Protein AF-A0A290QA26-F1 (afdb_monomer_lite)

pLDDT: mean 71.52, std 18.73, range [23.69, 97.62]

Structure (mmCIF, N/CA/C/O backbone):
data_AF-A0A290QA26-F1
#
_entry.id   AF-A0A290QA26-F1
#
loop_
_atom_site.group_PDB
_atom_site.id
_atom_site.type_symbol
_atom_site.label_atom_id
_atom_site.label_alt_id
_atom_site.label_comp_id
_atom_site.label_asym_id
_atom_site.label_entity_id
_atom_site.label_seq_id
_atom_site.pdbx_PDB_ins_code
_atom_site.Cartn_x
_atom_site.Cartn_y
_atom_site.Cartn_z
_atom_site.occupancy
_atom_site.B_iso_or_equiv
_atom_site.auth_seq_id
_atom_site.auth_comp_id
_atom_site.auth_asym_id
_atom_site.auth_atom_id
_atom_site.pdbx_PDB_model_num
ATOM 1 N N . MET A 1 1 ? -74.356 30.361 29.197 1.00 30.88 1 MET A N 1
ATOM 2 C CA . MET A 1 1 ? -74.111 30.062 30.621 1.00 30.88 1 MET A CA 1
ATOM 3 C C . MET A 1 1 ? -72.714 29.489 30.753 1.00 30.88 1 MET A C 1
ATOM 5 O O . MET A 1 1 ? -72.387 28.589 29.999 1.00 30.88 1 MET A O 1
ATOM 9 N N . ALA A 1 2 ? -71.962 30.058 31.696 1.00 27.67 2 ALA A N 1
ATOM 10 C CA . ALA A 1 2 ? -70.739 29.556 32.323 1.00 27.67 2 ALA A CA 1
ATOM 11 C C . ALA A 1 2 ? -69.514 29.268 31.433 1.00 27.67 2 ALA A C 1
ATOM 13 O O . ALA A 1 2 ? -69.355 28.203 30.847 1.00 27.67 2 ALA A O 1
ATOM 14 N N . ALA A 1 3 ? -68.616 30.255 31.448 1.00 45.53 3 ALA A N 1
ATOM 15 C CA . ALA A 1 3 ? -67.180 30.126 31.243 1.00 45.53 3 ALA A CA 1
ATOM 16 C C . ALA A 1 3 ? -66.534 29.172 32.261 1.00 45.53 3 ALA A C 1
ATOM 18 O O . ALA A 1 3 ? -67.058 29.044 33.367 1.00 45.53 3 ALA A O 1
ATOM 19 N N . ASN A 1 4 ? -65.379 28.587 31.912 1.00 29.17 4 ASN A N 1
ATOM 20 C CA . ASN A 1 4 ? -64.331 28.179 32.860 1.00 29.17 4 ASN A CA 1
ATOM 21 C C . ASN A 1 4 ? -63.033 27.741 32.132 1.00 29.17 4 ASN A C 1
ATOM 23 O O . ASN A 1 4 ? -63.069 27.545 30.919 1.00 29.17 4 ASN A O 1
ATOM 27 N N . PRO A 1 5 ? -61.864 27.706 32.805 1.00 36.59 5 PRO A N 1
ATOM 28 C CA . PRO A 1 5 ? -60.845 28.747 32.674 1.00 36.59 5 PRO A CA 1
ATOM 29 C C . PRO A 1 5 ? -59.483 28.220 32.184 1.00 36.59 5 PRO A C 1
ATOM 31 O O . PRO A 1 5 ? -59.147 27.048 32.321 1.00 36.59 5 PRO A O 1
ATOM 34 N N . THR A 1 6 ? -58.653 29.124 31.669 1.00 32.91 6 THR A N 1
ATOM 35 C CA . THR A 1 6 ? -57.203 28.930 31.499 1.00 32.91 6 THR A CA 1
ATOM 36 C C . THR A 1 6 ? -56.496 28.725 32.846 1.00 32.91 6 THR A C 1
ATOM 38 O O . THR A 1 6 ? -56.621 29.605 33.703 1.00 32.91 6 THR A O 1
ATOM 41 N N . PRO A 1 7 ? -55.683 27.663 33.028 1.00 30.94 7 PRO A N 1
ATOM 42 C CA . PRO A 1 7 ? -54.663 27.601 34.067 1.00 30.94 7 PRO A CA 1
ATOM 43 C C . PRO A 1 7 ? -53.310 28.141 33.571 1.00 30.94 7 PRO A C 1
ATOM 45 O O . PRO A 1 7 ? -53.045 28.250 32.375 1.00 30.94 7 PRO A O 1
ATOM 48 N N . ALA A 1 8 ? -52.490 28.537 34.540 1.00 28.03 8 ALA A N 1
ATOM 49 C CA . ALA A 1 8 ? -51.436 29.540 34.460 1.00 28.03 8 ALA A CA 1
ATOM 50 C C . ALA A 1 8 ? -50.143 29.137 33.720 1.00 28.03 8 ALA A C 1
ATOM 52 O O . ALA A 1 8 ? -49.700 27.993 33.755 1.00 28.03 8 ALA A O 1
ATOM 53 N N . LYS A 1 9 ? -49.480 30.153 33.144 1.00 34.19 9 LYS A N 1
ATOM 54 C CA . LYS A 1 9 ? -48.063 30.124 32.755 1.00 34.19 9 LYS A CA 1
ATOM 55 C C . LYS A 1 9 ? -47.193 29.913 33.999 1.00 34.19 9 LYS A C 1
ATOM 57 O O . LYS A 1 9 ? -47.035 30.842 34.786 1.00 34.19 9 LYS A O 1
ATOM 62 N N . THR A 1 10 ? -46.564 28.751 34.123 1.00 34.97 10 THR A N 1
ATOM 63 C CA . THR A 1 10 ? -45.305 28.614 34.865 1.00 34.97 10 THR A CA 1
ATOM 64 C C . THR A 1 10 ? -44.150 28.764 33.883 1.00 34.97 10 THR A C 1
ATOM 66 O O . THR A 1 10 ? -43.984 27.983 32.949 1.00 34.97 10 THR A O 1
ATOM 69 N N . SER A 1 11 ? -43.422 29.860 34.065 1.00 38.88 11 SER A N 1
ATOM 70 C CA . SER A 1 11 ? -42.223 30.280 33.348 1.00 38.88 11 SER A CA 1
ATOM 71 C C . SER A 1 11 ? -41.039 29.347 33.595 1.00 38.88 11 SER A C 1
ATOM 73 O O . SER A 1 11 ? -40.784 28.968 34.735 1.00 38.88 11 SER A O 1
ATOM 75 N N . GLY A 1 12 ? -40.300 29.072 32.521 1.00 39.00 12 GLY A N 1
ATOM 76 C CA . GLY A 1 12 ? -39.095 28.248 32.477 1.00 39.00 12 GLY A CA 1
ATOM 77 C C . GLY A 1 12 ? -39.256 27.178 31.406 1.00 39.00 12 GLY A C 1
ATOM 78 O O . GLY A 1 12 ? -39.497 26.018 31.727 1.00 39.00 12 GLY A O 1
ATOM 79 N N . SER A 1 13 ? -39.235 27.562 30.124 1.00 37.84 13 SER A N 1
ATOM 80 C CA . SER A 1 13 ? -39.340 26.557 29.067 1.00 37.84 13 SER A CA 1
ATOM 81 C C . SER A 1 13 ? -38.072 25.704 29.075 1.00 37.84 13 SER A C 1
ATOM 83 O O . SER A 1 13 ? -36.985 26.195 29.362 1.00 37.84 13 SER A O 1
ATOM 85 N N . PHE A 1 14 ? -38.181 24.429 28.718 1.00 36.00 14 PHE A N 1
ATOM 86 C CA . PHE A 1 14 ? -37.034 23.540 28.502 1.00 36.00 14 PHE A CA 1
ATOM 87 C C . PHE A 1 14 ? -35.984 24.152 27.547 1.00 36.00 14 PHE A C 1
ATOM 89 O O . PHE A 1 14 ? -34.796 23.869 27.655 1.00 36.00 14 PHE A O 1
ATOM 96 N N . SER A 1 15 ? -36.400 25.069 26.662 1.00 38.34 15 SER A N 1
ATOM 97 C CA . SER A 1 15 ? -35.484 25.856 25.831 1.00 38.34 15 SER A CA 1
ATOM 98 C C . SER A 1 15 ? -34.614 26.826 26.631 1.00 38.34 15 SER A C 1
ATOM 100 O O . SER A 1 15 ? -33.527 27.145 26.159 1.00 38.34 15 SER A O 1
ATOM 102 N N . ASP A 1 16 ? -35.075 27.335 27.768 1.00 39.94 16 ASP A N 1
ATOM 103 C CA . ASP A 1 16 ? -34.314 28.253 28.617 1.00 39.94 16 ASP A CA 1
ATOM 104 C C . ASP A 1 16 ? -33.257 27.478 29.410 1.00 39.94 16 ASP A C 1
ATOM 106 O O . ASP A 1 16 ? -32.108 27.902 29.439 1.00 39.94 16 ASP A O 1
ATOM 110 N N . LEU A 1 17 ? -33.596 26.271 29.885 1.00 44.25 17 LEU A N 1
ATOM 111 C CA . LEU A 1 17 ? -32.650 25.306 30.464 1.00 44.25 17 LEU A CA 1
ATOM 112 C C . LEU A 1 17 ? -31.586 24.853 29.453 1.00 44.25 17 LEU A C 1
ATOM 114 O O . LEU A 1 17 ? -30.404 24.869 29.774 1.00 44.25 17 LEU A O 1
ATOM 118 N N . ILE A 1 18 ? -31.972 24.544 28.207 1.00 42.31 18 ILE A N 1
ATOM 119 C CA . ILE A 1 18 ? -31.014 24.214 27.135 1.00 42.31 18 ILE A CA 1
ATOM 120 C C . ILE A 1 18 ? -30.119 25.411 26.809 1.00 42.31 18 ILE A C 1
ATOM 122 O O . ILE A 1 18 ? -28.932 25.240 26.547 1.00 42.31 18 ILE A O 1
ATOM 126 N N . LYS A 1 19 ? -30.656 26.635 26.810 1.00 45.69 19 LYS A N 1
ATOM 127 C CA . LYS A 1 19 ? -29.851 27.838 26.562 1.00 45.69 19 LYS A CA 1
ATOM 128 C C . LYS A 1 19 ? -28.880 28.111 27.707 1.00 45.69 19 LYS A C 1
ATOM 130 O O . LYS A 1 19 ? -27.753 28.504 27.425 1.00 45.69 19 LYS A O 1
ATOM 135 N N . GLU A 1 20 ? -29.282 27.880 28.954 1.00 47.25 20 GLU A N 1
ATOM 136 C CA . GLU A 1 20 ? -28.407 27.992 30.124 1.00 47.25 20 GLU A CA 1
ATOM 137 C C . GLU A 1 20 ? -27.319 26.914 30.119 1.00 47.25 20 GLU A C 1
ATOM 139 O O . GLU A 1 20 ? -26.149 27.230 30.317 1.00 47.25 20 GLU A O 1
ATOM 144 N N . GLU A 1 21 ? -27.664 25.669 29.792 1.00 45.03 21 GLU A N 1
ATOM 145 C CA . GLU A 1 21 ? -26.719 24.553 29.706 1.00 45.03 21 GLU A CA 1
ATOM 146 C C . GLU A 1 21 ? -25.736 24.734 28.536 1.00 45.03 21 GLU A C 1
ATOM 148 O O . GLU A 1 21 ? -24.530 24.545 28.692 1.00 45.03 21 GLU A O 1
ATOM 153 N N . TYR A 1 22 ? -26.212 25.230 27.389 1.00 41.50 22 TYR A N 1
ATOM 154 C CA . TYR A 1 22 ? -25.374 25.570 26.236 1.00 41.50 22 TYR A CA 1
ATOM 155 C C . TYR A 1 22 ? -24.485 26.799 26.496 1.00 41.50 22 TYR A C 1
ATOM 157 O O . TYR A 1 22 ? -23.340 26.852 26.041 1.00 41.50 22 TYR A O 1
ATOM 165 N N . ALA A 1 23 ? -24.974 27.783 27.257 1.00 41.91 23 ALA A N 1
ATOM 166 C CA . ALA A 1 23 ? -24.179 28.933 27.686 1.00 41.91 23 ALA A CA 1
ATOM 167 C C . ALA A 1 23 ? -23.104 28.527 28.708 1.00 41.91 23 ALA A C 1
ATOM 169 O O . ALA A 1 23 ? -21.967 28.992 28.609 1.00 41.91 23 ALA A O 1
ATOM 170 N N . GLN A 1 24 ? -23.419 27.616 29.633 1.00 43.97 24 GLN A N 1
ATOM 171 C CA . GLN A 1 24 ? -22.449 27.059 30.578 1.00 43.97 24 GLN A CA 1
ATOM 172 C C . GLN A 1 24 ? -21.414 26.152 29.895 1.00 43.97 24 GLN A C 1
ATOM 174 O O . GLN A 1 24 ? -20.238 26.193 30.261 1.00 43.97 24 GLN A O 1
ATOM 179 N N . LEU A 1 25 ? -21.804 25.398 28.861 1.00 42.12 25 LEU A N 1
ATOM 180 C CA . LEU A 1 25 ? -20.882 24.631 28.013 1.00 42.12 25 LEU A CA 1
ATOM 181 C C . LEU A 1 25 ? -19.917 25.550 27.254 1.00 42.12 25 LEU A C 1
ATOM 183 O O . LEU A 1 25 ? -18.709 25.323 27.288 1.00 42.12 25 LEU A O 1
ATOM 187 N N . LYS A 1 26 ? -20.408 26.655 26.677 1.00 37.56 26 LYS A N 1
ATOM 188 C CA . LYS A 1 26 ? -19.542 27.660 26.035 1.00 37.56 26 LYS A CA 1
ATOM 189 C C . LYS A 1 26 ? -18.596 28.369 27.010 1.00 37.56 26 LYS A C 1
ATOM 191 O O . LYS A 1 26 ? -17.472 28.687 26.632 1.00 37.56 26 LYS A O 1
ATOM 196 N N . LEU A 1 27 ? -19.021 28.601 28.254 1.00 39.12 27 LEU A N 1
ATOM 197 C CA . LEU A 1 27 ? -18.167 29.168 29.308 1.00 39.12 27 LEU A CA 1
ATOM 198 C C . LEU A 1 27 ? -17.073 28.188 29.771 1.00 39.12 27 LEU A C 1
ATOM 200 O O . LEU A 1 27 ? -15.994 28.632 30.159 1.00 39.12 27 LEU A O 1
ATOM 204 N N . ARG A 1 28 ? -17.312 26.870 29.689 1.00 43.84 28 ARG A N 1
ATOM 205 C CA . ARG A 1 28 ? -16.298 25.830 29.949 1.00 43.84 28 ARG A CA 1
ATOM 206 C C . ARG A 1 28 ? -15.290 25.666 28.807 1.00 43.84 28 ARG A C 1
ATOM 208 O O . ARG A 1 28 ? -14.153 25.295 29.076 1.00 43.84 28 ARG A O 1
ATOM 215 N N . GLU A 1 29 ? -15.680 25.954 27.565 1.00 39.00 29 GLU A N 1
ATOM 216 C CA . GLU A 1 29 ? -14.815 25.796 26.384 1.00 39.00 29 GLU A CA 1
ATOM 217 C C . GLU A 1 29 ? -13.814 26.947 26.166 1.00 39.00 29 GLU A C 1
ATOM 219 O O . GLU A 1 29 ? -12.812 26.741 25.487 1.00 39.00 29 GLU A O 1
ATOM 224 N N . ASN A 1 30 ? -14.028 28.143 26.734 1.00 42.81 30 ASN A N 1
ATOM 225 C CA . ASN A 1 30 ? -13.090 29.270 26.593 1.00 42.81 30 ASN A CA 1
ATOM 226 C C . ASN A 1 30 ? -13.170 30.256 27.781 1.00 42.81 30 ASN A C 1
ATOM 228 O O . ASN A 1 30 ? -13.912 31.240 27.721 1.00 42.81 30 ASN A O 1
ATOM 232 N N . PRO A 1 31 ? -12.389 30.062 28.860 1.00 35.78 31 PRO A N 1
ATOM 233 C CA . PRO A 1 31 ? -12.556 30.811 30.109 1.00 35.78 31 PRO A CA 1
ATOM 234 C C . PRO A 1 31 ? -11.985 32.250 30.099 1.00 35.78 31 PRO A C 1
ATOM 236 O O . PRO A 1 31 ? -11.666 32.777 31.161 1.00 35.78 31 PRO A O 1
ATOM 239 N N . GLY A 1 32 ? -11.829 32.916 28.942 1.00 41.25 32 GLY A N 1
ATOM 240 C CA . GLY A 1 32 ? -11.021 34.148 28.879 1.00 41.25 32 GLY A CA 1
ATOM 241 C C . GLY A 1 32 ? -11.324 35.221 27.828 1.00 41.25 32 GLY A C 1
ATOM 242 O O . GLY A 1 32 ? -10.530 36.154 27.738 1.00 41.25 32 GLY A O 1
ATOM 243 N N . GLN A 1 33 ? -12.409 35.164 27.044 1.00 36.09 33 GLN A N 1
ATOM 244 C CA . GLN A 1 33 ? -12.732 36.254 26.101 1.00 36.09 33 GLN A CA 1
ATOM 245 C C . GLN A 1 33 ? -14.080 36.934 26.403 1.00 36.09 33 GLN A C 1
ATOM 247 O O . GLN A 1 33 ? -15.097 36.245 26.495 1.00 36.09 33 GLN A O 1
ATOM 252 N N . PRO A 1 34 ? -14.123 38.276 26.540 1.00 38.25 34 PRO A N 1
ATOM 253 C CA . PRO A 1 34 ? -15.369 39.009 26.743 1.00 38.25 34 PRO A CA 1
ATOM 254 C C . PRO A 1 34 ? -16.174 39.103 25.437 1.00 38.25 34 PRO A C 1
ATOM 256 O O . PRO A 1 34 ? -15.619 39.378 24.374 1.00 38.25 34 PRO A O 1
ATOM 259 N N . GLN A 1 35 ? -17.493 38.899 25.513 1.00 36.38 35 GLN A N 1
ATOM 260 C CA . GLN A 1 35 ? -18.383 39.089 24.363 1.00 36.38 35 GLN A CA 1
ATOM 261 C C . GLN A 1 35 ? -18.565 40.585 24.034 1.00 36.38 35 GLN A C 1
ATOM 263 O O . GLN A 1 35 ? -18.681 41.393 24.960 1.00 36.38 35 GLN A O 1
ATOM 268 N N . PRO A 1 36 ? -18.633 40.975 22.745 1.00 33.84 36 PRO A N 1
ATOM 269 C CA . PRO A 1 36 ? -18.971 42.341 22.360 1.00 33.84 36 PRO A CA 1
ATOM 270 C C . PRO A 1 36 ? -20.449 42.658 22.673 1.00 33.84 36 PRO A C 1
ATOM 272 O O . PRO A 1 36 ? -21.287 41.752 22.685 1.00 33.84 36 PRO A O 1
ATOM 275 N N . PRO A 1 37 ? -20.791 43.932 22.942 1.00 34.50 37 PRO A N 1
ATOM 276 C CA . PRO A 1 37 ? -22.125 44.318 23.389 1.00 34.50 37 PRO A CA 1
ATOM 277 C C . PRO A 1 37 ? -23.195 44.135 22.293 1.00 34.50 37 PRO A C 1
ATOM 279 O O . PRO A 1 37 ? -22.921 44.339 21.108 1.00 34.50 37 PRO A O 1
ATOM 282 N N . PRO A 1 38 ? -24.439 43.787 22.669 1.00 28.47 38 PRO A N 1
ATOM 283 C CA . PRO A 1 38 ? -25.517 43.539 21.718 1.00 28.47 38 PRO A CA 1
ATOM 284 C C . PRO A 1 38 ? -26.009 44.857 21.103 1.00 28.47 38 PRO A C 1
ATOM 286 O O . PRO A 1 38 ? -26.554 45.706 21.805 1.00 28.47 38 PRO A O 1
ATOM 289 N N . GLY A 1 39 ? -25.840 45.028 19.787 1.00 32.50 39 GLY A N 1
ATOM 290 C CA . GLY A 1 39 ? -26.450 46.139 19.041 1.00 32.50 39 GLY A CA 1
ATOM 291 C C . GLY A 1 39 ? -25.657 46.689 17.854 1.00 32.50 39 GLY A C 1
ATOM 292 O O . GLY A 1 39 ? -26.215 47.446 17.067 1.00 32.50 39 GLY A O 1
ATOM 293 N N . THR A 1 40 ? -24.390 46.317 17.670 1.00 29.69 40 THR A N 1
ATOM 294 C CA . THR A 1 40 ? -23.621 46.726 16.483 1.00 29.69 40 THR A CA 1
ATOM 295 C C . THR A 1 40 ? -23.790 45.707 15.358 1.00 29.69 40 THR A C 1
ATOM 297 O O . THR A 1 40 ? -23.330 44.573 15.477 1.00 29.69 40 THR A O 1
ATOM 300 N N . SER A 1 41 ? -24.443 46.100 14.261 1.00 27.98 41 SER A N 1
ATOM 301 C CA . SER A 1 41 ? -24.423 45.334 13.009 1.00 27.98 41 SER A CA 1
ATOM 302 C C . SER A 1 41 ? -22.980 45.216 12.492 1.00 27.98 41 SER A C 1
ATOM 304 O O . SER A 1 41 ? -22.241 46.202 12.588 1.00 27.98 41 SER A O 1
ATOM 306 N N . PRO A 1 42 ? -22.558 44.053 11.958 1.00 25.55 42 PRO A N 1
ATOM 307 C CA . PRO A 1 42 ? -21.198 43.889 11.463 1.00 25.55 42 PRO A CA 1
ATOM 308 C C . PRO A 1 42 ? -20.943 44.843 10.282 1.00 25.55 42 PRO A C 1
ATOM 310 O O . PRO A 1 42 ? -21.890 45.183 9.565 1.00 25.55 42 PRO A O 1
ATOM 313 N N . PRO A 1 43 ? -19.693 45.286 10.060 1.00 26.67 43 PRO A N 1
ATOM 314 C CA . PRO A 1 43 ? -19.358 46.050 8.867 1.00 26.67 43 PRO A CA 1
ATOM 315 C C . PRO A 1 43 ? -19.600 45.202 7.611 1.00 26.67 43 PRO A C 1
ATOM 317 O O . PRO A 1 43 ? -19.492 43.979 7.650 1.00 26.67 43 PRO A O 1
ATOM 320 N N . TRP A 1 44 ? -19.948 45.857 6.501 1.00 25.33 44 TRP A N 1
ATOM 321 C CA . TRP A 1 44 ? -20.058 45.218 5.190 1.00 25.33 44 TRP A CA 1
ATOM 322 C C . TRP A 1 44 ? -18.697 44.623 4.809 1.00 25.33 44 TRP A C 1
ATOM 324 O O . TRP A 1 44 ? -17.728 45.366 4.669 1.00 25.33 44 TRP A O 1
ATOM 334 N N . ILE A 1 45 ? -18.632 43.296 4.696 1.00 28.34 45 ILE A N 1
ATOM 335 C CA . ILE A 1 45 ? -17.430 42.553 4.303 1.00 28.34 45 ILE A CA 1
ATOM 336 C C . ILE A 1 45 ? -17.431 42.404 2.777 1.00 28.34 45 ILE A C 1
ATOM 338 O O . ILE A 1 45 ? -18.467 42.129 2.166 1.00 28.34 45 ILE A O 1
ATOM 342 N N . ASP A 1 46 ? -16.264 42.642 2.187 1.00 26.02 46 ASP A N 1
ATOM 343 C CA . ASP A 1 46 ? -15.950 42.528 0.764 1.00 26.02 46 ASP A CA 1
ATOM 344 C C . ASP A 1 46 ? -16.251 41.096 0.253 1.00 26.02 46 ASP A C 1
ATOM 346 O O . ASP A 1 46 ? -15.892 40.137 0.939 1.00 26.02 46 ASP A O 1
ATOM 350 N N . PRO A 1 47 ? -16.876 40.880 -0.924 1.00 28.22 47 PRO A N 1
ATOM 351 C CA . PRO A 1 47 ? -17.197 39.538 -1.431 1.00 28.22 47 PRO A CA 1
ATOM 352 C C . PRO A 1 47 ? -15.988 38.619 -1.679 1.00 28.22 47 PRO A C 1
ATOM 354 O O . PRO A 1 47 ? -16.180 37.446 -1.996 1.00 28.22 47 PRO A O 1
ATOM 357 N N . GLU A 1 48 ? -14.757 39.123 -1.560 1.00 28.27 48 GLU A N 1
ATOM 358 C CA . GLU A 1 48 ? -13.527 38.321 -1.614 1.00 28.27 48 GLU A CA 1
ATOM 359 C C . GLU A 1 48 ? -13.083 37.770 -0.243 1.00 28.27 48 GLU A C 1
ATOM 361 O O . GLU A 1 48 ? -12.210 36.904 -0.186 1.00 28.27 48 GLU A O 1
ATOM 366 N N . GLU A 1 49 ? -13.737 38.164 0.853 1.00 28.64 49 GLU A N 1
ATOM 367 C CA . GLU A 1 49 ? -13.544 37.605 2.196 1.00 28.64 49 GLU A CA 1
ATOM 368 C C . GLU A 1 49 ? -14.772 36.768 2.597 1.00 28.64 49 GLU A C 1
ATOM 370 O O . GLU A 1 49 ? -15.617 37.141 3.411 1.00 28.64 49 GLU A O 1
ATOM 375 N N . PHE A 1 50 ? -14.912 35.602 1.963 1.00 23.69 50 PHE A N 1
ATOM 376 C CA . PHE A 1 50 ? -15.979 34.653 2.280 1.00 23.69 50 PHE A CA 1
ATOM 377 C C . PHE A 1 50 ? -15.641 33.858 3.549 1.00 23.69 50 PHE A C 1
ATOM 379 O O . PHE A 1 50 ? -14.927 32.854 3.490 1.00 23.69 50 PHE A O 1
ATOM 386 N N . ASP A 1 51 ? -16.213 34.258 4.686 1.00 26.62 51 ASP A N 1
ATOM 387 C CA . ASP A 1 51 ? -16.328 33.381 5.852 1.00 26.62 51 ASP A CA 1
ATOM 388 C C . ASP A 1 51 ? -17.600 32.523 5.717 1.00 26.62 51 ASP A C 1
ATOM 390 O O . ASP A 1 51 ? -18.739 32.993 5.810 1.00 26.62 51 ASP A O 1
ATOM 394 N N . VAL A 1 52 ? -17.403 31.239 5.405 1.00 28.19 52 VAL A N 1
ATOM 395 C CA . VAL A 1 52 ? -18.471 30.259 5.162 1.00 28.19 52 VAL A CA 1
ATOM 396 C C . VAL A 1 52 ? -18.994 29.737 6.498 1.00 28.19 52 VAL A C 1
ATOM 398 O O . VAL A 1 52 ? -18.621 28.664 6.977 1.00 28.19 52 VAL A O 1
ATOM 401 N N . ALA A 1 53 ? -19.929 30.473 7.089 1.00 30.19 53 ALA A N 1
ATOM 402 C CA . ALA A 1 53 ? -20.748 29.983 8.188 1.00 30.19 53 ALA A CA 1
ATOM 403 C C . ALA A 1 53 ? -21.866 29.059 7.659 1.00 30.19 53 ALA A C 1
ATOM 405 O O . ALA A 1 53 ? -22.985 29.504 7.416 1.00 30.19 53 ALA A O 1
ATOM 406 N N . SER A 1 54 ? -21.545 27.773 7.449 1.00 37.62 54 SER A N 1
ATOM 407 C CA . SER A 1 54 ? -22.402 26.581 7.686 1.00 37.62 54 SER A CA 1
ATOM 408 C C . SER A 1 54 ? -21.989 25.362 6.842 1.00 37.62 54 SER A C 1
ATOM 410 O O . SER A 1 54 ? -22.647 24.974 5.885 1.00 37.62 54 SER A O 1
ATOM 412 N N . SER A 1 55 ? -20.917 24.676 7.241 1.00 31.62 55 SER A N 1
ATOM 413 C CA . SER A 1 55 ? -20.791 23.229 7.026 1.00 31.62 55 SER A CA 1
ATOM 414 C C . SER A 1 55 ? -19.785 22.678 8.033 1.00 31.62 55 SER A C 1
ATOM 416 O O . SER A 1 55 ? -18.701 23.224 8.196 1.00 31.62 55 SER A O 1
ATOM 418 N N . SER A 1 56 ? -20.091 21.602 8.748 1.00 38.50 56 SER A N 1
ATOM 419 C CA . SER A 1 56 ? -19.106 20.974 9.642 1.00 38.50 56 SER A CA 1
ATOM 420 C C . SER A 1 56 ? -18.043 20.147 8.894 1.00 38.50 56 SER A C 1
ATOM 422 O O . SER A 1 56 ? -17.363 19.345 9.521 1.00 38.50 56 SER A O 1
ATOM 424 N N . LEU A 1 57 ? -17.897 20.341 7.575 1.00 41.69 57 LEU A N 1
ATOM 425 C CA . LEU A 1 57 ? -16.907 19.699 6.699 1.00 41.69 57 LEU A CA 1
ATOM 426 C C . LEU A 1 57 ? -16.062 20.720 5.903 1.00 41.69 57 LEU A C 1
ATOM 428 O O . LEU A 1 57 ? -15.268 20.321 5.055 1.00 41.69 57 LEU A O 1
ATOM 432 N N . THR A 1 58 ? -16.173 22.032 6.160 1.00 39.94 58 THR A N 1
ATOM 433 C CA . THR A 1 58 ? -15.458 23.064 5.375 1.00 39.94 58 THR A CA 1
ATOM 434 C C . THR A 1 58 ? -13.977 23.256 5.707 1.00 39.94 58 THR A C 1
ATOM 436 O O . THR A 1 58 ? -13.393 24.221 5.221 1.00 39.94 58 THR A O 1
ATOM 439 N N . GLN A 1 59 ? -13.312 22.371 6.455 1.00 46.41 59 GLN A N 1
ATOM 440 C CA . GLN A 1 59 ? -11.858 22.486 6.621 1.00 46.41 59 GLN A CA 1
ATOM 441 C C . GLN A 1 59 ? -11.145 21.127 6.572 1.00 46.41 59 GLN A C 1
ATOM 443 O O . GLN A 1 59 ? -10.987 20.473 7.595 1.00 46.41 59 GLN A O 1
ATOM 448 N N . GLU A 1 60 ? -10.575 20.766 5.414 1.00 51.69 60 GLU A N 1
ATOM 449 C CA . GLU A 1 60 ? -9.303 20.021 5.409 1.00 51.69 60 GLU A CA 1
ATOM 450 C C . GLU A 1 60 ? -8.150 20.938 4.979 1.00 51.69 60 GLU A C 1
ATOM 452 O O . GLU A 1 60 ? -7.910 21.146 3.788 1.00 51.69 60 GLU A O 1
ATOM 457 N N . PRO A 1 61 ? -7.371 21.427 5.949 1.00 45.44 61 PRO A N 1
ATOM 458 C CA . PRO A 1 61 ? -6.023 21.904 5.751 1.00 45.44 61 PRO A CA 1
ATOM 459 C C . PRO A 1 61 ? -5.067 20.956 6.518 1.00 45.44 61 PRO A C 1
ATOM 461 O O . PRO A 1 61 ? -4.517 21.316 7.544 1.00 45.44 61 PRO A O 1
ATOM 464 N N . TRP A 1 62 ? -4.876 19.718 6.037 1.00 56.00 62 TRP A N 1
ATOM 465 C CA . TRP A 1 62 ? -3.781 18.770 6.389 1.00 56.00 62 TRP A CA 1
ATOM 466 C C . TRP A 1 62 ? -3.660 18.169 7.827 1.00 56.00 62 TRP A C 1
ATOM 468 O O . TRP A 1 62 ? -2.663 17.508 8.117 1.00 56.00 62 TRP A O 1
ATOM 478 N N . VAL A 1 63 ? -4.733 18.236 8.633 1.00 54.19 63 VAL A N 1
ATOM 479 C CA . VAL A 1 63 ? -5.060 17.482 9.885 1.00 54.19 63 VAL A CA 1
ATOM 480 C C . VAL A 1 63 ? -4.426 17.970 11.210 1.00 54.19 63 VAL A C 1
ATOM 482 O O . VAL A 1 63 ? -3.347 17.550 11.618 1.00 54.19 63 VAL A O 1
ATOM 485 N N . ARG A 1 64 ? -5.197 18.782 11.955 1.00 45.56 64 ARG A N 1
ATOM 486 C CA . ARG A 1 64 ? -5.260 18.804 13.433 1.00 45.56 64 ARG A CA 1
ATOM 487 C C . ARG A 1 64 ? -6.627 18.225 13.828 1.00 45.56 64 ARG A C 1
ATOM 489 O O . ARG A 1 64 ? -7.604 18.556 13.163 1.00 45.56 64 ARG A O 1
ATOM 496 N N . PHE A 1 65 ? -6.658 17.346 14.836 1.00 46.50 65 PHE A N 1
ATOM 497 C CA . PHE A 1 65 ? -7.796 16.509 15.263 1.00 46.50 65 PHE A CA 1
ATOM 498 C C . PHE A 1 65 ? -9.176 17.147 15.018 1.00 46.50 65 PHE A C 1
ATOM 500 O O . PHE A 1 65 ? -9.480 18.215 15.550 1.00 46.50 65 PHE A O 1
ATOM 507 N N . THR A 1 66 ? -10.002 16.488 14.199 1.00 49.19 66 THR A N 1
ATOM 508 C CA . THR A 1 66 ? -11.392 16.895 13.937 1.00 49.19 66 THR A CA 1
ATOM 509 C C . THR A 1 66 ? -12.361 16.129 14.849 1.00 49.19 66 THR A C 1
ATOM 511 O O . THR A 1 66 ? -11.941 15.278 15.630 1.00 49.19 66 THR A O 1
ATOM 514 N N . LYS A 1 67 ? -13.649 16.509 14.837 1.00 48.81 67 LYS A N 1
ATOM 515 C CA . LYS A 1 67 ? -14.692 16.010 15.755 1.00 48.81 67 LYS A CA 1
ATOM 516 C C . LYS A 1 67 ? -14.677 14.477 15.887 1.00 48.81 67 LYS A C 1
ATOM 518 O O . LYS A 1 67 ? -14.626 13.776 14.884 1.00 48.81 67 LYS A O 1
ATOM 523 N N . ARG A 1 68 ? -14.829 13.994 17.124 1.00 56.03 68 ARG A N 1
ATOM 524 C CA . ARG A 1 68 ? -14.686 12.595 17.573 1.00 56.03 68 ARG A CA 1
ATOM 525 C C . ARG A 1 68 ? -15.646 11.559 16.957 1.00 56.03 68 ARG A C 1
ATOM 527 O O . ARG A 1 68 ? -15.570 10.416 17.364 1.00 56.03 68 ARG A O 1
ATOM 534 N N . ASP A 1 69 ? -16.500 11.895 15.984 1.00 68.31 69 ASP A N 1
ATOM 535 C CA . ASP A 1 69 ? -17.597 11.019 15.513 1.00 68.31 69 ASP A CA 1
ATOM 536 C C . ASP A 1 69 ? -17.665 10.873 13.977 1.00 68.31 69 ASP A C 1
ATOM 538 O O . ASP A 1 69 ? -18.744 10.838 13.388 1.00 68.31 69 ASP A O 1
ATOM 542 N N . LEU A 1 70 ? -16.517 10.836 13.291 1.00 82.62 70 LEU A N 1
ATOM 543 C CA . LEU A 1 70 ? -16.473 10.653 11.833 1.00 82.62 70 LEU A CA 1
ATOM 544 C C . LEU A 1 70 ? -16.612 9.179 11.426 1.00 82.62 70 LEU A C 1
ATOM 546 O O . LEU A 1 70 ? -15.981 8.302 12.021 1.00 82.62 70 LEU A O 1
ATOM 550 N N . PHE A 1 71 ? -17.385 8.929 10.365 1.00 87.62 71 PHE A N 1
ATOM 551 C CA . PHE A 1 71 ? -17.579 7.608 9.768 1.00 87.62 71 PHE A CA 1
ATOM 552 C C . PHE A 1 71 ? -16.885 7.501 8.401 1.00 87.62 71 PHE A C 1
ATOM 554 O O . PHE A 1 71 ? -17.186 8.251 7.466 1.00 87.62 71 PHE A O 1
ATOM 561 N N . GLY A 1 72 ? -15.947 6.560 8.284 1.00 92.25 72 GLY A N 1
ATOM 562 C CA . GLY A 1 72 ? -15.199 6.271 7.064 1.00 92.25 72 GLY A CA 1
ATOM 563 C C . GLY A 1 72 ? -15.526 4.905 6.452 1.00 92.25 72 GLY A C 1
ATOM 564 O O . GLY A 1 72 ? -15.743 3.920 7.155 1.00 92.25 72 GLY A O 1
ATOM 565 N N . LEU A 1 73 ? -15.507 4.841 5.123 1.00 96.06 73 LEU A N 1
ATOM 566 C CA . LEU A 1 73 ? -15.606 3.618 4.331 1.00 96.06 73 LEU A CA 1
ATOM 567 C C . LEU A 1 73 ? -14.296 3.411 3.564 1.00 96.06 73 LEU A C 1
ATOM 569 O O . LEU A 1 73 ? -13.842 4.328 2.882 1.00 96.06 73 LEU A O 1
ATOM 573 N N . ALA A 1 74 ? -13.688 2.233 3.676 1.00 97.62 74 ALA A N 1
ATOM 574 C CA . ALA A 1 74 ? -12.438 1.872 3.015 1.00 97.62 74 ALA A CA 1
ATOM 575 C C . ALA A 1 74 ? -12.637 0.700 2.045 1.00 97.62 74 ALA A C 1
ATOM 577 O O . ALA A 1 74 ? -13.075 -0.383 2.443 1.00 97.62 74 ALA A O 1
ATOM 578 N N . PHE A 1 75 ? -12.293 0.920 0.775 1.00 97.25 75 PHE A N 1
ATOM 579 C CA . PHE A 1 75 ? -12.343 -0.084 -0.287 1.00 97.25 75 PHE A CA 1
ATOM 580 C C . PHE A 1 75 ? -10.939 -0.438 -0.767 1.00 97.25 75 PHE A C 1
ATOM 582 O O . PHE A 1 75 ? -10.234 0.409 -1.331 1.00 97.25 75 PHE A O 1
ATOM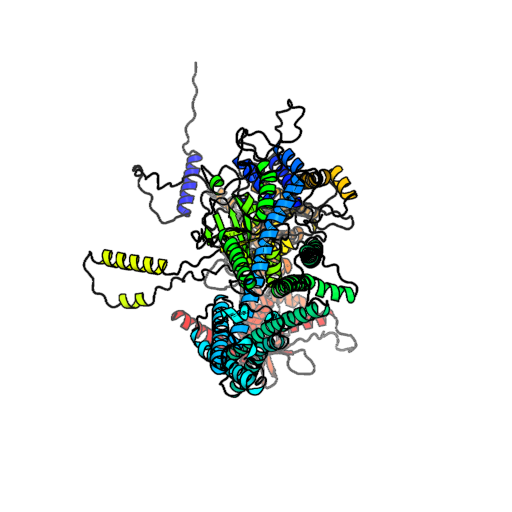 589 N N . SER A 1 76 ? -10.553 -1.699 -0.567 1.00 94.38 76 SER A N 1
ATOM 590 C CA . SER A 1 76 ? -9.219 -2.182 -0.909 1.00 94.38 76 SER A CA 1
ATOM 591 C C . SER A 1 76 ? -8.965 -2.256 -2.416 1.00 94.38 76 SER A C 1
ATOM 593 O O . SER A 1 76 ? -9.885 -2.265 -3.242 1.00 94.38 76 SER A O 1
ATOM 595 N N . GLY A 1 77 ? -7.702 -2.440 -2.794 1.00 89.50 77 GLY A N 1
ATOM 596 C CA . GLY A 1 77 ? -7.339 -2.862 -4.140 1.00 89.50 77 GLY A CA 1
ATOM 597 C C . GLY A 1 77 ? -7.747 -4.303 -4.454 1.00 89.50 77 GLY A C 1
ATOM 598 O O . GLY A 1 77 ? -8.217 -5.056 -3.601 1.00 89.50 77 GLY A O 1
ATOM 599 N N . GLY A 1 78 ? -7.587 -4.683 -5.724 1.00 82.75 78 GLY A N 1
ATOM 600 C CA . GLY A 1 78 ? -8.013 -5.993 -6.234 1.00 82.75 78 GLY A CA 1
ATOM 601 C C . GLY A 1 78 ? -8.554 -5.994 -7.668 1.00 82.75 78 GLY A C 1
ATOM 602 O O . GLY A 1 78 ? -9.115 -6.997 -8.097 1.00 82.75 78 GLY A O 1
ATOM 603 N N . GLY A 1 79 ? -8.417 -4.885 -8.405 1.00 87.12 79 GLY A N 1
ATOM 604 C CA . GLY A 1 79 ? -8.936 -4.751 -9.768 1.00 87.12 79 GLY A CA 1
ATOM 605 C C . GLY A 1 79 ? -10.462 -4.838 -9.834 1.00 87.12 79 GLY A C 1
ATOM 606 O O . GLY A 1 79 ? -11.161 -4.411 -8.911 1.00 87.12 79 GLY A O 1
ATOM 607 N N . ILE A 1 80 ? -10.979 -5.410 -10.923 1.00 88.12 80 ILE A N 1
ATOM 608 C CA . ILE A 1 80 ? -12.422 -5.577 -11.117 1.00 88.12 80 ILE A CA 1
ATOM 609 C C . ILE A 1 80 ? -13.094 -6.441 -10.038 1.00 88.12 80 ILE A C 1
ATOM 611 O O . ILE A 1 80 ? -14.244 -6.167 -9.694 1.00 88.12 80 ILE A O 1
ATOM 615 N N . ARG A 1 81 ? -12.384 -7.407 -9.433 1.00 90.88 81 ARG A N 1
ATOM 616 C CA . ARG A 1 81 ? -12.900 -8.202 -8.305 1.00 90.88 81 ARG A CA 1
ATOM 617 C C . ARG A 1 81 ? -13.369 -7.306 -7.166 1.00 90.88 81 ARG A C 1
ATOM 619 O O . ARG A 1 81 ? -14.525 -7.366 -6.757 1.00 90.88 81 ARG A O 1
ATOM 626 N N . SER A 1 82 ? -12.457 -6.450 -6.695 1.00 92.31 82 SER A N 1
ATOM 627 C CA . SER A 1 82 ? -12.731 -5.508 -5.609 1.00 92.31 82 SER A CA 1
ATOM 628 C C . SER A 1 82 ? -13.847 -4.544 -5.993 1.00 92.31 82 SER A C 1
ATOM 630 O O . SER A 1 82 ? -14.776 -4.347 -5.216 1.00 92.31 82 SER A O 1
ATOM 632 N N . ALA A 1 83 ? -13.818 -4.007 -7.217 1.00 93.88 83 ALA A N 1
ATOM 633 C CA . ALA A 1 83 ? -14.868 -3.113 -7.697 1.00 93.88 83 ALA A CA 1
ATOM 634 C C . ALA A 1 83 ? -16.260 -3.771 -7.656 1.00 93.88 83 ALA A C 1
ATOM 636 O O . ALA A 1 83 ? -17.232 -3.141 -7.245 1.00 93.88 83 ALA A O 1
ATOM 637 N N . THR A 1 84 ? -16.345 -5.042 -8.050 1.00 94.75 84 THR A N 1
ATOM 638 C CA . THR A 1 84 ? -17.604 -5.785 -8.179 1.00 94.75 84 THR A CA 1
ATOM 639 C C . THR A 1 84 ? -18.139 -6.257 -6.827 1.00 94.75 84 THR A C 1
ATOM 641 O O . THR A 1 84 ? -19.325 -6.095 -6.554 1.00 94.75 84 THR A O 1
ATOM 644 N N . PHE A 1 85 ? -17.278 -6.764 -5.941 1.00 95.88 85 PHE A N 1
ATOM 645 C CA . PHE A 1 85 ? -17.669 -7.103 -4.568 1.00 95.88 85 PHE A CA 1
ATOM 646 C C . PHE A 1 85 ? -18.156 -5.861 -3.806 1.00 95.88 85 PHE A C 1
ATOM 648 O O . PHE A 1 85 ? -19.242 -5.860 -3.226 1.00 95.88 85 PHE A O 1
ATOM 655 N N . ASN A 1 86 ? -17.410 -4.756 -3.892 1.00 96.75 86 ASN A N 1
ATOM 656 C CA . ASN A 1 86 ? -17.762 -3.503 -3.222 1.00 96.75 86 ASN A CA 1
ATOM 657 C C . ASN A 1 86 ? -18.997 -2.820 -3.820 1.00 96.75 86 ASN A C 1
ATOM 659 O O . ASN A 1 86 ? -19.701 -2.109 -3.106 1.00 96.75 86 ASN A O 1
ATOM 663 N N . LEU A 1 87 ? -19.320 -3.069 -5.094 1.00 95.56 87 LEU A N 1
ATOM 664 C CA . LEU A 1 87 ? -20.606 -2.676 -5.673 1.00 95.56 87 LEU A CA 1
ATOM 665 C C . LEU A 1 87 ? -21.774 -3.335 -4.922 1.00 95.56 87 LEU A C 1
ATOM 667 O O . LEU A 1 87 ? -22.746 -2.655 -4.596 1.00 95.56 87 LEU A O 1
ATOM 671 N N . GLY A 1 88 ? -21.651 -4.626 -4.597 1.00 94.19 88 GLY A N 1
ATOM 672 C CA . GLY A 1 88 ? -22.612 -5.348 -3.762 1.00 94.19 88 GLY A CA 1
ATOM 673 C C . GLY A 1 88 ? -22.722 -4.775 -2.348 1.00 94.19 88 GLY A C 1
ATOM 674 O O . GLY A 1 88 ? -23.827 -4.527 -1.865 1.00 94.19 88 GLY A O 1
ATOM 675 N N . ILE A 1 89 ? -21.581 -4.474 -1.716 1.00 95.50 89 ILE A N 1
ATOM 676 C CA . ILE A 1 89 ? -21.537 -3.818 -0.398 1.00 95.50 89 ILE A CA 1
ATOM 677 C C . ILE A 1 89 ? -22.267 -2.465 -0.440 1.00 95.50 89 ILE A C 1
ATOM 679 O O . ILE A 1 89 ? -23.116 -2.205 0.408 1.00 95.50 89 ILE A O 1
ATOM 683 N N . LEU A 1 90 ? -22.011 -1.612 -1.442 1.00 93.81 90 LEU A N 1
ATOM 684 C CA . LEU A 1 90 ? -22.712 -0.327 -1.590 1.00 93.81 90 LEU A CA 1
ATOM 685 C C . LEU A 1 90 ? -24.230 -0.507 -1.740 1.00 93.81 90 LEU A C 1
ATOM 687 O O . LEU A 1 90 ? -24.993 0.241 -1.130 1.00 93.81 90 LEU A O 1
ATOM 691 N N . GLN A 1 91 ? -24.677 -1.507 -2.507 1.00 91.56 91 GLN A N 1
ATOM 692 C CA . GLN A 1 91 ? -26.103 -1.816 -2.666 1.00 91.56 91 GLN A CA 1
ATOM 693 C C . GLN A 1 91 ? -26.753 -2.218 -1.335 1.00 91.56 91 GLN A C 1
ATOM 695 O O . GLN A 1 91 ? -27.846 -1.744 -1.018 1.00 91.56 91 GLN A O 1
ATOM 700 N N . ALA A 1 92 ? -26.076 -3.044 -0.537 1.00 90.19 92 ALA A N 1
ATOM 701 C CA . ALA A 1 92 ? -26.537 -3.422 0.795 1.00 90.19 92 ALA A CA 1
ATOM 702 C C . ALA A 1 92 ? -26.580 -2.218 1.753 1.00 90.19 92 ALA A C 1
ATOM 704 O O . ALA A 1 92 ? -27.588 -1.995 2.423 1.00 90.19 92 ALA A O 1
ATOM 705 N N . LEU A 1 93 ? -25.530 -1.392 1.771 1.00 90.75 93 LEU A N 1
ATOM 706 C CA . LEU A 1 93 ? -25.459 -0.200 2.619 1.00 90.75 93 LEU A CA 1
ATOM 707 C C . LEU A 1 93 ? -26.529 0.849 2.265 1.00 90.75 93 LEU A C 1
ATOM 709 O O . LEU A 1 93 ? -27.017 1.529 3.169 1.00 90.75 93 LEU A O 1
ATOM 713 N N . GLU A 1 94 ? -26.918 0.991 0.990 1.00 87.12 94 GLU A N 1
ATOM 714 C CA . GLU A 1 94 ? -28.050 1.849 0.598 1.00 87.12 94 GLU A CA 1
ATOM 715 C C . GLU A 1 94 ? -29.366 1.306 1.156 1.00 87.12 94 GLU A C 1
ATOM 717 O O . GLU A 1 94 ? -30.134 2.064 1.748 1.00 87.12 94 GLU A O 1
ATOM 722 N N . ARG A 1 95 ? -29.618 -0.005 1.017 1.00 84.12 95 ARG A N 1
ATOM 723 C CA . ARG A 1 95 ? -30.844 -0.643 1.532 1.00 84.12 95 ARG A CA 1
ATOM 724 C C . ARG A 1 95 ? -30.976 -0.517 3.045 1.00 84.12 95 ARG A C 1
ATOM 726 O O . ARG A 1 95 ? -32.079 -0.331 3.546 1.00 84.12 95 ARG A O 1
ATOM 733 N N . LEU A 1 96 ? -29.854 -0.573 3.758 1.00 83.38 96 LEU A N 1
ATOM 734 C CA . LEU A 1 96 ? -29.795 -0.378 5.206 1.00 83.38 96 LEU A CA 1
ATOM 735 C C . LEU A 1 96 ? -29.794 1.110 5.612 1.00 83.38 96 LEU A C 1
ATOM 737 O O . LEU A 1 96 ? -29.810 1.431 6.797 1.00 83.38 96 LEU A O 1
ATOM 741 N N . GLY A 1 97 ? -29.771 2.044 4.653 1.00 82.44 97 GLY A N 1
ATOM 742 C CA . GLY A 1 97 ? -29.764 3.485 4.915 1.00 82.44 97 GLY A CA 1
ATOM 743 C C . GLY A 1 97 ? -28.469 4.004 5.553 1.00 82.44 97 GLY A C 1
ATOM 744 O O . GLY A 1 97 ? -28.487 5.068 6.173 1.00 82.44 97 GLY A O 1
ATOM 745 N N . VAL A 1 98 ? -27.359 3.275 5.407 1.00 85.88 98 VAL A N 1
ATOM 746 C CA . VAL A 1 98 ? -26.051 3.577 6.015 1.00 85.88 98 VAL A CA 1
ATOM 747 C C . VAL A 1 98 ? -25.278 4.621 5.204 1.00 85.88 98 VAL A C 1
ATOM 749 O O . VAL A 1 98 ? -24.631 5.493 5.782 1.00 85.88 98 VAL A O 1
ATOM 752 N N . LEU A 1 99 ? -25.385 4.596 3.867 1.00 86.12 99 LEU A N 1
ATOM 753 C CA . LEU A 1 99 ? -24.574 5.439 2.971 1.00 86.12 99 LEU A CA 1
ATOM 754 C C . LEU A 1 99 ? -24.692 6.947 3.232 1.00 86.12 99 LEU A C 1
ATOM 756 O O . LEU A 1 99 ? -23.717 7.677 3.064 1.00 86.12 99 LEU A O 1
ATOM 760 N N . ARG A 1 100 ? -25.857 7.423 3.687 1.00 82.00 100 ARG A N 1
ATOM 761 C CA . ARG A 1 100 ? -26.091 8.844 4.015 1.00 82.00 100 ARG A CA 1
ATOM 762 C C . ARG A 1 100 ? -25.275 9.363 5.200 1.00 82.00 100 ARG A C 1
ATOM 764 O O . ARG A 1 100 ? -25.236 10.570 5.417 1.00 82.00 100 ARG A O 1
ATOM 771 N N . HIS A 1 101 ? -24.684 8.463 5.985 1.00 83.06 101 HIS A N 1
ATOM 772 C CA . HIS A 1 101 ? -23.902 8.794 7.173 1.00 83.06 101 HIS A CA 1
ATOM 773 C C . HIS A 1 101 ? -22.387 8.770 6.920 1.00 83.06 101 HIS A C 1
ATOM 775 O O . HIS A 1 101 ? -21.629 9.166 7.799 1.00 83.06 101 HIS A O 1
ATOM 781 N N . VAL A 1 102 ? -21.935 8.319 5.744 1.00 85.81 102 VAL A N 1
ATOM 782 C CA . VAL A 1 102 ? -20.506 8.199 5.421 1.00 85.81 102 VAL A CA 1
ATOM 783 C C . VAL A 1 102 ? -19.908 9.587 5.173 1.00 85.81 102 VAL A C 1
ATOM 785 O O . VAL A 1 102 ? -20.387 10.336 4.322 1.00 85.81 102 VAL A O 1
ATOM 788 N N . ASN A 1 103 ? -18.834 9.925 5.889 1.00 86.06 103 ASN A N 1
ATOM 789 C CA . ASN A 1 103 ? -18.110 11.191 5.736 1.00 86.06 103 ASN A CA 1
ATOM 790 C C . ASN A 1 103 ? -16.904 11.063 4.803 1.00 86.06 103 ASN A C 1
ATOM 792 O O . ASN A 1 103 ? -16.632 11.973 4.020 1.00 86.06 103 ASN A O 1
ATOM 796 N N . TYR A 1 104 ? -16.197 9.935 4.877 1.00 89.75 104 TYR A N 1
ATOM 797 C CA . TYR A 1 104 ? -14.999 9.668 4.087 1.00 89.75 104 TYR A CA 1
ATOM 798 C C . TYR A 1 104 ? -15.133 8.373 3.304 1.00 89.75 104 TYR A C 1
ATOM 800 O O . TYR A 1 104 ? -15.555 7.355 3.842 1.00 89.75 104 TYR A O 1
ATOM 808 N N . LEU A 1 105 ? -14.714 8.408 2.044 1.00 94.19 105 LEU A N 1
ATOM 809 C CA . LEU A 1 105 ? -14.550 7.230 1.206 1.00 94.19 105 LEU A CA 1
ATOM 810 C C . LEU A 1 105 ? -13.073 7.124 0.842 1.00 94.19 105 LEU A C 1
ATOM 812 O O . LEU A 1 105 ? -12.586 7.916 0.045 1.00 94.19 105 LEU A O 1
ATOM 816 N N . SER A 1 106 ? -12.361 6.167 1.418 1.00 95.69 106 SER A N 1
ATOM 817 C CA . SER A 1 106 ? -10.960 5.891 1.116 1.00 95.69 106 SER A CA 1
ATOM 818 C C . SER A 1 106 ? -10.849 4.692 0.191 1.00 95.69 106 SER A C 1
ATOM 820 O O . SER A 1 106 ? -11.462 3.655 0.430 1.00 95.69 106 SER A O 1
ATOM 822 N N . THR A 1 107 ? -10.104 4.830 -0.901 1.00 96.44 107 THR A N 1
ATOM 823 C CA . THR A 1 107 ? -10.057 3.794 -1.938 1.00 96.44 107 THR A CA 1
ATOM 824 C C . THR A 1 107 ? -8.651 3.559 -2.446 1.00 96.44 107 THR A C 1
ATOM 826 O O . THR A 1 107 ? -7.926 4.518 -2.720 1.00 96.44 107 THR A O 1
ATOM 829 N N . VAL A 1 108 ? -8.314 2.289 -2.658 1.00 93.00 108 VAL A N 1
ATOM 830 C CA . VAL A 1 108 ? -7.075 1.855 -3.309 1.00 93.00 108 VAL A CA 1
ATOM 831 C C . VAL A 1 108 ? -7.418 1.061 -4.565 1.00 93.00 108 VAL A C 1
ATOM 833 O O . VAL A 1 108 ? -8.299 0.205 -4.544 1.00 93.00 108 VAL A O 1
ATOM 836 N N . SER A 1 109 ? -6.715 1.318 -5.668 1.00 89.50 109 SER A N 1
ATOM 837 C CA . SER A 1 109 ? -6.747 0.509 -6.889 1.00 89.50 109 SER A CA 1
ATOM 838 C C . SER A 1 109 ? -8.176 0.161 -7.365 1.00 89.50 109 SER A C 1
ATOM 840 O O . SER A 1 109 ? -8.938 1.062 -7.720 1.00 89.50 109 SER A O 1
ATOM 842 N N . GLY A 1 110 ? -8.570 -1.119 -7.349 1.00 87.31 110 GLY A N 1
ATOM 843 C CA . GLY A 1 110 ? -9.916 -1.592 -7.713 1.00 87.31 110 GLY A CA 1
ATOM 844 C C . GLY A 1 110 ? -11.067 -0.977 -6.904 1.00 87.31 110 GLY A C 1
ATOM 845 O O . GLY A 1 110 ? -12.123 -0.690 -7.467 1.00 87.31 110 GLY A O 1
ATOM 846 N N . GLY A 1 111 ? -10.858 -0.667 -5.621 1.00 92.44 111 GLY A N 1
ATOM 847 C CA . GLY A 1 111 ? -11.815 0.098 -4.818 1.00 92.44 111 GLY A CA 1
ATOM 848 C C . GLY A 1 111 ? -12.035 1.514 -5.362 1.00 92.44 111 GLY A C 1
ATOM 849 O O . GLY A 1 111 ? -13.130 2.068 -5.260 1.00 92.44 111 GLY A O 1
ATOM 850 N N . GLY A 1 112 ? -11.022 2.086 -6.023 1.00 93.25 112 GLY A N 1
ATOM 851 C CA . GLY A 1 112 ? -11.109 3.375 -6.710 1.00 93.25 112 GLY A CA 1
ATOM 852 C C . GLY A 1 112 ? -12.017 3.338 -7.940 1.00 93.25 112 GLY A C 1
ATOM 853 O O . GLY A 1 112 ? -12.614 4.360 -8.283 1.00 93.25 112 GLY A O 1
ATOM 854 N N . TYR A 1 113 ? -12.190 2.174 -8.576 1.00 93.44 113 TYR A N 1
ATOM 855 C CA . TYR A 1 113 ? -13.087 2.016 -9.723 1.00 93.44 113 TYR A CA 1
ATOM 856 C C . TYR A 1 113 ? -14.537 2.260 -9.313 1.00 93.44 113 TYR A C 1
ATOM 858 O O . TYR A 1 113 ? -15.172 3.205 -9.778 1.00 93.44 113 TYR A O 1
ATOM 866 N N . VAL A 1 114 ? -15.034 1.467 -8.364 1.00 94.50 114 VAL A N 1
ATOM 867 C CA . VAL A 1 114 ? -16.404 1.604 -7.862 1.00 94.50 114 VAL A CA 1
ATOM 868 C C . VAL A 1 114 ? -16.590 2.883 -7.042 1.00 94.50 114 VAL A C 1
ATOM 870 O O . VAL A 1 114 ? -17.632 3.528 -7.137 1.00 94.50 114 VAL A O 1
ATOM 873 N N . GLY A 1 115 ? -15.566 3.315 -6.296 1.00 93.94 115 GLY A N 1
ATOM 874 C CA . GLY A 1 115 ? -15.618 4.568 -5.549 1.00 93.94 115 GLY A CA 1
ATOM 875 C C . GLY A 1 115 ? -15.755 5.786 -6.461 1.00 93.94 115 GLY A C 1
ATOM 876 O O . GLY A 1 115 ? -16.544 6.680 -6.175 1.00 93.94 115 GLY A O 1
ATOM 877 N N . SER A 1 116 ? -15.056 5.809 -7.600 1.00 93.31 116 SER A N 1
ATOM 878 C CA . SER A 1 116 ? -15.183 6.901 -8.574 1.00 93.31 116 SER A CA 1
ATOM 879 C C . SER A 1 116 ? -16.505 6.878 -9.338 1.00 93.31 116 SER A C 1
ATOM 881 O O . SER A 1 116 ? -17.054 7.950 -9.589 1.00 93.31 116 SER A O 1
ATOM 883 N N . PHE A 1 117 ? -17.057 5.693 -9.631 1.00 93.12 117 PHE A N 1
ATOM 884 C CA . PHE A 1 117 ? -18.441 5.554 -10.096 1.00 93.12 117 PHE A CA 1
ATOM 885 C C . PHE A 1 117 ? -19.417 6.202 -9.108 1.00 93.12 117 PHE A C 1
ATOM 887 O O . PHE A 1 117 ? -20.209 7.062 -9.497 1.00 93.12 117 PHE A O 1
ATOM 894 N N . TRP A 1 118 ? -19.328 5.840 -7.825 1.00 91.62 118 TRP A N 1
ATOM 895 C CA . TRP A 1 118 ? -20.227 6.366 -6.802 1.00 91.62 118 TRP A CA 1
ATOM 896 C C . TRP A 1 118 ? -20.070 7.884 -6.643 1.00 91.62 118 TRP A C 1
ATOM 898 O O . TRP A 1 118 ? -21.062 8.608 -6.698 1.00 91.62 118 TRP A O 1
ATOM 908 N N . THR A 1 119 ? -18.836 8.392 -6.575 1.00 90.38 119 THR A N 1
ATOM 909 C CA . THR A 1 119 ? -18.533 9.833 -6.556 1.00 90.38 119 THR A CA 1
ATOM 910 C C . THR A 1 119 ? -19.113 10.564 -7.772 1.00 90.38 119 THR A C 1
ATOM 912 O O . THR A 1 119 ? -19.743 11.616 -7.622 1.00 90.38 119 THR A O 1
ATOM 915 N N . ALA A 1 120 ? -18.953 10.015 -8.981 1.00 88.88 120 ALA A N 1
ATOM 916 C CA . ALA A 1 120 ? -19.497 10.604 -10.203 1.00 88.88 120 ALA A CA 1
ATOM 917 C C . ALA A 1 120 ? -21.032 10.617 -10.200 1.00 88.88 120 ALA A C 1
ATOM 919 O O . ALA A 1 120 ? -21.641 11.637 -10.534 1.00 88.88 120 ALA A O 1
ATOM 920 N N . TRP A 1 121 ? -21.658 9.526 -9.758 1.00 87.00 121 TRP A N 1
ATOM 921 C CA . TRP A 1 121 ? -23.109 9.420 -9.630 1.00 87.00 121 TRP A CA 1
ATOM 922 C C . TRP A 1 121 ? -23.674 10.418 -8.616 1.00 87.00 121 TRP A C 1
ATOM 924 O O . TRP A 1 121 ? -24.603 11.163 -8.930 1.00 87.00 121 TRP A O 1
ATOM 934 N N . LEU A 1 122 ? -23.056 10.516 -7.433 1.00 84.12 122 LEU A N 1
ATOM 935 C CA . LEU A 1 122 ? -23.411 11.486 -6.394 1.00 84.12 122 LEU A CA 1
ATOM 936 C C . LEU A 1 122 ? -23.331 12.931 -6.903 1.00 84.12 122 LEU A C 1
ATOM 938 O O . LEU A 1 122 ? -24.195 13.746 -6.573 1.00 84.12 122 LEU A O 1
ATOM 942 N N . ARG A 1 123 ? -22.329 13.245 -7.735 1.00 82.12 123 ARG A N 1
ATOM 943 C CA . ARG A 1 123 ? -22.166 14.577 -8.331 1.00 82.12 123 ARG A CA 1
ATOM 944 C C . ARG A 1 123 ? -23.200 14.874 -9.419 1.00 82.12 123 ARG A C 1
ATOM 946 O O . ARG A 1 123 ? -23.640 16.015 -9.526 1.00 82.12 123 ARG A O 1
ATOM 953 N N . ARG A 1 124 ? -23.574 13.879 -10.228 1.00 80.75 124 ARG A N 1
ATOM 954 C CA . ARG A 1 124 ? -24.419 14.043 -11.430 1.00 80.75 124 ARG A CA 1
ATOM 955 C C . ARG A 1 124 ? -25.917 13.769 -11.201 1.00 80.75 124 ARG A C 1
ATOM 957 O O . ARG A 1 124 ? -26.680 13.821 -12.165 1.00 80.75 124 ARG A O 1
ATOM 964 N N . ARG A 1 125 ? -26.337 13.502 -9.952 1.00 68.88 125 ARG A N 1
ATOM 965 C CA . ARG A 1 125 ? -27.723 13.202 -9.512 1.00 68.88 125 ARG A CA 1
ATOM 966 C C . ARG A 1 125 ? -28.797 14.010 -10.266 1.00 68.88 125 ARG A C 1
ATOM 968 O O . ARG A 1 125 ? -28.770 15.238 -10.248 1.00 68.88 125 ARG A O 1
ATOM 975 N N . ARG A 1 126 ? -29.790 13.321 -10.857 1.00 54.31 126 ARG A N 1
ATOM 976 C CA . ARG A 1 126 ? -30.845 13.940 -11.693 1.00 54.31 126 ARG A CA 1
ATOM 977 C C . ARG A 1 126 ? -32.263 14.014 -11.117 1.00 54.31 126 ARG A C 1
ATOM 979 O O . ARG A 1 126 ? -33.004 14.873 -11.575 1.00 54.31 126 ARG A O 1
ATOM 986 N N . THR A 1 127 ? -32.687 13.163 -10.177 1.00 50.69 127 THR A N 1
ATOM 987 C CA . THR A 1 127 ? -34.144 13.016 -9.914 1.00 50.69 127 THR A CA 1
ATOM 988 C C . THR A 1 127 ? -34.566 12.852 -8.449 1.00 50.69 127 THR A C 1
ATOM 990 O O . THR A 1 127 ? -35.587 13.420 -8.069 1.00 50.69 127 THR A O 1
ATOM 993 N N . ASN A 1 128 ? -33.804 12.165 -7.586 1.00 59.28 128 ASN A N 1
ATOM 994 C CA . ASN A 1 128 ? -34.176 11.968 -6.174 1.00 59.28 128 ASN A CA 1
ATOM 995 C C . ASN A 1 128 ? -33.047 12.379 -5.213 1.00 59.28 128 ASN A C 1
ATOM 997 O O . ASN A 1 128 ? -32.031 11.700 -5.096 1.00 59.28 128 ASN A O 1
ATOM 1001 N N . ARG A 1 129 ? -33.234 13.482 -4.475 1.00 60.88 129 ARG A N 1
ATOM 1002 C CA . ARG A 1 129 ? -32.250 13.977 -3.490 1.00 60.88 129 ARG A CA 1
ATOM 1003 C C . ARG A 1 129 ? -32.095 13.077 -2.254 1.00 60.88 129 ARG A C 1
ATOM 1005 O O . ARG A 1 129 ? -31.128 13.264 -1.521 1.00 60.88 129 ARG A O 1
ATOM 1012 N N . ARG A 1 130 ? -33.025 12.141 -2.013 1.00 64.44 130 ARG A N 1
ATOM 1013 C CA . ARG A 1 130 ? -33.036 11.269 -0.824 1.00 64.44 130 ARG A CA 1
ATOM 1014 C C . ARG A 1 130 ? -32.296 9.943 -1.000 1.00 64.44 130 ARG A C 1
ATOM 1016 O O . ARG A 1 130 ? -31.986 9.330 0.014 1.00 64.44 130 ARG A O 1
ATOM 1023 N N . SER A 1 131 ? -32.017 9.515 -2.231 1.00 73.69 131 SER A N 1
ATOM 1024 C CA . SER A 1 131 ? -31.259 8.285 -2.488 1.00 73.69 131 SER A CA 1
ATOM 1025 C C . SER A 1 131 ? -29.762 8.580 -2.579 1.00 73.69 131 SER A C 1
ATOM 1027 O O . SER A 1 131 ? -29.355 9.604 -3.142 1.00 73.69 131 SER A O 1
ATOM 1029 N N . PHE A 1 132 ? -28.948 7.701 -1.995 1.00 80.44 132 PHE A N 1
ATOM 1030 C CA . PHE A 1 132 ? -27.493 7.814 -1.975 1.00 80.44 132 PHE A CA 1
ATOM 1031 C C . PHE A 1 132 ? -26.802 6.823 -2.910 1.00 80.44 132 PHE A C 1
ATOM 1033 O O . PHE A 1 132 ? -25.595 6.950 -3.103 1.00 80.44 132 PHE A O 1
ATOM 1040 N N . PHE A 1 133 ? -27.551 5.951 -3.586 1.00 85.25 133 PHE A N 1
ATOM 1041 C CA . PHE A 1 133 ? -27.041 5.007 -4.578 1.00 85.25 133 PHE A CA 1
ATOM 1042 C C . PHE A 1 133 ? -28.123 4.661 -5.623 1.00 85.25 133 PHE A C 1
ATOM 1044 O O . PHE A 1 133 ? -29.300 4.627 -5.264 1.00 85.25 133 PHE A O 1
ATOM 1051 N N . PRO A 1 134 ? -27.789 4.375 -6.899 1.00 77.12 134 PRO A N 1
ATOM 1052 C CA . PRO A 1 134 ? -28.797 4.026 -7.900 1.00 77.12 134 PRO A CA 1
ATOM 1053 C C . PRO A 1 134 ? -29.538 2.739 -7.518 1.00 77.12 134 PRO A C 1
ATOM 1055 O O . PRO A 1 134 ? -28.987 1.640 -7.579 1.00 77.12 134 PRO A O 1
ATOM 1058 N N . SER A 1 135 ? -30.807 2.883 -7.145 1.00 66.25 135 SER A N 1
ATOM 1059 C CA . SER A 1 135 ? -31.715 1.793 -6.787 1.00 66.25 135 SER A CA 1
ATOM 1060 C C . SER A 1 135 ? -33.014 1.915 -7.583 1.00 66.25 135 SER A C 1
ATOM 1062 O O . SER A 1 135 ? -33.470 3.020 -7.885 1.00 66.25 135 SER A O 1
ATOM 1064 N N . ALA A 1 136 ? -33.601 0.776 -7.959 1.00 57.47 136 ALA A N 1
ATOM 1065 C CA . ALA A 1 136 ? -34.933 0.754 -8.553 1.00 57.47 136 ALA A CA 1
ATOM 1066 C C . ALA A 1 136 ? -35.941 1.259 -7.506 1.00 57.47 136 ALA A C 1
ATOM 1068 O O . ALA A 1 136 ? -35.929 0.795 -6.366 1.00 57.47 136 ALA A O 1
ATOM 1069 N N . SER A 1 137 ? -36.776 2.239 -7.859 1.00 48.75 137 SER A N 1
ATOM 1070 C CA . SER A 1 137 ? -37.765 2.774 -6.918 1.00 48.75 137 SER A CA 1
ATOM 1071 C C . SER A 1 137 ? -38.872 1.741 -6.676 1.00 48.75 137 SER A C 1
ATOM 1073 O O . SER A 1 137 ? -39.425 1.207 -7.637 1.00 48.75 137 SER A O 1
ATOM 1075 N N . GLU A 1 138 ? -39.256 1.510 -5.415 1.00 46.06 138 GLU A N 1
ATOM 1076 C CA . GLU A 1 138 ? -40.391 0.637 -5.055 1.00 46.06 138 GLU A CA 1
ATOM 1077 C C . GLU A 1 138 ? -41.725 1.078 -5.688 1.00 46.06 138 GLU A C 1
ATOM 1079 O O . GLU A 1 138 ? -42.644 0.274 -5.814 1.00 46.06 138 GLU A O 1
ATOM 1084 N N . ASN A 1 139 ? -41.840 2.338 -6.122 1.00 42.50 139 ASN A N 1
ATOM 1085 C CA . ASN A 1 139 ? -43.072 2.906 -6.672 1.00 42.50 139 ASN A CA 1
ATOM 1086 C C . ASN A 1 139 ? -43.197 2.792 -8.201 1.00 42.50 139 ASN A C 1
ATOM 1088 O O . ASN A 1 139 ? -44.218 3.211 -8.743 1.00 42.50 139 ASN A O 1
ATOM 1092 N N . ASP A 1 140 ? -42.208 2.227 -8.903 1.00 43.75 140 ASP A N 1
ATOM 1093 C CA . ASP A 1 140 ? -42.191 2.176 -10.376 1.00 43.75 140 ASP A CA 1
ATOM 1094 C C . ASP A 1 140 ? -42.623 0.806 -10.934 1.00 43.75 140 ASP A C 1
ATOM 1096 O O . ASP A 1 140 ? -42.056 0.263 -11.877 1.00 43.75 140 ASP A O 1
ATOM 1100 N N . PHE A 1 141 ? -43.685 0.228 -10.360 1.00 42.31 141 PHE A N 1
ATOM 1101 C CA . PHE A 1 141 ? -44.275 -1.053 -10.793 1.00 42.31 141 PHE A CA 1
ATOM 1102 C C . PHE A 1 141 ? -44.809 -1.053 -12.245 1.00 42.31 141 PHE A C 1
ATOM 1104 O O . PHE A 1 141 ? -45.220 -2.100 -12.754 1.00 42.31 141 PHE A O 1
ATOM 1111 N N . HIS A 1 142 ? -44.828 0.102 -12.921 1.00 40.84 142 HIS A N 1
ATOM 1112 C CA . HIS A 1 142 ? -45.375 0.255 -14.269 1.00 40.84 142 HIS A CA 1
ATOM 1113 C C . HIS A 1 142 ? -44.342 0.150 -15.407 1.00 40.84 142 HIS A C 1
ATOM 1115 O O . HIS A 1 142 ? -44.763 -0.006 -16.555 1.00 40.84 142 HIS A O 1
ATOM 1121 N N . SER A 1 143 ? -43.029 0.112 -15.140 1.00 44.00 143 SER A N 1
ATOM 1122 C CA . SER A 1 143 ? -42.007 -0.224 -16.147 1.00 44.00 143 SER A CA 1
ATOM 1123 C C . SER A 1 143 ? -41.622 -1.709 -16.050 1.00 44.00 143 SER A C 1
ATOM 1125 O O . SER A 1 143 ? -40.612 -2.107 -15.480 1.00 44.00 143 SER A O 1
ATOM 1127 N N . LYS A 1 144 ? -42.453 -2.580 -16.636 1.00 40.12 144 LYS A N 1
ATOM 1128 C CA . LYS A 1 144 ? -42.296 -4.053 -16.617 1.00 40.12 144 LYS A CA 1
ATOM 1129 C C . LYS A 1 144 ? -40.947 -4.611 -17.132 1.00 40.12 144 LYS A C 1
ATOM 1131 O O . LYS A 1 144 ? -40.736 -5.815 -16.993 1.00 40.12 144 LYS A O 1
ATOM 1136 N N . ASP A 1 145 ? -40.046 -3.780 -17.660 1.00 45.03 145 ASP A N 1
ATOM 1137 C CA . ASP A 1 145 ? -38.783 -4.192 -18.289 1.00 45.03 145 ASP A CA 1
ATOM 1138 C C . ASP A 1 145 ? -37.493 -3.774 -17.547 1.00 45.03 145 ASP A C 1
ATOM 1140 O O . ASP A 1 145 ? -36.421 -4.276 -17.888 1.00 45.03 145 ASP A O 1
ATOM 1144 N N . GLU A 1 146 ? -37.540 -2.930 -16.508 1.00 50.69 146 GLU A N 1
ATOM 1145 C CA . GLU A 1 146 ? -36.322 -2.431 -15.837 1.00 50.69 146 GLU A CA 1
ATOM 1146 C C . GLU A 1 146 ? -36.151 -3.023 -14.428 1.00 50.69 146 GLU A C 1
ATOM 1148 O O . GLU A 1 146 ? -36.335 -2.366 -13.410 1.00 50.69 146 GLU A O 1
ATOM 1153 N N . ARG A 1 147 ? -35.776 -4.311 -14.360 1.00 58.78 147 ARG A N 1
ATOM 1154 C CA . ARG A 1 147 ? -35.439 -5.001 -13.090 1.00 58.78 147 ARG A CA 1
ATOM 1155 C C . ARG A 1 147 ? -34.124 -4.518 -12.452 1.00 58.78 147 ARG A C 1
ATOM 1157 O O . ARG A 1 147 ? -33.847 -4.856 -11.306 1.00 58.78 147 ARG A O 1
ATOM 1164 N N . GLU A 1 148 ? -33.306 -3.773 -13.191 1.00 72.62 148 GLU A N 1
ATOM 1165 C CA . GLU A 1 148 ? -31.980 -3.289 -12.797 1.00 72.62 148 GLU A CA 1
ATOM 1166 C C . GLU A 1 148 ? -31.812 -1.830 -13.230 1.00 72.62 148 GLU A C 1
ATOM 1168 O O . GLU A 1 148 ? -32.261 -1.456 -14.315 1.00 72.62 148 GLU A O 1
ATOM 1173 N N . SER A 1 149 ? -31.157 -1.014 -12.399 1.00 77.69 149 SER A N 1
ATOM 1174 C CA . SER A 1 149 ? -30.886 0.382 -12.742 1.00 77.69 149 SER A CA 1
ATOM 1175 C C . SER A 1 149 ? -29.950 0.481 -13.957 1.00 77.69 149 SER A C 1
ATOM 1177 O O . SER A 1 149 ? -29.018 -0.323 -14.093 1.00 77.69 149 SER A O 1
ATOM 1179 N N . PRO A 1 150 ? -30.158 1.462 -14.852 1.00 80.12 150 PRO A N 1
ATOM 1180 C CA . PRO A 1 150 ? -29.358 1.599 -16.067 1.00 80.12 150 PRO A CA 1
ATOM 1181 C C . PRO A 1 150 ? -27.862 1.775 -15.768 1.00 80.12 150 PRO A C 1
ATOM 1183 O O . PRO A 1 150 ? -27.026 1.319 -16.548 1.00 80.12 150 PRO A O 1
ATOM 1186 N N . GLU A 1 151 ? -27.513 2.374 -14.627 1.00 86.19 151 GLU A N 1
ATOM 1187 C CA . GLU A 1 151 ? -26.127 2.545 -14.193 1.00 86.19 151 GLU A CA 1
ATOM 1188 C C . GLU A 1 151 ? -25.457 1.213 -13.824 1.00 86.19 151 GLU A C 1
ATOM 1190 O O . GLU A 1 151 ? -24.335 0.946 -14.254 1.00 86.19 151 GLU A O 1
ATOM 1195 N N . VAL A 1 152 ? -26.144 0.344 -13.071 1.00 86.50 152 VAL A N 1
ATOM 1196 C CA . VAL A 1 152 ? -25.611 -0.981 -12.703 1.00 86.50 152 VAL A CA 1
ATOM 1197 C C . VAL A 1 152 ? -25.544 -1.884 -13.934 1.00 86.50 152 VAL A C 1
ATOM 1199 O O . VAL A 1 152 ? -24.541 -2.569 -14.142 1.00 86.50 152 VAL A O 1
ATOM 1202 N N . ARG A 1 153 ? -26.554 -1.809 -14.809 1.00 85.31 153 ARG A N 1
ATOM 1203 C CA . ARG A 1 153 ? -26.542 -2.506 -16.098 1.00 85.31 153 ARG A CA 1
ATOM 1204 C C . ARG A 1 153 ? -25.347 -2.093 -16.958 1.00 85.31 153 ARG A C 1
ATOM 1206 O O . ARG A 1 153 ? -24.722 -2.957 -17.565 1.00 85.31 153 ARG A O 1
ATOM 1213 N N . HIS A 1 154 ? -24.999 -0.804 -17.002 1.00 87.38 154 HIS A N 1
ATOM 1214 C CA . HIS A 1 154 ? -23.804 -0.328 -17.712 1.00 87.38 154 HIS A CA 1
ATOM 1215 C C . HIS A 1 154 ? -22.530 -0.949 -17.134 1.00 87.38 154 HIS A C 1
ATOM 1217 O O . HIS A 1 154 ? -21.718 -1.470 -17.892 1.00 87.38 154 HIS A O 1
ATOM 1223 N N . LEU A 1 155 ? -22.364 -0.969 -15.808 1.00 89.62 155 LEU A N 1
ATOM 1224 C CA . LEU A 1 155 ? -21.200 -1.611 -15.180 1.00 89.62 155 LEU A CA 1
ATOM 1225 C C . LEU A 1 155 ? -21.095 -3.102 -15.541 1.00 89.62 155 LEU A C 1
ATOM 1227 O O . LEU A 1 155 ? -19.994 -3.574 -15.821 1.00 89.62 155 LEU A O 1
ATOM 1231 N N . ARG A 1 156 ? -22.225 -3.822 -15.607 1.00 87.75 156 ARG A N 1
ATOM 1232 C CA . ARG A 1 156 ? -22.260 -5.221 -16.065 1.00 87.75 156 ARG A CA 1
ATOM 1233 C C . ARG A 1 156 ? -21.917 -5.348 -17.554 1.00 87.75 156 ARG A C 1
ATOM 1235 O O . ARG A 1 156 ? -21.088 -6.177 -17.913 1.00 87.75 156 ARG A O 1
ATOM 1242 N N . GLU A 1 157 ? -22.495 -4.515 -18.426 1.00 85.44 157 GLU A N 1
ATOM 1243 C CA . GLU A 1 157 ? -22.194 -4.499 -19.874 1.00 85.44 157 GLU A CA 1
ATOM 1244 C C . GLU A 1 157 ? -20.702 -4.199 -20.149 1.00 85.44 157 GLU A C 1
ATOM 1246 O O . GLU A 1 157 ? -20.141 -4.656 -21.148 1.00 85.44 157 GLU A O 1
ATOM 1251 N N . PHE A 1 158 ? -20.045 -3.469 -19.243 1.00 86.56 158 PHE A N 1
ATOM 1252 C CA . PHE A 1 158 ? -18.623 -3.134 -19.280 1.00 86.56 158 PHE A CA 1
ATOM 1253 C C . PHE A 1 158 ? -17.770 -3.948 -18.287 1.00 86.56 158 PHE A C 1
ATOM 1255 O O . PHE A 1 158 ? -16.656 -3.526 -17.968 1.00 86.56 158 PHE A O 1
ATOM 1262 N N . SER A 1 159 ? -18.214 -5.139 -17.857 1.00 84.12 159 SER A N 1
ATOM 1263 C CA . SER A 1 159 ? -17.420 -6.042 -17.000 1.00 84.12 159 SER A CA 1
ATOM 1264 C C . SER A 1 159 ? -16.067 -6.410 -17.630 1.00 84.12 159 SER A C 1
ATOM 1266 O O . SER A 1 159 ? -15.081 -6.645 -16.946 1.00 84.12 159 SER A O 1
ATOM 1268 N N . ARG A 1 160 ? -15.960 -6.370 -18.960 1.00 83.44 160 ARG A N 1
ATOM 1269 C CA . ARG A 1 160 ? -14.692 -6.473 -19.700 1.00 83.44 160 ARG A CA 1
ATOM 1270 C 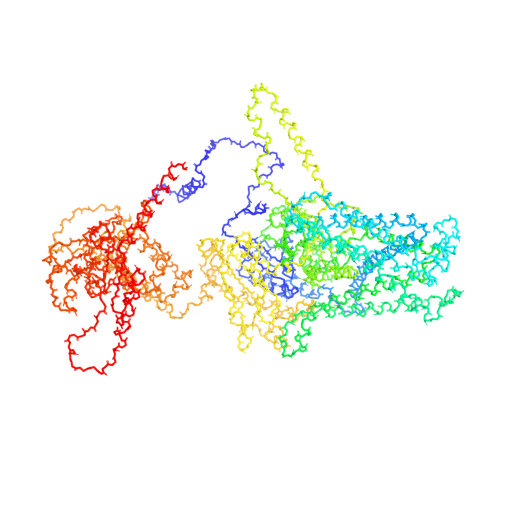C . ARG A 1 160 ? -14.159 -5.095 -20.089 1.00 83.44 160 ARG A C 1
ATOM 1272 O O . ARG A 1 160 ? -13.886 -4.843 -21.258 1.00 83.44 160 ARG A O 1
ATOM 1279 N N . PHE A 1 161 ? -14.040 -4.176 -19.132 1.00 79.19 161 PHE A N 1
ATOM 1280 C CA . PHE A 1 161 ? -13.861 -2.739 -19.400 1.00 79.19 161 PHE A CA 1
ATOM 1281 C C . PHE A 1 161 ? -12.675 -2.391 -20.316 1.00 79.19 161 PHE A C 1
ATOM 1283 O O . PHE A 1 161 ? -12.767 -1.444 -21.098 1.00 79.19 161 PHE A O 1
ATOM 1290 N N . LEU A 1 162 ? -11.577 -3.158 -20.258 1.00 78.69 162 LEU A N 1
ATOM 1291 C CA . LEU A 1 162 ? -10.414 -2.977 -21.133 1.00 78.69 162 LEU A CA 1
ATOM 1292 C C . LEU A 1 162 ? -10.761 -3.184 -22.610 1.00 78.69 162 LEU A C 1
ATOM 1294 O O . LEU A 1 162 ? -10.380 -2.383 -23.467 1.00 78.69 162 LEU A O 1
ATOM 1298 N N . MET A 1 163 ? -11.471 -4.274 -22.898 1.00 75.94 163 MET A N 1
ATOM 1299 C CA . MET A 1 163 ? -11.899 -4.670 -24.236 1.00 75.94 163 MET A CA 1
ATOM 1300 C C . MET A 1 163 ? -13.255 -5.382 -24.132 1.00 75.94 163 MET A C 1
ATOM 1302 O O . MET A 1 163 ? -13.291 -6.613 -24.077 1.00 75.94 163 MET A O 1
ATOM 1306 N N . PRO A 1 164 ? -14.378 -4.631 -24.126 1.00 69.94 164 PRO A N 1
ATOM 1307 C CA . PRO A 1 164 ? -15.709 -5.213 -23.935 1.00 69.94 164 PRO A CA 1
ATOM 1308 C C . PRO A 1 164 ? -16.043 -6.284 -24.976 1.00 69.94 164 PRO A C 1
ATOM 1310 O O . PRO A 1 164 ? -16.754 -7.248 -24.704 1.00 69.94 164 PRO A O 1
ATOM 1313 N N . ARG A 1 165 ? -15.486 -6.119 -26.181 1.00 74.38 165 ARG A N 1
ATOM 1314 C CA . ARG A 1 165 ? -15.599 -7.050 -27.300 1.00 74.38 165 ARG A CA 1
ATOM 1315 C C . ARG A 1 165 ? -14.204 -7.416 -27.784 1.00 74.38 165 ARG A C 1
ATOM 1317 O O . ARG A 1 165 ? -13.424 -6.545 -28.170 1.00 74.38 165 ARG A O 1
ATOM 1324 N N . VAL A 1 166 ? -13.905 -8.710 -27.769 1.00 71.25 166 VAL A N 1
ATOM 1325 C CA . VAL A 1 166 ? -12.638 -9.262 -28.253 1.00 71.25 166 VAL A CA 1
ATOM 1326 C C . VAL A 1 166 ? -12.909 -10.012 -29.546 1.00 71.25 166 VAL A C 1
ATOM 1328 O O . VAL A 1 166 ? -13.785 -10.871 -29.600 1.00 71.25 166 VAL A O 1
ATOM 1331 N N . GLY A 1 167 ? -12.167 -9.684 -30.597 1.00 74.94 167 GLY A N 1
ATOM 1332 C CA . GLY A 1 167 ? -12.250 -10.390 -31.868 1.00 74.94 167 GLY A CA 1
ATOM 1333 C C . GLY A 1 167 ? -11.638 -9.588 -33.003 1.00 74.94 167 GLY A C 1
ATOM 1334 O O . GLY A 1 167 ? -11.613 -8.361 -32.978 1.00 74.94 167 GLY A O 1
ATOM 1335 N N . PHE A 1 168 ? -11.160 -10.295 -34.023 1.00 77.56 168 PHE A N 1
ATOM 1336 C CA . PHE A 1 168 ? -10.439 -9.699 -35.150 1.00 77.56 168 PHE A CA 1
ATOM 1337 C C . PHE A 1 168 ? -11.241 -8.611 -35.891 1.00 77.56 168 PHE A C 1
ATOM 1339 O O . PHE A 1 168 ? -10.668 -7.639 -36.372 1.00 77.56 168 PHE A O 1
ATOM 1346 N N . TRP A 1 169 ? -12.569 -8.748 -35.943 1.00 83.88 169 TRP A N 1
ATOM 1347 C CA . TRP A 1 169 ? -13.476 -7.805 -36.610 1.00 83.88 169 TRP A CA 1
ATOM 1348 C C . TRP A 1 169 ? -14.008 -6.693 -35.692 1.00 83.88 169 TRP A C 1
ATOM 1350 O O . TRP A 1 169 ? -14.801 -5.862 -36.132 1.00 83.88 169 TRP A O 1
ATOM 1360 N N . HIS A 1 170 ? -13.597 -6.662 -34.422 1.00 77.12 170 HIS A N 1
ATOM 1361 C CA . HIS A 1 170 ? -14.020 -5.641 -33.470 1.00 77.12 170 HIS A CA 1
ATOM 1362 C C . HIS A 1 170 ? -13.020 -4.483 -33.435 1.00 77.12 170 HIS A C 1
ATOM 1364 O O . HIS A 1 170 ? -11.820 -4.675 -33.216 1.00 77.12 170 HIS A O 1
ATOM 1370 N N . PHE A 1 171 ? -13.527 -3.261 -33.617 1.00 79.75 171 PHE A N 1
ATOM 1371 C CA . PHE A 1 171 ? -12.731 -2.031 -33.574 1.00 79.75 171 PHE A CA 1
ATOM 1372 C C . PHE A 1 171 ? -11.984 -1.879 -32.241 1.00 79.75 171 PHE A C 1
ATOM 1374 O O . PHE A 1 171 ? -10.862 -1.384 -32.208 1.00 79.75 171 PHE A O 1
ATOM 1381 N N . GLU A 1 172 ? -12.563 -2.368 -31.144 1.00 76.81 172 GLU A N 1
ATOM 1382 C CA . GLU A 1 172 ? -11.978 -2.334 -29.805 1.00 76.81 172 GLU A CA 1
ATOM 1383 C C . GLU A 1 172 ? -10.646 -3.077 -29.708 1.00 76.81 172 GLU A C 1
ATOM 1385 O O . GLU A 1 172 ? -9.734 -2.606 -29.027 1.00 76.81 172 GLU A O 1
ATOM 1390 N N . THR A 1 173 ? -10.523 -4.206 -30.414 1.00 77.94 173 THR A N 1
ATOM 1391 C CA . THR A 1 173 ? -9.296 -5.013 -30.431 1.00 77.94 173 THR A CA 1
ATOM 1392 C C . THR A 1 173 ? -8.169 -4.256 -31.117 1.00 77.94 173 THR A C 1
ATOM 1394 O O . THR A 1 173 ? -7.083 -4.116 -30.557 1.00 77.94 173 THR A O 1
ATOM 1397 N N . TRP A 1 174 ? -8.447 -3.668 -32.279 1.00 81.44 174 TRP A N 1
ATOM 1398 C CA . TRP A 1 174 ? -7.475 -2.838 -32.986 1.00 81.44 174 TRP A CA 1
ATOM 1399 C C . TRP A 1 174 ? -7.164 -1.536 -32.249 1.00 81.44 174 TRP A C 1
ATOM 1401 O O . TRP A 1 174 ? -6.007 -1.134 -32.209 1.00 81.44 174 TRP A O 1
ATOM 1411 N N . GLY A 1 175 ? -8.150 -0.916 -31.596 1.00 78.69 175 GLY A N 1
ATOM 1412 C CA . GLY A 1 175 ? -7.941 0.266 -30.761 1.00 78.69 175 GLY A CA 1
ATOM 1413 C C . GLY A 1 175 ? -7.002 -0.004 -29.581 1.00 78.69 175 GLY A C 1
ATOM 1414 O O . GLY A 1 175 ? -6.112 0.800 -29.315 1.00 78.69 175 GLY A O 1
ATOM 1415 N N . ALA A 1 176 ? -7.143 -1.154 -28.911 1.00 75.62 176 ALA A N 1
ATOM 1416 C CA . ALA A 1 176 ? -6.224 -1.579 -27.854 1.00 75.62 176 ALA A CA 1
ATOM 1417 C C . ALA A 1 176 ? -4.807 -1.845 -28.392 1.00 75.62 176 ALA A C 1
ATOM 1419 O O . ALA A 1 176 ? -3.830 -1.375 -27.811 1.00 75.62 176 ALA A O 1
ATOM 1420 N N . ILE A 1 177 ? -4.688 -2.530 -29.536 1.00 80.81 177 ILE A N 1
ATOM 1421 C CA . ILE A 1 177 ? -3.395 -2.771 -30.197 1.00 80.81 177 ILE A CA 1
ATOM 1422 C C . ILE A 1 177 ? -2.719 -1.444 -30.567 1.00 80.81 177 ILE A C 1
ATOM 1424 O O . ILE A 1 177 ? -1.541 -1.257 -30.271 1.00 80.81 177 ILE A O 1
ATOM 1428 N N . VAL A 1 178 ? -3.452 -0.504 -31.169 1.00 83.00 178 VAL A N 1
ATOM 1429 C CA . VAL A 1 178 ? -2.932 0.820 -31.545 1.00 83.00 178 VAL A CA 1
ATOM 1430 C C . VAL A 1 178 ? -2.493 1.610 -30.316 1.00 83.00 178 VAL A C 1
ATOM 1432 O O . VAL A 1 178 ? -1.443 2.239 -30.364 1.00 83.00 178 VAL A O 1
ATOM 1435 N N . ALA A 1 179 ? -3.231 1.549 -29.207 1.00 78.06 179 ALA A N 1
ATOM 1436 C CA . ALA A 1 179 ? -2.821 2.188 -27.960 1.00 78.06 179 ALA A CA 1
ATOM 1437 C C . ALA A 1 179 ? -1.514 1.601 -27.395 1.00 78.06 179 ALA A C 1
ATOM 1439 O O . ALA A 1 179 ? -0.603 2.352 -27.042 1.00 78.06 179 ALA A O 1
ATOM 1440 N N . ILE A 1 180 ? -1.390 0.268 -27.361 1.00 77.00 180 ILE A N 1
ATOM 1441 C CA . ILE A 1 180 ? -0.173 -0.417 -26.896 1.00 77.00 180 ILE A CA 1
ATOM 1442 C C . ILE A 1 180 ? 1.012 -0.064 -27.804 1.00 77.00 180 ILE A C 1
ATOM 1444 O O . ILE A 1 180 ? 2.050 0.383 -27.318 1.00 77.00 180 ILE A O 1
ATOM 1448 N N . LEU A 1 181 ? 0.860 -0.201 -29.125 1.00 81.25 181 LEU A N 1
ATOM 1449 C CA . LEU A 1 181 ? 1.917 0.105 -30.093 1.00 81.25 181 LEU A CA 1
ATOM 1450 C C . LEU A 1 181 ? 2.274 1.597 -30.110 1.00 81.25 181 LEU A C 1
ATOM 1452 O O . LEU A 1 181 ? 3.452 1.942 -30.171 1.00 81.25 181 LEU A O 1
ATOM 1456 N N . GLY A 1 182 ? 1.279 2.479 -30.014 1.00 81.56 182 GLY A N 1
ATOM 1457 C CA . GLY A 1 182 ? 1.448 3.932 -29.990 1.00 81.56 182 GLY A CA 1
ATOM 1458 C C . GLY A 1 182 ? 2.203 4.427 -28.758 1.00 81.56 182 GLY A C 1
ATOM 1459 O O . GLY A 1 182 ? 2.908 5.428 -28.838 1.00 81.56 182 GLY A O 1
ATOM 1460 N N . GLY A 1 183 ? 2.121 3.701 -27.642 1.00 80.62 183 GLY A N 1
ATOM 1461 C CA . GLY A 1 183 ? 2.961 3.923 -26.471 1.00 80.62 183 GLY A CA 1
ATOM 1462 C C . GLY A 1 183 ? 4.342 3.275 -26.574 1.00 80.62 183 GLY A C 1
ATOM 1463 O O . GLY A 1 183 ? 5.342 3.896 -26.213 1.00 80.62 183 GLY A O 1
ATOM 1464 N N . MET A 1 184 ? 4.397 2.023 -27.026 1.00 83.25 184 MET A N 1
ATOM 1465 C CA . MET A 1 184 ? 5.603 1.192 -27.005 1.00 83.25 184 MET A CA 1
ATOM 1466 C C . MET A 1 184 ? 6.625 1.614 -28.064 1.00 83.25 184 MET A C 1
ATOM 1468 O O . MET A 1 184 ? 7.812 1.692 -27.765 1.00 83.25 184 MET A O 1
ATOM 1472 N N . ILE A 1 185 ? 6.190 1.917 -29.291 1.00 84.94 185 ILE A N 1
ATOM 1473 C CA . ILE A 1 185 ? 7.099 2.249 -30.397 1.00 84.94 185 ILE A CA 1
ATOM 1474 C C . ILE A 1 185 ? 7.900 3.526 -30.098 1.00 84.94 185 ILE A C 1
ATOM 1476 O O . ILE A 1 185 ? 9.129 3.461 -30.167 1.00 84.94 185 ILE A O 1
ATOM 1480 N N . PRO A 1 186 ? 7.290 4.672 -29.723 1.00 86.62 186 PRO A N 1
ATOM 1481 C CA . PRO A 1 186 ? 8.066 5.876 -29.431 1.00 86.62 186 PRO A CA 1
ATOM 1482 C C . PRO A 1 186 ? 8.996 5.693 -28.227 1.00 86.62 186 PRO A C 1
ATOM 1484 O O . PRO A 1 186 ? 10.124 6.179 -28.253 1.00 86.62 186 PRO A O 1
ATOM 1487 N N . ALA A 1 187 ? 8.565 4.941 -27.208 1.00 87.25 187 ALA A N 1
ATOM 1488 C CA . ALA A 1 187 ? 9.385 4.633 -26.041 1.00 87.25 187 ALA A CA 1
ATOM 1489 C C . ALA A 1 187 ? 10.604 3.758 -26.392 1.00 87.25 187 ALA A C 1
ATOM 1491 O O . ALA A 1 187 ? 11.724 4.062 -25.971 1.00 87.25 187 ALA A O 1
ATOM 1492 N N . MET A 1 188 ? 10.425 2.726 -27.226 1.00 87.44 188 MET A N 1
ATOM 1493 C CA . MET A 1 188 ? 11.522 1.897 -27.737 1.00 87.44 188 MET A CA 1
ATOM 1494 C C . MET A 1 188 ? 12.487 2.717 -28.591 1.00 87.44 188 MET A C 1
ATOM 1496 O O . MET A 1 188 ? 13.700 2.593 -28.429 1.00 87.44 188 MET A O 1
ATOM 1500 N N . VAL A 1 189 ? 11.969 3.575 -29.475 1.00 89.25 189 VAL A N 1
ATOM 1501 C CA . VAL A 1 189 ? 12.792 4.467 -30.304 1.00 89.25 189 VAL A CA 1
ATOM 1502 C C . VAL A 1 189 ? 13.604 5.417 -29.425 1.00 89.25 189 VAL A C 1
ATOM 1504 O O . VAL A 1 189 ? 14.803 5.564 -29.648 1.00 89.25 189 VAL A O 1
ATOM 1507 N N . ALA A 1 190 ? 13.004 6.004 -28.387 1.00 90.25 190 ALA A N 1
ATOM 1508 C CA . ALA A 1 190 ? 13.706 6.864 -27.437 1.00 90.25 190 ALA A CA 1
ATOM 1509 C C . ALA A 1 190 ? 14.797 6.107 -26.656 1.00 90.25 190 ALA A C 1
ATOM 1511 O O . ALA A 1 190 ? 15.911 6.615 -26.486 1.00 90.25 190 ALA A O 1
ATOM 1512 N N . ALA A 1 191 ? 14.512 4.878 -26.216 1.00 90.38 191 ALA A N 1
ATOM 1513 C CA . ALA A 1 191 ? 15.473 4.028 -25.518 1.00 90.38 191 ALA A CA 1
ATOM 1514 C C . ALA A 1 191 ? 16.654 3.633 -26.423 1.00 90.38 191 ALA A C 1
ATOM 1516 O O . ALA A 1 191 ? 17.813 3.796 -26.033 1.00 90.38 191 ALA A O 1
ATOM 1517 N N . LEU A 1 192 ? 16.379 3.186 -27.653 1.00 90.38 192 LEU A N 1
ATOM 1518 C CA . LEU A 1 192 ? 17.403 2.856 -28.648 1.00 90.38 192 LEU A CA 1
ATOM 1519 C C . LEU A 1 192 ? 18.219 4.088 -29.045 1.00 90.38 192 LEU A C 1
ATOM 1521 O O . LEU A 1 192 ? 19.442 3.999 -29.093 1.00 90.38 192 LEU A O 1
ATOM 1525 N N . ALA A 1 193 ? 17.583 5.247 -29.246 1.00 91.94 193 ALA A N 1
ATOM 1526 C CA . ALA A 1 193 ? 18.267 6.510 -29.522 1.00 91.94 193 ALA A CA 1
ATOM 1527 C C . ALA A 1 193 ? 19.185 6.927 -28.365 1.00 91.94 193 ALA A C 1
ATOM 1529 O O . ALA A 1 193 ? 20.286 7.422 -28.596 1.00 91.94 193 ALA A O 1
ATOM 1530 N N . THR A 1 194 ? 18.778 6.675 -27.118 1.00 92.88 194 THR A N 1
ATOM 1531 C CA . THR A 1 194 ? 19.605 6.949 -25.936 1.00 92.88 194 THR A CA 1
ATOM 1532 C C . THR A 1 194 ? 20.821 6.028 -25.864 1.00 92.88 194 THR A C 1
ATOM 1534 O O . THR A 1 194 ? 21.934 6.497 -25.614 1.00 92.88 194 THR A O 1
ATOM 1537 N N . ILE A 1 195 ? 20.635 4.730 -26.124 1.00 91.62 195 ILE A N 1
ATOM 1538 C CA . ILE A 1 195 ? 21.738 3.763 -26.218 1.00 91.62 195 ILE A CA 1
ATOM 1539 C C . ILE A 1 195 ? 22.680 4.151 -27.361 1.00 91.62 195 ILE A C 1
ATOM 1541 O O . ILE A 1 195 ? 23.889 4.226 -27.155 1.00 91.62 195 ILE A O 1
ATOM 1545 N N . ALA A 1 196 ? 22.138 4.444 -28.545 1.00 89.50 196 ALA A N 1
ATOM 1546 C CA . ALA A 1 196 ? 22.904 4.837 -29.721 1.00 89.50 196 ALA A CA 1
ATOM 1547 C C . ALA A 1 196 ? 23.705 6.119 -29.464 1.00 89.50 196 ALA A C 1
ATOM 1549 O O . ALA A 1 196 ? 24.902 6.145 -29.728 1.00 89.50 196 ALA A O 1
ATOM 1550 N N . ALA A 1 197 ? 23.102 7.148 -28.861 1.00 91.50 197 ALA A N 1
ATOM 1551 C CA . ALA A 1 197 ? 23.803 8.370 -28.473 1.00 91.50 197 ALA A CA 1
ATOM 1552 C C . ALA A 1 197 ? 24.947 8.093 -27.483 1.00 91.50 197 ALA A C 1
ATOM 1554 O O . ALA A 1 197 ? 26.034 8.657 -27.627 1.00 91.50 197 ALA A O 1
ATOM 1555 N N . GLY A 1 198 ? 24.733 7.201 -26.509 1.00 89.69 198 GLY A N 1
ATOM 1556 C CA . GLY A 1 198 ? 25.771 6.754 -25.580 1.00 89.69 198 GLY A CA 1
ATOM 1557 C C . GLY A 1 198 ? 26.923 6.028 -26.280 1.00 89.69 198 GLY A C 1
ATOM 1558 O O . GLY A 1 198 ? 28.084 6.355 -26.040 1.00 89.69 198 GLY A O 1
ATOM 1559 N N . LEU A 1 199 ? 26.610 5.097 -27.188 1.00 88.00 199 LEU A N 1
ATOM 1560 C CA . LEU A 1 199 ? 27.592 4.348 -27.978 1.00 88.00 199 LEU A CA 1
ATOM 1561 C C . LEU A 1 199 ? 28.384 5.260 -28.921 1.00 88.00 199 LEU A C 1
ATOM 1563 O O . LEU A 1 199 ? 29.609 5.184 -28.938 1.00 88.00 199 LEU A O 1
ATOM 1567 N N . TYR A 1 200 ? 27.715 6.165 -29.643 1.00 86.19 200 TYR A N 1
ATOM 1568 C CA . TYR A 1 200 ? 28.371 7.165 -30.486 1.00 86.19 200 TYR A CA 1
ATOM 1569 C C . TYR A 1 200 ? 29.270 8.091 -29.669 1.00 86.19 200 TYR A C 1
ATOM 1571 O O . TYR A 1 200 ? 30.380 8.382 -30.099 1.00 86.19 200 TYR A O 1
ATOM 1579 N N . SER A 1 201 ? 28.831 8.524 -28.482 1.00 86.19 201 SER A N 1
ATOM 1580 C CA . SER A 1 201 ? 29.638 9.375 -27.598 1.00 86.19 201 SER A CA 1
ATOM 1581 C C . SER A 1 201 ? 30.881 8.644 -27.093 1.00 86.19 201 SER A C 1
ATOM 1583 O O . SER A 1 201 ? 31.979 9.190 -27.159 1.00 86.19 201 SER A O 1
ATOM 1585 N N . TRP A 1 202 ? 30.725 7.403 -26.620 1.00 86.94 202 TRP A N 1
ATOM 1586 C CA . TRP A 1 202 ? 31.842 6.554 -26.201 1.00 86.94 202 TRP A CA 1
ATOM 1587 C C . TRP A 1 202 ? 32.839 6.354 -27.347 1.00 86.94 202 TRP A C 1
ATOM 1589 O O . TRP A 1 202 ? 34.030 6.610 -27.178 1.00 86.94 202 TRP A O 1
ATOM 1599 N N . PHE A 1 203 ? 32.337 5.999 -28.528 1.00 79.06 203 PHE A N 1
ATOM 1600 C CA . PHE A 1 203 ? 33.136 5.812 -29.732 1.00 79.06 203 PHE A CA 1
ATOM 1601 C C . PHE A 1 203 ? 33.902 7.084 -30.132 1.00 79.06 203 PHE A C 1
ATOM 1603 O O . PHE A 1 203 ? 35.116 7.036 -30.324 1.00 79.06 203 PHE A O 1
ATOM 1610 N N . LEU A 1 204 ? 33.218 8.231 -30.207 1.00 77.00 204 LEU A N 1
ATOM 1611 C CA . LEU A 1 204 ? 33.798 9.520 -30.594 1.00 77.00 204 LEU A CA 1
ATOM 1612 C C . LEU A 1 204 ? 34.916 9.940 -29.630 1.00 77.00 204 LEU A C 1
ATOM 1614 O O . LEU A 1 204 ? 35.983 10.375 -30.057 1.00 77.00 204 LEU A O 1
ATOM 1618 N N . LEU A 1 205 ? 34.689 9.777 -28.323 1.00 80.62 205 LEU A N 1
ATOM 1619 C CA . LEU A 1 205 ? 35.674 10.096 -27.290 1.00 80.62 205 LEU A CA 1
ATOM 1620 C C . LEU A 1 205 ? 36.896 9.175 -27.359 1.00 80.62 205 LEU A C 1
ATOM 1622 O O . LEU A 1 205 ? 38.023 9.655 -27.226 1.00 80.62 205 LEU A O 1
ATOM 1626 N N . SER A 1 206 ? 36.696 7.880 -27.609 1.00 79.50 206 SER A N 1
ATOM 1627 C CA . SER A 1 206 ? 37.791 6.928 -27.808 1.00 79.50 206 SER A CA 1
ATOM 1628 C C . SER A 1 206 ? 38.598 7.236 -29.070 1.00 79.50 206 SER A C 1
ATOM 1630 O O . SER A 1 206 ? 39.826 7.260 -29.011 1.00 79.50 206 SER A O 1
ATOM 1632 N N . ALA A 1 207 ? 37.938 7.558 -30.186 1.00 74.19 207 ALA A N 1
ATOM 1633 C CA . ALA A 1 207 ? 38.604 7.957 -31.425 1.00 74.19 207 ALA A CA 1
ATOM 1634 C C . ALA A 1 207 ? 39.419 9.253 -31.249 1.00 74.19 207 ALA A C 1
ATOM 1636 O O . ALA A 1 207 ? 40.579 9.319 -31.657 1.00 74.19 207 ALA A O 1
ATOM 1637 N N . LEU A 1 208 ? 38.860 10.264 -30.571 1.00 75.69 208 LEU A N 1
ATOM 1638 C CA . LEU A 1 208 ? 39.565 11.510 -30.237 1.00 75.69 208 LEU A CA 1
ATOM 1639 C C . LEU A 1 208 ? 40.792 11.264 -29.350 1.00 75.69 208 LEU A C 1
ATOM 1641 O O . LEU A 1 208 ? 41.868 11.800 -29.622 1.00 75.69 208 LEU A O 1
ATOM 1645 N N . ALA A 1 209 ? 40.648 10.432 -28.315 1.00 78.31 209 ALA A N 1
ATOM 1646 C CA . ALA A 1 209 ? 41.746 10.076 -27.423 1.00 78.31 209 ALA A CA 1
ATOM 1647 C C . ALA A 1 209 ? 42.862 9.317 -28.153 1.00 78.31 209 ALA A C 1
ATOM 1649 O O . ALA A 1 209 ? 44.035 9.513 -27.839 1.00 78.31 209 ALA A O 1
ATOM 1650 N N . LEU A 1 210 ? 42.530 8.483 -29.137 1.00 75.38 210 LEU A N 1
ATOM 1651 C CA . LEU A 1 210 ? 43.507 7.719 -29.913 1.00 75.38 210 LEU A CA 1
ATOM 1652 C C . LEU A 1 210 ? 44.164 8.536 -31.040 1.00 75.38 210 LEU A C 1
ATOM 1654 O O . LEU A 1 210 ? 45.300 8.227 -31.397 1.00 75.38 210 LEU A O 1
ATOM 1658 N N . LYS A 1 211 ? 43.510 9.593 -31.548 1.00 72.19 211 LYS A N 1
ATOM 1659 C CA . LYS A 1 211 ? 44.009 10.438 -32.651 1.00 72.19 211 LYS A CA 1
ATOM 1660 C C . LYS A 1 211 ? 45.197 11.328 -32.270 1.00 72.19 211 LYS A C 1
ATOM 1662 O O . LYS A 1 211 ? 46.170 11.413 -33.007 1.00 72.19 211 LYS A O 1
ATOM 1667 N N . TRP A 1 212 ? 45.087 12.087 -31.183 1.00 69.44 212 TRP A N 1
ATOM 1668 C CA . TRP A 1 212 ? 46.048 13.157 -30.853 1.00 69.44 212 TRP A CA 1
ATOM 1669 C C . TRP A 1 212 ? 47.412 12.617 -30.435 1.00 69.44 212 TRP A C 1
ATOM 1671 O O . TRP A 1 212 ? 47.459 11.503 -29.958 1.00 69.44 212 TRP A O 1
ATOM 1681 N N . GLU A 1 213 ? 48.514 13.368 -30.505 1.00 73.50 213 GLU A N 1
ATOM 1682 C CA . GLU A 1 213 ? 49.827 12.895 -30.010 1.00 73.50 213 GLU A CA 1
ATOM 1683 C C . GLU A 1 213 ? 49.817 12.480 -28.524 1.00 73.50 213 GLU A C 1
ATOM 1685 O O . GLU A 1 213 ? 48.903 12.834 -27.769 1.00 73.50 213 GLU A O 1
ATOM 1690 N N . HIS A 1 214 ? 50.827 11.712 -28.087 1.00 76.44 214 HIS A N 1
ATOM 1691 C CA . HIS A 1 214 ? 50.891 11.093 -26.750 1.00 76.44 214 HIS A CA 1
ATOM 1692 C C . HIS A 1 214 ? 50.563 12.064 -25.608 1.00 76.44 214 HIS A C 1
ATOM 1694 O O . HIS A 1 214 ? 49.789 11.711 -24.719 1.00 76.44 214 HIS A O 1
ATOM 1700 N N . TRP A 1 215 ? 51.059 13.301 -25.665 1.00 79.69 215 TRP A N 1
ATOM 1701 C CA . TRP A 1 215 ? 50.796 14.328 -24.652 1.00 79.69 215 TRP A CA 1
ATOM 1702 C C . TRP A 1 215 ? 49.368 14.877 -24.687 1.00 79.69 215 TRP A C 1
ATOM 1704 O O . TRP A 1 215 ? 48.687 14.877 -23.662 1.00 79.69 215 TRP A O 1
ATOM 1714 N N . CYS A 1 216 ? 48.879 15.285 -25.858 1.00 81.75 216 CYS A N 1
ATOM 1715 C CA . CYS A 1 216 ? 47.534 15.848 -26.008 1.00 81.75 216 CYS A CA 1
ATOM 1716 C C . CYS A 1 216 ? 46.445 14.822 -25.646 1.00 81.75 216 CYS A C 1
ATOM 1718 O O . CYS A 1 216 ? 45.490 15.133 -24.936 1.00 81.75 216 CYS A O 1
ATOM 1720 N N . SER A 1 217 ? 46.628 13.571 -26.065 1.00 83.00 217 SER A N 1
ATOM 1721 C CA . SER A 1 217 ? 45.772 12.435 -25.703 1.00 83.00 217 SER A CA 1
ATOM 1722 C C . SER A 1 217 ? 45.763 12.150 -24.197 1.00 83.00 217 SER A C 1
ATOM 1724 O O . SER A 1 217 ? 44.713 11.877 -23.619 1.00 83.00 217 SER A O 1
ATOM 1726 N N . THR A 1 218 ? 46.921 12.263 -23.541 1.00 88.56 218 THR A N 1
ATOM 1727 C CA . THR A 1 218 ? 47.048 12.082 -22.088 1.00 88.56 218 THR A CA 1
ATOM 1728 C C . THR A 1 218 ? 46.302 13.160 -21.314 1.00 88.56 218 THR A C 1
ATOM 1730 O O . THR A 1 218 ? 45.592 12.851 -20.358 1.00 88.56 218 THR A O 1
ATOM 1733 N N . ILE A 1 219 ? 46.404 14.416 -21.755 1.00 88.56 219 ILE A N 1
ATOM 1734 C CA . ILE A 1 219 ? 45.655 15.530 -21.167 1.00 88.56 219 ILE A CA 1
ATOM 1735 C C . ILE A 1 219 ? 44.149 15.298 -21.336 1.00 88.56 219 ILE A C 1
ATOM 1737 O O . ILE A 1 219 ? 43.403 15.410 -20.363 1.00 88.56 219 ILE A O 1
ATOM 1741 N N . LEU A 1 220 ? 43.704 14.912 -22.537 1.00 86.50 220 LEU A N 1
ATOM 1742 C CA . LEU A 1 220 ? 42.295 14.622 -22.810 1.00 86.50 220 LEU A CA 1
ATOM 1743 C C . LEU A 1 220 ? 41.761 13.487 -21.918 1.00 86.50 220 LEU A C 1
ATOM 1745 O O . LEU A 1 220 ? 40.718 13.648 -21.284 1.00 86.50 220 LEU A O 1
ATOM 1749 N N . PHE A 1 221 ? 42.492 12.374 -21.801 1.00 90.12 221 PHE A N 1
ATOM 1750 C CA . PHE A 1 221 ? 42.124 11.247 -20.936 1.00 90.12 221 PHE A CA 1
ATOM 1751 C C . PHE A 1 221 ? 42.038 11.652 -19.454 1.00 90.12 221 PHE A C 1
ATOM 1753 O O . PHE A 1 221 ? 41.109 11.253 -18.741 1.00 90.12 221 PHE A O 1
ATOM 1760 N N . GLY A 1 222 ? 42.956 12.506 -18.994 1.00 91.44 222 GLY A N 1
ATOM 1761 C CA . GLY A 1 222 ? 42.933 13.071 -17.646 1.00 91.44 222 GLY A CA 1
ATOM 1762 C C . GLY A 1 222 ? 41.732 13.966 -17.383 1.00 91.44 222 GLY A C 1
ATOM 1763 O O . GLY A 1 222 ? 41.067 13.809 -16.358 1.00 91.44 222 GLY A O 1
ATOM 1764 N N . VAL A 1 223 ? 41.397 14.851 -18.325 1.00 91.75 223 VAL A N 1
ATOM 1765 C CA . VAL A 1 223 ? 40.215 15.722 -18.237 1.00 91.75 223 VAL A CA 1
ATOM 1766 C C . VAL A 1 223 ? 38.928 14.898 -18.213 1.00 91.75 223 VAL A C 1
ATOM 1768 O O . VAL A 1 223 ? 38.064 15.159 -17.374 1.00 91.75 223 VAL A O 1
ATOM 1771 N N . LEU A 1 224 ? 38.806 13.873 -19.063 1.00 89.19 224 LEU A N 1
ATOM 1772 C CA . LEU A 1 224 ? 37.654 12.962 -19.078 1.00 89.19 224 LEU A CA 1
ATOM 1773 C C . LEU A 1 224 ? 37.517 12.197 -17.755 1.00 89.19 224 LEU A C 1
ATOM 1775 O O . LEU A 1 224 ? 36.432 12.113 -17.179 1.00 89.19 224 LEU A O 1
ATOM 1779 N N . THR A 1 225 ? 38.631 11.695 -17.220 1.00 91.00 225 THR A N 1
ATOM 1780 C CA . THR A 1 225 ? 38.644 10.992 -15.931 1.00 91.00 225 THR A CA 1
ATOM 1781 C C . THR A 1 225 ? 38.240 11.927 -14.792 1.00 91.00 225 THR A C 1
ATOM 1783 O O . THR A 1 225 ? 37.395 11.567 -13.968 1.00 91.00 225 THR A O 1
ATOM 1786 N N . LEU A 1 226 ? 38.792 13.143 -14.761 1.00 92.12 226 LEU A N 1
ATOM 1787 C CA . LEU A 1 226 ? 38.501 14.147 -13.741 1.00 92.12 226 LEU A CA 1
ATOM 1788 C C . LEU A 1 226 ? 37.036 14.595 -13.784 1.00 92.12 226 LEU A C 1
ATOM 1790 O O . LEU A 1 226 ? 36.364 14.601 -12.754 1.00 92.12 226 LEU A O 1
ATOM 1794 N N . THR A 1 227 ? 36.516 14.924 -14.967 1.00 90.81 227 THR A N 1
ATOM 1795 C CA . THR A 1 227 ? 35.115 15.340 -15.147 1.00 90.81 227 THR A CA 1
ATOM 1796 C C . THR A 1 227 ? 34.138 14.234 -14.761 1.00 90.81 227 THR A C 1
ATOM 1798 O O . THR A 1 227 ? 33.163 14.506 -14.054 1.00 90.81 227 THR A O 1
ATOM 1801 N N . PHE A 1 228 ? 34.415 12.977 -15.118 1.00 88.81 228 PHE A N 1
ATOM 1802 C CA . PHE A 1 228 ? 33.621 11.839 -14.650 1.00 88.81 228 PHE A CA 1
ATOM 1803 C C . PHE A 1 228 ? 33.649 11.710 -13.120 1.00 88.81 228 PHE A C 1
ATOM 1805 O O . PHE A 1 228 ? 32.602 11.604 -12.484 1.00 88.81 228 PHE A O 1
ATOM 1812 N N . HIS A 1 229 ? 34.825 11.776 -12.492 1.00 89.44 229 HIS A N 1
ATOM 1813 C CA . HIS A 1 229 ? 34.935 11.620 -11.038 1.00 89.44 229 HIS A CA 1
ATOM 1814 C C . HIS A 1 229 ? 34.257 12.764 -10.275 1.00 89.44 229 HIS A C 1
ATOM 1816 O O . HIS A 1 229 ? 33.585 12.509 -9.273 1.00 89.44 229 HIS A O 1
ATOM 1822 N N . LEU A 1 230 ? 34.388 14.005 -10.752 1.00 88.69 230 LEU A N 1
ATOM 1823 C CA . LEU A 1 230 ? 33.734 15.176 -10.163 1.00 88.69 230 LEU A CA 1
ATOM 1824 C C . LEU A 1 230 ? 32.214 15.134 -10.346 1.00 88.69 230 LEU A C 1
ATOM 1826 O O . LEU A 1 230 ? 31.480 15.413 -9.397 1.00 88.69 230 LEU A O 1
ATOM 1830 N N . SER A 1 231 ? 31.726 14.745 -11.527 1.00 85.19 231 SER A N 1
ATOM 1831 C CA . SER A 1 231 ? 30.286 14.601 -11.780 1.00 85.19 231 SER A CA 1
ATOM 1832 C C . SER A 1 231 ? 29.675 13.451 -10.977 1.00 85.19 231 SER A C 1
ATOM 1834 O O . SER A 1 231 ? 28.606 13.625 -10.392 1.00 85.19 231 SER A O 1
ATOM 1836 N N . ALA A 1 232 ? 30.373 12.319 -10.847 1.00 83.44 232 ALA A N 1
ATOM 1837 C CA . ALA A 1 232 ? 29.970 11.210 -9.987 1.00 83.44 232 ALA A CA 1
ATOM 1838 C C . ALA A 1 232 ? 29.964 11.610 -8.502 1.00 83.44 232 ALA A C 1
ATOM 1840 O O . ALA A 1 232 ? 29.043 11.248 -7.772 1.00 83.44 232 ALA A O 1
ATOM 1841 N N . GLU A 1 233 ? 30.950 12.390 -8.043 1.00 82.38 233 GLU A N 1
ATOM 1842 C CA . GLU A 1 233 ? 30.989 12.930 -6.677 1.00 82.38 233 GLU A CA 1
ATOM 1843 C C . GLU A 1 233 ? 29.821 13.880 -6.409 1.00 82.38 233 GLU A C 1
ATOM 1845 O O . GLU A 1 233 ? 29.149 13.777 -5.381 1.00 82.38 233 GLU A O 1
ATOM 1850 N N . TRP A 1 234 ? 29.550 14.780 -7.349 1.00 80.00 234 TRP A N 1
ATOM 1851 C CA . TRP A 1 234 ? 28.441 15.719 -7.277 1.00 80.00 234 TRP A CA 1
ATOM 1852 C C . TRP A 1 234 ? 27.080 15.008 -7.293 1.00 80.00 234 TRP A C 1
ATOM 1854 O O . TRP A 1 234 ? 26.217 15.296 -6.461 1.00 80.00 234 TRP A O 1
ATOM 1864 N N . ALA A 1 235 ? 26.900 14.030 -8.185 1.00 73.69 235 ALA A N 1
ATOM 1865 C CA . ALA A 1 235 ? 25.674 13.245 -8.299 1.00 73.69 235 ALA A CA 1
ATOM 1866 C C . ALA A 1 235 ? 25.436 12.374 -7.058 1.00 73.69 235 ALA A C 1
ATOM 1868 O O . ALA A 1 235 ? 24.310 12.309 -6.562 1.00 73.69 235 ALA A O 1
ATOM 1869 N N . TRP A 1 236 ? 26.493 11.748 -6.527 1.00 71.75 236 TRP A N 1
ATOM 1870 C CA . TRP A 1 236 ? 26.427 10.954 -5.302 1.00 71.75 236 TRP A CA 1
ATOM 1871 C C . TRP A 1 236 ? 26.024 11.811 -4.097 1.00 71.75 236 TRP A C 1
ATOM 1873 O O . TRP A 1 236 ? 25.119 11.438 -3.355 1.00 71.75 236 TRP A O 1
ATOM 1883 N N . ARG A 1 237 ? 26.596 13.009 -3.937 1.00 70.56 237 ARG A N 1
ATOM 1884 C CA . ARG A 1 237 ? 26.236 13.931 -2.842 1.00 70.56 237 ARG A CA 1
ATOM 1885 C C . ARG A 1 237 ? 24.795 14.429 -2.930 1.00 70.56 237 ARG A C 1
ATOM 1887 O O . ARG A 1 237 ? 24.132 14.565 -1.909 1.00 70.56 237 ARG A O 1
ATOM 1894 N N . ARG A 1 238 ? 24.269 14.605 -4.145 1.00 61.22 238 ARG A N 1
ATOM 1895 C CA . ARG A 1 238 ? 22.846 14.901 -4.374 1.00 61.22 238 ARG A CA 1
ATOM 1896 C C . ARG A 1 238 ? 21.901 13.742 -4.040 1.00 61.22 238 ARG A C 1
ATOM 1898 O O . ARG A 1 238 ? 20.693 13.904 -4.179 1.00 61.22 238 ARG A O 1
ATOM 1905 N N . THR A 1 239 ? 22.404 12.570 -3.648 1.00 56.19 239 THR A N 1
ATOM 1906 C CA . THR A 1 239 ? 21.541 11.446 -3.257 1.00 56.19 239 THR A CA 1
ATOM 1907 C C . THR A 1 239 ? 21.059 11.491 -1.811 1.00 56.19 239 THR A C 1
ATOM 1909 O O . THR A 1 239 ? 20.181 10.705 -1.495 1.00 56.19 239 THR A O 1
ATOM 1912 N N . GLY A 1 240 ? 21.588 12.369 -0.948 1.00 50.84 240 GLY A N 1
ATOM 1913 C CA . GLY A 1 240 ? 21.107 12.525 0.438 1.00 50.84 240 GLY A CA 1
ATOM 1914 C C . GLY A 1 240 ? 21.423 11.358 1.389 1.00 50.84 240 GLY A C 1
ATOM 1915 O O . GLY A 1 240 ? 21.250 11.493 2.594 1.00 50.84 240 GLY A O 1
ATOM 1916 N N . LYS A 1 241 ? 21.977 10.246 0.880 1.00 52.34 241 LYS A N 1
ATOM 1917 C CA . LYS A 1 241 ? 22.203 8.978 1.605 1.00 52.34 241 LYS A CA 1
ATOM 1918 C C . LYS A 1 241 ? 23.123 9.047 2.837 1.00 52.34 241 LYS A C 1
ATOM 1920 O O . LYS A 1 241 ? 23.194 8.072 3.570 1.00 52.34 241 LYS A O 1
ATOM 1925 N N . ASN A 1 242 ? 23.814 10.164 3.077 1.00 45.91 242 ASN A N 1
ATOM 1926 C CA . ASN A 1 242 ? 24.733 10.340 4.213 1.00 45.91 242 ASN A CA 1
ATOM 1927 C C . ASN A 1 242 ? 24.225 11.339 5.271 1.00 45.91 242 ASN A C 1
ATOM 1929 O O . ASN A 1 242 ? 25.019 11.823 6.082 1.00 45.91 242 ASN A O 1
ATOM 1933 N N . GLY A 1 243 ? 22.935 11.691 5.247 1.00 45.53 243 GLY A N 1
ATOM 1934 C CA . GLY A 1 243 ? 22.418 12.801 6.046 1.00 45.53 243 GLY A CA 1
ATOM 1935 C C . GLY A 1 243 ? 23.002 14.139 5.582 1.00 45.53 243 GLY A C 1
ATOM 1936 O O . GLY A 1 243 ? 23.891 14.197 4.727 1.00 45.53 243 GLY A O 1
ATOM 1937 N N . ASN A 1 244 ? 22.492 15.241 6.126 1.00 43.12 244 ASN A N 1
ATOM 1938 C CA . ASN A 1 244 ? 22.809 16.611 5.708 1.00 43.12 244 ASN A CA 1
ATOM 1939 C C . ASN A 1 244 ? 24.222 17.071 6.152 1.00 43.12 244 ASN A C 1
ATOM 1941 O O . ASN A 1 244 ? 24.419 18.132 6.735 1.00 43.12 244 ASN A O 1
ATOM 1945 N N . SER A 1 245 ? 25.240 16.248 5.905 1.00 41.69 245 SER A N 1
ATOM 1946 C CA . SER A 1 245 ? 26.647 16.577 6.090 1.00 41.69 245 SER A CA 1
ATOM 1947 C C . SER A 1 245 ? 27.148 17.275 4.819 1.00 41.69 245 SER A C 1
ATOM 1949 O O . SER A 1 245 ? 27.791 16.663 3.956 1.00 41.69 245 SER A O 1
ATOM 1951 N N . GLU A 1 246 ? 26.918 18.585 4.725 1.00 45.44 246 GLU A N 1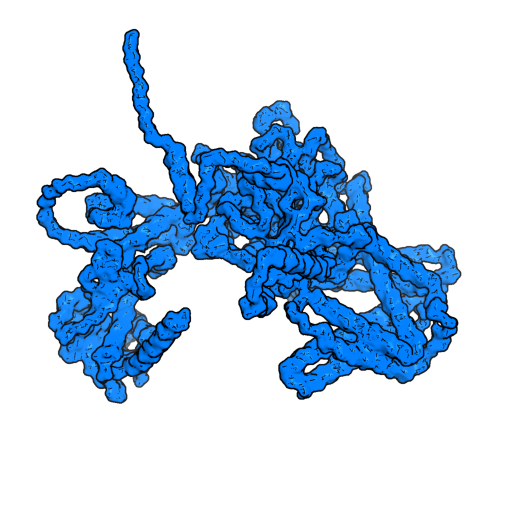
ATOM 1952 C CA . GLU A 1 246 ? 27.635 19.505 3.828 1.00 45.44 246 GLU A CA 1
ATOM 1953 C C . GLU A 1 246 ? 29.135 19.609 4.191 1.00 45.44 246 GLU A C 1
ATOM 1955 O O . GLU A 1 246 ? 29.724 20.684 4.273 1.00 45.44 246 GLU A O 1
ATOM 1960 N N . LYS A 1 247 ? 29.838 18.490 4.399 1.00 52.03 247 LYS A N 1
ATOM 1961 C CA . LYS A 1 247 ? 31.302 18.525 4.451 1.00 52.03 247 LYS A CA 1
ATOM 1962 C C . LYS A 1 247 ? 31.807 18.809 3.037 1.00 52.03 247 LYS A C 1
ATOM 1964 O O . LYS A 1 247 ? 31.782 17.917 2.188 1.00 52.03 247 LYS A O 1
ATOM 1969 N N . SER A 1 248 ? 32.205 20.064 2.815 1.00 59.44 248 SER A N 1
ATOM 1970 C CA . SER A 1 248 ? 32.863 20.666 1.644 1.00 59.44 248 SER A CA 1
ATOM 1971 C C . SER A 1 248 ? 33.115 19.705 0.470 1.00 59.44 248 SER A C 1
ATOM 1973 O O . SER A 1 248 ? 33.950 18.799 0.555 1.00 59.44 248 SER A O 1
ATOM 1975 N N . PHE A 1 249 ? 32.399 19.906 -0.647 1.00 71.62 249 PHE A N 1
ATOM 1976 C CA . PHE A 1 249 ? 32.655 19.251 -1.945 1.00 71.62 249 PHE A CA 1
ATOM 1977 C C . PHE A 1 249 ? 34.156 19.225 -2.274 1.00 71.62 249 PHE A C 1
ATOM 1979 O O . PHE A 1 249 ? 34.692 18.191 -2.675 1.00 71.62 249 PHE A O 1
ATOM 1986 N N . TRP A 1 250 ? 34.840 20.325 -1.955 1.00 74.88 250 TRP A N 1
ATOM 1987 C CA . TRP A 1 250 ? 36.264 20.545 -2.177 1.00 74.88 250 TRP A CA 1
ATOM 1988 C C . TRP A 1 250 ? 37.186 19.569 -1.451 1.00 74.88 250 TRP A C 1
ATOM 1990 O O . TRP A 1 250 ? 38.298 19.346 -1.909 1.00 74.88 250 TRP A O 1
ATOM 2000 N N . ARG A 1 251 ? 36.741 18.916 -0.372 1.00 74.56 251 ARG A N 1
ATOM 2001 C CA . ARG A 1 251 ? 37.598 18.006 0.402 1.00 74.56 251 ARG A CA 1
ATOM 2002 C C . ARG A 1 251 ? 38.083 16.792 -0.398 1.00 74.56 251 ARG A C 1
ATOM 2004 O O . ARG A 1 251 ? 39.195 16.333 -0.178 1.00 74.56 251 ARG A O 1
ATOM 2011 N N . ASN A 1 252 ? 37.264 16.272 -1.315 1.00 77.38 252 ASN A N 1
ATOM 2012 C CA . ASN A 1 252 ? 37.620 15.085 -2.108 1.00 77.38 252 ASN A CA 1
ATOM 2013 C C . ASN A 1 252 ? 38.202 15.447 -3.483 1.00 77.38 252 ASN A C 1
ATOM 2015 O O . ASN A 1 252 ? 38.707 14.566 -4.175 1.00 77.38 252 ASN A O 1
ATOM 2019 N N . VAL A 1 253 ? 38.154 16.727 -3.871 1.00 84.56 253 VAL A N 1
ATOM 2020 C CA . VAL A 1 253 ? 38.656 17.206 -5.166 1.00 84.56 253 VAL A CA 1
ATOM 2021 C C . VAL A 1 253 ? 40.150 16.896 -5.356 1.00 84.56 253 VAL A C 1
ATOM 2023 O O . VAL A 1 253 ? 40.481 16.342 -6.406 1.00 84.56 253 VAL A O 1
ATOM 2026 N N . PRO A 1 254 ? 41.046 17.122 -4.367 1.00 87.56 254 PRO A N 1
ATOM 2027 C CA . PRO A 1 254 ? 42.465 16.783 -4.506 1.00 87.56 254 PRO A CA 1
ATOM 2028 C C . PRO A 1 254 ? 42.691 15.300 -4.797 1.00 87.56 254 PRO A C 1
ATOM 2030 O O . PRO A 1 254 ? 43.500 14.943 -5.648 1.00 87.56 254 PRO A O 1
ATOM 2033 N N . LEU A 1 255 ? 41.920 14.432 -4.141 1.00 84.81 255 LEU A N 1
ATOM 2034 C CA . LEU A 1 255 ? 42.016 12.991 -4.329 1.00 84.81 255 LEU A CA 1
ATOM 2035 C C . LEU A 1 255 ? 41.528 12.569 -5.722 1.00 84.81 255 LEU A C 1
ATOM 2037 O O . LEU A 1 255 ? 42.187 11.777 -6.394 1.00 84.81 255 LEU A O 1
ATOM 2041 N N . THR A 1 256 ? 40.421 13.145 -6.203 1.00 87.06 256 THR A N 1
ATOM 2042 C CA . THR A 1 256 ? 39.942 12.900 -7.575 1.00 87.06 256 THR A CA 1
ATOM 2043 C C . THR A 1 256 ? 40.912 13.424 -8.635 1.00 87.06 256 THR A C 1
ATOM 2045 O O . THR A 1 256 ? 41.127 12.751 -9.641 1.00 87.06 256 THR A O 1
ATOM 2048 N N . ALA A 1 257 ? 41.551 14.575 -8.394 1.00 89.81 257 ALA A N 1
ATOM 2049 C CA . ALA A 1 257 ? 42.568 15.137 -9.278 1.00 89.81 257 ALA A CA 1
ATOM 2050 C C . ALA A 1 257 ? 43.813 14.245 -9.332 1.00 89.81 257 ALA A C 1
ATOM 2052 O O . ALA A 1 257 ? 44.278 13.904 -10.415 1.00 89.81 257 ALA A O 1
ATOM 2053 N N . MET A 1 258 ? 44.296 13.783 -8.179 1.00 89.88 258 MET A N 1
ATOM 2054 C CA . MET A 1 258 ? 45.418 12.849 -8.099 1.00 89.88 258 MET A CA 1
ATOM 2055 C C . MET A 1 258 ? 45.116 11.525 -8.813 1.00 89.88 258 MET A C 1
ATOM 2057 O O . MET A 1 258 ? 45.957 11.017 -9.550 1.00 89.88 258 MET A O 1
ATOM 2061 N N . THR A 1 259 ? 43.901 10.995 -8.661 1.00 90.06 259 THR A N 1
ATOM 2062 C CA . THR A 1 259 ? 43.473 9.772 -9.359 1.00 90.06 259 THR A CA 1
ATOM 2063 C C . THR A 1 259 ? 43.480 9.971 -10.879 1.00 90.06 259 THR A C 1
ATOM 2065 O O . THR A 1 259 ? 43.980 9.119 -11.613 1.00 90.06 259 THR A O 1
ATOM 2068 N N . ALA A 1 260 ? 42.993 11.121 -11.361 1.00 92.19 260 ALA A N 1
ATOM 2069 C CA . ALA A 1 260 ? 43.031 11.469 -12.779 1.00 92.19 260 ALA A CA 1
ATOM 2070 C C . ALA A 1 260 ? 44.470 11.601 -13.305 1.00 92.19 260 ALA A C 1
ATOM 2072 O O . ALA A 1 260 ? 44.762 11.093 -14.385 1.00 92.19 260 ALA A O 1
ATOM 2073 N N . VAL A 1 261 ? 45.384 12.206 -12.537 1.00 93.81 261 VAL A N 1
ATOM 2074 C CA . VAL A 1 261 ? 46.812 12.300 -12.895 1.00 93.81 261 VAL A CA 1
ATOM 2075 C C . VAL A 1 261 ? 47.442 10.913 -13.013 1.00 93.81 261 VAL A C 1
ATOM 2077 O O . VAL A 1 261 ? 48.116 10.633 -14.000 1.00 93.81 261 VAL A O 1
ATOM 2080 N N . ILE A 1 262 ? 47.184 10.018 -12.058 1.00 91.88 262 ILE A N 1
ATOM 2081 C CA . ILE A 1 262 ? 47.739 8.657 -12.063 1.00 91.88 262 ILE A CA 1
ATOM 2082 C C . ILE A 1 262 ? 47.188 7.837 -13.235 1.00 91.88 262 ILE A C 1
ATOM 2084 O O . ILE A 1 262 ? 47.958 7.182 -13.937 1.00 91.88 262 ILE A O 1
ATOM 2088 N N . ALA A 1 263 ? 45.881 7.911 -13.501 1.00 91.81 263 ALA A N 1
ATOM 2089 C CA . ALA A 1 263 ? 45.274 7.254 -14.658 1.00 91.81 263 ALA A CA 1
ATOM 2090 C C . ALA A 1 263 ? 45.822 7.813 -15.988 1.00 91.81 263 ALA A C 1
ATOM 2092 O O . ALA A 1 263 ? 46.060 7.054 -16.925 1.00 91.81 263 ALA A O 1
ATOM 2093 N N . SER A 1 264 ? 46.088 9.121 -16.055 1.00 92.25 264 SER A N 1
ATOM 2094 C CA . SER A 1 264 ? 46.710 9.773 -17.218 1.00 92.25 264 SER A CA 1
ATOM 2095 C C . SER A 1 264 ? 48.155 9.331 -17.415 1.00 92.25 264 SER A C 1
ATOM 2097 O O . SER A 1 264 ? 48.558 9.029 -18.533 1.00 92.25 264 SER A O 1
ATOM 2099 N N . ALA A 1 265 ? 48.936 9.230 -16.338 1.00 90.75 265 ALA A N 1
ATOM 2100 C CA . ALA A 1 265 ? 50.294 8.706 -16.406 1.00 90.75 265 ALA A CA 1
ATOM 2101 C C . ALA A 1 265 ? 50.292 7.254 -16.911 1.00 90.75 265 ALA A C 1
ATOM 2103 O O . ALA A 1 265 ? 51.038 6.926 -17.831 1.00 90.75 265 ALA A O 1
ATOM 2104 N N . ALA A 1 266 ? 49.402 6.405 -16.385 1.00 89.88 266 ALA A N 1
ATOM 2105 C CA . ALA A 1 266 ? 49.233 5.037 -16.872 1.00 89.88 266 ALA A CA 1
ATOM 2106 C C . ALA A 1 266 ? 48.880 5.000 -18.370 1.00 89.88 266 ALA A C 1
ATOM 2108 O O . ALA A 1 266 ? 49.504 4.254 -19.126 1.00 89.88 266 ALA A O 1
ATOM 2109 N N . TRP A 1 267 ? 47.947 5.847 -18.817 1.00 90.62 267 TRP A N 1
ATOM 2110 C CA . TRP A 1 267 ? 47.596 6.001 -20.231 1.00 90.62 267 TRP A CA 1
ATOM 2111 C C . TRP A 1 267 ? 48.798 6.411 -21.094 1.00 90.62 267 TRP A C 1
ATOM 2113 O O . TRP A 1 267 ? 49.054 5.783 -22.122 1.00 90.62 267 TRP A O 1
ATOM 2123 N N . PHE A 1 268 ? 49.586 7.395 -20.651 1.00 89.31 268 PHE A N 1
ATOM 2124 C CA . PHE A 1 268 ? 50.800 7.838 -21.339 1.00 89.31 268 PHE A CA 1
ATOM 2125 C C . PHE A 1 268 ? 51.806 6.697 -21.522 1.00 89.31 268 PHE A C 1
ATOM 2127 O O . PHE A 1 268 ? 52.289 6.477 -22.632 1.00 89.31 268 PHE A O 1
ATOM 2134 N N . PHE A 1 269 ? 52.103 5.942 -20.458 1.00 86.38 269 PHE A N 1
ATOM 2135 C CA . PHE A 1 269 ? 53.056 4.830 -20.520 1.00 86.38 269 PHE A CA 1
ATOM 2136 C C . PHE A 1 269 ? 52.557 3.687 -21.411 1.00 86.38 269 PHE A C 1
ATOM 2138 O O . PHE A 1 269 ? 53.324 3.176 -22.228 1.00 86.38 269 PHE A O 1
ATOM 2145 N N . ILE A 1 270 ? 51.275 3.317 -21.303 1.00 84.31 270 ILE A N 1
ATOM 2146 C CA . ILE A 1 270 ? 50.660 2.289 -22.157 1.00 84.31 270 ILE A CA 1
ATOM 2147 C C . ILE A 1 270 ? 50.774 2.694 -23.628 1.00 84.31 270 ILE A C 1
ATOM 2149 O O . ILE A 1 270 ? 51.187 1.888 -24.462 1.00 84.31 270 ILE A O 1
ATOM 2153 N N . ARG A 1 271 ? 50.469 3.957 -23.937 1.00 79.12 271 ARG A N 1
ATOM 2154 C CA . ARG A 1 271 ? 50.473 4.465 -25.305 1.00 79.12 271 ARG A CA 1
ATOM 2155 C C . ARG A 1 271 ? 51.874 4.656 -25.881 1.00 79.12 271 ARG A C 1
ATOM 2157 O O . ARG A 1 271 ? 52.069 4.423 -27.063 1.00 79.12 271 ARG A O 1
ATOM 2164 N N . LYS A 1 272 ? 52.842 5.071 -25.061 1.00 81.00 272 LYS A N 1
ATOM 2165 C CA . LYS A 1 272 ? 54.221 5.319 -25.500 1.00 81.00 272 LYS A CA 1
ATOM 2166 C C . LYS A 1 272 ? 55.038 4.034 -25.669 1.00 81.00 272 LYS A C 1
ATOM 2168 O O . LYS A 1 272 ? 55.855 3.971 -26.577 1.00 81.00 272 LYS A O 1
ATOM 2173 N N . TYR A 1 273 ? 54.863 3.041 -24.792 1.00 72.62 273 TYR A N 1
ATOM 2174 C CA . TYR A 1 273 ? 55.789 1.897 -24.712 1.00 72.62 273 TYR A CA 1
ATOM 2175 C C . TYR A 1 273 ? 55.186 0.546 -25.098 1.00 72.62 273 TYR A C 1
ATOM 2177 O O . TYR A 1 273 ? 55.929 -0.336 -25.512 1.00 72.62 273 TYR A O 1
ATOM 2185 N N . LYS A 1 274 ? 53.868 0.348 -24.955 1.00 66.44 274 LYS A N 1
ATOM 2186 C CA . LYS A 1 274 ? 53.224 -0.949 -25.242 1.00 66.44 274 LYS A CA 1
ATOM 2187 C C . LYS A 1 274 ? 52.585 -1.007 -26.632 1.00 66.44 274 LYS A C 1
ATOM 2189 O O . LYS A 1 274 ? 52.436 -2.091 -27.181 1.00 66.44 274 LYS A O 1
ATOM 2194 N N . PHE A 1 275 ? 52.245 0.153 -27.194 1.00 66.44 275 PHE A N 1
ATOM 2195 C CA . PHE A 1 275 ? 51.710 0.306 -28.550 1.00 66.44 275 PHE A CA 1
ATOM 2196 C C . PHE A 1 275 ? 52.448 1.409 -29.340 1.00 66.44 275 PHE A C 1
ATOM 2198 O O . PHE A 1 275 ? 51.796 2.328 -29.833 1.00 66.44 275 PHE A O 1
ATOM 2205 N N . PRO A 1 276 ? 53.795 1.361 -29.438 1.00 60.09 276 PRO A N 1
ATOM 2206 C CA . PRO A 1 276 ? 54.572 2.361 -30.176 1.00 60.09 276 PRO A CA 1
ATOM 2207 C C . PRO A 1 276 ? 54.315 2.300 -31.693 1.00 60.09 276 PRO A C 1
ATOM 2209 O O . PRO A 1 276 ? 54.313 3.339 -32.341 1.00 60.09 276 PRO A O 1
ATOM 2212 N N . ASP A 1 277 ? 54.020 1.102 -32.220 1.00 53.22 277 ASP A N 1
ATOM 2213 C CA . ASP A 1 277 ? 53.756 0.816 -33.642 1.00 53.22 277 ASP A CA 1
ATOM 2214 C C . ASP A 1 277 ? 52.257 0.765 -33.981 1.00 53.22 277 ASP A C 1
ATOM 2216 O O . ASP A 1 277 ? 51.852 0.171 -34.989 1.00 53.22 277 ASP A O 1
ATOM 2220 N N . LEU A 1 278 ? 51.393 1.331 -33.125 1.00 58.19 278 LEU A N 1
ATOM 2221 C CA . LEU A 1 278 ? 50.039 1.658 -33.564 1.00 58.19 278 LEU A CA 1
ATOM 2222 C C . LEU A 1 278 ? 50.226 2.762 -34.605 1.00 58.19 278 LEU A C 1
ATOM 2224 O O . LEU A 1 278 ? 50.338 3.927 -34.241 1.00 58.19 278 LEU A O 1
ATOM 2228 N N . ASP A 1 279 ? 50.399 2.373 -35.868 1.00 52.94 279 ASP A N 1
ATOM 2229 C CA . ASP A 1 279 ? 50.574 3.300 -36.976 1.00 52.94 279 ASP A CA 1
ATOM 2230 C C . ASP A 1 279 ? 49.352 4.218 -36.950 1.00 52.94 279 ASP A C 1
ATOM 2232 O O . ASP A 1 279 ? 48.236 3.810 -37.217 1.00 52.94 279 ASP A O 1
ATOM 2236 N N . ILE A 1 280 ? 49.497 5.428 -36.425 1.00 51.44 280 ILE A N 1
ATOM 2237 C CA . ILE A 1 280 ? 48.414 6.412 -36.455 1.00 51.44 280 ILE A CA 1
ATOM 2238 C C . ILE A 1 280 ? 48.463 7.099 -37.827 1.00 51.44 280 ILE A C 1
ATOM 2240 O O . ILE A 1 280 ? 47.511 7.767 -38.212 1.00 51.44 280 ILE A O 1
ATOM 2244 N N . GLY A 1 281 ? 49.552 6.906 -38.591 1.00 49.44 281 GLY A N 1
ATOM 2245 C CA . GLY A 1 281 ? 49.812 7.445 -39.923 1.00 49.44 281 GLY A CA 1
ATOM 2246 C C . GLY A 1 281 ? 48.694 7.149 -40.918 1.00 49.44 281 GLY A C 1
ATOM 2247 O O . GLY A 1 281 ? 48.233 8.053 -41.614 1.00 49.44 281 GLY A O 1
ATOM 2248 N N . HIS A 1 282 ? 48.178 5.917 -40.928 1.00 52.91 282 HIS A N 1
ATOM 2249 C CA . HIS A 1 282 ? 47.091 5.519 -41.831 1.00 52.91 282 HIS A CA 1
ATOM 2250 C C . HIS A 1 282 ? 45.697 5.972 -41.377 1.00 52.91 282 HIS A C 1
ATOM 2252 O O . HIS A 1 282 ? 44.779 5.949 -42.184 1.00 52.91 282 HIS A O 1
ATOM 2258 N N . TRP A 1 283 ? 45.535 6.425 -40.127 1.00 51.81 283 TRP A N 1
ATOM 2259 C CA . TRP A 1 283 ? 44.324 7.108 -39.642 1.00 51.81 283 TRP A CA 1
ATOM 2260 C C . TRP A 1 283 ? 44.481 8.638 -39.586 1.00 51.81 283 TRP A C 1
ATOM 2262 O O . TRP A 1 283 ? 43.588 9.312 -39.083 1.00 51.81 283 TRP A O 1
ATOM 2272 N N . THR A 1 284 ? 45.615 9.219 -40.002 1.00 44.94 284 THR A N 1
ATOM 2273 C CA . THR A 1 284 ? 45.936 10.654 -39.795 1.00 44.94 284 THR A CA 1
ATOM 2274 C C . THR A 1 284 ? 46.058 11.474 -41.071 1.00 44.94 284 THR A C 1
ATOM 2276 O O . THR A 1 284 ? 46.172 12.696 -40.976 1.00 44.94 284 THR A O 1
ATOM 2279 N N . TRP A 1 285 ? 45.962 10.853 -42.246 1.00 47.59 285 TRP A N 1
ATOM 2280 C CA . TRP A 1 285 ? 45.718 11.576 -43.491 1.00 47.59 285 TRP A CA 1
ATOM 2281 C C . TRP A 1 285 ? 44.252 11.406 -43.871 1.00 47.59 285 TRP A C 1
ATOM 2283 O O . TRP A 1 285 ? 43.924 10.406 -44.499 1.00 47.59 285 TRP A O 1
ATOM 2293 N N . PRO A 1 286 ? 43.378 12.364 -43.502 1.00 49.62 286 PRO A N 1
ATOM 2294 C CA . PRO A 1 286 ? 43.579 13.752 -43.928 1.00 49.62 286 PRO A CA 1
ATOM 2295 C C . PRO A 1 286 ? 43.378 14.830 -42.833 1.00 49.62 286 PRO A C 1
ATOM 2297 O O . PRO A 1 286 ? 43.237 14.551 -41.639 1.00 49.62 286 PRO A O 1
ATOM 2300 N N . ALA A 1 287 ? 43.501 16.095 -43.251 1.00 52.25 287 ALA A N 1
ATOM 2301 C CA . ALA A 1 287 ? 43.805 17.289 -42.455 1.00 52.25 287 ALA A CA 1
ATOM 2302 C C . ALA A 1 287 ? 42.809 17.646 -41.328 1.00 52.25 287 ALA A C 1
ATOM 2304 O O . ALA A 1 287 ? 43.089 18.534 -40.518 1.00 52.25 287 ALA A O 1
ATOM 2305 N N . SER A 1 288 ? 41.665 16.967 -41.216 1.00 57.56 288 SER A N 1
ATOM 2306 C CA . SER A 1 288 ? 40.646 17.244 -40.202 1.00 57.56 288 SER A CA 1
ATOM 2307 C C . SER A 1 288 ? 40.165 15.985 -39.467 1.00 57.56 288 SER A C 1
ATOM 2309 O O . SER A 1 288 ? 40.176 14.871 -39.975 1.00 57.56 288 SER A O 1
ATOM 2311 N N . TYR A 1 289 ? 39.727 16.135 -38.208 1.00 55.66 289 TYR A N 1
ATOM 2312 C CA . TYR A 1 289 ? 39.034 15.063 -37.459 1.00 55.66 289 TYR A CA 1
ATOM 2313 C C . TYR A 1 289 ? 37.858 14.457 -38.240 1.00 55.66 289 TYR A C 1
ATOM 2315 O O . TYR A 1 289 ? 37.551 13.277 -38.100 1.00 55.66 289 TYR A O 1
ATOM 2323 N N . TRP A 1 290 ? 37.256 15.276 -39.095 1.00 55.97 290 TRP A N 1
ATOM 2324 C CA . TRP A 1 290 ? 36.065 14.978 -39.868 1.00 55.97 290 TRP A CA 1
ATOM 2325 C C . TRP A 1 290 ? 36.287 13.964 -40.979 1.00 55.97 290 TRP A C 1
ATOM 2327 O O . TRP A 1 290 ? 35.369 13.215 -41.300 1.00 55.97 290 TRP A O 1
ATOM 2337 N N . GLU A 1 291 ? 37.494 13.893 -41.522 1.00 56.50 291 GLU A N 1
ATOM 2338 C CA . GLU A 1 291 ? 37.777 12.991 -42.627 1.00 56.50 291 GLU A CA 1
ATOM 2339 C C . GLU A 1 291 ? 38.030 11.548 -42.168 1.00 56.50 291 GLU A C 1
ATOM 2341 O O . GLU A 1 291 ? 37.527 10.620 -42.793 1.00 56.50 291 GLU A O 1
ATOM 2346 N N . ILE A 1 292 ? 38.677 11.359 -41.015 1.00 56.00 292 ILE A N 1
ATOM 2347 C CA . ILE A 1 292 ? 38.970 10.041 -40.411 1.00 56.00 292 ILE A CA 1
ATOM 2348 C C . ILE A 1 292 ? 37.687 9.247 -40.168 1.00 56.00 292 ILE A C 1
ATOM 2350 O O . ILE A 1 292 ? 37.567 8.067 -40.477 1.00 56.00 292 ILE A O 1
ATOM 2354 N N . VAL A 1 293 ? 36.686 9.933 -39.629 1.00 56.47 293 VAL A N 1
ATOM 2355 C CA . VAL A 1 293 ? 35.393 9.345 -39.288 1.00 56.47 293 VAL A CA 1
ATOM 2356 C C . VAL A 1 293 ? 34.541 9.085 -40.549 1.00 56.47 293 VAL A C 1
ATOM 2358 O O . VAL A 1 293 ? 33.575 8.319 -40.519 1.00 56.47 293 VAL A O 1
ATOM 2361 N N . SER A 1 294 ? 34.909 9.702 -41.677 1.00 54.94 294 SER A N 1
ATOM 2362 C CA . SER A 1 294 ? 34.211 9.576 -42.956 1.00 54.94 294 SER A CA 1
ATOM 2363 C C . SER A 1 294 ? 34.752 8.465 -43.870 1.00 54.94 294 SER A C 1
ATOM 2365 O O . SER A 1 294 ? 34.109 8.125 -44.866 1.00 54.94 294 SER A O 1
ATOM 2367 N N . GLU A 1 295 ? 35.895 7.863 -43.533 1.00 61.69 295 GLU A N 1
ATOM 2368 C CA . GLU A 1 295 ? 36.504 6.797 -44.325 1.00 61.69 295 GLU A CA 1
ATOM 2369 C C . GLU A 1 295 ? 35.732 5.475 -44.228 1.00 61.69 295 GLU A C 1
ATOM 2371 O O . GLU A 1 295 ? 35.411 4.974 -43.148 1.00 61.69 295 GLU A O 1
ATOM 2376 N N . LYS A 1 296 ? 35.477 4.851 -45.386 1.00 57.94 296 LYS A N 1
ATOM 2377 C CA . LYS A 1 296 ? 34.704 3.599 -45.500 1.00 57.94 296 LYS A CA 1
ATOM 2378 C C . LYS A 1 296 ? 35.343 2.397 -44.787 1.00 57.94 296 LYS A C 1
ATOM 2380 O O . LYS A 1 296 ? 34.633 1.446 -44.470 1.00 57.94 296 LYS A O 1
ATOM 2385 N N . ASN A 1 297 ? 36.652 2.436 -44.529 1.00 56.31 297 ASN A N 1
ATOM 2386 C CA . ASN A 1 297 ? 37.409 1.319 -43.953 1.00 56.31 297 ASN A CA 1
ATOM 2387 C C . ASN A 1 297 ? 37.738 1.495 -42.464 1.00 56.31 297 ASN A C 1
ATOM 2389 O O . ASN A 1 297 ? 38.216 0.549 -41.844 1.00 56.31 297 ASN A O 1
ATOM 2393 N N . PHE A 1 298 ? 37.446 2.656 -41.868 1.00 61.28 298 PHE A N 1
ATOM 2394 C CA . PHE A 1 298 ? 37.826 2.964 -40.485 1.00 61.28 298 PHE A CA 1
ATOM 2395 C C . PHE A 1 298 ? 37.232 1.970 -39.471 1.00 61.28 298 PHE A C 1
ATOM 2397 O O . PHE A 1 298 ? 37.916 1.464 -38.588 1.00 61.28 298 PHE A O 1
ATOM 2404 N N . PHE A 1 299 ? 35.963 1.601 -39.658 1.00 60.88 299 PHE A N 1
ATOM 2405 C CA . PHE A 1 299 ? 35.252 0.645 -38.802 1.00 60.88 299 PHE A CA 1
ATOM 2406 C C . PHE A 1 299 ? 35.666 -0.824 -39.015 1.00 60.88 299 PHE A C 1
ATOM 2408 O O . PHE A 1 299 ? 35.210 -1.693 -38.272 1.00 60.88 299 PHE A O 1
ATOM 2415 N N . ARG A 1 300 ? 36.515 -1.112 -40.012 1.00 58.34 300 ARG A N 1
ATOM 2416 C CA . ARG A 1 300 ? 36.949 -2.465 -40.407 1.00 58.34 300 ARG A CA 1
ATOM 2417 C C . ARG A 1 300 ? 38.399 -2.784 -40.011 1.00 58.34 300 ARG A C 1
ATOM 2419 O O . ARG A 1 300 ? 38.879 -3.875 -40.300 1.00 58.34 300 ARG A O 1
ATOM 2426 N N . ASP A 1 301 ? 39.110 -1.856 -39.368 1.00 67.25 301 ASP A N 1
ATOM 2427 C CA . ASP A 1 301 ? 40.513 -2.054 -38.991 1.00 67.25 301 ASP A CA 1
ATOM 2428 C C . ASP A 1 301 ? 40.647 -2.851 -37.679 1.00 67.25 301 ASP A C 1
ATOM 2430 O O . ASP A 1 301 ? 40.362 -2.353 -36.587 1.00 67.25 301 ASP A O 1
ATOM 2434 N N . SER A 1 302 ? 41.135 -4.092 -37.766 1.00 66.19 302 SER A N 1
ATOM 2435 C CA . SER A 1 302 ? 41.380 -4.974 -36.614 1.00 66.19 302 SER A CA 1
ATOM 2436 C C . SER A 1 302 ? 42.292 -4.355 -35.543 1.00 66.19 302 SER A C 1
ATOM 2438 O O . SER A 1 302 ? 42.122 -4.639 -34.354 1.00 66.19 302 SER A O 1
ATOM 2440 N N . LYS A 1 303 ? 43.236 -3.476 -35.917 1.00 69.81 303 LYS A N 1
ATOM 2441 C CA . LYS A 1 303 ? 44.114 -2.788 -34.952 1.00 69.81 303 LYS A CA 1
ATOM 2442 C C . LYS A 1 303 ? 43.360 -1.718 -34.159 1.00 69.81 303 LYS A C 1
ATOM 2444 O O . LYS A 1 303 ? 43.634 -1.536 -32.971 1.00 69.81 303 LYS A O 1
ATOM 2449 N N . PHE A 1 304 ? 42.384 -1.052 -34.779 1.00 74.12 304 PHE A N 1
ATOM 2450 C CA . PHE A 1 304 ? 41.511 -0.093 -34.099 1.00 74.12 304 PHE A CA 1
ATOM 2451 C C . PHE A 1 304 ? 40.666 -0.788 -33.029 1.00 74.12 304 PHE A C 1
ATOM 2453 O O . PHE A 1 304 ? 40.634 -0.349 -31.879 1.00 74.12 304 PHE A O 1
ATOM 2460 N N . HIS A 1 305 ? 40.059 -1.923 -33.372 1.00 75.12 305 HIS A N 1
ATOM 2461 C CA . HIS A 1 305 ? 39.222 -2.704 -32.458 1.00 75.12 305 HIS A CA 1
ATOM 2462 C C . HIS A 1 305 ? 39.965 -3.126 -31.184 1.00 75.12 305 HIS A C 1
ATOM 2464 O O . HIS A 1 305 ? 39.451 -2.938 -30.081 1.00 75.12 305 HIS A O 1
ATOM 2470 N N . LEU A 1 306 ? 41.210 -3.597 -31.307 1.00 73.88 306 LEU A N 1
ATOM 2471 C CA . LEU A 1 306 ? 42.047 -3.941 -30.150 1.00 73.88 306 LEU A CA 1
ATOM 2472 C C . LEU A 1 306 ? 42.419 -2.706 -29.307 1.00 73.88 306 LEU A C 1
ATOM 2474 O O . LEU A 1 306 ? 42.515 -2.785 -28.080 1.00 73.88 306 LEU A O 1
ATOM 2478 N N . SER A 1 307 ? 42.595 -1.545 -29.947 1.00 78.56 307 SER A N 1
ATOM 2479 C CA . SER A 1 307 ? 42.972 -0.299 -29.268 1.00 78.56 307 SER A CA 1
ATOM 2480 C C . SER A 1 307 ? 41.859 0.290 -28.381 1.00 78.56 307 SER A C 1
ATOM 2482 O O . SER A 1 307 ? 42.147 1.026 -27.433 1.00 78.56 307 SER A O 1
ATOM 2484 N N . LEU A 1 308 ? 40.594 -0.098 -28.595 1.00 83.06 308 LEU A N 1
ATOM 2485 C CA . LEU A 1 308 ? 39.460 0.301 -27.747 1.00 83.06 308 LEU A CA 1
ATOM 2486 C C . LEU A 1 308 ? 39.544 -0.253 -26.311 1.00 83.06 308 LEU A C 1
ATOM 2488 O O . LEU A 1 308 ? 38.887 0.278 -25.415 1.00 83.06 308 LEU A O 1
ATOM 2492 N N . LEU A 1 309 ? 40.378 -1.272 -26.058 1.00 85.50 309 LEU A N 1
ATOM 2493 C CA . LEU A 1 309 ? 40.618 -1.837 -24.721 1.00 85.50 309 LEU A CA 1
ATOM 2494 C C . LEU A 1 309 ? 41.639 -1.037 -23.893 1.00 85.50 309 LEU A C 1
ATOM 2496 O O . LEU A 1 309 ? 41.695 -1.177 -22.669 1.00 85.50 309 LEU A O 1
ATOM 2500 N N . LEU A 1 310 ? 42.445 -0.179 -24.526 1.00 86.88 310 LEU A N 1
ATOM 2501 C CA . LEU A 1 310 ? 43.519 0.561 -23.852 1.00 86.88 310 LEU A CA 1
ATOM 2502 C C . LEU A 1 310 ? 43.018 1.484 -22.726 1.00 86.88 310 LEU A C 1
ATOM 2504 O O . LEU A 1 310 ? 43.646 1.492 -21.661 1.00 86.88 310 LEU A O 1
ATOM 2508 N N . PRO A 1 311 ? 41.902 2.234 -22.888 1.00 89.12 311 PRO A N 1
ATOM 2509 C CA . PRO A 1 311 ? 41.377 3.098 -21.829 1.00 89.12 311 PRO A CA 1
ATOM 2510 C C . PRO A 1 311 ? 41.032 2.314 -20.557 1.00 89.12 311 PRO A C 1
ATOM 2512 O O . PRO A 1 311 ? 41.284 2.774 -19.442 1.00 89.12 311 PRO A O 1
ATOM 2515 N N . SER A 1 312 ? 40.510 1.092 -20.726 1.00 90.69 312 SER A N 1
ATOM 2516 C CA . SER A 1 312 ? 40.174 0.186 -19.625 1.00 90.69 312 SER A CA 1
ATOM 2517 C C . SER A 1 312 ? 41.416 -0.202 -18.819 1.00 90.69 312 SER A C 1
ATOM 2519 O O . SER A 1 312 ? 41.423 -0.074 -17.593 1.00 90.69 312 SER A O 1
ATOM 2521 N N . ALA A 1 313 ? 42.506 -0.572 -19.500 1.00 89.56 313 ALA A N 1
ATOM 2522 C CA . ALA A 1 313 ? 43.768 -0.915 -18.851 1.00 89.56 313 ALA A CA 1
ATOM 2523 C C . ALA A 1 313 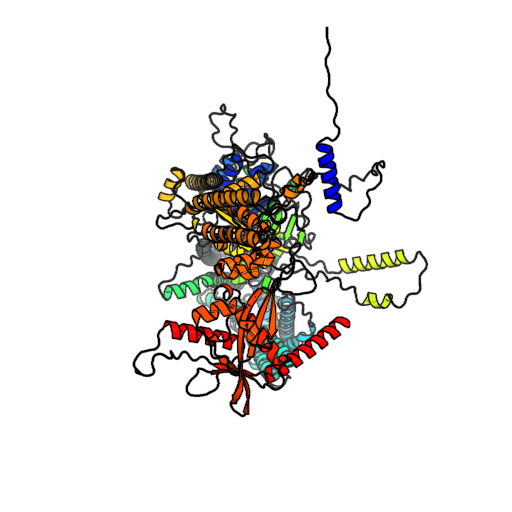? 44.353 0.263 -18.047 1.00 89.56 313 ALA A C 1
ATOM 2525 O O . ALA A 1 313 ? 44.814 0.072 -16.921 1.00 89.56 313 ALA A O 1
ATOM 2526 N N . ALA A 1 314 ? 44.292 1.487 -18.583 1.00 90.81 314 ALA A N 1
ATOM 2527 C CA . ALA A 1 314 ? 44.781 2.682 -17.893 1.00 90.81 314 ALA A CA 1
ATOM 2528 C C . ALA A 1 314 ? 43.984 2.990 -16.611 1.00 90.81 314 ALA A C 1
ATOM 2530 O O . ALA A 1 314 ? 44.575 3.246 -15.557 1.00 90.81 314 ALA A O 1
ATOM 2531 N N . TRP A 1 315 ? 42.649 2.906 -16.661 1.00 94.12 315 TRP A N 1
ATOM 2532 C CA . TRP A 1 315 ? 41.816 3.065 -15.464 1.00 94.12 315 TRP A CA 1
ATOM 2533 C C . TRP A 1 315 ? 42.012 1.941 -14.447 1.00 94.12 315 TRP A C 1
ATOM 2535 O O . TRP A 1 315 ? 42.022 2.217 -13.248 1.00 94.12 315 TRP A O 1
ATOM 2545 N N . PHE A 1 316 ? 42.224 0.701 -14.893 1.00 93.19 316 PHE A N 1
ATOM 2546 C CA . PHE A 1 316 ? 42.508 -0.426 -14.005 1.00 93.19 316 PHE A CA 1
ATOM 2547 C C . PHE A 1 316 ? 43.804 -0.210 -13.212 1.00 93.19 316 PHE A C 1
ATOM 2549 O O . PHE A 1 316 ? 43.807 -0.338 -11.987 1.00 93.19 316 PHE A O 1
ATOM 2556 N N . VAL A 1 317 ? 44.884 0.210 -13.883 1.00 91.94 317 VAL A N 1
ATOM 2557 C CA . VAL A 1 317 ? 46.157 0.563 -13.226 1.00 91.94 317 VAL A CA 1
ATOM 2558 C C . VAL A 1 317 ? 45.963 1.708 -12.228 1.00 91.94 317 VAL A C 1
ATOM 2560 O O . VAL A 1 317 ? 46.462 1.632 -11.104 1.00 91.94 317 VAL A O 1
ATOM 2563 N N . GLY A 1 318 ? 45.181 2.732 -12.589 1.00 90.69 318 GLY A N 1
ATOM 2564 C CA . GLY A 1 318 ? 44.818 3.819 -11.675 1.00 90.69 318 GLY A CA 1
ATOM 2565 C C . GLY A 1 318 ? 44.076 3.338 -10.421 1.00 90.69 318 GLY A C 1
ATOM 2566 O O . GLY A 1 318 ? 44.395 3.769 -9.313 1.00 90.69 318 GLY A O 1
ATOM 2567 N N . GLY A 1 319 ? 43.141 2.395 -10.570 1.00 91.38 319 GLY A N 1
ATOM 2568 C CA . GLY A 1 319 ? 42.420 1.776 -9.453 1.00 91.38 319 GLY A CA 1
ATOM 2569 C C . GLY A 1 319 ? 43.334 0.980 -8.517 1.00 91.38 319 GLY A C 1
ATOM 2570 O O . GLY A 1 319 ? 43.263 1.148 -7.299 1.00 91.38 319 GLY A O 1
ATOM 2571 N N . ILE A 1 320 ? 44.245 0.171 -9.070 1.00 93.12 320 ILE A N 1
ATOM 2572 C CA . ILE A 1 320 ? 45.236 -0.593 -8.291 1.00 93.12 320 ILE A CA 1
ATOM 2573 C C . ILE A 1 320 ? 46.180 0.340 -7.522 1.00 93.12 320 ILE A C 1
ATOM 2575 O O . ILE A 1 320 ? 46.437 0.117 -6.339 1.00 93.12 320 ILE A O 1
ATOM 2579 N N . ALA A 1 321 ? 46.643 1.424 -8.150 1.00 92.38 321 ALA A N 1
ATOM 2580 C CA . ALA A 1 321 ? 47.472 2.426 -7.482 1.00 92.38 321 ALA A CA 1
ATOM 2581 C C . ALA A 1 321 ? 46.742 3.085 -6.296 1.00 92.38 321 ALA A C 1
ATOM 2583 O O . ALA A 1 321 ? 47.345 3.304 -5.243 1.00 92.38 321 ALA A O 1
ATOM 2584 N N . MET A 1 322 ? 45.433 3.344 -6.420 1.00 91.12 322 MET A N 1
ATOM 2585 C CA . MET A 1 322 ? 44.614 3.838 -5.305 1.00 91.12 322 MET A CA 1
ATOM 2586 C C . MET A 1 322 ? 44.458 2.806 -4.184 1.00 91.12 322 MET A C 1
ATOM 2588 O O . MET A 1 322 ? 44.520 3.180 -3.017 1.00 91.12 322 MET A O 1
ATOM 2592 N N . LEU A 1 323 ? 44.332 1.511 -4.489 1.00 89.00 323 LEU A N 1
ATOM 2593 C CA . LEU A 1 323 ? 44.337 0.466 -3.455 1.00 89.00 323 LEU A CA 1
ATOM 2594 C C . LEU A 1 323 ? 45.688 0.375 -2.726 1.00 89.00 323 LEU A C 1
ATOM 2596 O O . LEU A 1 323 ? 45.718 0.193 -1.509 1.00 89.00 323 LEU A O 1
ATOM 2600 N N . GLY A 1 324 ? 46.802 0.568 -3.436 1.00 89.25 324 GLY A N 1
ATOM 2601 C CA . GLY A 1 324 ? 48.125 0.689 -2.819 1.00 89.25 324 GLY A CA 1
ATOM 2602 C C . GLY A 1 324 ? 48.210 1.892 -1.872 1.00 89.25 324 GLY A C 1
ATOM 2603 O O . GLY A 1 324 ? 48.642 1.758 -0.725 1.00 89.25 324 GLY A O 1
ATOM 2604 N N . LEU A 1 325 ? 47.707 3.052 -2.309 1.00 87.62 325 LEU A N 1
ATOM 2605 C CA . LEU A 1 325 ? 47.619 4.256 -1.479 1.00 87.62 325 LEU A CA 1
ATOM 2606 C C . LEU A 1 325 ? 46.731 4.047 -0.246 1.00 87.62 325 LEU A C 1
ATOM 2608 O O . LEU A 1 325 ? 47.076 4.510 0.838 1.00 87.62 325 LEU A O 1
ATOM 2612 N N . ARG A 1 326 ? 45.611 3.332 -0.386 1.00 86.81 326 ARG A N 1
ATOM 2613 C CA . ARG A 1 326 ? 44.735 2.962 0.734 1.00 86.81 326 ARG A CA 1
ATOM 2614 C C . ARG A 1 326 ? 45.510 2.182 1.795 1.00 86.81 326 ARG A C 1
ATOM 2616 O O . ARG A 1 326 ? 45.427 2.525 2.971 1.00 86.81 326 ARG A O 1
ATOM 2623 N N . GLY A 1 327 ? 46.284 1.176 1.380 1.00 84.38 327 GLY A N 1
ATOM 2624 C CA . GLY A 1 327 ? 47.134 0.390 2.279 1.00 84.38 327 GLY A CA 1
ATOM 2625 C C . GLY A 1 327 ? 48.194 1.237 2.989 1.00 84.38 327 GLY A C 1
ATOM 2626 O O . GLY A 1 327 ? 48.425 1.061 4.183 1.00 84.38 327 GLY A O 1
ATOM 2627 N N . PHE A 1 328 ? 48.786 2.207 2.287 1.00 85.06 328 PHE A N 1
ATOM 2628 C CA . PHE A 1 328 ? 49.745 3.151 2.867 1.00 85.06 328 PHE A CA 1
ATOM 2629 C C . PHE A 1 328 ? 49.095 4.103 3.887 1.00 85.06 328 PHE A C 1
ATOM 2631 O O . PHE A 1 328 ? 49.575 4.233 5.010 1.00 85.06 328 PHE A O 1
ATOM 2638 N N . VAL A 1 329 ? 47.962 4.723 3.542 1.00 83.06 329 VAL A N 1
ATOM 2639 C CA . VAL A 1 329 ? 47.227 5.640 4.432 1.00 83.06 329 VAL A CA 1
ATOM 2640 C C . VAL A 1 329 ? 46.736 4.925 5.691 1.00 83.06 329 VAL A C 1
ATOM 2642 O O . VAL A 1 329 ? 46.848 5.485 6.778 1.00 83.06 329 VAL A O 1
ATOM 2645 N N . ALA A 1 330 ? 46.256 3.685 5.564 1.00 80.38 330 ALA A N 1
ATOM 2646 C CA . ALA A 1 330 ? 45.840 2.866 6.702 1.00 80.38 330 ALA A CA 1
ATOM 2647 C C . ALA A 1 330 ? 46.993 2.559 7.674 1.00 80.38 330 ALA A C 1
ATOM 2649 O O . ALA A 1 330 ? 46.749 2.320 8.850 1.00 80.38 330 ALA A O 1
ATOM 2650 N N . ARG A 1 331 ? 48.245 2.580 7.198 1.00 83.31 331 ARG A N 1
ATOM 2651 C CA . ARG A 1 331 ? 49.438 2.347 8.023 1.00 83.31 331 ARG A CA 1
ATOM 2652 C C . ARG A 1 331 ? 50.015 3.629 8.631 1.00 83.31 331 ARG A C 1
ATOM 2654 O O . ARG A 1 331 ? 50.662 3.560 9.671 1.00 83.31 331 ARG A O 1
ATOM 2661 N N . SER A 1 332 ? 49.844 4.774 7.971 1.00 79.81 332 SER A N 1
ATOM 2662 C CA . SER A 1 332 ? 50.576 6.010 8.292 1.00 79.81 332 SER A CA 1
ATOM 2663 C C . SER A 1 332 ? 49.726 7.136 8.893 1.00 79.81 332 SER A C 1
ATOM 2665 O O . SER A 1 332 ? 50.299 8.094 9.411 1.00 79.81 332 SER A O 1
ATOM 2667 N N . ALA A 1 333 ? 48.392 7.073 8.821 1.00 79.06 333 ALA A N 1
ATOM 2668 C CA . ALA A 1 333 ? 47.509 8.116 9.349 1.00 79.06 333 ALA A CA 1
ATOM 2669 C C . ALA A 1 333 ? 46.947 7.760 10.745 1.00 79.06 333 ALA A C 1
ATOM 2671 O O . ALA A 1 333 ? 46.654 6.594 10.990 1.00 79.06 333 ALA A O 1
ATOM 2672 N N . PRO A 1 334 ? 46.721 8.746 11.640 1.00 79.62 334 PRO A N 1
ATOM 2673 C CA . PRO A 1 334 ? 46.018 8.531 12.910 1.00 79.62 334 PRO A CA 1
ATOM 2674 C C . PRO A 1 334 ? 44.588 8.015 12.684 1.00 79.62 334 PRO A C 1
ATOM 2676 O O . PRO A 1 334 ? 43.932 8.494 11.754 1.00 79.62 334 PRO A O 1
ATOM 2679 N N . ASP A 1 335 ? 44.088 7.123 13.548 1.00 72.38 335 ASP A N 1
ATOM 2680 C CA . ASP A 1 335 ? 42.821 6.378 13.379 1.00 72.38 335 ASP A CA 1
ATOM 2681 C C . ASP A 1 335 ? 41.630 7.242 12.927 1.00 72.38 335 ASP A C 1
ATOM 2683 O O . ASP A 1 335 ? 40.933 6.912 11.966 1.00 72.38 335 ASP A O 1
ATOM 2687 N N . GLU A 1 336 ? 41.440 8.411 13.541 1.00 70.50 336 GLU A N 1
ATOM 2688 C CA . GLU A 1 336 ? 40.329 9.316 13.220 1.00 70.50 336 GLU A CA 1
ATOM 2689 C C . GLU A 1 336 ? 40.419 9.892 11.789 1.00 70.50 336 GLU A C 1
ATOM 2691 O O . GLU A 1 336 ? 39.416 10.038 11.082 1.00 70.50 336 GLU A O 1
ATOM 2696 N N . LYS A 1 337 ? 41.637 10.175 11.306 1.00 69.75 337 LYS A N 1
ATOM 2697 C CA . LYS A 1 337 ? 41.881 10.658 9.936 1.00 69.75 337 LYS A CA 1
ATOM 2698 C C . LYS A 1 337 ? 41.935 9.501 8.937 1.00 69.75 337 LYS A C 1
ATOM 2700 O O . LYS A 1 337 ? 41.456 9.671 7.814 1.00 69.75 337 LYS A O 1
ATOM 2705 N N . ALA A 1 338 ? 42.431 8.331 9.336 1.00 71.50 338 ALA A N 1
ATOM 2706 C CA . ALA A 1 338 ? 42.533 7.142 8.492 1.00 71.50 338 ALA A CA 1
ATOM 2707 C C . ALA A 1 338 ? 41.163 6.682 7.964 1.00 71.50 338 ALA A C 1
ATOM 2709 O O . ALA A 1 338 ? 41.029 6.403 6.771 1.00 71.50 338 ALA A O 1
ATOM 2710 N N . VAL A 1 339 ? 40.115 6.703 8.797 1.00 72.56 339 VAL A N 1
ATOM 2711 C CA . VAL A 1 339 ? 38.738 6.349 8.387 1.00 72.56 339 VAL A CA 1
ATOM 2712 C C . VAL A 1 339 ? 38.190 7.316 7.328 1.00 72.56 339 VAL A C 1
ATOM 2714 O O . VAL A 1 339 ? 37.584 6.908 6.337 1.00 72.56 339 VAL A O 1
ATOM 2717 N N . THR A 1 340 ? 38.436 8.620 7.483 1.00 70.19 340 THR A N 1
ATOM 2718 C CA . THR A 1 340 ? 37.925 9.620 6.527 1.00 70.19 340 THR A CA 1
ATOM 2719 C C . THR A 1 340 ? 38.651 9.595 5.181 1.00 70.19 340 THR A C 1
ATOM 2721 O O . THR A 1 340 ? 38.013 9.758 4.138 1.00 70.19 340 THR A O 1
ATOM 2724 N N . TRP A 1 341 ? 39.968 9.371 5.192 1.00 75.69 341 TRP A N 1
ATOM 2725 C CA . TRP A 1 341 ? 40.778 9.288 3.979 1.00 75.69 341 TRP A CA 1
ATOM 2726 C C . TRP A 1 341 ? 40.573 7.964 3.243 1.00 75.69 341 TRP A C 1
ATOM 2728 O O . TRP A 1 341 ? 40.385 7.990 2.027 1.00 75.69 341 TRP A O 1
ATOM 2738 N N . SER A 1 342 ? 40.513 6.831 3.952 1.00 79.62 342 SER A N 1
ATOM 2739 C CA . SER A 1 342 ? 40.228 5.516 3.353 1.00 79.62 342 SER A CA 1
ATOM 2740 C C . SER A 1 342 ? 38.891 5.508 2.611 1.00 79.62 342 SER A C 1
ATOM 2742 O O . SER A 1 342 ? 38.848 5.115 1.450 1.00 79.62 342 SER A O 1
ATOM 2744 N N . GLY A 1 343 ? 37.830 6.087 3.185 1.00 79.94 343 GLY A N 1
ATOM 2745 C CA . GLY A 1 343 ? 36.547 6.237 2.487 1.00 79.94 343 GLY A CA 1
ATOM 2746 C C . GLY A 1 343 ? 36.597 7.148 1.246 1.00 79.94 343 GLY A C 1
ATOM 2747 O O . GLY A 1 343 ? 35.770 7.026 0.341 1.00 79.94 343 GLY A O 1
ATOM 2748 N N . GLY A 1 344 ? 37.544 8.087 1.165 1.00 81.50 344 GLY A N 1
ATOM 2749 C CA . GLY A 1 344 ? 37.817 8.853 -0.056 1.00 81.50 344 GLY A CA 1
ATOM 2750 C C . GLY A 1 344 ? 38.542 8.022 -1.116 1.00 81.50 344 GLY A C 1
ATOM 2751 O O . GLY A 1 344 ? 38.154 8.046 -2.290 1.00 81.50 344 GLY A O 1
ATOM 2752 N N . VAL A 1 345 ? 39.583 7.294 -0.701 1.00 85.94 345 VAL A N 1
ATOM 2753 C CA . VAL A 1 345 ? 40.428 6.478 -1.586 1.00 85.94 345 VAL A CA 1
ATOM 2754 C C . VAL A 1 345 ? 39.635 5.312 -2.164 1.00 85.94 345 VAL A C 1
ATOM 2756 O O . VAL A 1 345 ? 39.651 5.123 -3.377 1.00 85.94 345 VAL A O 1
ATOM 2759 N N . ASP A 1 346 ? 38.838 4.628 -1.342 1.00 86.75 346 ASP A N 1
ATOM 2760 C CA . ASP A 1 346 ? 37.986 3.508 -1.756 1.00 86.75 346 ASP A CA 1
ATOM 2761 C C . ASP A 1 346 ? 36.970 3.943 -2.818 1.00 86.75 346 ASP A C 1
ATOM 2763 O O . ASP A 1 346 ? 36.785 3.267 -3.829 1.00 86.75 346 ASP A O 1
ATOM 2767 N N . ARG A 1 347 ? 36.372 5.133 -2.661 1.00 86.12 347 ARG A N 1
ATOM 2768 C CA . ARG A 1 347 ? 35.451 5.695 -3.664 1.00 86.12 347 ARG A CA 1
ATOM 2769 C C . ARG A 1 347 ? 36.147 6.051 -4.976 1.00 86.12 347 ARG A C 1
ATOM 2771 O O . ARG A 1 347 ? 35.551 5.877 -6.037 1.00 86.12 347 ARG A O 1
ATOM 2778 N N . SER A 1 348 ? 37.376 6.557 -4.921 1.00 87.81 348 SER A N 1
ATOM 2779 C CA . SER A 1 348 ? 38.144 6.898 -6.127 1.00 87.81 348 SER A CA 1
ATOM 2780 C C . SER A 1 348 ? 38.605 5.634 -6.861 1.00 87.81 348 SER A C 1
ATOM 2782 O O . SER A 1 348 ? 38.414 5.526 -8.070 1.00 87.81 348 SER A O 1
ATOM 2784 N N . ALA A 1 349 ? 39.087 4.625 -6.126 1.00 89.12 349 ALA A N 1
ATOM 2785 C CA . ALA A 1 349 ? 39.424 3.311 -6.670 1.00 89.12 349 ALA A CA 1
ATOM 2786 C C . ALA A 1 349 ? 38.206 2.638 -7.326 1.00 89.12 349 ALA A C 1
ATOM 2788 O O . ALA A 1 349 ? 38.285 2.195 -8.472 1.00 89.12 349 ALA A O 1
ATOM 2789 N N . ALA A 1 350 ? 37.054 2.628 -6.645 1.00 88.56 350 ALA A N 1
ATOM 2790 C CA . ALA A 1 350 ? 35.818 2.046 -7.165 1.00 88.56 350 ALA A CA 1
ATOM 2791 C C . ALA A 1 350 ? 35.365 2.698 -8.483 1.00 88.56 350 ALA A C 1
ATOM 2793 O O . ALA A 1 350 ? 34.912 2.000 -9.390 1.00 88.56 350 ALA A O 1
ATOM 2794 N N . ARG A 1 351 ? 35.515 4.021 -8.628 1.00 90.88 351 ARG A N 1
ATOM 2795 C CA . ARG A 1 351 ? 35.194 4.742 -9.873 1.00 90.88 351 ARG A CA 1
ATOM 2796 C C . ARG A 1 351 ? 36.132 4.371 -11.016 1.00 90.88 351 ARG A C 1
ATOM 2798 O O . ARG A 1 351 ? 35.649 4.132 -12.117 1.00 90.88 351 ARG A O 1
ATOM 2805 N N . CYS A 1 352 ? 37.433 4.256 -10.753 1.00 90.50 352 CYS A N 1
ATOM 2806 C CA . CYS A 1 352 ? 38.397 3.757 -11.734 1.00 90.50 352 CYS A CA 1
ATOM 2807 C C . CYS A 1 352 ? 38.052 2.342 -12.210 1.00 90.50 352 CYS A C 1
ATOM 2809 O O . CYS A 1 352 ? 37.968 2.114 -13.414 1.00 90.50 352 CYS A O 1
ATOM 2811 N N . PHE A 1 353 ? 37.774 1.414 -11.290 1.00 91.19 353 PHE A N 1
ATOM 2812 C CA . PHE A 1 353 ? 37.354 0.062 -11.669 1.00 91.19 353 PHE A CA 1
ATOM 2813 C C . PHE A 1 353 ? 36.030 0.062 -12.436 1.00 91.19 353 PHE A C 1
ATOM 2815 O O . PHE A 1 353 ? 35.909 -0.648 -13.427 1.00 91.19 353 PHE A O 1
ATOM 2822 N N . SER A 1 354 ? 35.070 0.905 -12.047 1.00 86.19 354 SER A N 1
ATOM 2823 C CA . SER A 1 354 ? 33.795 1.040 -12.762 1.00 86.19 354 SER A CA 1
ATOM 2824 C C . SER A 1 354 ? 34.006 1.504 -14.208 1.00 86.19 354 SER A C 1
ATOM 2826 O O . SER A 1 354 ? 33.471 0.890 -15.128 1.00 86.19 354 SER A O 1
ATOM 2828 N N . CYS A 1 355 ? 34.827 2.537 -14.432 1.00 89.19 355 CYS A N 1
ATOM 2829 C CA . CYS A 1 355 ? 35.173 2.988 -15.783 1.00 89.19 355 CYS A CA 1
ATOM 2830 C C . CYS A 1 355 ? 35.904 1.903 -16.580 1.00 89.19 355 CYS A C 1
ATOM 2832 O O . CYS A 1 355 ? 35.592 1.693 -17.751 1.00 89.19 355 CYS A O 1
ATOM 2834 N N . ALA A 1 356 ? 36.849 1.200 -15.946 1.00 89.88 356 ALA A N 1
ATOM 2835 C CA . ALA A 1 356 ? 37.594 0.121 -16.583 1.00 89.88 356 ALA A CA 1
ATOM 2836 C C . ALA A 1 356 ? 36.665 -1.010 -17.048 1.00 89.88 356 ALA A C 1
ATOM 2838 O O . ALA A 1 356 ? 36.753 -1.442 -18.197 1.00 89.88 356 ALA A O 1
ATOM 2839 N N . VAL A 1 357 ? 35.738 -1.442 -16.191 1.00 89.50 357 VAL A N 1
ATOM 2840 C CA . VAL A 1 357 ? 34.765 -2.497 -16.504 1.00 89.50 357 VAL A CA 1
ATOM 2841 C C . VAL A 1 357 ? 33.814 -2.059 -17.614 1.00 89.50 357 VAL A C 1
ATOM 2843 O O . VAL A 1 357 ? 33.656 -2.794 -18.582 1.00 89.50 357 VAL A O 1
ATOM 2846 N N . ILE A 1 358 ? 33.222 -0.862 -17.527 1.00 86.62 358 ILE A N 1
ATOM 2847 C CA . ILE A 1 358 ? 32.263 -0.377 -18.536 1.00 86.62 358 ILE A CA 1
ATOM 2848 C C . ILE A 1 358 ? 32.936 -0.231 -19.905 1.00 86.62 358 ILE A C 1
ATOM 2850 O O . ILE A 1 358 ? 32.430 -0.748 -20.899 1.00 86.62 358 ILE A O 1
ATOM 2854 N N . ALA A 1 359 ? 34.090 0.438 -19.968 1.00 87.38 359 ALA A N 1
ATOM 2855 C CA . ALA A 1 359 ? 34.796 0.642 -21.230 1.00 87.38 359 ALA A CA 1
ATOM 2856 C C . ALA A 1 359 ? 35.337 -0.671 -21.811 1.00 87.38 359 ALA A C 1
ATOM 2858 O O . ALA A 1 359 ? 35.282 -0.868 -23.021 1.00 87.38 359 ALA A O 1
ATOM 2859 N N . GLY A 1 360 ? 35.811 -1.581 -20.953 1.00 87.69 360 GLY A N 1
ATOM 2860 C CA . GLY A 1 360 ? 36.245 -2.915 -21.360 1.00 87.69 360 GLY A CA 1
ATOM 2861 C C . GLY A 1 360 ? 35.092 -3.742 -21.925 1.00 87.69 360 GLY A C 1
ATOM 2862 O O . GLY A 1 360 ? 35.225 -4.305 -23.005 1.00 87.69 360 GLY A O 1
ATOM 2863 N N . ALA A 1 361 ? 33.938 -3.760 -21.252 1.00 85.44 361 ALA A N 1
ATOM 2864 C CA . ALA A 1 361 ? 32.753 -4.483 -21.709 1.00 85.44 361 ALA A CA 1
ATOM 2865 C C . ALA A 1 361 ? 32.240 -3.961 -23.060 1.00 85.44 361 ALA A C 1
ATOM 2867 O O . ALA A 1 361 ? 31.949 -4.760 -23.947 1.00 85.44 361 ALA A O 1
ATOM 2868 N N . LEU A 1 362 ? 32.183 -2.636 -23.247 1.00 87.62 362 LEU A N 1
ATOM 2869 C CA . LEU A 1 362 ? 31.800 -2.034 -24.528 1.00 87.62 362 LEU A CA 1
ATOM 2870 C C . LEU A 1 362 ? 32.800 -2.370 -25.643 1.00 87.62 362 LEU A C 1
ATOM 2872 O O . LEU A 1 362 ? 32.379 -2.709 -26.744 1.00 87.62 362 LEU A O 1
ATOM 2876 N N . ALA A 1 363 ? 34.107 -2.340 -25.362 1.00 86.31 363 ALA A N 1
ATOM 2877 C CA . ALA A 1 363 ? 35.140 -2.710 -26.329 1.00 86.31 363 ALA A CA 1
ATOM 2878 C C . ALA A 1 363 ? 35.091 -4.202 -26.702 1.00 86.31 363 ALA A C 1
ATOM 2880 O O . ALA A 1 363 ? 35.165 -4.539 -27.882 1.00 86.31 363 ALA A O 1
ATOM 2881 N N . VAL A 1 364 ? 34.908 -5.102 -25.729 1.00 85.88 364 VAL A N 1
ATOM 2882 C CA . VAL A 1 364 ? 34.732 -6.545 -25.978 1.00 85.88 364 VAL A CA 1
ATOM 2883 C C . VAL A 1 364 ? 33.469 -6.807 -26.796 1.00 85.88 364 VAL A C 1
ATOM 2885 O O . VAL A 1 364 ? 33.510 -7.562 -27.761 1.00 85.88 364 VAL A O 1
ATOM 2888 N N . LEU A 1 365 ? 32.353 -6.156 -26.458 1.00 84.50 365 LEU A N 1
ATOM 2889 C CA . LEU A 1 365 ? 31.114 -6.289 -27.221 1.00 84.50 365 LEU A CA 1
ATOM 2890 C C . LEU A 1 365 ? 31.295 -5.802 -28.663 1.00 84.50 365 LEU A C 1
ATOM 2892 O O . LEU A 1 365 ? 30.903 -6.487 -29.603 1.00 84.50 365 LEU A O 1
ATOM 2896 N N . TRP A 1 366 ? 31.919 -4.638 -28.837 1.00 84.94 366 TRP A N 1
ATOM 2897 C CA . TRP A 1 366 ? 32.188 -4.044 -30.142 1.00 84.94 366 TRP A CA 1
ATOM 2898 C C . TRP A 1 366 ? 33.085 -4.933 -31.011 1.00 84.94 366 TRP A C 1
ATOM 2900 O O . TRP A 1 366 ? 32.736 -5.238 -32.150 1.00 84.94 366 TRP A O 1
ATOM 2910 N N . THR A 1 367 ? 34.210 -5.393 -30.462 1.00 82.31 367 THR A N 1
ATOM 2911 C CA . THR A 1 367 ? 35.142 -6.303 -31.150 1.00 82.31 367 THR A CA 1
ATOM 2912 C C . THR A 1 367 ? 34.486 -7.644 -31.483 1.00 82.31 367 THR A C 1
ATOM 2914 O O . THR A 1 367 ? 34.594 -8.109 -32.612 1.00 82.31 367 THR A O 1
ATOM 2917 N N . GLY A 1 368 ? 33.719 -8.228 -30.558 1.00 78.38 368 GLY A N 1
ATOM 2918 C CA . GLY A 1 368 ? 32.979 -9.468 -30.798 1.00 78.38 368 GLY A CA 1
ATOM 2919 C C . GLY A 1 368 ? 31.941 -9.351 -31.919 1.00 78.38 368 GLY A C 1
ATOM 2920 O O . GLY A 1 368 ? 31.809 -10.269 -32.724 1.00 78.38 368 GLY A O 1
ATOM 2921 N N . CYS A 1 369 ? 31.241 -8.216 -32.024 1.00 79.50 369 CYS A N 1
ATOM 2922 C CA . CYS A 1 369 ? 30.308 -7.959 -33.130 1.00 79.50 369 CYS A CA 1
ATOM 2923 C C . CYS A 1 369 ? 31.021 -7.843 -34.477 1.00 79.50 369 CYS A C 1
ATOM 2925 O O . CYS A 1 369 ? 30.525 -8.354 -35.479 1.00 79.50 369 CYS A O 1
ATOM 2927 N N . HIS A 1 370 ? 32.190 -7.201 -34.491 1.00 76.94 370 HIS A N 1
ATOM 2928 C CA . HIS A 1 370 ? 33.003 -7.084 -35.693 1.00 76.94 370 HIS A CA 1
ATOM 2929 C C . HIS A 1 370 ? 33.459 -8.463 -36.189 1.00 76.94 370 HIS A C 1
ATOM 2931 O O . HIS A 1 370 ? 33.272 -8.780 -37.361 1.00 76.94 370 HIS A O 1
ATOM 2937 N N . GLU A 1 371 ? 33.987 -9.304 -35.294 1.00 74.94 371 GLU A N 1
ATOM 2938 C CA . GLU A 1 371 ? 34.389 -10.679 -35.625 1.00 74.94 371 GLU A CA 1
ATOM 2939 C C . GLU A 1 371 ? 33.200 -11.532 -36.080 1.00 74.94 371 GLU A C 1
ATOM 2941 O O . GLU A 1 371 ? 33.321 -12.302 -37.028 1.00 74.94 371 GLU A O 1
ATOM 2946 N N . LEU A 1 372 ? 32.023 -11.359 -35.468 1.00 70.69 372 LEU A N 1
ATOM 2947 C CA . LEU A 1 372 ? 30.796 -12.030 -35.898 1.00 70.69 372 LEU A CA 1
ATOM 2948 C C . LEU A 1 372 ? 30.400 -11.624 -37.327 1.00 70.69 372 LEU A C 1
ATOM 2950 O O . LEU A 1 372 ? 30.123 -12.489 -38.154 1.00 70.69 372 LEU A O 1
ATOM 2954 N N . LEU A 1 373 ? 30.399 -10.324 -37.641 1.00 67.50 373 LEU A N 1
ATOM 2955 C CA . LEU A 1 373 ? 30.103 -9.823 -38.989 1.00 67.50 373 LEU A CA 1
ATOM 2956 C C . LEU A 1 373 ? 31.146 -10.288 -40.020 1.00 67.50 373 LEU A C 1
ATOM 2958 O O . LEU A 1 373 ? 30.781 -10.608 -41.153 1.00 67.50 373 LEU A O 1
ATOM 2962 N N . ALA A 1 374 ? 32.421 -10.366 -39.628 1.00 66.38 374 ALA A N 1
ATOM 2963 C CA . ALA A 1 374 ? 33.499 -10.888 -40.464 1.00 66.38 374 ALA A CA 1
ATOM 2964 C C . ALA A 1 374 ? 33.355 -12.401 -40.722 1.00 66.38 374 ALA A C 1
ATOM 2966 O O . ALA A 1 374 ? 33.491 -12.845 -41.862 1.00 66.38 374 ALA A O 1
ATOM 2967 N N . ALA A 1 375 ? 33.008 -13.185 -39.695 1.00 63.66 375 ALA A N 1
ATOM 2968 C CA . ALA A 1 375 ? 32.834 -14.637 -39.770 1.00 63.66 375 ALA A CA 1
ATOM 2969 C C . ALA A 1 375 ? 31.638 -15.073 -40.636 1.00 63.66 375 ALA A C 1
ATOM 2971 O O . ALA A 1 375 ? 31.672 -16.154 -41.221 1.00 63.66 375 ALA A O 1
ATOM 2972 N N . ILE A 1 376 ? 30.600 -14.236 -40.766 1.00 58.59 376 ILE A N 1
ATOM 2973 C CA . ILE A 1 376 ? 29.440 -14.499 -41.641 1.00 58.59 376 ILE A CA 1
ATOM 2974 C C . ILE A 1 376 ? 29.782 -14.231 -43.136 1.00 58.59 376 ILE A C 1
ATOM 2976 O O . ILE A 1 376 ? 28.968 -14.484 -44.018 1.00 58.59 376 ILE A O 1
ATOM 2980 N N . GLY A 1 377 ? 31.010 -13.801 -43.468 1.00 50.50 377 GLY A N 1
ATOM 2981 C CA . GLY A 1 377 ? 31.525 -13.772 -44.850 1.00 50.50 377 GLY A CA 1
ATOM 2982 C C . GLY A 1 377 ? 31.121 -12.550 -45.688 1.00 50.50 377 GLY A C 1
ATOM 2983 O O . GLY A 1 377 ? 31.090 -12.618 -46.915 1.00 50.50 377 GLY A O 1
ATOM 2984 N N . HIS A 1 378 ? 30.804 -11.417 -45.058 1.00 53.78 378 HIS A N 1
ATOM 2985 C CA . HIS A 1 378 ? 30.146 -10.273 -45.705 1.00 53.78 378 HIS A CA 1
ATOM 2986 C C . HIS A 1 378 ? 31.032 -9.026 -45.893 1.00 53.78 378 HIS A C 1
ATOM 2988 O O . HIS A 1 378 ? 30.626 -7.906 -45.578 1.00 53.78 378 HIS A O 1
ATOM 2994 N N . THR A 1 379 ? 32.223 -9.165 -46.479 1.00 45.03 379 THR A N 1
ATOM 2995 C CA . THR A 1 379 ? 33.001 -7.989 -46.925 1.00 45.03 379 THR A CA 1
ATOM 2996 C C . THR A 1 379 ? 32.356 -7.259 -48.118 1.00 45.03 379 THR A C 1
ATOM 2998 O O . THR A 1 379 ? 32.470 -6.030 -48.189 1.00 45.03 379 THR A O 1
ATOM 3001 N N . ASP A 1 380 ? 31.575 -7.969 -48.952 1.00 42.75 380 ASP A N 1
ATOM 3002 C CA . ASP A 1 380 ? 30.964 -7.471 -50.207 1.00 42.75 380 ASP A CA 1
ATOM 3003 C C . ASP A 1 380 ? 29.443 -7.203 -50.149 1.00 42.75 380 ASP A C 1
ATOM 3005 O O . ASP A 1 380 ? 28.816 -6.863 -51.152 1.00 42.75 380 ASP A O 1
ATOM 3009 N N . PHE A 1 381 ? 28.823 -7.277 -48.967 1.00 40.72 381 PHE A N 1
ATOM 3010 C CA . PHE A 1 381 ? 27.375 -7.072 -48.769 1.00 40.72 381 PHE A CA 1
ATOM 3011 C C . PHE A 1 381 ? 26.860 -5.673 -49.181 1.00 40.72 381 PHE A C 1
ATOM 3013 O O . PHE A 1 381 ? 25.669 -5.486 -49.415 1.00 40.72 381 PHE A O 1
ATOM 3020 N N . PHE A 1 382 ? 27.752 -4.686 -49.314 1.00 42.34 382 PHE A N 1
ATOM 3021 C CA . PHE A 1 382 ? 27.405 -3.291 -49.613 1.00 42.34 382 PHE A CA 1
ATOM 3022 C C . PHE A 1 382 ? 27.858 -2.799 -50.998 1.00 42.34 382 PHE A C 1
ATOM 3024 O O . PHE A 1 382 ? 27.654 -1.625 -51.308 1.00 42.34 382 PHE A O 1
ATOM 3031 N N . GLN A 1 383 ? 28.463 -3.652 -51.837 1.00 43.12 383 GLN A N 1
ATOM 3032 C CA . GLN A 1 383 ? 28.824 -3.252 -53.206 1.00 43.12 383 GLN A CA 1
ATOM 3033 C C . GLN A 1 383 ? 27.661 -3.371 -54.203 1.00 43.12 383 GLN A C 1
ATOM 3035 O O . GLN A 1 383 ? 27.619 -2.589 -55.150 1.00 43.12 383 GLN A O 1
ATOM 3040 N N . ASN A 1 384 ? 26.670 -4.241 -53.963 1.00 39.06 384 ASN A N 1
ATOM 3041 C CA . ASN A 1 384 ? 25.493 -4.366 -54.831 1.00 39.06 384 ASN A CA 1
ATOM 3042 C C . ASN A 1 384 ? 24.240 -3.733 -54.203 1.00 39.06 384 ASN A C 1
ATOM 3044 O O . ASN A 1 384 ? 23.702 -4.188 -53.194 1.00 39.06 384 ASN A O 1
ATOM 3048 N N . ARG A 1 385 ? 23.777 -2.655 -54.844 1.00 41.47 385 ARG A N 1
ATOM 3049 C CA . ARG A 1 385 ? 22.668 -1.778 -54.426 1.00 41.47 385 ARG A CA 1
ATOM 3050 C C . ARG A 1 385 ? 21.263 -2.385 -54.594 1.00 41.47 385 ARG A C 1
ATOM 3052 O O . ARG A 1 385 ? 20.301 -1.752 -54.176 1.00 41.47 385 ARG A O 1
ATOM 3059 N N . GLU A 1 386 ? 21.125 -3.564 -55.208 1.00 39.62 386 GLU A N 1
ATOM 3060 C CA . GLU A 1 386 ? 19.821 -4.083 -55.671 1.00 39.62 386 GLU A CA 1
ATOM 3061 C C . GLU A 1 386 ? 19.191 -5.172 -54.781 1.00 39.62 386 GLU A C 1
ATOM 3063 O O . GLU A 1 386 ? 17.988 -5.399 -54.859 1.00 39.62 386 GLU A O 1
ATOM 3068 N N . THR A 1 387 ? 19.939 -5.799 -53.868 1.00 41.56 387 THR A N 1
ATOM 3069 C CA . THR A 1 387 ? 19.430 -6.869 -52.972 1.00 41.56 387 THR A CA 1
ATOM 3070 C C . THR A 1 387 ? 19.447 -6.493 -51.484 1.00 41.56 387 THR A C 1
ATOM 3072 O O . THR A 1 387 ? 19.137 -7.307 -50.612 1.00 41.56 387 THR A O 1
ATOM 3075 N N . SER A 1 388 ? 19.762 -5.234 -51.173 1.00 42.97 388 SER A N 1
ATOM 3076 C CA . SER A 1 388 ? 20.107 -4.742 -49.830 1.00 42.97 388 SER A CA 1
ATOM 3077 C C . SER A 1 388 ? 18.919 -4.624 -48.858 1.00 42.97 388 SER A C 1
ATOM 3079 O O . SER A 1 388 ? 19.121 -4.477 -47.653 1.00 42.97 388 SER A O 1
ATOM 3081 N N . GLY A 1 389 ? 17.677 -4.690 -49.350 1.00 41.34 389 GLY A N 1
ATOM 3082 C CA . GLY A 1 389 ? 16.473 -4.547 -48.523 1.00 41.34 389 GLY A CA 1
ATOM 3083 C C . GLY A 1 389 ? 16.108 -5.799 -47.715 1.00 41.34 389 GLY A C 1
ATOM 3084 O O . GLY A 1 389 ? 15.664 -5.688 -46.576 1.00 41.34 389 GLY A O 1
ATOM 3085 N N . ALA A 1 390 ? 16.328 -6.997 -48.266 1.00 38.31 390 ALA A N 1
ATOM 3086 C CA . ALA A 1 390 ? 15.810 -8.246 -47.696 1.00 38.31 390 ALA A CA 1
ATOM 3087 C C . ALA A 1 390 ? 16.645 -8.794 -46.520 1.00 38.31 390 ALA A C 1
ATOM 3089 O O . ALA A 1 390 ? 16.102 -9.393 -45.596 1.00 38.31 390 ALA A O 1
ATOM 3090 N N . ALA A 1 391 ? 17.959 -8.558 -46.508 1.00 37.91 391 ALA A N 1
ATOM 3091 C CA . ALA A 1 391 ? 18.852 -9.046 -45.453 1.00 37.91 391 ALA A CA 1
ATOM 3092 C C . ALA A 1 391 ? 18.981 -8.071 -44.263 1.00 37.91 391 ALA A C 1
ATOM 3094 O O . ALA A 1 391 ? 19.087 -8.518 -43.122 1.00 37.91 391 ALA A O 1
ATOM 3095 N N . ALA A 1 392 ? 18.856 -6.756 -44.495 1.00 40.78 392 ALA A N 1
ATOM 3096 C CA . ALA A 1 392 ? 18.638 -5.775 -43.427 1.00 40.78 392 ALA A CA 1
ATOM 3097 C C . ALA A 1 392 ? 17.291 -6.010 -42.726 1.00 40.78 392 ALA A C 1
ATOM 3099 O O . ALA A 1 392 ? 17.210 -5.908 -41.502 1.00 40.78 392 ALA A O 1
ATOM 3100 N N . ALA A 1 393 ? 16.265 -6.412 -43.489 1.00 38.66 393 ALA A N 1
ATOM 3101 C CA . ALA A 1 393 ? 15.004 -6.918 -42.956 1.00 38.66 393 ALA A CA 1
ATOM 3102 C C . ALA A 1 393 ? 15.183 -8.231 -42.169 1.00 38.66 393 ALA A C 1
ATOM 3104 O O . ALA A 1 393 ? 14.490 -8.434 -41.183 1.00 38.66 393 ALA A O 1
ATOM 3105 N N . GLY A 1 394 ? 16.137 -9.096 -42.535 1.00 41.69 394 GLY A N 1
ATOM 3106 C CA . GLY A 1 394 ? 16.452 -10.341 -41.820 1.00 41.69 394 GLY A CA 1
ATOM 3107 C C . GLY A 1 394 ? 17.121 -10.140 -40.453 1.00 41.69 394 GLY A C 1
ATOM 3108 O O . GLY A 1 394 ? 16.745 -10.800 -39.486 1.00 41.69 394 GLY A O 1
ATOM 3109 N N . SER A 1 395 ? 18.060 -9.195 -40.327 1.00 46.34 395 SER A N 1
ATOM 3110 C CA . SER A 1 395 ? 18.690 -8.847 -39.041 1.00 46.34 395 SER A CA 1
ATOM 3111 C C . SER A 1 395 ? 17.766 -8.023 -38.133 1.00 46.34 395 SER A C 1
ATOM 3113 O O . SER A 1 395 ? 17.742 -8.247 -36.921 1.00 46.34 395 SER A O 1
ATOM 3115 N N . THR A 1 396 ? 16.921 -7.151 -38.700 1.00 45.31 396 THR A N 1
ATOM 3116 C CA . THR A 1 396 ? 15.811 -6.524 -37.952 1.00 45.31 396 THR A CA 1
ATOM 3117 C C . THR A 1 396 ? 14.702 -7.515 -37.597 1.00 45.31 396 THR A C 1
ATOM 3119 O O . THR A 1 396 ? 14.121 -7.381 -36.524 1.00 45.31 396 THR A O 1
ATOM 3122 N N . ALA A 1 397 ? 14.443 -8.546 -38.408 1.00 41.12 397 ALA A N 1
ATOM 3123 C CA . ALA A 1 397 ? 13.501 -9.619 -38.083 1.00 41.12 397 ALA A CA 1
ATOM 3124 C C . ALA A 1 397 ? 14.034 -10.551 -36.985 1.00 41.12 397 ALA A C 1
ATOM 3126 O O . ALA A 1 397 ? 13.270 -10.931 -36.104 1.00 41.12 397 ALA A O 1
ATOM 3127 N N . ALA A 1 398 ? 15.332 -10.871 -36.974 1.00 43.59 398 ALA A N 1
ATOM 3128 C CA . ALA A 1 398 ? 15.962 -11.638 -35.896 1.00 43.59 398 ALA A CA 1
ATOM 3129 C C . ALA A 1 398 ? 15.977 -10.853 -34.572 1.00 43.59 398 ALA A C 1
ATOM 3131 O O . ALA A 1 398 ? 15.637 -11.403 -33.524 1.00 43.59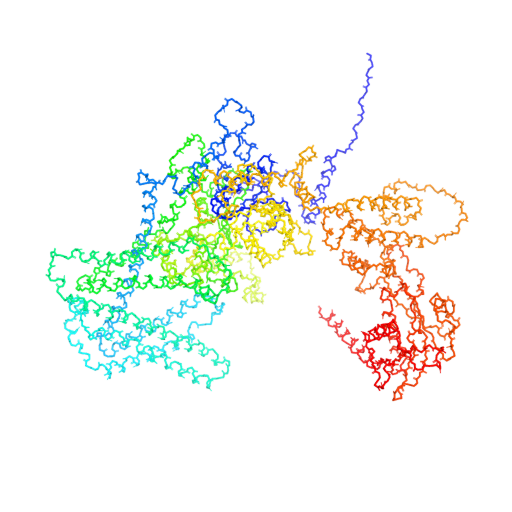 398 ALA A O 1
ATOM 3132 N N . GLY A 1 399 ? 16.281 -9.550 -34.627 1.00 46.84 399 GLY A N 1
ATOM 3133 C CA . GLY A 1 399 ? 16.121 -8.643 -33.490 1.00 46.84 399 GLY A CA 1
ATOM 3134 C C . GLY A 1 399 ? 14.666 -8.574 -33.024 1.00 46.84 399 GLY A C 1
ATOM 3135 O O . GLY A 1 399 ? 14.393 -8.764 -31.846 1.00 46.84 399 GLY A O 1
ATOM 3136 N N . GLY A 1 400 ? 13.716 -8.395 -33.946 1.00 47.88 400 GLY A N 1
ATOM 3137 C CA . GLY A 1 400 ? 12.277 -8.371 -33.669 1.00 47.88 400 GLY A CA 1
ATOM 3138 C C . GLY A 1 400 ? 11.739 -9.677 -33.074 1.00 47.88 400 GLY A C 1
ATOM 3139 O O . GLY A 1 400 ? 10.905 -9.629 -32.175 1.00 47.88 400 GLY A O 1
ATOM 3140 N N . ALA A 1 401 ? 12.248 -10.834 -33.501 1.00 48.09 401 ALA A N 1
ATOM 3141 C CA . ALA A 1 401 ? 11.902 -12.142 -32.946 1.00 48.09 401 ALA A CA 1
ATOM 3142 C C . ALA A 1 401 ? 12.483 -12.348 -31.538 1.00 48.09 401 ALA A C 1
ATOM 3144 O O . ALA A 1 401 ? 11.787 -12.866 -30.669 1.00 48.09 401 ALA A O 1
ATOM 3145 N N . LEU A 1 402 ? 13.713 -11.888 -31.279 1.00 49.50 402 LEU A N 1
ATOM 3146 C CA . LEU A 1 402 ? 14.310 -11.860 -29.937 1.00 49.50 402 LEU A CA 1
ATOM 3147 C C . LEU A 1 402 ? 13.556 -10.906 -29.004 1.00 49.50 402 LEU A C 1
ATOM 3149 O O . LEU A 1 402 ? 13.237 -11.283 -27.880 1.00 49.50 402 LEU A O 1
ATOM 3153 N N . PHE A 1 403 ? 13.207 -9.706 -29.473 1.00 49.03 403 PHE A N 1
ATOM 3154 C CA . PHE A 1 403 ? 12.376 -8.759 -28.727 1.00 49.03 403 PHE A CA 1
ATOM 3155 C C . PHE A 1 403 ? 10.978 -9.313 -28.467 1.00 49.03 403 PHE A C 1
ATOM 3157 O O . PHE A 1 403 ? 10.478 -9.186 -27.354 1.00 49.03 403 PHE A O 1
ATOM 3164 N N . GLY A 1 404 ? 10.379 -9.979 -29.455 1.00 48.78 404 GLY A N 1
ATOM 3165 C CA . GLY A 1 404 ? 9.112 -10.687 -29.314 1.00 48.78 404 GLY A CA 1
ATOM 3166 C C . GLY A 1 404 ? 9.199 -11.807 -28.279 1.00 48.78 404 GLY A C 1
ATOM 3167 O O . GLY A 1 404 ? 8.364 -11.865 -27.386 1.00 48.78 404 GLY A O 1
ATOM 3168 N N . ALA A 1 405 ? 10.230 -12.651 -28.331 1.00 49.88 405 ALA A N 1
ATOM 3169 C CA . ALA A 1 405 ? 10.441 -13.741 -27.378 1.00 49.88 405 ALA A CA 1
ATOM 3170 C C . ALA A 1 405 ? 10.682 -13.230 -25.950 1.00 49.88 405 ALA A C 1
ATOM 3172 O O . ALA A 1 405 ? 10.073 -13.733 -25.008 1.00 49.88 405 ALA A O 1
ATOM 3173 N N . VAL A 1 406 ? 11.505 -12.188 -25.790 1.00 50.38 406 VAL A N 1
ATOM 3174 C CA . VAL A 1 406 ? 11.728 -11.511 -24.506 1.00 50.38 406 VAL A CA 1
ATOM 3175 C C . VAL A 1 406 ? 10.432 -10.897 -23.988 1.00 50.38 406 VAL A C 1
ATOM 3177 O O . VAL A 1 406 ? 10.139 -11.054 -22.812 1.00 50.38 406 VAL A O 1
ATOM 3180 N N . PHE A 1 407 ? 9.633 -10.255 -24.843 1.00 50.34 407 PHE A N 1
ATOM 3181 C CA . PHE A 1 407 ? 8.336 -9.683 -24.477 1.00 50.34 407 PHE A CA 1
ATOM 3182 C C . PHE A 1 407 ? 7.318 -10.759 -24.068 1.00 50.34 407 PHE A C 1
ATOM 3184 O O . PHE A 1 407 ? 6.675 -10.622 -23.032 1.00 50.34 407 PHE A O 1
ATOM 3191 N N . PHE A 1 408 ? 7.197 -11.854 -24.827 1.00 52.00 408 PHE A N 1
ATOM 3192 C CA . PHE A 1 408 ? 6.315 -12.980 -24.495 1.00 52.00 408 PHE A CA 1
ATOM 3193 C C . PHE A 1 408 ? 6.719 -13.666 -23.187 1.00 52.00 408 PHE A C 1
ATOM 3195 O O . PHE A 1 408 ? 5.847 -14.051 -22.407 1.00 52.00 408 PHE A O 1
ATOM 3202 N N . TRP A 1 409 ? 8.022 -13.770 -22.927 1.00 52.28 409 TRP A N 1
ATOM 3203 C CA . TRP A 1 409 ? 8.565 -14.298 -21.680 1.00 52.28 409 TRP A CA 1
ATOM 3204 C C . TRP A 1 409 ? 8.358 -13.327 -20.502 1.00 52.28 409 TRP A C 1
ATOM 3206 O O . TRP A 1 409 ? 7.898 -13.746 -19.442 1.00 52.28 409 TRP A O 1
ATOM 3216 N N . LEU A 1 410 ? 8.594 -12.018 -20.696 1.00 49.06 410 LEU A N 1
ATOM 3217 C CA . LEU A 1 410 ? 8.303 -10.975 -19.699 1.00 49.06 410 LEU A CA 1
ATOM 3218 C C . LEU A 1 410 ? 6.814 -10.952 -19.344 1.00 49.06 410 LEU A C 1
ATOM 3220 O O . LEU A 1 410 ? 6.468 -10.775 -18.182 1.00 49.06 410 LEU A O 1
ATOM 3224 N N . ARG A 1 411 ? 5.939 -11.127 -20.341 1.00 51.53 411 ARG A N 1
ATOM 3225 C CA . ARG A 1 411 ? 4.483 -11.185 -20.180 1.00 51.53 411 ARG A CA 1
ATOM 3226 C C . ARG A 1 411 ? 4.061 -12.363 -19.304 1.00 51.53 411 ARG A C 1
ATOM 3228 O O . ARG A 1 411 ? 3.280 -12.153 -18.386 1.00 51.53 411 ARG A O 1
ATOM 3235 N N . ASP A 1 412 ? 4.573 -13.569 -19.572 1.00 44.88 412 ASP A N 1
ATOM 3236 C CA . ASP A 1 412 ? 4.239 -14.764 -18.774 1.00 44.88 412 ASP A CA 1
ATOM 3237 C C . ASP A 1 412 ? 4.677 -14.600 -17.307 1.00 44.88 412 ASP A C 1
ATOM 3239 O O . ASP A 1 412 ? 3.961 -15.003 -16.390 1.00 44.88 412 ASP A O 1
ATOM 3243 N N . TRP A 1 413 ? 5.805 -13.916 -17.079 1.00 48.88 413 TRP A N 1
ATOM 3244 C CA . TRP A 1 413 ? 6.271 -13.548 -15.741 1.00 48.88 413 TRP A CA 1
ATOM 3245 C C . TRP A 1 413 ? 5.405 -12.469 -15.070 1.00 48.88 413 TRP A C 1
ATOM 3247 O O . TRP A 1 413 ? 4.997 -12.650 -13.928 1.00 48.88 413 TRP A O 1
ATOM 3257 N N . LEU A 1 414 ? 5.071 -11.380 -15.774 1.00 42.81 414 LEU A N 1
ATOM 3258 C CA . LEU A 1 414 ? 4.207 -10.304 -15.262 1.00 42.81 414 LEU A CA 1
ATOM 3259 C C . LEU A 1 414 ? 2.813 -10.807 -14.855 1.00 42.81 414 LEU A C 1
ATOM 3261 O O . LEU A 1 414 ? 2.178 -10.208 -13.993 1.00 42.81 414 LEU A O 1
ATOM 3265 N N . SER A 1 415 ? 2.343 -11.897 -15.465 1.00 40.94 415 SER A N 1
ATOM 3266 C CA . SER A 1 415 ? 1.022 -12.476 -15.201 1.00 40.94 415 SER A CA 1
ATOM 3267 C C . SER A 1 415 ? 0.951 -13.459 -14.027 1.00 40.94 415 SER A C 1
ATOM 3269 O O . SER A 1 415 ? -0.155 -13.831 -13.640 1.00 40.94 415 SER A O 1
ATOM 3271 N N . LYS A 1 416 ? 2.083 -13.894 -13.454 1.00 37.16 416 LYS A N 1
ATOM 3272 C CA . LYS A 1 416 ? 2.097 -14.890 -12.370 1.00 37.16 416 LYS A CA 1
ATOM 3273 C C . LYS A 1 416 ? 2.536 -14.242 -11.055 1.00 37.16 416 LYS A C 1
ATOM 3275 O O . LYS A 1 416 ? 3.707 -13.867 -10.948 1.00 37.16 416 LYS A O 1
ATOM 3280 N N . PRO A 1 417 ? 1.651 -14.114 -10.046 1.00 36.09 417 PRO A N 1
ATOM 3281 C CA . PRO A 1 417 ? 2.089 -13.737 -8.711 1.00 36.09 417 PRO A CA 1
ATOM 3282 C C . PRO A 1 417 ? 3.124 -14.752 -8.213 1.00 36.09 417 PRO A C 1
ATOM 3284 O O . PRO A 1 417 ? 3.088 -15.939 -8.550 1.00 36.09 417 PRO A O 1
ATOM 3287 N N . SER A 1 418 ? 4.099 -14.260 -7.456 1.00 38.19 418 SER A N 1
ATOM 3288 C CA . SER A 1 418 ? 5.093 -15.085 -6.783 1.00 38.19 418 SER A CA 1
ATOM 3289 C C . SER A 1 418 ? 4.409 -15.897 -5.686 1.00 38.19 418 SER A C 1
ATOM 3291 O O . SER A 1 418 ? 4.429 -15.503 -4.528 1.00 38.19 418 SER A O 1
ATOM 3293 N N . GLU A 1 419 ? 3.784 -17.013 -6.047 1.00 41.56 419 GLU A N 1
ATOM 3294 C CA . GLU A 1 419 ? 3.382 -18.010 -5.061 1.00 41.56 419 GLU A CA 1
ATOM 3295 C C . GLU A 1 419 ? 4.656 -18.613 -4.454 1.00 41.56 419 GLU A C 1
ATOM 3297 O O . GLU A 1 419 ? 5.484 -19.215 -5.158 1.00 41.56 419 GLU A O 1
ATOM 3302 N N . GLU A 1 420 ? 4.831 -18.386 -3.151 1.00 39.72 420 GLU A N 1
ATOM 3303 C CA . GLU A 1 420 ? 5.744 -19.122 -2.280 1.00 39.72 420 GLU A CA 1
ATOM 3304 C C . GLU A 1 420 ? 5.131 -20.499 -1.991 1.00 39.72 420 GLU A C 1
ATOM 3306 O O . GLU A 1 420 ? 4.730 -20.821 -0.878 1.00 39.72 420 GLU A O 1
ATOM 3311 N N . THR A 1 421 ? 5.059 -21.361 -3.004 1.00 38.53 421 THR A N 1
ATOM 3312 C CA . THR A 1 421 ? 4.896 -22.794 -2.741 1.00 38.53 421 THR A CA 1
ATOM 3313 C C . THR A 1 421 ? 6.032 -23.239 -1.828 1.00 38.53 421 THR A C 1
ATOM 3315 O O . THR A 1 421 ? 7.183 -22.980 -2.132 1.00 38.53 421 THR A O 1
ATOM 3318 N N . ARG A 1 422 ? 5.755 -23.916 -0.711 1.00 40.06 422 ARG A N 1
ATOM 3319 C CA . ARG A 1 422 ? 6.806 -24.537 0.111 1.00 40.06 422 ARG A CA 1
ATOM 3320 C C . ARG A 1 422 ? 7.550 -25.600 -0.711 1.00 40.06 422 ARG A C 1
ATOM 3322 O O . ARG A 1 422 ? 7.048 -26.714 -0.854 1.00 40.06 422 ARG A O 1
ATOM 3329 N N . ALA A 1 423 ? 8.763 -25.294 -1.181 1.00 38.81 423 ALA A N 1
ATOM 3330 C CA . ALA A 1 423 ? 9.671 -26.274 -1.774 1.00 38.81 423 ALA A CA 1
ATOM 3331 C C . ALA A 1 423 ? 9.901 -27.477 -0.850 1.00 38.81 423 ALA A C 1
ATOM 3333 O O . ALA A 1 423 ? 10.473 -27.360 0.244 1.00 38.81 423 ALA A O 1
ATOM 3334 N N . THR A 1 424 ? 9.537 -28.662 -1.333 1.00 52.75 424 THR A N 1
ATOM 3335 C CA . THR A 1 424 ? 9.805 -29.925 -0.629 1.00 52.75 424 THR A CA 1
ATOM 3336 C C . THR A 1 424 ? 11.196 -30.464 -0.968 1.00 52.75 424 THR A C 1
ATOM 3338 O O . THR A 1 424 ? 11.820 -31.126 -0.138 1.00 52.75 424 THR A O 1
ATOM 3341 N N . ASN A 1 425 ? 11.747 -30.077 -2.127 1.00 66.12 425 ASN A N 1
ATOM 3342 C CA . ASN A 1 425 ? 13.025 -30.576 -2.636 1.00 66.12 425 ASN A CA 1
ATOM 3343 C C . ASN A 1 425 ? 14.117 -29.493 -2.733 1.00 66.12 425 ASN A C 1
ATOM 3345 O O . ASN A 1 425 ? 13.857 -28.305 -2.914 1.00 66.12 425 ASN A O 1
ATOM 3349 N N . LEU A 1 426 ? 15.389 -29.905 -2.643 1.00 65.00 426 LEU A N 1
ATOM 3350 C CA . LEU A 1 426 ? 16.555 -29.004 -2.702 1.00 65.00 426 LEU A CA 1
ATOM 3351 C C . LEU A 1 426 ? 16.615 -28.178 -3.998 1.00 65.00 426 LEU A C 1
ATOM 3353 O O . LEU A 1 426 ? 16.975 -27.005 -3.948 1.00 65.00 426 LEU A O 1
ATOM 3357 N N . TRP A 1 427 ? 16.242 -28.766 -5.139 1.00 58.28 427 TRP A N 1
ATOM 3358 C CA . TRP A 1 427 ? 16.206 -28.059 -6.423 1.00 58.28 427 TRP A CA 1
ATOM 3359 C C . TRP A 1 427 ? 15.140 -26.959 -6.445 1.00 58.28 427 TRP A C 1
ATOM 3361 O O . TRP A 1 427 ? 15.413 -25.870 -6.936 1.00 58.28 427 TRP A O 1
ATOM 3371 N N . GLU A 1 428 ? 13.979 -27.196 -5.830 1.00 58.22 428 GLU A N 1
ATOM 3372 C CA . GLU A 1 428 ? 12.928 -26.184 -5.673 1.00 58.22 428 GLU A CA 1
ATOM 3373 C C . GLU A 1 428 ? 13.372 -25.065 -4.724 1.00 58.22 428 GLU A C 1
ATOM 3375 O O . GLU A 1 428 ? 13.168 -23.906 -5.047 1.00 58.22 428 GLU A O 1
ATOM 3380 N N . LYS A 1 429 ? 14.108 -25.361 -3.640 1.00 61.56 429 LYS A N 1
ATOM 3381 C CA . LYS A 1 429 ? 14.681 -24.322 -2.752 1.00 61.56 429 LYS A CA 1
ATOM 3382 C C . LYS A 1 429 ? 15.706 -23.425 -3.451 1.00 61.56 429 LYS A C 1
ATOM 3384 O O . LYS A 1 429 ? 15.789 -22.231 -3.165 1.00 61.56 429 LYS A O 1
ATOM 3389 N N . TYR A 1 430 ? 16.534 -23.988 -4.334 1.00 62.81 430 TYR A N 1
ATOM 3390 C CA . TYR A 1 430 ? 17.456 -23.195 -5.153 1.00 62.81 430 TYR A CA 1
ATOM 3391 C C . TYR A 1 430 ? 16.713 -22.439 -6.256 1.00 62.81 430 TYR A C 1
ATOM 3393 O O . TYR A 1 430 ? 17.013 -21.268 -6.486 1.00 62.81 430 TYR A O 1
ATOM 3401 N N . ALA A 1 431 ? 15.722 -23.069 -6.889 1.00 57.50 431 ALA A N 1
ATOM 3402 C CA . ALA A 1 431 ? 14.861 -22.423 -7.867 1.00 57.50 431 ALA A CA 1
ATOM 3403 C C . ALA A 1 431 ? 14.105 -21.248 -7.238 1.00 57.50 431 ALA A C 1
ATOM 3405 O O . ALA A 1 431 ? 14.135 -20.174 -7.811 1.00 57.50 431 ALA A O 1
ATOM 3406 N N . GLU A 1 432 ? 13.546 -21.381 -6.036 1.00 59.00 432 GLU A N 1
ATOM 3407 C CA . GLU A 1 432 ? 12.889 -20.309 -5.274 1.00 59.00 432 GLU A CA 1
ATOM 3408 C C . GLU A 1 432 ? 13.831 -19.166 -4.917 1.00 59.00 432 GLU A C 1
ATOM 3410 O O . GLU A 1 432 ? 13.439 -18.008 -5.007 1.00 59.00 432 GLU A O 1
ATOM 3415 N N . LYS A 1 433 ? 15.097 -19.454 -4.591 1.00 60.00 433 LYS A N 1
ATOM 3416 C CA . LYS A 1 433 ? 16.109 -18.407 -4.366 1.00 60.00 433 LYS A CA 1
ATOM 3417 C C . LYS A 1 433 ? 16.517 -17.676 -5.648 1.00 60.00 433 LYS A C 1
ATOM 3419 O O . LYS A 1 433 ? 16.914 -16.515 -5.580 1.00 60.00 433 LYS A O 1
ATOM 3424 N N . ILE A 1 434 ? 16.444 -18.337 -6.806 1.00 60.69 434 ILE A N 1
ATOM 3425 C CA . ILE A 1 434 ? 16.824 -17.772 -8.113 1.00 60.69 434 ILE A CA 1
ATOM 3426 C C . ILE A 1 434 ? 15.629 -17.111 -8.820 1.00 60.69 434 ILE A C 1
ATOM 3428 O O . ILE A 1 434 ? 15.815 -16.124 -9.529 1.00 60.69 434 ILE A O 1
ATOM 3432 N N . LYS A 1 435 ? 14.402 -17.594 -8.599 1.00 62.34 435 LYS A N 1
ATOM 3433 C CA . LYS A 1 435 ? 13.136 -17.103 -9.169 1.00 62.34 435 LYS A CA 1
ATOM 3434 C C . LYS A 1 435 ? 12.962 -15.579 -9.036 1.00 62.34 435 LYS A C 1
ATOM 3436 O O . LYS A 1 435 ? 12.638 -14.964 -10.051 1.00 62.34 435 LYS A O 1
ATOM 3441 N N . PRO A 1 436 ? 13.263 -14.923 -7.893 1.00 59.62 436 PRO A N 1
ATOM 3442 C CA . PRO A 1 436 ? 13.191 -13.462 -7.792 1.00 59.62 436 PRO A CA 1
ATOM 3443 C C . PRO A 1 436 ? 14.310 -12.725 -8.553 1.00 59.62 436 PRO A C 1
ATOM 3445 O O . PRO A 1 436 ? 14.169 -11.539 -8.840 1.00 59.62 436 PRO A O 1
ATOM 3448 N N . LEU A 1 437 ? 15.408 -13.402 -8.917 1.00 61.19 437 LEU A N 1
ATOM 3449 C CA . LEU A 1 437 ? 16.530 -12.838 -9.686 1.00 61.19 437 LEU A CA 1
ATOM 3450 C C . LEU A 1 437 ? 16.386 -13.032 -11.206 1.00 61.19 437 LEU A C 1
ATOM 3452 O O . LEU A 1 437 ? 16.999 -12.296 -11.979 1.00 61.19 437 LEU A O 1
ATOM 3456 N N . MET A 1 438 ? 15.554 -13.972 -11.667 1.00 64.62 438 MET A N 1
ATOM 3457 C CA . MET A 1 438 ? 15.279 -14.192 -13.099 1.00 64.62 438 MET A CA 1
ATOM 3458 C C . MET A 1 438 ? 14.873 -12.920 -13.873 1.00 64.62 438 MET A C 1
ATOM 3460 O O . MET A 1 438 ? 15.375 -12.729 -14.983 1.00 64.62 438 MET A O 1
ATOM 3464 N N . PRO A 1 439 ? 14.050 -12.003 -13.323 1.00 62.72 439 PRO A N 1
ATOM 3465 C CA . PRO A 1 439 ? 13.680 -10.761 -14.003 1.00 62.72 439 PRO A CA 1
ATOM 3466 C C . PRO A 1 439 ? 14.869 -9.824 -14.198 1.00 62.72 439 PRO A C 1
ATOM 3468 O O . PRO A 1 439 ? 14.963 -9.157 -15.226 1.00 62.72 439 PRO A O 1
ATOM 3471 N N . GLN A 1 440 ? 15.806 -9.795 -13.243 1.00 65.06 440 GLN A N 1
ATOM 3472 C CA . GLN A 1 440 ? 17.043 -9.027 -13.386 1.00 65.06 440 GLN A CA 1
ATOM 3473 C C . GLN A 1 440 ? 17.882 -9.587 -14.529 1.00 65.06 440 GLN A C 1
ATOM 3475 O O . GLN A 1 440 ? 18.317 -8.827 -15.390 1.00 65.06 440 GLN A O 1
ATOM 3480 N N . PHE A 1 441 ? 18.072 -10.909 -14.576 1.00 72.06 441 PHE A N 1
ATOM 3481 C CA . PHE A 1 441 ? 18.839 -11.547 -15.645 1.00 72.06 441 PHE A CA 1
ATOM 3482 C C . PHE A 1 441 ? 18.214 -11.317 -17.018 1.00 72.06 441 PHE A C 1
ATOM 3484 O O . PHE A 1 441 ? 18.930 -11.016 -17.970 1.00 72.06 441 PHE A O 1
ATOM 3491 N N . ALA A 1 442 ? 16.890 -11.381 -17.124 1.00 69.81 442 ALA A N 1
ATOM 3492 C CA . ALA A 1 442 ? 16.206 -11.128 -18.381 1.00 69.81 442 ALA A CA 1
ATOM 3493 C C . ALA A 1 442 ? 16.188 -9.655 -18.779 1.00 69.81 442 ALA A C 1
ATOM 3495 O O . ALA A 1 442 ? 16.391 -9.357 -19.950 1.00 69.81 442 ALA A O 1
ATOM 3496 N N . ALA A 1 443 ? 16.006 -8.723 -17.840 1.00 72.19 443 ALA A N 1
ATOM 3497 C CA . ALA A 1 443 ? 16.129 -7.298 -18.134 1.00 72.19 443 ALA A CA 1
ATOM 3498 C C . ALA A 1 443 ? 17.559 -6.949 -18.577 1.00 72.19 443 ALA A C 1
ATOM 3500 O O . ALA A 1 443 ? 17.746 -6.218 -19.548 1.00 72.19 443 ALA A O 1
ATOM 3501 N N . LEU A 1 444 ? 18.574 -7.523 -17.922 1.00 78.19 444 LEU A N 1
ATOM 3502 C CA . LEU A 1 444 ? 19.970 -7.408 -18.344 1.00 78.19 444 LEU A CA 1
ATOM 3503 C C . LEU A 1 444 ? 20.192 -8.026 -19.730 1.00 78.19 444 LEU A C 1
ATOM 3505 O O . LEU A 1 444 ? 20.850 -7.405 -20.559 1.00 78.19 444 LEU A O 1
ATOM 3509 N N . GLY A 1 445 ? 19.604 -9.192 -20.011 1.00 75.69 445 GLY A N 1
ATOM 3510 C CA . GLY A 1 445 ? 19.648 -9.845 -21.321 1.00 75.69 445 GLY A CA 1
ATOM 3511 C C . GLY A 1 445 ? 18.962 -9.032 -22.422 1.00 75.69 445 GLY A C 1
ATOM 3512 O O . GLY A 1 445 ? 19.519 -8.870 -23.504 1.00 75.69 445 GLY A O 1
ATOM 3513 N N . ALA A 1 446 ? 17.796 -8.449 -22.143 1.00 77.94 446 ALA A N 1
ATOM 3514 C CA . ALA A 1 446 ? 17.056 -7.582 -23.056 1.00 77.94 446 ALA A CA 1
ATOM 3515 C C . ALA A 1 446 ? 17.842 -6.304 -23.363 1.00 77.94 446 ALA A C 1
ATOM 3517 O O . ALA A 1 446 ? 18.035 -5.955 -24.526 1.00 77.94 446 ALA A O 1
ATOM 3518 N N . MET A 1 447 ? 18.357 -5.639 -22.324 1.00 81.56 447 MET A N 1
ATOM 3519 C CA . MET A 1 447 ? 19.215 -4.466 -22.469 1.00 81.56 447 MET A CA 1
ATOM 3520 C C . MET A 1 447 ? 20.484 -4.814 -23.256 1.00 81.56 447 MET A C 1
ATOM 3522 O O . MET A 1 447 ? 20.860 -4.071 -24.158 1.00 81.56 447 MET A O 1
ATOM 3526 N N . PHE A 1 448 ? 21.107 -5.965 -22.985 1.00 82.75 448 PHE A N 1
ATOM 3527 C CA . PHE A 1 448 ? 22.241 -6.469 -23.757 1.00 82.75 448 PHE A CA 1
ATOM 3528 C C . PHE A 1 448 ? 21.879 -6.672 -25.234 1.00 82.75 448 PHE A C 1
ATOM 3530 O O . PHE A 1 448 ? 22.620 -6.211 -26.096 1.00 82.75 448 PHE A O 1
ATOM 3537 N N . CYS A 1 449 ? 20.719 -7.261 -25.545 1.00 79.62 449 CYS A N 1
ATOM 3538 C CA . CYS A 1 449 ? 20.235 -7.416 -26.921 1.00 79.62 449 CYS A CA 1
ATOM 3539 C C . CYS A 1 449 ? 19.986 -6.064 -27.613 1.00 79.62 449 CYS A C 1
ATOM 3541 O O . CYS A 1 449 ? 20.315 -5.913 -28.789 1.00 79.62 449 CYS A O 1
ATOM 3543 N N . MET A 1 450 ? 19.453 -5.061 -26.904 1.00 83.81 450 MET A N 1
ATOM 3544 C CA . MET A 1 450 ? 19.295 -3.697 -27.436 1.00 83.81 450 MET A CA 1
ATOM 3545 C C . MET A 1 450 ? 20.645 -3.058 -27.753 1.00 83.81 450 MET A C 1
ATOM 3547 O O . MET A 1 450 ? 20.825 -2.515 -28.842 1.00 83.81 450 MET A O 1
ATOM 3551 N N . VAL A 1 451 ? 21.605 -3.150 -26.829 1.00 84.94 451 VAL A N 1
ATOM 3552 C CA . VAL A 1 451 ? 22.963 -2.632 -27.038 1.00 84.94 451 VAL A CA 1
ATOM 3553 C C . VAL A 1 451 ? 23.630 -3.354 -28.206 1.00 84.94 451 VAL A C 1
ATOM 3555 O O . VAL A 1 451 ? 24.153 -2.688 -29.093 1.00 84.94 451 VAL A O 1
ATOM 3558 N N . LEU A 1 452 ? 23.546 -4.686 -28.258 1.00 80.75 452 LEU A N 1
ATOM 3559 C CA . LEU A 1 452 ? 24.047 -5.512 -29.357 1.00 80.75 452 LEU A CA 1
ATOM 3560 C C . LEU A 1 452 ? 23.448 -5.082 -30.703 1.00 80.75 452 LEU A C 1
ATOM 3562 O O . LEU A 1 452 ? 24.180 -4.874 -31.665 1.00 80.75 452 LEU A O 1
ATOM 3566 N N . THR A 1 453 ? 22.129 -4.879 -30.757 1.00 80.56 453 THR A N 1
ATOM 3567 C CA . THR A 1 453 ? 21.426 -4.417 -31.963 1.00 80.56 453 THR A CA 1
ATOM 3568 C C . THR A 1 453 ? 21.944 -3.051 -32.414 1.00 80.56 453 THR A C 1
ATOM 3570 O O . THR A 1 453 ? 22.265 -2.874 -33.587 1.00 80.56 453 THR A O 1
ATOM 3573 N N . CYS A 1 454 ? 22.088 -2.092 -31.493 1.00 85.00 454 CYS A N 1
ATOM 3574 C CA . CYS A 1 454 ? 22.655 -0.783 -31.814 1.00 85.00 454 CYS A CA 1
ATOM 3575 C C . CYS A 1 454 ? 24.108 -0.890 -32.293 1.00 85.00 454 CYS A C 1
ATOM 3577 O O . CYS A 1 454 ? 24.458 -0.245 -33.275 1.00 85.00 454 CYS A O 1
ATOM 3579 N N . VAL A 1 455 ? 24.948 -1.711 -31.654 1.00 81.81 455 VAL A N 1
ATOM 3580 C CA . VAL A 1 455 ? 26.340 -1.932 -32.083 1.00 81.81 455 VAL A CA 1
ATOM 3581 C C . VAL A 1 455 ? 26.387 -2.484 -33.508 1.00 81.81 455 VAL A C 1
ATOM 3583 O O . VAL A 1 455 ? 27.100 -1.929 -34.341 1.00 81.81 455 VAL A O 1
ATOM 3586 N N . LEU A 1 456 ? 25.585 -3.505 -33.821 1.00 76.00 456 LEU A N 1
ATOM 3587 C CA . LEU A 1 456 ? 25.510 -4.086 -35.165 1.00 76.00 456 LEU A CA 1
ATOM 3588 C C . LEU A 1 456 ? 25.018 -3.072 -36.205 1.00 76.00 456 LEU A C 1
ATOM 3590 O O . LEU A 1 456 ? 25.598 -2.979 -37.286 1.00 76.00 456 LEU A O 1
ATOM 3594 N N . LEU A 1 457 ? 23.992 -2.274 -35.885 1.00 75.44 457 LEU A N 1
ATOM 3595 C CA . LEU A 1 457 ? 23.496 -1.213 -36.770 1.00 75.44 457 LEU A CA 1
ATOM 3596 C C . LEU A 1 457 ? 24.559 -0.139 -37.020 1.00 75.44 457 LEU A C 1
ATOM 3598 O O . LEU A 1 457 ? 24.765 0.268 -38.164 1.00 75.44 457 LEU A O 1
ATOM 3602 N N . ILE A 1 458 ? 25.259 0.295 -35.970 1.00 78.88 458 ILE A N 1
ATOM 3603 C CA . ILE A 1 458 ? 26.328 1.288 -36.084 1.00 78.88 458 ILE A CA 1
ATOM 3604 C C . ILE A 1 458 ? 27.490 0.728 -36.909 1.00 78.88 458 ILE A C 1
ATOM 3606 O O . ILE A 1 458 ? 27.974 1.422 -37.791 1.00 78.88 458 ILE A O 1
ATOM 3610 N N . GLN A 1 459 ? 27.931 -0.509 -36.683 1.00 75.44 459 GLN A N 1
ATOM 3611 C CA . GLN A 1 459 ? 29.009 -1.109 -37.479 1.00 75.44 459 GLN A CA 1
ATOM 3612 C C . GLN A 1 459 ? 28.599 -1.343 -38.942 1.00 75.44 459 GLN A C 1
ATOM 3614 O O . GLN A 1 459 ? 29.436 -1.237 -39.836 1.00 75.44 459 GLN A O 1
ATOM 3619 N N . SER A 1 460 ? 27.313 -1.610 -39.198 1.00 69.62 460 SER A N 1
ATOM 3620 C CA . SER A 1 460 ? 26.782 -1.842 -40.549 1.00 69.62 460 SER A CA 1
ATOM 3621 C C . SER A 1 460 ? 26.632 -0.556 -41.367 1.00 69.62 460 SER A C 1
ATOM 3623 O O . SER A 1 460 ? 26.924 -0.553 -42.559 1.00 69.62 460 SER A O 1
ATOM 3625 N N . TYR A 1 461 ? 26.172 0.537 -40.746 1.00 66.19 461 TYR A N 1
ATOM 3626 C CA . TYR A 1 461 ? 25.802 1.775 -41.451 1.00 66.19 461 TYR A CA 1
ATOM 3627 C C . TYR A 1 461 ? 26.617 3.004 -41.046 1.00 66.19 461 TYR A C 1
ATOM 3629 O O . TYR A 1 461 ? 26.563 4.025 -41.722 1.00 66.19 461 TYR A O 1
ATOM 3637 N N . GLY A 1 462 ? 27.361 2.953 -39.949 1.00 65.75 462 GLY A N 1
ATOM 3638 C CA . GLY A 1 462 ? 28.050 4.096 -39.364 1.00 65.75 462 GLY A CA 1
ATOM 3639 C C . GLY A 1 462 ? 29.380 4.398 -40.031 1.00 65.75 462 GLY A C 1
ATOM 3640 O O . GLY A 1 462 ? 30.383 4.391 -39.351 1.00 65.75 462 GLY A O 1
ATOM 3641 N N . SER A 1 463 ? 29.415 4.690 -41.329 1.00 67.94 463 SER A N 1
ATOM 3642 C CA . SER A 1 463 ? 30.612 5.227 -41.996 1.00 67.94 463 SER A CA 1
ATOM 3643 C C . SER A 1 463 ? 30.254 6.424 -42.877 1.00 67.94 463 SER A C 1
ATOM 3645 O O . SER A 1 463 ? 29.113 6.559 -43.331 1.00 67.94 463 SER A O 1
ATOM 3647 N N . GLY A 1 464 ? 31.206 7.329 -43.117 1.00 67.88 464 GLY A N 1
ATOM 3648 C CA . GLY A 1 464 ? 30.953 8.468 -44.001 1.00 67.88 464 GLY A CA 1
ATOM 3649 C C . GLY A 1 464 ? 29.857 9.412 -43.469 1.00 67.88 464 GLY A C 1
ATOM 3650 O O . GLY A 1 464 ? 29.738 9.619 -42.258 1.00 67.88 464 GLY A O 1
ATOM 3651 N N . PRO A 1 465 ? 29.013 9.983 -44.349 1.00 68.00 465 PRO A N 1
ATOM 3652 C CA . PRO A 1 465 ? 27.925 10.877 -43.940 1.00 68.00 465 PRO A CA 1
ATOM 3653 C C . PRO A 1 465 ? 26.842 10.179 -43.096 1.00 68.00 465 PRO A C 1
ATOM 3655 O O . PRO A 1 465 ? 26.113 10.844 -42.362 1.00 68.00 465 PRO A O 1
ATOM 3658 N N . HIS A 1 466 ? 26.744 8.847 -43.147 1.00 72.31 466 HIS A N 1
ATOM 3659 C CA . HIS A 1 466 ? 25.742 8.086 -42.399 1.00 72.31 466 HIS A CA 1
ATOM 3660 C C . HIS A 1 466 ? 25.984 8.086 -40.888 1.00 72.31 466 HIS A C 1
ATOM 3662 O O . HIS A 1 466 ? 25.023 7.982 -40.129 1.00 72.31 466 HIS A O 1
ATOM 3668 N N . LEU A 1 467 ? 27.229 8.272 -40.432 1.00 76.06 467 LEU A N 1
ATOM 3669 C CA . LEU A 1 467 ? 27.496 8.442 -39.006 1.00 76.06 467 LEU A CA 1
ATOM 3670 C C . LEU A 1 467 ? 26.832 9.713 -38.465 1.00 76.06 467 LEU A C 1
ATOM 3672 O O . LEU A 1 467 ? 26.169 9.674 -37.431 1.00 76.06 467 LEU A O 1
ATOM 3676 N N . TRP A 1 468 ? 26.980 10.827 -39.185 1.00 76.44 468 TRP A N 1
ATOM 3677 C CA . TRP A 1 468 ? 26.355 12.097 -38.821 1.00 76.44 468 TRP A CA 1
ATOM 3678 C C . TRP A 1 468 ? 24.844 11.994 -38.841 1.00 76.44 468 TRP A C 1
ATOM 3680 O O . TRP A 1 468 ? 24.198 12.434 -37.898 1.00 76.44 468 TRP A O 1
ATOM 3690 N N . ILE A 1 469 ? 24.293 11.326 -39.855 1.00 81.12 469 ILE A N 1
ATOM 3691 C CA . ILE A 1 469 ? 22.867 11.013 -39.899 1.00 81.12 469 ILE A CA 1
ATOM 3692 C C . ILE A 1 469 ? 22.469 10.202 -38.657 1.00 81.12 469 ILE A C 1
ATOM 3694 O O . ILE A 1 469 ? 21.511 10.575 -37.997 1.00 81.12 469 ILE A O 1
ATOM 3698 N N . GLY A 1 470 ? 23.214 9.165 -38.267 1.00 82.75 470 GLY A N 1
ATOM 3699 C CA . GLY A 1 470 ? 22.926 8.363 -37.071 1.00 82.75 470 GLY A CA 1
ATOM 3700 C C . GLY A 1 470 ? 22.966 9.158 -35.759 1.00 82.75 470 GLY A C 1
ATOM 3701 O O . GLY A 1 470 ? 22.053 9.040 -34.936 1.00 82.75 470 GLY A O 1
ATOM 3702 N N . ILE A 1 471 ? 23.971 10.021 -35.578 1.00 86.25 471 ILE A N 1
ATOM 3703 C CA . ILE A 1 471 ? 24.084 10.919 -34.416 1.00 86.25 471 ILE A CA 1
ATOM 3704 C C . ILE A 1 471 ? 22.929 11.924 -34.409 1.00 86.25 471 ILE A C 1
ATOM 3706 O O . ILE A 1 471 ? 22.253 12.077 -33.392 1.00 86.25 471 ILE A O 1
ATOM 3710 N N . SER A 1 472 ? 22.673 12.587 -35.539 1.00 87.56 472 SER A N 1
ATOM 3711 C CA . SER A 1 472 ? 21.606 13.579 -35.675 1.00 87.56 472 SER A CA 1
ATOM 3712 C C . SER A 1 472 ? 20.221 12.961 -35.506 1.00 87.56 472 SER A C 1
ATOM 3714 O O . SER A 1 472 ? 19.384 13.568 -34.852 1.00 87.56 472 SER A O 1
ATOM 3716 N N . VAL A 1 473 ? 19.984 11.751 -36.016 1.00 89.00 473 VAL A N 1
ATOM 3717 C CA . VAL A 1 473 ? 18.733 10.999 -35.833 1.00 89.00 473 VAL A CA 1
ATOM 3718 C C . VAL A 1 473 ? 18.549 10.610 -34.366 1.00 89.00 473 VAL A C 1
ATOM 3720 O O . VAL A 1 473 ? 17.469 10.811 -33.813 1.00 89.00 473 VAL A O 1
ATOM 3723 N N . SER A 1 474 ? 19.601 10.125 -33.700 1.00 90.94 474 SER A N 1
ATOM 3724 C CA . SER A 1 474 ? 19.547 9.797 -32.267 1.00 90.94 474 SER A CA 1
ATOM 3725 C C . SER A 1 474 ? 19.245 11.042 -31.425 1.00 90.94 474 SER A C 1
ATOM 3727 O O . SER A 1 474 ? 18.351 11.029 -30.581 1.00 90.94 474 SER A O 1
ATOM 3729 N N . ALA A 1 475 ? 19.941 12.150 -31.697 1.00 92.75 475 ALA A N 1
ATOM 3730 C CA . ALA A 1 475 ? 19.701 13.430 -31.038 1.00 92.75 475 ALA A CA 1
ATOM 3731 C C . ALA A 1 475 ? 18.291 13.968 -31.328 1.00 92.75 475 ALA A C 1
ATOM 3733 O O . ALA A 1 475 ? 17.617 14.430 -30.409 1.00 92.75 475 ALA A O 1
ATOM 3734 N N . PHE A 1 476 ? 17.821 13.857 -32.573 1.00 94.38 476 PHE A N 1
ATOM 3735 C CA . PHE A 1 476 ? 16.478 14.258 -32.981 1.00 94.38 476 PHE A CA 1
ATOM 3736 C C . PHE A 1 476 ? 15.413 13.504 -32.190 1.00 94.38 476 PHE A C 1
ATOM 3738 O O . PHE A 1 476 ? 14.543 14.148 -31.617 1.00 94.38 476 PHE A O 1
ATOM 3745 N N . PHE A 1 477 ? 15.496 12.175 -32.082 1.00 93.31 477 PHE A N 1
ATOM 3746 C CA . PHE A 1 477 ? 14.510 11.403 -31.324 1.00 93.31 477 PHE A CA 1
ATOM 3747 C C . PHE A 1 477 ? 14.570 11.667 -29.817 1.00 93.31 477 PHE A C 1
ATOM 3749 O O . PHE A 1 477 ? 13.521 11.707 -29.177 1.00 93.31 477 PHE A O 1
ATOM 3756 N N . ILE A 1 478 ? 15.750 11.923 -29.243 1.00 93.25 478 ILE A N 1
ATOM 3757 C CA . ILE A 1 478 ? 15.866 12.342 -27.836 1.00 93.25 478 ILE A CA 1
ATOM 3758 C C . ILE A 1 478 ? 15.191 13.703 -27.624 1.00 93.25 478 ILE A C 1
ATOM 3760 O O . ILE A 1 478 ? 14.385 13.849 -26.706 1.00 93.25 478 ILE A O 1
ATOM 3764 N N . VAL A 1 479 ? 15.475 14.691 -28.479 1.00 93.19 479 VAL A N 1
ATOM 3765 C CA . VAL A 1 479 ? 14.863 16.028 -28.403 1.00 93.19 479 VAL A CA 1
ATOM 3766 C C . VAL A 1 479 ? 13.357 15.953 -28.652 1.00 93.19 479 VAL A C 1
ATOM 3768 O O . VAL A 1 479 ? 12.587 16.536 -27.897 1.00 93.19 479 VAL A O 1
ATOM 3771 N N . LEU A 1 480 ? 12.919 15.185 -29.649 1.00 91.38 480 LEU A N 1
ATOM 3772 C CA . LEU A 1 480 ? 11.508 14.955 -29.939 1.00 91.38 480 LEU A CA 1
ATOM 3773 C C . LEU A 1 480 ? 10.798 14.333 -28.734 1.00 91.38 480 LEU A C 1
ATOM 3775 O O . LEU A 1 480 ? 9.731 14.801 -28.352 1.00 91.38 480 LEU A O 1
ATOM 3779 N N . THR A 1 481 ? 11.415 13.341 -28.088 1.00 90.25 481 THR A N 1
ATOM 3780 C CA . THR A 1 481 ? 10.885 12.731 -26.862 1.00 90.25 481 THR A CA 1
ATOM 3781 C C . THR A 1 481 ? 10.788 13.771 -25.748 1.00 90.25 481 THR A C 1
ATOM 3783 O O . THR A 1 481 ? 9.733 13.925 -25.145 1.00 90.25 481 THR A O 1
ATOM 3786 N N . LEU A 1 482 ? 11.841 14.560 -25.515 1.00 89.62 482 LEU A N 1
ATOM 3787 C CA . LEU A 1 482 ? 11.836 15.619 -24.501 1.00 89.62 482 LEU A CA 1
ATOM 3788 C C . LEU A 1 482 ? 10.722 16.656 -24.717 1.00 89.62 482 LEU A C 1
ATOM 3790 O O . LEU A 1 482 ? 10.131 17.113 -23.738 1.00 89.62 482 LEU A O 1
ATOM 3794 N N . LEU A 1 483 ? 10.439 17.019 -25.971 1.00 88.75 483 LEU A N 1
ATOM 3795 C CA . LEU A 1 483 ? 9.467 18.057 -26.325 1.00 88.75 483 LEU A CA 1
ATOM 3796 C C . LEU A 1 483 ? 8.028 17.539 -26.474 1.00 88.75 483 LEU A C 1
ATOM 3798 O O . LEU A 1 483 ? 7.097 18.300 -26.227 1.00 88.75 483 LEU A O 1
ATOM 3802 N N . CYS A 1 484 ? 7.838 16.286 -26.899 1.00 85.69 484 CYS A N 1
ATOM 3803 C CA . CYS A 1 484 ? 6.534 15.778 -27.345 1.00 85.69 484 CYS A CA 1
ATOM 3804 C C . CYS A 1 484 ? 6.036 14.546 -26.579 1.00 85.69 484 CYS A C 1
ATOM 3806 O O . CYS A 1 484 ? 4.838 14.279 -26.608 1.00 85.69 484 CYS A O 1
ATOM 3808 N N . PHE A 1 485 ? 6.912 13.783 -25.916 1.00 84.31 485 PHE A N 1
ATOM 3809 C CA . PHE A 1 485 ? 6.529 12.528 -25.268 1.00 84.31 485 PHE A CA 1
ATOM 3810 C C . PHE A 1 485 ? 6.127 12.762 -23.810 1.00 84.31 485 PHE A C 1
ATOM 3812 O O . PHE A 1 485 ? 6.967 12.701 -22.924 1.00 84.31 485 PHE A O 1
ATOM 3819 N N . ASP A 1 486 ? 4.852 13.044 -23.545 1.00 81.81 486 ASP A N 1
ATOM 3820 C CA . ASP A 1 486 ? 4.309 13.084 -22.181 1.00 81.81 486 ASP A CA 1
ATOM 3821 C C . ASP A 1 486 ? 3.904 11.659 -21.739 1.00 81.81 486 ASP A C 1
ATOM 3823 O O . ASP A 1 486 ? 2.936 11.125 -22.292 1.00 81.81 486 ASP A O 1
ATOM 3827 N N . PRO A 1 487 ? 4.581 11.038 -20.748 1.00 71.75 487 PRO A N 1
ATOM 3828 C CA . PRO A 1 487 ? 4.259 9.683 -20.284 1.00 71.75 487 PRO A CA 1
ATOM 3829 C C . PRO A 1 487 ? 2.814 9.515 -19.804 1.00 71.75 487 PRO A C 1
ATOM 3831 O O . PRO A 1 487 ? 2.266 8.419 -19.876 1.00 71.75 487 PRO A O 1
ATOM 3834 N N . ALA A 1 488 ? 2.176 10.593 -19.334 1.00 70.06 488 ALA A N 1
ATOM 3835 C CA . ALA A 1 488 ? 0.794 10.546 -18.863 1.00 70.06 488 ALA A CA 1
ATOM 3836 C C . ALA A 1 488 ? -0.233 10.532 -20.010 1.00 70.06 488 ALA A C 1
ATOM 3838 O O . ALA A 1 488 ? -1.392 10.188 -19.788 1.00 70.06 488 ALA A O 1
ATOM 3839 N N . ARG A 1 489 ? 0.173 10.925 -21.226 1.00 73.69 489 ARG A N 1
ATOM 3840 C CA . ARG A 1 489 ? -0.707 11.053 -22.402 1.00 73.69 489 ARG A CA 1
ATOM 3841 C C . ARG A 1 489 ? -0.369 10.082 -23.523 1.00 73.69 489 ARG A C 1
ATOM 3843 O O . ARG A 1 489 ? -1.215 9.810 -24.364 1.00 73.69 489 ARG A O 1
ATOM 3850 N N . ILE A 1 490 ? 0.869 9.599 -23.570 1.00 70.12 490 ILE A N 1
ATOM 3851 C CA . ILE A 1 490 ? 1.368 8.718 -24.624 1.00 70.12 490 ILE A CA 1
ATOM 3852 C C . ILE A 1 490 ? 1.758 7.396 -23.970 1.00 70.12 490 ILE A C 1
ATOM 3854 O O . ILE A 1 490 ? 2.868 7.223 -23.468 1.00 70.12 490 ILE A O 1
ATOM 3858 N N . GLY A 1 491 ? 0.820 6.450 -23.950 1.00 67.75 491 GLY A N 1
ATOM 3859 C CA . GLY A 1 491 ? 1.075 5.136 -23.377 1.00 67.75 491 GLY A CA 1
ATOM 3860 C C . GLY A 1 491 ? -0.159 4.378 -22.926 1.00 67.75 491 GLY A C 1
ATOM 3861 O O . GLY A 1 491 ? -1.299 4.776 -23.167 1.00 67.75 491 GLY A O 1
ATOM 3862 N N . MET A 1 492 ? 0.099 3.280 -22.216 1.00 73.50 492 MET A N 1
ATOM 3863 C CA . MET A 1 492 ? -0.954 2.453 -21.631 1.00 73.50 492 MET A CA 1
ATOM 3864 C C . MET A 1 492 ? -1.743 3.188 -20.542 1.00 73.50 492 MET A C 1
ATOM 3866 O O . MET A 1 492 ? -2.900 2.843 -20.326 1.00 73.50 492 MET A O 1
ATOM 3870 N N . HIS A 1 493 ? -1.165 4.215 -19.900 1.00 79.75 493 HIS A N 1
ATOM 3871 C CA . HIS A 1 493 ? -1.863 5.007 -18.884 1.00 79.75 493 HIS A CA 1
ATOM 3872 C C . HIS A 1 493 ? -3.115 5.681 -19.455 1.00 79.75 493 HIS A C 1
ATOM 3874 O O . HIS A 1 493 ? -4.193 5.506 -18.898 1.00 79.75 493 HIS A O 1
ATOM 3880 N N . ASP A 1 494 ? -3.011 6.406 -20.575 1.00 81.88 494 ASP A N 1
ATOM 3881 C CA . ASP A 1 494 ? -4.170 7.104 -21.151 1.00 81.88 494 ASP A CA 1
ATOM 3882 C C . ASP A 1 494 ? -5.225 6.126 -21.687 1.00 81.88 494 ASP A C 1
ATOM 3884 O O . ASP A 1 494 ? -6.421 6.324 -21.480 1.00 81.88 494 ASP A O 1
ATOM 3888 N N . PHE A 1 495 ? -4.791 5.007 -22.279 1.00 82.94 495 PHE A N 1
ATOM 3889 C CA . PHE A 1 495 ? -5.705 3.937 -22.675 1.00 82.94 495 PHE A CA 1
ATOM 3890 C C . PHE A 1 495 ? -6.471 3.382 -21.472 1.00 82.94 495 PHE A C 1
ATOM 3892 O O . PHE A 1 495 ? -7.700 3.367 -21.486 1.00 82.94 495 PHE A O 1
ATOM 3899 N N . TYR A 1 496 ? -5.769 2.988 -20.409 1.00 83.44 496 TYR A N 1
ATOM 3900 C CA . TYR A 1 496 ? -6.388 2.459 -19.194 1.00 83.44 496 TYR A CA 1
ATOM 3901 C C . TYR A 1 496 ? -7.331 3.482 -18.552 1.00 83.44 496 TYR A C 1
ATOM 3903 O O . TYR A 1 496 ? -8.481 3.162 -18.249 1.00 83.44 496 TYR A O 1
ATOM 3911 N N . ARG A 1 497 ? -6.879 4.737 -18.446 1.00 88.44 497 ARG A N 1
ATOM 3912 C CA . ARG A 1 497 ? -7.658 5.878 -17.959 1.00 88.44 497 ARG A CA 1
ATOM 3913 C C . ARG A 1 497 ? -8.955 6.049 -18.735 1.00 88.44 497 ARG A C 1
ATOM 3915 O O . ARG A 1 497 ? -10.007 6.169 -18.116 1.00 88.44 497 ARG A O 1
ATOM 3922 N N . SER A 1 498 ? -8.893 6.023 -20.065 1.00 87.94 498 SER A N 1
ATOM 3923 C CA . SER A 1 498 ? -10.071 6.174 -20.923 1.00 87.94 498 SER A CA 1
ATOM 3924 C C . SER A 1 498 ? -11.078 5.033 -20.731 1.00 87.94 498 SER A C 1
ATOM 3926 O O . SER A 1 498 ? -12.284 5.271 -20.673 1.00 87.94 498 SER A O 1
ATOM 3928 N N . ARG A 1 499 ? -10.602 3.791 -20.549 1.00 87.81 499 ARG A N 1
ATOM 3929 C CA . ARG A 1 499 ? -11.456 2.616 -20.310 1.00 87.81 499 ARG A CA 1
ATOM 3930 C C . ARG A 1 499 ? -12.101 2.640 -18.930 1.00 87.81 499 ARG A C 1
ATOM 3932 O O . ARG A 1 499 ? -13.287 2.339 -18.816 1.00 87.81 499 ARG A O 1
ATOM 3939 N N . LEU A 1 500 ? -11.357 3.045 -17.900 1.00 90.00 500 LEU A N 1
ATOM 3940 C CA . LEU A 1 500 ? -11.904 3.241 -16.557 1.00 90.00 500 LEU A CA 1
ATOM 3941 C C . LEU A 1 500 ? -12.916 4.382 -16.512 1.00 90.00 500 LEU A C 1
ATOM 3943 O O . LEU A 1 500 ? -13.996 4.206 -15.953 1.00 90.00 500 LEU A O 1
ATOM 3947 N N . ALA A 1 501 ? -12.589 5.524 -17.128 1.00 91.50 501 ALA A N 1
ATOM 3948 C CA . ALA A 1 501 ? -13.505 6.649 -17.262 1.00 91.50 501 ALA A CA 1
ATOM 3949 C C . ALA A 1 501 ? -14.806 6.188 -17.918 1.00 91.50 501 ALA A C 1
ATOM 3951 O O . ALA A 1 501 ? -15.880 6.443 -17.384 1.00 91.50 501 ALA A O 1
ATOM 3952 N N . ARG A 1 502 ? -14.709 5.423 -19.010 1.00 90.50 502 ARG A N 1
ATOM 3953 C CA . ARG A 1 502 ? -15.880 4.954 -19.740 1.00 90.50 502 ARG A CA 1
ATOM 3954 C C . ARG A 1 502 ? -16.735 3.948 -18.970 1.00 90.50 502 ARG A C 1
ATOM 3956 O O . ARG A 1 502 ? -17.961 4.048 -18.984 1.00 90.50 502 ARG A O 1
ATOM 3963 N N . CYS A 1 503 ? -16.104 2.961 -18.341 1.00 90.62 503 CYS A N 1
ATOM 3964 C CA . CYS A 1 503 ? -16.815 1.921 -17.604 1.00 90.62 503 CYS A CA 1
ATOM 3965 C C . CYS A 1 503 ? -17.436 2.481 -16.321 1.00 90.62 503 CYS A C 1
ATOM 3967 O O . CYS A 1 503 ? -18.643 2.376 -16.147 1.00 90.62 503 CYS A O 1
ATOM 3969 N N . TYR A 1 504 ? -16.645 3.132 -15.465 1.00 92.50 504 TYR A N 1
ATOM 3970 C CA . TYR A 1 504 ? -17.080 3.484 -14.114 1.00 92.50 504 TYR A CA 1
ATOM 3971 C C . TYR A 1 504 ? -17.680 4.884 -14.022 1.00 92.50 504 TYR A C 1
ATOM 3973 O O . TYR A 1 504 ? -18.792 5.038 -13.530 1.00 92.50 504 TYR A O 1
ATOM 3981 N N . LEU A 1 505 ? -16.999 5.920 -14.513 1.00 91.38 505 LEU A N 1
ATOM 3982 C CA . LEU A 1 505 ? -17.544 7.278 -14.419 1.00 91.38 505 LEU A CA 1
ATOM 3983 C C . LEU A 1 505 ? -18.646 7.507 -15.475 1.00 91.38 505 LEU A C 1
ATOM 3985 O O . LEU A 1 505 ? -19.638 8.178 -15.198 1.00 91.38 505 LEU A O 1
ATOM 3989 N N . GLY A 1 506 ? -18.518 6.901 -16.659 1.00 88.00 506 GLY A N 1
ATOM 3990 C CA . GLY A 1 506 ? -19.504 6.938 -17.743 1.00 88.00 506 GLY A CA 1
ATOM 3991 C C . GLY A 1 506 ? -20.800 6.177 -17.447 1.00 88.00 506 GLY A C 1
ATOM 3992 O O . GLY A 1 506 ? -21.821 6.469 -18.071 1.00 88.00 506 GLY A O 1
ATOM 3993 N N . ALA A 1 507 ? -20.800 5.274 -16.455 1.00 87.75 507 ALA A N 1
ATOM 3994 C CA . ALA A 1 507 ? -22.020 4.642 -15.943 1.00 87.75 507 ALA A CA 1
ATOM 3995 C C . ALA A 1 507 ? -22.984 5.652 -15.302 1.00 87.75 507 ALA A C 1
ATOM 3997 O O . ALA A 1 507 ? -24.168 5.366 -15.167 1.00 87.75 507 ALA A O 1
ATOM 3998 N N . ALA A 1 508 ? -22.497 6.840 -14.927 1.00 83.44 508 ALA A N 1
ATOM 3999 C CA . ALA A 1 508 ? -23.288 7.924 -14.360 1.00 83.44 508 ALA A CA 1
ATOM 4000 C C . ALA A 1 508 ? -23.366 9.124 -15.331 1.00 83.44 508 ALA A C 1
ATOM 4002 O O . ALA A 1 508 ? -22.633 10.099 -15.153 1.00 83.44 508 ALA A O 1
ATOM 4003 N N . PRO A 1 509 ? -24.218 9.100 -16.373 1.00 75.19 509 PRO A N 1
ATOM 4004 C CA . PRO A 1 509 ? -24.245 10.140 -17.406 1.00 75.19 509 PRO A CA 1
ATOM 4005 C C . PRO A 1 509 ? -24.806 11.496 -16.920 1.00 75.19 509 PRO A C 1
ATOM 4007 O O . PRO A 1 509 ? -25.817 11.583 -16.219 1.00 75.19 509 PRO A O 1
ATOM 4010 N N . ALA A 1 510 ? -24.206 12.608 -17.354 1.00 69.12 510 ALA A N 1
ATOM 4011 C CA . ALA A 1 510 ? -24.546 13.972 -16.917 1.00 69.12 510 ALA A CA 1
ATOM 4012 C C . ALA A 1 510 ? -25.876 14.509 -17.472 1.00 69.12 510 ALA A C 1
ATOM 4014 O O . ALA A 1 510 ? -26.080 14.416 -18.674 1.00 69.12 510 ALA A O 1
ATOM 4015 N N . ALA A 1 511 ? -26.762 15.083 -16.641 1.00 63.19 511 ALA A N 1
ATOM 4016 C CA . ALA A 1 511 ? -27.801 16.052 -17.067 1.00 63.19 511 ALA A CA 1
ATOM 4017 C C . ALA A 1 511 ? -28.404 15.982 -18.502 1.00 63.19 511 ALA A C 1
ATOM 4019 O O . ALA A 1 511 ? -27.906 16.697 -19.353 1.00 63.19 511 ALA A O 1
ATOM 4020 N N . GLY A 1 512 ? -29.462 15.226 -18.824 1.00 56.72 512 GLY A N 1
ATOM 4021 C CA . GLY A 1 512 ? -30.066 15.185 -20.174 1.00 56.72 512 GLY A CA 1
ATOM 4022 C C . GLY A 1 512 ? -29.331 14.389 -21.272 1.00 56.72 512 GLY A C 1
ATOM 4023 O O . GLY A 1 512 ? -29.833 14.322 -22.389 1.00 56.72 512 GLY A O 1
ATOM 4024 N N . THR A 1 513 ? -28.191 13.748 -20.992 1.00 65.56 513 THR A N 1
ATOM 4025 C CA . THR A 1 513 ? -27.498 12.875 -21.968 1.00 65.56 513 THR A CA 1
ATOM 4026 C C . THR A 1 513 ? -28.106 11.469 -22.057 1.00 65.56 513 THR A C 1
ATOM 4028 O O . THR A 1 513 ? -28.543 10.917 -21.041 1.00 65.56 513 THR A O 1
ATOM 4031 N N . MET A 1 514 ? -28.119 10.904 -23.274 1.00 59.16 514 MET A N 1
ATOM 4032 C CA . MET A 1 514 ? -28.477 9.507 -23.557 1.00 59.16 514 MET A CA 1
ATOM 4033 C C . MET A 1 514 ? -27.294 8.580 -23.231 1.00 59.16 514 MET A C 1
ATOM 4035 O O . MET A 1 514 ? -26.167 8.890 -23.629 1.00 59.16 514 MET A O 1
ATOM 4039 N N . PRO A 1 515 ? -27.518 7.430 -22.573 1.00 63.25 515 PRO A N 1
ATOM 4040 C CA . PRO A 1 515 ? -26.466 6.443 -22.365 1.00 63.25 515 PRO A CA 1
ATOM 4041 C C . PRO A 1 515 ? -25.996 5.888 -23.717 1.00 63.25 515 PRO A C 1
ATOM 4043 O O . PRO A 1 515 ? -26.731 5.216 -24.439 1.00 63.25 515 PRO A O 1
ATOM 4046 N N . SER A 1 516 ? -24.753 6.201 -24.082 1.00 69.94 516 SER A N 1
ATOM 4047 C CA . SER A 1 516 ? -24.088 5.592 -25.235 1.00 69.94 516 SER A CA 1
ATOM 4048 C C . SER A 1 516 ? -23.678 4.159 -24.890 1.00 69.94 516 SER A C 1
ATOM 4050 O O . SER A 1 516 ? -23.343 3.873 -23.746 1.00 69.94 516 SER A O 1
ATOM 4052 N N . ARG A 1 517 ? -23.639 3.259 -25.877 1.00 72.06 517 ARG A N 1
ATOM 4053 C CA . ARG A 1 517 ? -22.977 1.943 -25.758 1.00 72.06 517 ARG A CA 1
ATOM 4054 C C . ARG A 1 517 ? -21.601 1.917 -26.423 1.00 72.06 517 ARG A C 1
ATOM 4056 O O . ARG A 1 517 ? -21.002 0.856 -26.579 1.00 72.06 517 ARG A O 1
ATOM 4063 N N . ALA A 1 518 ? -21.098 3.078 -26.846 1.00 76.69 518 ALA A N 1
ATOM 4064 C CA . ALA A 1 518 ? -19.755 3.181 -27.389 1.00 76.69 518 ALA A CA 1
ATOM 4065 C C . ALA A 1 518 ? -18.728 2.803 -26.319 1.00 76.69 518 ALA A C 1
ATOM 4067 O O . ALA A 1 518 ? -18.885 3.128 -25.141 1.00 76.69 518 ALA A O 1
ATOM 4068 N N . THR A 1 519 ? -17.670 2.120 -26.738 1.00 76.38 519 THR A N 1
ATOM 4069 C CA . THR A 1 519 ? -16.599 1.683 -25.839 1.00 76.38 519 THR A CA 1
ATOM 4070 C C . THR A 1 519 ? -15.534 2.755 -25.622 1.00 76.38 519 THR A C 1
ATOM 4072 O O . THR A 1 519 ? -14.755 2.656 -24.677 1.00 76.38 519 THR A O 1
ATOM 4075 N N . ALA A 1 520 ? -15.489 3.772 -26.483 1.00 79.62 520 ALA A N 1
ATOM 4076 C CA . ALA A 1 520 ? -14.604 4.923 -26.344 1.00 79.62 520 ALA A CA 1
ATOM 4077 C C . ALA A 1 520 ? -15.110 5.901 -25.269 1.00 79.62 520 ALA A C 1
ATOM 4079 O O . ALA A 1 520 ? -16.322 6.104 -25.153 1.00 79.62 520 ALA A O 1
ATOM 4080 N N . GLU A 1 521 ? -14.175 6.518 -24.536 1.00 84.75 521 GLU A N 1
ATOM 4081 C CA . GLU A 1 521 ? -14.443 7.609 -23.583 1.00 84.75 521 GLU A CA 1
ATOM 4082 C C . GLU A 1 521 ? -15.232 8.736 -24.269 1.00 84.75 521 GLU A C 1
ATOM 4084 O O . GLU A 1 521 ? -14.889 9.178 -25.368 1.00 84.75 521 GLU A O 1
ATOM 4089 N N . GLN A 1 522 ? -16.305 9.182 -23.623 1.00 85.19 522 GLN A N 1
ATOM 4090 C CA . GLN A 1 522 ? -17.109 10.334 -24.020 1.00 85.19 522 GLN A CA 1
ATOM 4091 C C . GLN A 1 522 ? -16.615 11.592 -23.297 1.00 85.19 522 GLN A C 1
ATOM 4093 O O . GLN A 1 522 ? -16.012 11.517 -22.227 1.00 85.19 522 GLN A O 1
ATOM 4098 N N . THR A 1 523 ? -16.894 12.771 -23.855 1.00 79.38 523 THR A N 1
ATOM 4099 C CA . THR A 1 523 ? -16.435 14.055 -23.292 1.00 79.38 523 THR A CA 1
ATOM 4100 C C . THR A 1 523 ? -16.886 14.281 -21.852 1.00 79.38 523 THR A C 1
ATOM 4102 O O . THR A 1 523 ? -16.134 14.860 -21.071 1.00 79.38 523 THR A O 1
ATOM 4105 N N . ASP A 1 524 ? -18.070 13.775 -21.508 1.00 82.06 524 ASP A N 1
ATOM 4106 C CA . ASP A 1 524 ? -18.709 13.969 -20.207 1.00 82.06 524 ASP A CA 1
ATOM 4107 C C . ASP A 1 524 ? -18.515 12.773 -19.264 1.00 82.06 524 ASP A C 1
ATOM 4109 O O . ASP A 1 524 ? -19.097 12.757 -18.181 1.00 82.06 524 ASP A O 1
ATOM 4113 N N . ASP A 1 525 ? -17.726 11.760 -19.649 1.00 87.44 525 ASP A N 1
ATOM 4114 C CA . ASP A 1 525 ? -17.499 10.590 -18.794 1.00 87.44 525 ASP A CA 1
ATOM 4115 C C . ASP A 1 525 ? -16.672 10.966 -17.559 1.00 87.44 525 ASP A C 1
ATOM 4117 O O . ASP A 1 525 ? -16.982 10.511 -16.466 1.00 87.44 525 ASP A O 1
ATOM 4121 N N . ASP A 1 526 ? -15.676 11.844 -17.680 1.00 90.44 526 ASP A N 1
ATOM 4122 C CA . ASP A 1 526 ? -14.714 12.169 -16.616 1.00 90.44 526 ASP A CA 1
ATOM 4123 C C . ASP A 1 526 ? -15.086 13.434 -15.811 1.00 90.44 526 ASP A C 1
ATOM 4125 O O . ASP A 1 526 ? -15.923 14.229 -16.235 1.00 90.44 526 ASP A O 1
ATOM 4129 N N . ILE A 1 527 ? -14.470 13.629 -14.639 1.00 88.56 527 ILE A N 1
ATOM 4130 C CA . ILE A 1 527 ? -14.699 14.789 -13.752 1.00 88.56 527 ILE A CA 1
ATOM 4131 C C . ILE A 1 527 ? -13.358 15.314 -13.243 1.00 88.56 527 ILE A C 1
ATOM 4133 O O . ILE A 1 527 ? -12.477 14.539 -12.863 1.00 88.56 527 ILE A O 1
ATOM 4137 N N . ARG A 1 528 ? -13.184 16.637 -13.189 1.00 88.69 528 ARG A N 1
ATOM 4138 C CA . ARG A 1 528 ? -11.997 17.244 -12.560 1.00 88.69 528 ARG A CA 1
ATOM 4139 C C . ARG A 1 528 ? -12.182 17.381 -11.053 1.00 88.69 528 ARG A C 1
ATOM 4141 O O . ARG A 1 528 ? -13.257 17.744 -10.588 1.00 88.69 528 ARG A O 1
ATOM 4148 N N . PHE A 1 529 ? -11.113 17.228 -10.273 1.00 84.44 529 PHE A N 1
ATOM 4149 C CA . PHE A 1 529 ? -11.180 17.467 -8.823 1.00 84.44 529 PHE A CA 1
ATOM 4150 C C . PHE A 1 529 ? -11.658 18.888 -8.471 1.00 84.44 529 PHE A C 1
ATOM 4152 O O . PHE A 1 529 ? -12.362 19.066 -7.483 1.00 84.44 529 PHE A O 1
ATOM 4159 N N . GLY A 1 530 ? -11.365 19.894 -9.304 1.00 78.12 530 GLY A N 1
ATOM 4160 C CA . GLY A 1 530 ? -11.902 21.249 -9.138 1.00 78.12 530 GLY A CA 1
ATOM 4161 C C . GLY A 1 530 ? -13.419 21.348 -9.346 1.00 78.12 530 GLY A C 1
ATOM 4162 O O . GLY A 1 530 ? -14.074 22.142 -8.679 1.00 78.12 530 GLY A O 1
ATOM 4163 N N . GLU A 1 531 ? -13.999 20.512 -10.209 1.00 80.31 531 GLU A N 1
ATOM 4164 C CA . GLU A 1 531 ? -15.454 20.439 -10.424 1.00 80.31 531 GLU A CA 1
ATOM 4165 C C . GLU A 1 531 ? -16.162 19.739 -9.262 1.00 80.31 531 GLU A C 1
ATOM 4167 O O . GLU A 1 531 ? -17.336 20.009 -9.017 1.00 80.31 531 GLU A O 1
ATOM 4172 N N . LEU A 1 532 ? -15.452 18.884 -8.520 1.00 78.38 532 LEU A N 1
ATOM 4173 C CA . LEU A 1 532 ? -15.921 18.296 -7.262 1.00 78.38 532 LEU A CA 1
ATOM 4174 C C . LEU A 1 532 ? -15.858 19.291 -6.083 1.00 78.38 532 LEU A C 1
ATOM 4176 O O . LEU A 1 532 ? -16.431 19.009 -5.035 1.00 78.38 532 LEU A O 1
ATOM 4180 N N . ARG A 1 533 ? -15.194 20.450 -6.246 1.00 68.69 533 ARG A N 1
ATOM 4181 C CA . ARG A 1 533 ? -14.983 21.466 -5.193 1.00 68.69 533 ARG A CA 1
ATOM 4182 C C . ARG A 1 533 ? -16.039 22.594 -5.158 1.00 68.69 533 ARG A C 1
ATOM 4184 O O . ARG A 1 533 ? -16.185 23.229 -4.120 1.00 68.69 533 ARG A O 1
ATOM 4191 N N . GLY A 1 534 ? -16.735 22.888 -6.264 1.00 52.66 534 GLY A N 1
ATOM 4192 C CA . GLY A 1 534 ? -17.625 24.065 -6.403 1.00 52.66 534 GLY A CA 1
ATOM 4193 C C . GLY A 1 534 ? -19.056 23.929 -5.835 1.00 52.66 534 GLY A C 1
ATOM 4194 O O . GLY A 1 534 ? -19.565 22.816 -5.739 1.00 52.66 534 GLY A O 1
ATOM 4195 N N . GLU A 1 535 ? -19.675 25.085 -5.512 1.00 43.22 535 GLU A N 1
ATOM 4196 C CA . GLU A 1 535 ? -21.006 25.338 -4.893 1.00 43.22 535 GLU A CA 1
ATOM 4197 C C . GLU A 1 535 ? -21.515 24.237 -3.954 1.00 43.22 535 GLU A C 1
ATOM 4199 O O . GLU A 1 535 ? -22.394 23.445 -4.287 1.00 43.22 535 GLU A O 1
ATOM 4204 N N . THR A 1 536 ? -20.961 24.263 -2.736 1.00 41.97 536 THR A N 1
ATOM 4205 C CA . THR A 1 536 ? -21.187 23.351 -1.605 1.00 41.97 536 THR A CA 1
ATOM 4206 C C . THR A 1 536 ? -20.779 21.912 -1.902 1.00 41.97 536 THR A C 1
ATOM 4208 O O . THR A 1 536 ? -21.239 21.303 -2.862 1.00 41.97 536 THR A O 1
ATOM 4211 N N . VAL A 1 537 ? -19.906 21.350 -1.059 1.00 48.31 537 VAL A N 1
ATOM 4212 C CA . VAL A 1 537 ? -19.710 19.900 -0.944 1.00 48.31 537 VAL A CA 1
ATOM 4213 C C . VAL A 1 537 ? -21.109 19.279 -0.890 1.00 48.31 537 VAL A C 1
ATOM 4215 O O . VAL A 1 537 ? -21.808 19.393 0.115 1.00 48.31 537 VAL A O 1
ATOM 4218 N N . ALA A 1 538 ? -21.571 18.741 -2.022 1.00 46.56 538 ALA A N 1
ATOM 4219 C CA . ALA A 1 538 ? -22.847 18.045 -2.126 1.00 46.56 538 ALA A CA 1
ATOM 4220 C C . ALA A 1 538 ? -22.847 16.913 -1.076 1.00 46.56 538 ALA A C 1
ATOM 4222 O O . ALA A 1 538 ? -21.762 16.491 -0.685 1.00 46.56 538 ALA A O 1
ATOM 4223 N N . PRO A 1 539 ? -23.999 16.404 -0.602 1.00 55.16 539 PRO A N 1
ATOM 4224 C CA . PRO A 1 539 ? -24.103 15.597 0.627 1.00 55.16 539 PRO A CA 1
ATOM 4225 C C . PRO A 1 539 ? -23.466 14.184 0.574 1.00 55.16 539 PRO A C 1
ATOM 4227 O O . PRO A 1 539 ? -23.938 13.279 1.250 1.00 55.16 539 PRO A O 1
ATOM 4230 N N . GLY A 1 540 ? -22.441 13.955 -0.247 1.00 66.12 540 GLY A N 1
ATOM 4231 C CA . GLY A 1 540 ? -21.662 12.723 -0.319 1.00 66.12 540 GLY A CA 1
ATOM 4232 C C . GLY A 1 540 ? -20.322 12.804 0.427 1.00 66.12 540 GLY A C 1
ATOM 4233 O O . GLY A 1 540 ? -19.871 13.897 0.778 1.00 66.12 540 GLY A O 1
ATOM 4234 N N . PRO A 1 541 ? -19.668 11.654 0.657 1.00 84.06 541 PRO A N 1
ATOM 4235 C CA . PRO A 1 541 ? -18.389 11.601 1.352 1.00 84.06 541 PRO A CA 1
ATOM 4236 C C . PRO A 1 541 ? -17.250 12.248 0.556 1.00 84.06 541 PRO A C 1
ATOM 4238 O O . PRO A 1 541 ? -17.250 12.266 -0.677 1.00 84.06 541 PRO A O 1
ATOM 4241 N N . ILE A 1 542 ? -16.223 12.715 1.268 1.00 86.94 542 ILE A N 1
ATOM 4242 C CA . ILE A 1 542 ? -14.955 13.125 0.656 1.00 86.94 542 ILE A CA 1
ATOM 4243 C C . ILE A 1 542 ? -14.240 11.864 0.160 1.00 86.94 542 ILE A C 1
ATOM 4245 O O . ILE A 1 542 ? -13.835 11.010 0.952 1.00 86.94 542 ILE A O 1
ATOM 4249 N N . HIS A 1 543 ? -14.076 11.756 -1.159 1.00 91.25 543 HIS A N 1
ATOM 4250 C CA . HIS A 1 543 ? -13.366 10.647 -1.795 1.00 91.25 543 HIS A CA 1
ATOM 4251 C C . HIS A 1 543 ? -11.849 10.872 -1.747 1.00 91.25 543 HIS A C 1
ATOM 4253 O O . HIS A 1 543 ? -11.332 11.831 -2.323 1.00 91.25 543 HIS A O 1
ATOM 4259 N N . LEU A 1 544 ? -11.150 9.977 -1.051 1.00 91.94 544 LEU A N 1
ATOM 4260 C CA . LEU A 1 544 ? -9.701 9.873 -0.947 1.00 91.94 544 LEU A CA 1
ATOM 4261 C C . LEU A 1 544 ? -9.214 8.759 -1.886 1.00 91.94 544 LEU A C 1
ATOM 4263 O O . LEU A 1 544 ? -9.424 7.570 -1.639 1.00 91.94 544 LEU A O 1
ATOM 4267 N N . VAL A 1 545 ? -8.562 9.146 -2.979 1.00 94.06 545 VAL A N 1
ATOM 4268 C CA . VAL A 1 545 ? -7.897 8.211 -3.892 1.00 94.06 545 VAL A CA 1
ATOM 4269 C C . VAL A 1 545 ? -6.463 8.006 -3.411 1.00 94.06 545 VAL A C 1
ATOM 4271 O O . VAL A 1 545 ? -5.618 8.891 -3.569 1.00 94.06 545 VAL A O 1
ATOM 4274 N N . CYS A 1 546 ? -6.199 6.852 -2.802 1.00 93.31 546 CYS A N 1
ATOM 4275 C CA . CYS A 1 546 ? -4.916 6.522 -2.191 1.00 93.31 546 CYS A CA 1
ATOM 4276 C C . CYS A 1 546 ? -3.923 6.017 -3.246 1.00 93.31 546 CYS A C 1
ATOM 4278 O O . CYS A 1 546 ? -4.197 5.077 -3.992 1.00 93.31 546 CYS A O 1
ATOM 4280 N N . CYS A 1 547 ? -2.758 6.651 -3.314 1.00 90.00 547 CYS A N 1
ATOM 4281 C CA . CYS A 1 547 ? -1.650 6.342 -4.211 1.00 90.00 547 CYS A CA 1
ATOM 4282 C C . CYS A 1 547 ? -0.355 6.189 -3.404 1.00 90.00 547 CYS A C 1
ATOM 4284 O O . CYS A 1 547 ? -0.240 6.672 -2.278 1.00 90.00 547 CYS A O 1
ATOM 4286 N N . ALA A 1 548 ? 0.661 5.587 -4.014 1.00 84.69 548 ALA A N 1
ATOM 4287 C CA . ALA A 1 548 ? 1.995 5.499 -3.442 1.00 84.69 548 ALA A CA 1
ATOM 4288 C C . ALA A 1 548 ? 2.957 6.444 -4.170 1.00 84.69 548 ALA A C 1
ATOM 4290 O O . ALA A 1 548 ? 3.158 6.347 -5.383 1.00 84.69 548 ALA A O 1
ATOM 4291 N N . ALA A 1 549 ? 3.576 7.361 -3.431 1.00 80.25 549 ALA A N 1
ATOM 4292 C CA . ALA A 1 549 ? 4.632 8.227 -3.935 1.00 80.25 549 ALA A CA 1
ATOM 4293 C C . ALA A 1 549 ? 6.000 7.555 -3.824 1.00 80.25 549 ALA A C 1
ATOM 4295 O O . ALA A 1 549 ? 6.513 7.386 -2.714 1.00 80.25 549 ALA A O 1
ATOM 4296 N N . ASN A 1 550 ? 6.634 7.260 -4.959 1.00 72.69 550 ASN A N 1
ATOM 4297 C CA . ASN A 1 550 ? 7.990 6.711 -4.976 1.00 72.69 550 ASN A CA 1
ATOM 4298 C C . ASN A 1 550 ? 8.979 7.767 -4.461 1.00 72.69 550 ASN A C 1
ATOM 4300 O O . ASN A 1 550 ? 9.206 8.783 -5.122 1.00 72.69 550 ASN A O 1
ATOM 4304 N N . ASN A 1 551 ? 9.577 7.543 -3.286 1.00 61.19 551 ASN A N 1
ATOM 4305 C CA . ASN A 1 551 ? 10.508 8.491 -2.670 1.00 61.19 551 ASN A CA 1
ATOM 4306 C C . ASN A 1 551 ? 11.875 7.850 -2.385 1.00 61.19 551 ASN A C 1
ATOM 4308 O O . ASN A 1 551 ? 12.119 7.289 -1.322 1.00 61.19 551 ASN A O 1
ATOM 4312 N N . LEU A 1 552 ? 12.796 8.012 -3.338 1.00 50.44 552 LEU A N 1
ATOM 4313 C CA . LEU A 1 552 ? 14.173 7.496 -3.294 1.00 50.44 552 LEU A CA 1
ATOM 4314 C C . LEU A 1 552 ? 15.196 8.417 -2.593 1.00 50.44 552 LEU A C 1
ATOM 4316 O O . LEU A 1 552 ? 16.399 8.148 -2.671 1.00 50.44 552 LEU A O 1
ATOM 4320 N N . ALA A 1 553 ? 14.774 9.548 -2.015 1.00 44.28 553 ALA A N 1
ATOM 4321 C CA . ALA A 1 553 ? 15.693 10.561 -1.475 1.00 44.28 553 ALA A CA 1
ATOM 4322 C C . ALA A 1 553 ? 15.457 10.932 0.003 1.00 44.28 553 ALA A C 1
ATOM 4324 O O . ALA A 1 553 ? 16.168 11.802 0.504 1.00 44.28 553 ALA A O 1
ATOM 4325 N N . GLY A 1 554 ? 14.498 10.291 0.685 1.00 47.12 554 GLY A N 1
ATOM 4326 C CA . GLY A 1 554 ? 14.275 10.441 2.130 1.00 47.12 554 GLY A CA 1
ATOM 4327 C C . GLY A 1 554 ? 15.292 9.682 2.994 1.00 47.12 554 GLY A C 1
ATOM 4328 O O . GLY A 1 554 ? 16.210 9.044 2.476 1.00 47.12 554 GLY A O 1
ATOM 4329 N N . ASP A 1 555 ? 15.118 9.735 4.319 1.00 46.81 555 ASP A N 1
ATOM 4330 C CA . ASP A 1 555 ? 15.901 8.952 5.287 1.00 46.81 555 ASP A CA 1
ATOM 4331 C C . ASP A 1 555 ? 15.940 7.470 4.859 1.00 46.81 555 ASP A C 1
ATOM 4333 O O . ASP A 1 555 ? 14.882 6.913 4.545 1.00 46.81 555 ASP A O 1
ATOM 4337 N N . PRO A 1 556 ? 17.116 6.819 4.805 1.00 44.88 556 PRO A N 1
ATOM 4338 C CA . PRO A 1 556 ? 17.249 5.380 4.627 1.00 44.88 556 PRO A CA 1
ATOM 4339 C C . PRO A 1 556 ? 16.230 4.549 5.414 1.00 44.88 556 PRO A C 1
ATOM 4341 O O . PRO A 1 556 ? 15.637 3.651 4.835 1.00 44.88 556 PRO A O 1
ATOM 4344 N N . LEU A 1 557 ? 15.927 4.855 6.678 1.00 45.72 557 LEU A N 1
ATOM 4345 C CA . LEU A 1 557 ? 14.915 4.080 7.413 1.00 45.72 557 LEU A CA 1
ATOM 4346 C C . LEU A 1 557 ? 13.507 4.245 6.810 1.00 45.72 557 LEU A C 1
ATOM 4348 O O . LEU A 1 557 ? 12.779 3.270 6.628 1.00 45.72 557 LEU A O 1
ATOM 4352 N N . SER A 1 558 ? 13.166 5.470 6.409 1.00 48.00 558 SER A N 1
ATOM 4353 C CA . SER A 1 558 ? 11.897 5.803 5.751 1.00 48.00 558 SER A CA 1
ATOM 4354 C C . SER A 1 558 ? 11.794 5.368 4.278 1.00 48.00 558 SER A C 1
ATOM 4356 O O . SER A 1 558 ? 10.690 5.339 3.743 1.00 48.00 558 SER A O 1
ATOM 4358 N N . SER A 1 559 ? 12.911 5.049 3.605 1.00 47.62 559 SER A N 1
ATOM 4359 C CA . SER A 1 559 ? 12.967 4.858 2.141 1.00 47.62 559 SER A CA 1
ATOM 4360 C C . SER A 1 559 ? 13.612 3.547 1.669 1.00 47.62 559 SER A C 1
ATOM 4362 O O . SER A 1 559 ? 13.159 3.012 0.660 1.00 47.62 559 SER A O 1
ATOM 4364 N N . LEU A 1 560 ? 14.606 2.983 2.376 1.00 47.38 560 LEU A N 1
ATOM 4365 C CA . LEU A 1 560 ? 15.262 1.722 1.983 1.00 47.38 560 LEU A CA 1
ATOM 4366 C C . LEU A 1 560 ? 14.353 0.502 2.166 1.00 47.38 560 LEU A C 1
ATOM 4368 O O . LEU A 1 560 ? 14.440 -0.409 1.354 1.00 47.38 560 LEU A O 1
ATOM 4372 N N . TYR A 1 561 ? 13.502 0.475 3.200 1.00 51.34 561 TYR A N 1
ATOM 4373 C CA . TYR A 1 561 ? 12.600 -0.661 3.457 1.00 51.34 561 TYR A CA 1
ATOM 4374 C C . TYR A 1 561 ? 11.143 -0.396 3.056 1.00 51.34 561 TYR A C 1
ATOM 4376 O O . TYR A 1 561 ? 10.418 -1.335 2.739 1.00 51.34 561 TYR A O 1
ATOM 4384 N N . ARG A 1 562 ? 10.703 0.872 3.052 1.00 57.84 562 ARG A N 1
ATOM 4385 C CA . ARG A 1 562 ? 9.303 1.241 2.765 1.00 57.84 562 ARG A CA 1
ATOM 4386 C C . ARG A 1 562 ? 9.038 1.588 1.300 1.00 57.84 562 ARG A C 1
ATOM 4388 O O . ARG A 1 562 ? 7.911 1.410 0.851 1.00 57.84 562 ARG A O 1
ATOM 4395 N N . GLY A 1 563 ? 10.037 2.093 0.571 1.00 58.09 563 GLY A N 1
ATOM 4396 C CA . GLY A 1 563 ? 9.997 2.368 -0.871 1.00 58.09 563 GLY A CA 1
ATOM 4397 C C . GLY A 1 563 ? 9.100 3.491 -1.387 1.00 58.09 563 GLY A C 1
ATOM 4398 O O . GLY A 1 563 ? 9.431 4.149 -2.376 1.00 58.09 563 GLY A O 1
ATOM 4399 N N . ALA A 1 564 ? 7.996 3.759 -0.699 1.00 74.25 564 ALA A N 1
ATOM 4400 C CA . ALA A 1 564 ? 7.036 4.788 -1.048 1.00 74.25 564 ALA A CA 1
ATOM 4401 C C . ALA A 1 564 ? 6.402 5.417 0.202 1.00 74.25 564 ALA A C 1
ATOM 4403 O O . ALA A 1 564 ? 6.505 4.887 1.310 1.00 74.25 564 ALA A O 1
ATOM 4404 N N . ARG A 1 565 ? 5.735 6.559 0.016 1.00 79.00 565 ARG A N 1
ATOM 4405 C CA . ARG A 1 565 ? 4.897 7.221 1.032 1.00 79.00 565 ARG A CA 1
ATOM 4406 C C . ARG A 1 565 ? 3.434 7.228 0.591 1.00 79.00 565 ARG A C 1
ATOM 4408 O O . ARG A 1 565 ? 3.177 7.348 -0.607 1.00 79.00 565 ARG A O 1
ATOM 4415 N N . SER A 1 566 ? 2.507 7.161 1.550 1.00 85.00 566 SER A N 1
ATOM 4416 C CA . SER A 1 566 ? 1.075 7.360 1.288 1.00 85.00 566 SER A CA 1
ATOM 4417 C C . SER A 1 566 ? 0.817 8.744 0.695 1.00 85.00 566 SER A C 1
ATOM 4419 O O . SER A 1 566 ? 1.340 9.751 1.192 1.00 85.00 566 SER A O 1
ATOM 4421 N N . VAL A 1 567 ? 0.002 8.779 -0.356 1.00 86.69 567 VAL A N 1
ATOM 4422 C CA . VAL A 1 567 ? -0.567 9.989 -0.940 1.00 86.69 567 VAL A CA 1
ATOM 4423 C C . VAL A 1 567 ? -2.071 9.824 -1.056 1.00 86.69 567 VAL A C 1
ATOM 4425 O O . VAL A 1 567 ? -2.522 8.869 -1.678 1.00 86.69 567 VAL A O 1
ATOM 4428 N N . ALA A 1 568 ? -2.847 10.781 -0.554 1.00 89.62 568 ALA A N 1
ATOM 4429 C CA . ALA A 1 568 ? -4.285 10.832 -0.800 1.00 89.62 568 ALA A CA 1
ATOM 4430 C C . ALA A 1 568 ? -4.615 12.000 -1.731 1.00 89.62 568 ALA A C 1
ATOM 4432 O O . ALA A 1 568 ? -4.225 13.138 -1.471 1.00 89.62 568 ALA A O 1
ATOM 4433 N N . ILE A 1 569 ? -5.341 11.726 -2.814 1.00 90.06 569 ILE A N 1
ATOM 4434 C CA . ILE A 1 569 ? -5.864 12.752 -3.723 1.00 90.06 569 ILE A CA 1
ATOM 4435 C C . ILE A 1 569 ? -7.364 12.889 -3.482 1.00 90.06 569 ILE A C 1
ATOM 4437 O O . ILE A 1 569 ? -8.096 11.905 -3.568 1.00 90.06 569 ILE A O 1
ATOM 4441 N N . SER A 1 570 ? -7.822 14.105 -3.203 1.00 87.75 570 SER A N 1
ATOM 4442 C CA . SER A 1 570 ? -9.226 14.429 -2.954 1.00 87.75 570 SER A CA 1
ATOM 4443 C C . SER A 1 570 ? -9.637 15.723 -3.675 1.00 87.75 570 SER A C 1
ATOM 4445 O O . SER A 1 570 ? -8.779 16.446 -4.196 1.00 87.75 570 SER A O 1
ATOM 4447 N N . PRO A 1 571 ? -10.938 16.079 -3.692 1.00 81.81 571 PRO A N 1
ATOM 4448 C CA . PRO A 1 571 ? -11.407 17.378 -4.195 1.00 81.81 571 PRO A CA 1
ATOM 4449 C C . PRO A 1 571 ? -10.755 18.591 -3.514 1.00 81.81 571 PRO A C 1
ATOM 4451 O O . PRO A 1 571 ? -10.736 19.689 -4.074 1.00 81.81 571 PRO A O 1
ATOM 4454 N N . ILE A 1 572 ? -10.214 18.397 -2.309 1.00 77.81 572 ILE A N 1
ATOM 4455 C CA . ILE A 1 572 ? -9.581 19.444 -1.506 1.00 77.81 572 ILE A CA 1
ATOM 4456 C C . ILE A 1 572 ? -8.105 19.608 -1.901 1.00 77.81 572 ILE A C 1
ATOM 4458 O O . ILE A 1 572 ? -7.586 20.726 -1.933 1.00 77.81 572 ILE A O 1
ATOM 4462 N N . GLY A 1 573 ? -7.444 18.521 -2.300 1.00 78.81 573 GLY A N 1
ATOM 4463 C CA . GLY A 1 573 ? -6.080 18.544 -2.812 1.00 78.81 573 GLY A CA 1
ATOM 4464 C C . GLY A 1 573 ? -5.391 17.187 -2.742 1.00 78.81 573 GLY A C 1
ATOM 4465 O O . GLY A 1 573 ? -6.001 16.164 -2.455 1.00 78.81 573 GLY A O 1
ATOM 4466 N N . LEU A 1 574 ? -4.092 17.197 -3.016 1.00 82.44 574 LEU A N 1
ATOM 4467 C CA . LEU A 1 574 ? -3.187 16.075 -2.805 1.00 82.44 574 LEU A CA 1
ATOM 4468 C C . LEU A 1 574 ? -2.486 16.258 -1.461 1.00 82.44 574 LEU A C 1
ATOM 4470 O O . LEU A 1 574 ? -1.936 17.334 -1.230 1.00 82.44 574 LEU A O 1
ATOM 4474 N N . SER A 1 575 ? -2.461 15.227 -0.616 1.00 81.31 575 SER A N 1
ATOM 4475 C CA . SER A 1 575 ? -1.685 15.188 0.628 1.00 81.31 575 SER A CA 1
ATOM 4476 C C . SER A 1 575 ? -0.555 14.155 0.550 1.00 81.31 575 SER A C 1
ATOM 4478 O O . SER A 1 575 ? -0.746 13.053 0.047 1.00 81.31 575 SER A O 1
ATOM 4480 N N . LEU A 1 576 ? 0.631 14.508 1.049 1.00 77.81 576 LEU A N 1
ATOM 4481 C CA . LEU A 1 576 ? 1.823 13.659 1.158 1.00 77.81 576 LEU A CA 1
ATOM 4482 C C . LEU A 1 576 ? 2.399 13.832 2.567 1.00 77.81 576 LEU A C 1
ATOM 4484 O O . LEU A 1 576 ? 3.161 14.764 2.836 1.00 77.81 576 LEU A O 1
ATOM 4488 N N . GLY A 1 577 ? 2.014 12.963 3.504 1.00 71.25 577 GLY A N 1
ATOM 4489 C CA . GLY A 1 577 ? 2.224 13.270 4.923 1.00 71.25 577 GLY A CA 1
ATOM 4490 C C . GLY A 1 577 ? 1.664 14.664 5.238 1.00 71.25 577 GLY A C 1
ATOM 4491 O O . GLY A 1 577 ? 0.564 14.990 4.792 1.00 71.25 577 GLY A O 1
ATOM 4492 N N . ASN A 1 578 ? 2.413 15.499 5.956 1.00 63.41 578 ASN A N 1
ATOM 4493 C CA . ASN A 1 578 ? 1.966 16.841 6.361 1.00 63.41 578 ASN A CA 1
ATOM 4494 C C . ASN A 1 578 ? 2.016 17.895 5.239 1.00 63.41 578 ASN A C 1
ATOM 4496 O O . ASN A 1 578 ? 1.599 19.029 5.456 1.00 63.41 578 ASN A O 1
ATOM 4500 N N . GLU A 1 579 ? 2.525 17.549 4.056 1.00 66.88 579 GLU A N 1
ATOM 4501 C CA . GLU A 1 579 ? 2.540 18.445 2.901 1.00 66.88 579 GLU A CA 1
ATOM 4502 C C . GLU A 1 579 ? 1.276 18.272 2.060 1.00 66.88 579 GLU A C 1
ATOM 4504 O O . GLU A 1 579 ? 0.758 17.163 1.926 1.00 66.88 579 GLU A O 1
ATOM 4509 N N . TYR A 1 580 ? 0.788 19.351 1.453 1.00 72.75 580 TYR A N 1
ATOM 4510 C CA . TYR A 1 580 ? -0.437 19.320 0.662 1.00 72.75 580 TYR A CA 1
ATOM 4511 C C . TYR A 1 580 ? -0.426 20.390 -0.435 1.00 72.75 580 TYR A C 1
ATOM 4513 O O . TYR A 1 580 ? 0.213 21.433 -0.302 1.00 72.75 580 TYR A O 1
ATOM 4521 N N . ALA A 1 581 ? -1.144 20.137 -1.527 1.00 72.12 581 ALA A N 1
ATOM 4522 C CA . ALA A 1 581 ? -1.376 21.126 -2.576 1.00 72.12 581 ALA A CA 1
ATOM 4523 C C . ALA A 1 581 ? -2.712 20.902 -3.281 1.00 72.12 581 ALA A C 1
ATOM 4525 O O . ALA A 1 581 ? -3.104 19.771 -3.561 1.00 72.12 581 ALA A O 1
ATOM 4526 N N . ALA A 1 582 ? -3.395 21.989 -3.637 1.00 76.56 582 ALA A N 1
ATOM 4527 C CA . ALA A 1 582 ? -4.597 21.913 -4.457 1.00 76.56 582 ALA A CA 1
ATOM 4528 C C . ALA A 1 582 ? -4.243 21.521 -5.903 1.00 76.56 582 ALA A C 1
ATOM 4530 O O . ALA A 1 582 ? -3.388 22.145 -6.536 1.00 76.56 582 ALA A O 1
ATOM 4531 N N . ILE A 1 583 ? -4.944 20.527 -6.460 1.00 76.38 583 ILE A N 1
ATOM 4532 C CA . ILE A 1 583 ? -4.744 20.065 -7.846 1.00 76.38 583 ILE A CA 1
ATOM 4533 C C . ILE A 1 583 ? -6.080 20.068 -8.616 1.00 76.38 583 ILE A C 1
ATOM 4535 O O . ILE A 1 583 ? -6.550 19.028 -9.074 1.00 76.38 583 ILE A O 1
ATOM 4539 N N . PRO A 1 584 ? -6.718 21.241 -8.809 1.00 78.31 584 PRO A N 1
ATOM 4540 C CA . PRO A 1 584 ? -8.084 21.323 -9.342 1.00 78.31 584 PRO A CA 1
ATOM 4541 C C . PRO A 1 584 ? -8.222 20.860 -10.802 1.00 78.31 584 PRO A C 1
ATOM 4543 O O . PRO A 1 584 ? -9.320 20.572 -11.265 1.00 78.31 584 PRO A O 1
ATOM 4546 N N . HIS A 1 585 ? -7.117 20.807 -11.546 1.00 82.25 585 HIS A N 1
ATOM 4547 C CA . HIS A 1 585 ? -7.083 20.440 -12.963 1.00 82.25 585 HIS A CA 1
ATOM 4548 C C . HIS A 1 585 ? -6.885 18.936 -13.198 1.00 82.25 585 HIS A C 1
ATOM 4550 O O . HIS A 1 585 ? -7.001 18.495 -14.341 1.00 82.25 585 HIS A O 1
ATOM 4556 N N . LEU A 1 586 ? -6.538 18.164 -12.161 1.00 86.62 586 LEU A N 1
ATOM 4557 C CA . LEU A 1 586 ? -6.374 16.721 -12.286 1.00 86.62 586 LEU A CA 1
ATOM 4558 C C . LEU A 1 586 ? -7.750 16.069 -12.451 1.00 86.62 586 LEU A C 1
ATOM 4560 O O . LEU A 1 586 ? -8.721 16.451 -11.796 1.00 86.62 586 LEU A O 1
ATOM 4564 N N . ARG A 1 587 ? -7.825 15.104 -13.362 1.00 90.00 587 ARG A N 1
ATOM 4565 C CA . ARG A 1 587 ? -9.016 14.295 -13.610 1.00 90.00 587 ARG A CA 1
ATOM 4566 C C . ARG A 1 587 ? -9.106 13.163 -12.591 1.00 90.00 587 ARG A C 1
ATOM 4568 O O . ARG A 1 587 ? -8.082 12.566 -12.251 1.00 90.00 587 ARG A O 1
ATOM 4575 N N . LEU A 1 588 ? -10.320 12.851 -12.142 1.00 91.19 588 LEU A N 1
ATOM 4576 C CA . LEU A 1 588 ? -10.580 11.741 -11.229 1.00 91.19 588 LEU A CA 1
ATOM 4577 C C . LEU A 1 588 ? -10.124 10.418 -11.856 1.00 91.19 588 LEU A C 1
ATOM 4579 O O . LEU A 1 588 ? -9.427 9.650 -11.198 1.00 91.19 588 LEU A O 1
ATOM 4583 N N . SER A 1 589 ? -10.401 10.203 -13.149 1.00 91.12 589 SER A N 1
ATOM 4584 C CA . SER A 1 589 ? -9.942 9.008 -13.871 1.00 91.12 589 SER A CA 1
ATOM 4585 C C . SER A 1 589 ? -8.414 8.836 -13.850 1.00 91.12 589 SER A C 1
ATOM 4587 O O . SER A 1 589 ? -7.928 7.718 -13.683 1.00 91.12 589 SER A O 1
ATOM 4589 N N . SER A 1 590 ? -7.637 9.922 -13.963 1.00 89.81 590 SER A N 1
ATOM 4590 C CA . SER A 1 590 ? -6.167 9.886 -13.903 1.00 89.81 590 SER A CA 1
ATOM 4591 C C . SER A 1 590 ? -5.656 9.502 -12.516 1.00 89.81 590 SER A C 1
ATOM 4593 O O . SER A 1 590 ? -4.727 8.705 -12.411 1.00 89.81 590 SER A O 1
ATOM 4595 N N . ALA A 1 591 ? -6.262 10.038 -11.450 1.00 90.50 591 ALA A N 1
ATOM 4596 C CA . ALA A 1 591 ? -5.906 9.667 -10.080 1.00 90.50 591 ALA A CA 1
ATOM 4597 C C . ALA A 1 591 ? -6.245 8.201 -9.789 1.00 90.50 591 ALA A C 1
ATOM 4599 O O . ALA A 1 591 ? -5.414 7.479 -9.246 1.00 90.50 591 ALA A O 1
ATOM 4600 N N . VAL A 1 592 ? -7.428 7.742 -10.209 1.00 91.38 592 VAL A N 1
ATOM 4601 C CA . VAL A 1 592 ? -7.829 6.335 -10.076 1.00 91.38 592 VAL A CA 1
ATOM 4602 C C . VAL A 1 592 ? -6.894 5.435 -10.882 1.00 91.38 592 VAL A C 1
ATOM 4604 O O . VAL A 1 592 ? -6.454 4.419 -10.369 1.00 91.38 592 VAL A O 1
ATOM 4607 N N . THR A 1 593 ? -6.507 5.824 -12.098 1.00 88.75 593 THR A N 1
ATOM 4608 C CA . THR A 1 593 ? -5.544 5.062 -12.914 1.00 88.75 593 THR A CA 1
ATOM 4609 C C . THR A 1 593 ? -4.175 4.971 -12.246 1.00 88.75 593 THR A C 1
ATOM 4611 O O . THR A 1 593 ? -3.579 3.898 -12.231 1.00 88.75 593 THR A O 1
ATOM 4614 N N . ALA A 1 594 ? -3.692 6.067 -11.651 1.00 86.75 594 ALA A N 1
ATOM 4615 C CA . ALA A 1 594 ? -2.441 6.075 -10.896 1.00 86.75 594 ALA A CA 1
ATOM 4616 C C . ALA A 1 594 ? -2.512 5.161 -9.660 1.00 86.75 594 ALA A C 1
ATOM 4618 O O . ALA A 1 594 ? -1.579 4.403 -9.409 1.00 86.75 594 ALA A O 1
ATOM 4619 N N . SER A 1 595 ? -3.636 5.199 -8.933 1.00 88.19 595 SER A N 1
ATOM 4620 C CA . SER A 1 595 ? -3.926 4.319 -7.794 1.00 88.19 595 SER A CA 1
ATOM 4621 C C . SER A 1 595 ? -4.092 2.857 -8.206 1.00 88.19 595 SER A C 1
ATOM 4623 O O . SER A 1 595 ? -3.834 1.975 -7.398 1.00 88.19 595 SER A O 1
ATOM 4625 N N . ALA A 1 596 ? -4.500 2.597 -9.449 1.00 75.69 596 ALA A N 1
ATOM 4626 C CA . ALA A 1 596 ? -4.961 1.300 -9.921 1.00 75.69 596 ALA A CA 1
ATOM 4627 C C . ALA A 1 596 ? -4.174 0.759 -11.111 1.00 75.69 596 ALA A C 1
ATOM 4629 O O . ALA A 1 596 ? -4.758 0.159 -12.020 1.00 75.69 596 ALA A O 1
ATOM 4630 N N . ALA A 1 597 ? -2.862 0.993 -11.113 1.00 61.75 597 ALA A N 1
ATOM 4631 C CA . ALA A 1 597 ? -1.905 0.502 -12.094 1.00 61.75 597 ALA A CA 1
ATOM 4632 C C . ALA A 1 597 ? -1.783 -1.044 -12.055 1.00 61.75 597 ALA A C 1
ATOM 4634 O O . ALA A 1 597 ? -0.725 -1.603 -11.772 1.00 61.75 597 ALA A O 1
ATOM 4635 N N . ALA A 1 598 ? -2.882 -1.734 -12.377 1.00 43.50 598 ALA A N 1
ATOM 4636 C CA . ALA A 1 598 ? -3.114 -3.162 -12.183 1.00 43.50 598 ALA A CA 1
ATOM 4637 C C . ALA A 1 598 ? -2.214 -4.059 -13.040 1.00 43.50 598 ALA A C 1
ATOM 4639 O O . ALA A 1 598 ? -1.974 -5.203 -12.674 1.00 43.50 598 ALA A O 1
ATOM 4640 N N . PHE A 1 599 ? -1.669 -3.552 -14.155 1.00 41.78 599 PHE A N 1
ATOM 4641 C CA . PHE A 1 599 ? -0.786 -4.358 -15.004 1.00 41.78 599 PHE A CA 1
ATOM 4642 C C . PHE A 1 599 ? 0.579 -4.637 -14.355 1.00 41.78 599 PHE A C 1
ATOM 4644 O O . PHE A 1 599 ? 1.272 -5.535 -14.821 1.00 41.78 599 PHE A O 1
ATOM 4651 N N . ASN A 1 600 ? 0.957 -3.907 -13.289 1.00 51.38 600 ASN A N 1
ATOM 4652 C CA . ASN A 1 600 ? 2.039 -4.285 -12.377 1.00 51.38 600 ASN A CA 1
ATOM 4653 C C . ASN A 1 600 ? 2.049 -3.388 -11.114 1.00 51.38 600 ASN A C 1
ATOM 4655 O O . ASN A 1 600 ? 2.823 -2.427 -10.993 1.00 51.38 600 ASN A O 1
ATOM 4659 N N . SER A 1 601 ? 1.196 -3.731 -10.149 1.00 47.47 601 SER A N 1
ATOM 4660 C CA . SER A 1 601 ? 1.016 -3.044 -8.864 1.00 47.47 601 SER A CA 1
ATOM 4661 C C . SER A 1 601 ? 2.201 -3.190 -7.896 1.00 47.47 601 SER A C 1
ATOM 4663 O O . SER A 1 601 ? 2.047 -2.934 -6.713 1.00 47.47 601 SER A O 1
ATOM 4665 N N . GLN A 1 602 ? 3.403 -3.558 -8.358 1.00 49.50 602 GLN A N 1
ATOM 4666 C CA . GLN A 1 602 ? 4.631 -3.524 -7.548 1.00 49.50 602 GLN A CA 1
ATOM 4667 C C . GLN A 1 602 ? 5.825 -2.861 -8.263 1.00 49.50 602 GLN A C 1
ATOM 4669 O O . GLN A 1 602 ? 6.935 -2.855 -7.733 1.00 49.50 602 GLN A O 1
ATOM 4674 N N . MET A 1 603 ? 5.643 -2.245 -9.443 1.00 52.47 603 MET A N 1
ATOM 4675 C CA . MET A 1 603 ? 6.748 -1.714 -10.277 1.00 52.47 603 MET A CA 1
ATOM 4676 C C . MET A 1 603 ? 7.705 -0.746 -9.576 1.00 52.47 603 MET A C 1
ATOM 4678 O O . MET A 1 603 ? 8.888 -0.712 -9.923 1.00 52.47 603 MET A O 1
ATOM 4682 N N . GLY A 1 604 ? 7.204 0.077 -8.648 1.00 51.94 604 GLY A N 1
ATOM 4683 C CA . GLY A 1 604 ? 7.998 1.061 -7.912 1.00 51.94 604 GLY A CA 1
ATOM 4684 C C . GLY A 1 604 ? 9.008 0.357 -7.015 1.00 51.94 604 GLY A C 1
ATOM 4685 O O . GLY A 1 604 ? 10.210 0.579 -7.150 1.00 51.94 604 GLY A O 1
ATOM 4686 N N . ARG A 1 605 ? 8.518 -0.593 -6.211 1.00 52.94 605 ARG A N 1
ATOM 4687 C CA . ARG A 1 605 ? 9.329 -1.478 -5.370 1.00 52.94 605 ARG A CA 1
ATOM 4688 C C . ARG A 1 605 ? 10.235 -2.403 -6.185 1.00 52.94 605 ARG A C 1
ATOM 4690 O O . ARG A 1 605 ? 11.424 -2.472 -5.918 1.00 52.94 605 ARG A O 1
ATOM 4697 N N . VAL A 1 606 ? 9.725 -3.038 -7.238 1.00 56.53 606 VAL A N 1
ATOM 4698 C CA . VAL A 1 606 ? 10.514 -3.889 -8.152 1.00 56.53 606 VAL A CA 1
ATOM 4699 C C . VAL A 1 606 ? 11.669 -3.095 -8.771 1.00 56.53 606 VAL A C 1
ATOM 4701 O O . VAL A 1 606 ? 12.796 -3.574 -8.799 1.00 56.53 606 VAL A O 1
ATOM 4704 N N . SER A 1 607 ? 11.442 -1.859 -9.223 1.00 57.25 607 SER A N 1
ATOM 4705 C CA . SER A 1 607 ? 12.515 -1.022 -9.784 1.00 57.25 607 SER A CA 1
ATOM 4706 C C . SER A 1 607 ? 13.544 -0.593 -8.729 1.00 57.25 607 SER A C 1
ATOM 4708 O O . SER A 1 607 ? 14.713 -0.390 -9.061 1.00 57.25 607 SER A O 1
ATOM 4710 N N . MET A 1 608 ? 13.130 -0.456 -7.467 1.00 57.16 608 MET A N 1
ATOM 4711 C CA . MET A 1 608 ? 14.030 -0.179 -6.346 1.00 57.16 608 MET A CA 1
ATOM 4712 C C . MET A 1 608 ? 14.874 -1.395 -5.951 1.00 57.16 608 MET A C 1
ATOM 4714 O O . MET A 1 608 ? 16.088 -1.259 -5.807 1.00 57.16 608 MET A O 1
ATOM 4718 N N . ASP A 1 609 ? 14.236 -2.556 -5.792 1.00 55.88 609 ASP A N 1
ATOM 4719 C CA . ASP A 1 609 ? 14.844 -3.789 -5.283 1.00 55.88 609 ASP A CA 1
ATOM 4720 C C . ASP A 1 609 ? 15.699 -4.470 -6.364 1.00 55.88 609 ASP A C 1
ATOM 4722 O O . ASP A 1 609 ? 16.751 -5.042 -6.075 1.00 55.88 609 ASP A O 1
ATOM 4726 N N . LEU A 1 610 ? 15.275 -4.379 -7.632 1.00 60.88 610 LEU A N 1
ATOM 4727 C CA . LEU A 1 610 ? 15.903 -5.058 -8.770 1.00 60.88 610 LEU A CA 1
ATOM 4728 C C . LEU A 1 610 ? 16.786 -4.138 -9.639 1.00 60.88 610 LEU A C 1
ATOM 4730 O O . LEU A 1 610 ? 17.523 -4.617 -10.504 1.00 60.88 610 LEU A O 1
ATOM 4734 N N . GLY A 1 611 ? 16.772 -2.825 -9.385 1.00 65.56 611 GLY A N 1
ATOM 4735 C CA . GLY A 1 611 ? 17.754 -1.867 -9.893 1.00 65.56 611 GLY A CA 1
ATOM 4736 C C . GLY A 1 611 ? 17.504 -1.281 -11.292 1.00 65.56 611 GLY A C 1
ATOM 4737 O O . GLY A 1 611 ? 16.477 -1.469 -11.944 1.00 65.56 611 GLY A O 1
ATOM 4738 N N . PHE A 1 612 ? 18.498 -0.521 -11.763 1.00 74.31 612 PHE A N 1
ATOM 4739 C CA . PHE A 1 612 ? 18.428 0.342 -12.950 1.00 74.31 612 PHE A CA 1
ATOM 4740 C C . PHE A 1 612 ? 18.038 -0.371 -14.254 1.00 74.31 612 PHE A C 1
ATOM 4742 O O . PHE A 1 612 ? 17.297 0.189 -15.056 1.00 74.31 612 PHE A O 1
ATOM 4749 N N . ALA A 1 613 ? 18.540 -1.586 -14.488 1.00 75.19 613 ALA A N 1
ATOM 4750 C CA . ALA A 1 613 ? 18.324 -2.293 -15.752 1.00 75.19 613 ALA A CA 1
ATOM 4751 C C . ALA A 1 613 ? 16.844 -2.644 -15.965 1.00 75.19 613 ALA A C 1
ATOM 4753 O O . ALA A 1 613 ? 16.312 -2.454 -17.058 1.00 75.19 613 ALA A O 1
ATOM 4754 N N . VAL A 1 614 ? 16.160 -3.073 -14.900 1.00 74.19 614 VAL A N 1
ATOM 4755 C CA . VAL A 1 614 ? 14.710 -3.301 -14.922 1.00 74.19 614 VAL A CA 1
ATOM 4756 C C . VAL A 1 614 ? 13.987 -1.988 -15.207 1.00 74.19 614 VAL A C 1
ATOM 4758 O O . VAL A 1 614 ? 13.095 -1.947 -16.053 1.00 74.19 614 VAL A O 1
ATOM 4761 N N . ALA A 1 615 ? 14.422 -0.888 -14.585 1.00 76.75 615 ALA A N 1
ATOM 4762 C CA . ALA A 1 615 ? 13.816 0.410 -14.834 1.00 76.75 615 ALA A CA 1
ATOM 4763 C C . ALA A 1 615 ? 13.986 0.887 -16.294 1.00 76.75 615 ALA A C 1
ATOM 4765 O O . ALA A 1 615 ? 13.061 1.441 -16.893 1.00 76.75 615 ALA A O 1
ATOM 4766 N N . PHE A 1 616 ? 15.141 0.639 -16.902 1.00 84.25 616 PHE A N 1
ATOM 4767 C CA . PHE A 1 616 ? 15.386 0.987 -18.296 1.00 84.25 616 PHE A CA 1
ATOM 4768 C C . PHE A 1 616 ? 14.459 0.207 -19.240 1.00 84.25 616 PHE A C 1
ATOM 4770 O O . PHE A 1 616 ? 13.732 0.808 -20.032 1.00 84.25 616 PHE A O 1
ATOM 4777 N N . VAL A 1 617 ? 14.424 -1.123 -19.104 1.00 81.00 617 VAL A N 1
ATOM 4778 C CA . VAL A 1 617 ? 13.628 -2.016 -19.964 1.00 81.00 617 VAL A CA 1
ATOM 4779 C C . VAL A 1 617 ? 12.133 -1.722 -19.847 1.00 81.00 617 VAL A C 1
ATOM 4781 O O . VAL A 1 617 ? 11.445 -1.624 -20.858 1.00 81.00 617 VAL A O 1
ATOM 4784 N N . MET A 1 618 ? 11.630 -1.491 -18.635 1.00 77.38 618 MET A N 1
ATOM 4785 C CA . MET A 1 618 ? 10.213 -1.167 -18.431 1.00 77.38 618 MET A CA 1
ATOM 4786 C C . MET A 1 618 ? 9.811 0.165 -19.070 1.00 77.38 618 MET A C 1
ATOM 4788 O O . MET A 1 618 ? 8.702 0.279 -19.587 1.00 77.38 618 MET A O 1
ATOM 4792 N N . SER A 1 619 ? 10.721 1.146 -19.090 1.00 81.44 619 SER A N 1
ATOM 4793 C CA . SER A 1 619 ? 10.500 2.403 -19.824 1.00 81.44 619 SER A CA 1
ATOM 4794 C C . SER A 1 619 ? 10.490 2.162 -21.323 1.00 81.44 619 SER A C 1
ATOM 4796 O O . SER A 1 619 ? 9.614 2.666 -22.011 1.00 81.44 619 SER A O 1
ATOM 4798 N N . ALA A 1 620 ? 11.446 1.372 -21.825 1.00 83.94 620 ALA A N 1
ATOM 4799 C CA . ALA A 1 620 ? 11.588 1.088 -23.248 1.00 83.94 620 ALA A CA 1
ATOM 4800 C C . ALA A 1 620 ? 10.341 0.406 -23.825 1.00 83.94 620 ALA A C 1
ATOM 4802 O O . ALA A 1 620 ? 9.907 0.765 -24.912 1.00 83.94 620 ALA A O 1
ATOM 4803 N N . PHE A 1 621 ? 9.730 -0.524 -23.086 1.00 80.25 621 PHE A N 1
ATOM 4804 C CA . PHE A 1 621 ? 8.488 -1.188 -23.494 1.00 80.25 621 PHE A CA 1
ATOM 4805 C C . PHE A 1 621 ? 7.209 -0.441 -23.078 1.00 80.25 621 PHE A C 1
ATOM 4807 O O . PHE A 1 621 ? 6.112 -0.929 -23.334 1.00 80.25 621 PHE A O 1
ATOM 4814 N N . ASN A 1 622 ? 7.332 0.732 -22.445 1.00 77.81 622 ASN A N 1
ATOM 4815 C CA . ASN A 1 622 ? 6.217 1.521 -21.914 1.00 77.81 622 ASN A CA 1
ATOM 4816 C C . ASN A 1 622 ? 5.260 0.707 -21.015 1.00 77.81 622 ASN A C 1
ATOM 4818 O O . ASN A 1 622 ? 4.043 0.877 -21.052 1.00 77.81 622 ASN A O 1
ATOM 4822 N N . LEU A 1 623 ? 5.812 -0.204 -20.204 1.00 69.88 623 LEU A N 1
ATOM 4823 C CA . LEU A 1 623 ? 5.052 -1.132 -19.354 1.00 69.88 623 LEU A CA 1
ATOM 4824 C C . LEU A 1 623 ? 4.557 -0.493 -18.047 1.00 69.88 623 LEU A C 1
ATOM 4826 O O . LEU A 1 623 ? 4.420 -1.170 -17.031 1.00 69.88 623 LEU A O 1
ATOM 4830 N N . ARG A 1 624 ? 4.327 0.824 -18.036 1.00 68.38 624 ARG A N 1
ATOM 4831 C CA . ARG A 1 624 ? 4.105 1.582 -16.803 1.00 68.38 624 ARG A CA 1
ATOM 4832 C C . ARG A 1 624 ? 2.874 2.465 -16.861 1.00 68.38 624 ARG A C 1
ATOM 4834 O O . ARG A 1 624 ? 2.538 3.050 -17.883 1.00 68.38 624 ARG A O 1
ATOM 4841 N N . LEU A 1 625 ? 2.211 2.536 -15.712 1.00 64.81 625 LEU A N 1
ATOM 4842 C CA . LEU A 1 625 ? 0.915 3.187 -15.517 1.00 64.81 625 LEU A CA 1
ATOM 4843 C C . LEU A 1 625 ? 0.975 4.286 -14.438 1.00 64.81 625 LEU A C 1
ATOM 4845 O O . LEU A 1 625 ? -0.067 4.765 -14.000 1.00 64.81 625 LEU A O 1
ATOM 4849 N N . GLY A 1 626 ? 2.172 4.687 -13.998 1.00 73.94 626 GLY A N 1
ATOM 4850 C CA . GLY A 1 626 ? 2.347 5.742 -12.997 1.00 73.94 626 GLY A CA 1
ATOM 4851 C C . GLY A 1 626 ? 1.980 7.134 -13.517 1.00 73.94 626 GLY A C 1
ATOM 4852 O O . GLY A 1 626 ? 1.871 7.358 -14.721 1.00 73.94 626 GLY A O 1
ATOM 4853 N N . LEU A 1 627 ? 1.781 8.078 -12.598 1.00 81.88 627 LEU A N 1
ATOM 4854 C CA . LEU A 1 627 ? 1.412 9.458 -12.909 1.00 81.88 627 LEU A CA 1
ATOM 4855 C C . LEU A 1 627 ? 2.422 10.429 -12.302 1.00 81.88 627 LEU A C 1
ATOM 4857 O O . LEU A 1 627 ? 2.647 10.446 -11.093 1.00 81.88 627 LEU A O 1
ATOM 4861 N N . TRP A 1 628 ? 2.994 11.288 -13.140 1.00 81.00 628 TRP A N 1
ATOM 4862 C CA . TRP A 1 628 ? 3.857 12.371 -12.688 1.00 81.00 628 TRP A CA 1
ATOM 4863 C C . TRP A 1 628 ? 3.028 13.607 -12.330 1.00 81.00 628 TRP A C 1
ATOM 4865 O O . TRP A 1 628 ? 2.322 14.159 -13.174 1.00 81.00 628 TRP A O 1
ATOM 4875 N N . VAL A 1 629 ? 3.140 14.071 -11.085 1.00 79.50 629 VAL A N 1
ATOM 4876 C CA . VAL A 1 629 ? 2.473 15.288 -10.593 1.00 79.50 629 VAL A CA 1
ATOM 4877 C C . VAL A 1 629 ? 3.488 16.267 -9.996 1.00 79.50 629 VAL A C 1
ATOM 4879 O O . VAL A 1 629 ? 4.561 15.847 -9.556 1.00 79.50 629 VAL A O 1
ATOM 4882 N N . PRO A 1 630 ? 3.208 17.583 -9.977 1.00 76.06 630 PRO A N 1
ATOM 4883 C CA . PRO A 1 630 ? 4.034 18.535 -9.240 1.00 76.06 630 PRO A CA 1
ATOM 4884 C C . PRO A 1 630 ? 4.095 18.171 -7.755 1.00 76.06 630 PRO A C 1
ATOM 4886 O O . PRO A 1 630 ? 3.103 17.730 -7.176 1.00 76.06 630 PRO A O 1
ATOM 4889 N N . HIS A 1 631 ? 5.255 18.370 -7.134 1.00 75.19 631 HIS A N 1
ATOM 4890 C CA . HIS A 1 631 ? 5.403 18.168 -5.696 1.00 75.19 631 HIS A CA 1
ATOM 4891 C C . HIS A 1 631 ? 4.508 19.143 -4.909 1.00 75.19 631 HIS A C 1
ATOM 4893 O O . HIS A 1 631 ? 4.478 20.325 -5.270 1.00 75.19 631 HIS A O 1
ATOM 4899 N N . PRO A 1 632 ? 3.831 18.716 -3.824 1.00 70.06 632 PRO A N 1
ATOM 4900 C CA . PRO A 1 632 ? 2.947 19.599 -3.067 1.00 70.06 632 PRO A CA 1
ATOM 4901 C C . PRO A 1 632 ? 3.674 20.822 -2.487 1.00 70.06 632 PRO A C 1
ATOM 4903 O O . PRO A 1 632 ? 3.172 21.932 -2.605 1.00 70.06 632 PRO A O 1
ATOM 4906 N N . GLY A 1 633 ? 4.909 20.669 -1.998 1.00 64.38 633 GLY A N 1
ATOM 4907 C CA . GLY A 1 633 ? 5.748 21.807 -1.596 1.00 64.38 633 GLY A CA 1
ATOM 4908 C C . GLY A 1 633 ? 6.270 22.718 -2.729 1.00 64.38 633 GLY A C 1
ATOM 4909 O O . GLY A 1 633 ? 6.959 23.692 -2.447 1.00 64.38 633 GLY A O 1
ATOM 4910 N N . ASN A 1 634 ? 6.001 22.428 -4.012 1.00 68.38 634 ASN A N 1
ATOM 4911 C CA . ASN A 1 634 ? 6.324 23.319 -5.142 1.00 68.38 634 ASN A CA 1
ATOM 4912 C C . ASN A 1 634 ? 5.307 23.172 -6.304 1.00 68.38 634 ASN A C 1
ATOM 4914 O O . ASN A 1 634 ? 5.652 22.677 -7.386 1.00 68.38 634 ASN A O 1
ATOM 4918 N N . PRO A 1 635 ? 4.049 23.619 -6.120 1.00 61.22 635 PRO A N 1
ATOM 4919 C CA . PRO A 1 635 ? 2.942 23.331 -7.039 1.00 61.22 635 PRO A CA 1
ATOM 4920 C C . PRO A 1 635 ? 3.062 24.049 -8.395 1.00 61.22 635 PRO A C 1
ATOM 4922 O O . PRO A 1 635 ? 2.452 23.635 -9.384 1.00 61.22 635 PRO A O 1
ATOM 4925 N N . HIS A 1 636 ? 3.873 25.110 -8.471 1.00 61.88 636 HIS A N 1
ATOM 4926 C CA . HIS A 1 636 ? 4.118 25.877 -9.697 1.00 61.88 636 HIS A CA 1
ATOM 4927 C C . HIS A 1 636 ? 5.241 25.296 -10.570 1.00 61.88 636 HIS A C 1
ATOM 4929 O O . HIS A 1 636 ? 5.500 25.806 -11.664 1.00 61.88 636 HIS A O 1
ATOM 4935 N N . SER A 1 637 ? 5.904 24.223 -10.125 1.00 61.06 637 SER A N 1
ATOM 4936 C CA . SER A 1 637 ? 6.941 23.549 -10.899 1.00 61.06 637 SER A CA 1
ATOM 4937 C C . SER A 1 637 ? 6.342 22.805 -12.097 1.00 61.06 637 SER A C 1
ATOM 4939 O O . SER A 1 637 ? 5.911 21.660 -11.996 1.00 61.06 637 SER A O 1
ATOM 4941 N N . ARG A 1 638 ? 6.299 23.460 -13.261 1.00 57.44 638 ARG A N 1
ATOM 4942 C CA . ARG A 1 638 ? 5.988 22.813 -14.542 1.00 57.44 638 ARG A CA 1
ATOM 4943 C C . ARG A 1 638 ? 7.017 23.191 -15.594 1.00 57.44 638 ARG A C 1
ATOM 4945 O O . ARG A 1 638 ? 7.163 24.363 -15.935 1.00 57.44 638 ARG A O 1
ATOM 4952 N N . LEU A 1 639 ? 7.666 22.192 -16.185 1.00 59.81 639 LEU A N 1
ATOM 4953 C CA . LEU A 1 639 ? 8.397 22.364 -17.438 1.00 59.81 639 LEU A CA 1
ATOM 4954 C C . LEU A 1 639 ? 7.395 22.327 -18.582 1.00 59.81 639 LEU A C 1
ATOM 4956 O O . LEU A 1 639 ? 7.166 21.285 -19.185 1.00 59.81 639 LEU A O 1
ATOM 4960 N N . LYS A 1 640 ? 6.810 23.484 -18.898 1.00 63.34 640 LYS A N 1
ATOM 4961 C CA . LYS A 1 640 ? 5.872 23.607 -20.023 1.00 63.34 640 LYS A CA 1
ATOM 4962 C C . LYS A 1 640 ? 6.476 23.136 -21.358 1.00 63.34 640 LYS A C 1
ATOM 4964 O O . LYS A 1 640 ? 5.723 22.827 -22.267 1.00 63.34 640 LYS A O 1
ATOM 4969 N N . TRP A 1 641 ? 7.807 23.150 -21.490 1.00 68.56 641 TRP A N 1
ATOM 4970 C CA . TRP A 1 641 ? 8.514 22.912 -22.754 1.00 68.56 641 TRP A CA 1
ATOM 4971 C C . TRP A 1 641 ? 9.284 21.580 -22.787 1.00 68.56 641 TRP A C 1
ATOM 4973 O O . TRP A 1 641 ? 9.699 21.167 -23.857 1.00 68.56 641 TRP A O 1
ATOM 4983 N N . LEU A 1 642 ? 9.483 20.897 -21.650 1.00 81.62 642 LEU A N 1
ATOM 4984 C CA . LEU A 1 642 ? 10.205 19.613 -21.573 1.00 81.62 642 LEU A CA 1
ATOM 4985 C C . LEU A 1 642 ? 9.315 18.544 -20.930 1.00 81.62 642 LEU A C 1
ATOM 4987 O O . LEU A 1 642 ? 9.619 18.017 -19.857 1.00 81.62 642 LEU A O 1
ATOM 4991 N N . VAL A 1 643 ? 8.182 18.268 -21.575 1.00 80.81 643 VAL A N 1
ATOM 4992 C CA . VAL A 1 643 ? 7.148 17.347 -21.077 1.00 80.81 643 VAL A CA 1
ATOM 4993 C C . VAL A 1 643 ? 7.616 15.893 -21.003 1.00 80.81 643 VAL A C 1
ATOM 4995 O O . VAL A 1 643 ? 7.100 15.149 -20.179 1.00 80.81 643 VAL A O 1
ATOM 4998 N N . GLY A 1 644 ? 8.628 15.507 -21.788 1.00 85.19 644 GLY A N 1
ATOM 4999 C CA . GLY A 1 644 ? 9.213 14.164 -21.756 1.00 85.19 644 GLY A CA 1
ATOM 5000 C C . GLY A 1 644 ? 10.407 13.996 -20.834 1.00 85.19 644 GLY A C 1
ATOM 5001 O O . GLY A 1 644 ? 10.956 12.904 -20.732 1.00 85.19 644 GLY A O 1
ATOM 5002 N N . LEU A 1 645 ? 10.814 15.035 -20.102 1.00 84.19 645 LEU A N 1
ATOM 5003 C CA . LEU A 1 645 ? 11.847 14.888 -19.076 1.00 84.19 645 LEU A CA 1
ATOM 5004 C C . LEU A 1 645 ? 11.520 13.802 -18.019 1.00 84.19 645 LEU A C 1
ATOM 5006 O O . LEU A 1 645 ? 12.434 13.050 -17.666 1.00 84.19 645 LEU A O 1
ATOM 5010 N N . PRO A 1 646 ? 10.263 13.652 -17.544 1.00 80.44 646 PRO A N 1
ATOM 5011 C CA . PRO A 1 646 ? 9.889 12.581 -16.622 1.00 80.44 646 PRO A CA 1
ATOM 5012 C C . PRO A 1 646 ? 10.128 11.171 -17.180 1.00 80.44 646 PRO A C 1
ATOM 5014 O O . PRO A 1 646 ? 10.570 10.307 -16.429 1.00 80.44 646 PRO A O 1
ATOM 5017 N N . PHE A 1 647 ? 9.958 10.954 -18.493 1.00 83.81 647 PHE A N 1
ATOM 5018 C CA . PHE A 1 647 ? 10.266 9.669 -19.142 1.00 83.81 647 PHE A CA 1
ATOM 5019 C C . PHE A 1 647 ? 11.724 9.256 -18.909 1.00 83.81 647 PHE A C 1
ATOM 5021 O O . PHE A 1 647 ? 12.013 8.134 -18.501 1.00 83.81 647 PHE A O 1
ATOM 5028 N N . PHE A 1 648 ? 12.662 10.188 -19.099 1.00 84.50 648 PHE A N 1
ATOM 5029 C CA . PHE A 1 648 ? 14.081 9.927 -18.858 1.00 84.50 648 PHE A CA 1
ATOM 5030 C C . PHE A 1 648 ? 14.384 9.754 -17.367 1.00 84.50 648 PHE A C 1
ATOM 5032 O O . PHE A 1 648 ? 15.233 8.940 -17.004 1.00 84.50 648 PHE A O 1
ATOM 5039 N N . PHE A 1 649 ? 13.697 10.478 -16.478 1.00 79.06 649 PHE A N 1
ATOM 5040 C CA . PHE A 1 649 ? 13.820 10.227 -15.041 1.00 79.06 649 PHE A CA 1
ATOM 5041 C C . PHE A 1 649 ? 13.414 8.800 -14.688 1.00 79.06 649 PHE A C 1
ATOM 5043 O O . PHE A 1 649 ? 14.138 8.137 -13.952 1.00 79.06 649 PHE A O 1
ATOM 5050 N N . GLU A 1 650 ? 12.333 8.298 -15.264 1.00 77.19 650 GLU A N 1
ATOM 5051 C CA . GLU A 1 650 ? 11.905 6.910 -15.119 1.00 77.19 650 GLU A CA 1
ATOM 5052 C C . GLU A 1 650 ? 12.916 5.912 -15.696 1.00 77.19 650 GLU A C 1
ATOM 5054 O O . GLU A 1 650 ? 13.327 4.973 -15.012 1.00 77.19 650 GLU A O 1
ATOM 5059 N N . MET A 1 651 ? 13.368 6.153 -16.930 1.00 82.44 651 MET A N 1
ATOM 5060 C CA . MET A 1 651 ? 14.323 5.306 -17.647 1.00 82.44 651 MET A CA 1
ATOM 5061 C C . MET A 1 651 ? 15.645 5.161 -16.918 1.00 82.44 651 MET A C 1
ATOM 5063 O O . MET A 1 651 ? 16.237 4.083 -16.935 1.00 82.44 651 MET A O 1
ATOM 5067 N N . PHE A 1 652 ? 16.077 6.214 -16.225 1.00 78.88 652 PHE A N 1
ATOM 5068 C CA . PHE A 1 652 ? 17.300 6.178 -15.442 1.00 78.88 652 PHE A CA 1
ATOM 5069 C C . PHE A 1 652 ? 17.092 5.867 -13.947 1.00 78.88 652 PHE A C 1
ATOM 5071 O O . PHE A 1 652 ? 18.032 6.031 -13.163 1.00 78.88 652 PHE A O 1
ATOM 5078 N N . GLY A 1 653 ? 15.889 5.454 -13.521 1.00 69.75 653 GLY A N 1
ATOM 5079 C CA . GLY A 1 653 ? 15.586 5.142 -12.114 1.00 69.75 653 GLY A CA 1
ATOM 5080 C C . GLY A 1 653 ? 15.731 6.345 -11.169 1.00 69.75 653 GLY A C 1
ATOM 5081 O O . GLY A 1 653 ? 16.094 6.211 -10.002 1.00 69.75 653 GLY A O 1
ATOM 5082 N N . ARG A 1 654 ? 15.513 7.557 -11.686 1.00 68.56 654 ARG A N 1
ATOM 5083 C CA . ARG A 1 654 ? 15.624 8.849 -10.994 1.00 68.56 654 ARG A CA 1
ATOM 5084 C C . ARG A 1 654 ? 14.249 9.424 -10.637 1.00 68.56 654 ARG A C 1
ATOM 5086 O O . ARG A 1 654 ? 14.004 10.604 -10.857 1.00 68.56 654 ARG A O 1
ATOM 5093 N N . SER A 1 655 ? 13.374 8.639 -10.016 1.00 58.12 655 SER A N 1
ATOM 5094 C CA . SER A 1 655 ? 12.070 9.097 -9.501 1.00 58.12 655 SER A CA 1
ATOM 5095 C C . SER A 1 655 ? 12.178 9.803 -8.141 1.00 58.12 655 SER A C 1
ATOM 5097 O O . SER A 1 655 ? 11.448 9.499 -7.205 1.00 58.12 655 SER A O 1
ATOM 5099 N N . LYS A 1 656 ? 13.160 10.697 -7.976 1.00 58.12 656 LYS A N 1
ATOM 5100 C CA . LYS A 1 656 ? 13.474 11.288 -6.668 1.00 58.12 656 LYS A CA 1
ATOM 5101 C C . LYS A 1 656 ? 12.517 12.417 -6.309 1.00 58.12 656 LYS A C 1
ATOM 5103 O O . LYS A 1 656 ? 12.427 13.402 -7.033 1.00 58.12 656 LYS A O 1
ATOM 5108 N N . CYS A 1 657 ? 11.948 12.306 -5.119 1.00 46.91 657 CYS A N 1
ATOM 5109 C CA . CYS A 1 657 ? 11.257 13.366 -4.409 1.00 46.91 657 CYS A CA 1
ATOM 5110 C C . CYS A 1 657 ? 12.257 13.997 -3.421 1.00 46.91 657 CYS A C 1
ATOM 5112 O O . CYS A 1 657 ? 12.561 13.374 -2.406 1.00 46.91 657 CYS A O 1
ATOM 5114 N N . PRO A 1 658 ? 12.882 15.153 -3.708 1.00 41.66 658 PRO A N 1
ATOM 5115 C CA . PRO A 1 658 ? 13.774 15.773 -2.736 1.00 41.66 658 PRO A CA 1
ATOM 5116 C C . PRO A 1 658 ? 12.971 16.156 -1.489 1.00 41.66 658 PRO A C 1
ATOM 5118 O O . PRO A 1 658 ? 11.980 16.870 -1.606 1.00 41.66 658 PRO A O 1
ATOM 5121 N N . SER A 1 659 ? 13.409 15.690 -0.318 1.00 40.59 659 SER A N 1
ATOM 5122 C CA . SER A 1 659 ? 12.869 16.160 0.957 1.00 40.59 659 SER A CA 1
ATOM 5123 C C . SER A 1 659 ? 13.080 17.670 1.066 1.00 40.59 659 SER A C 1
ATOM 5125 O O . SER A 1 659 ? 14.201 18.156 0.870 1.00 40.59 659 SER A O 1
ATOM 5127 N N . LEU A 1 660 ? 12.021 18.416 1.373 1.00 41.88 660 LEU A N 1
ATOM 5128 C CA . LEU A 1 660 ? 12.121 19.800 1.828 1.00 41.88 660 LEU A CA 1
ATOM 5129 C C . LEU A 1 660 ? 12.492 19.799 3.321 1.00 41.88 660 LEU A C 1
ATOM 5131 O O . LEU A 1 660 ? 11.774 20.339 4.155 1.00 41.88 660 LEU A O 1
ATOM 5135 N N . ASP A 1 661 ? 13.613 19.171 3.685 1.00 37.03 661 ASP A N 1
ATOM 5136 C CA . ASP A 1 661 ? 14.092 19.206 5.068 1.00 37.03 661 ASP A CA 1
ATOM 5137 C C . ASP A 1 661 ? 14.674 20.584 5.380 1.00 37.03 661 ASP A C 1
ATOM 5139 O O . ASP A 1 661 ? 15.855 20.860 5.143 1.00 37.03 661 ASP A O 1
ATOM 5143 N N . LYS A 1 662 ? 13.804 21.453 5.894 1.00 31.44 662 LYS A N 1
ATOM 5144 C CA . LYS A 1 662 ? 13.792 21.892 7.297 1.00 31.44 662 LYS A CA 1
ATOM 5145 C C . LYS A 1 662 ? 12.571 22.805 7.509 1.00 31.44 662 LYS A C 1
ATOM 5147 O O . LYS A 1 662 ? 12.570 23.905 6.963 1.00 31.44 662 LYS A O 1
ATOM 5152 N N . PRO A 1 663 ? 11.602 22.472 8.382 1.00 34.47 663 PRO A N 1
ATOM 5153 C CA . PRO A 1 663 ? 11.127 23.499 9.287 1.00 34.47 663 PRO A CA 1
ATOM 5154 C C . PRO A 1 663 ? 12.333 23.797 10.176 1.00 34.47 663 PRO A C 1
ATOM 5156 O O . PRO A 1 663 ? 12.783 22.935 10.936 1.00 34.47 663 PRO A O 1
ATOM 5159 N N . GLU A 1 664 ? 12.945 24.968 10.028 1.00 29.34 664 GLU A N 1
ATOM 5160 C CA . GLU A 1 664 ? 13.765 25.459 11.124 1.00 29.34 664 GLU A CA 1
ATOM 5161 C C . GLU A 1 664 ? 12.859 25.433 12.354 1.00 29.34 664 GLU A C 1
ATOM 5163 O O . GLU A 1 664 ? 11.861 26.145 12.442 1.00 29.34 664 GLU A O 1
ATOM 5168 N N . VAL A 1 665 ? 13.173 24.533 13.289 1.00 32.72 665 VAL A N 1
ATOM 5169 C CA . VAL A 1 665 ? 12.845 24.744 14.692 1.00 32.72 665 VAL A CA 1
ATOM 5170 C C . VAL A 1 665 ? 13.164 26.209 14.942 1.00 32.72 665 VAL A C 1
ATOM 5172 O O . VAL A 1 665 ? 14.276 26.621 14.626 1.00 32.72 665 VAL A O 1
ATOM 5175 N N . ASN A 1 666 ? 12.182 26.970 15.424 1.00 31.47 666 ASN A N 1
ATOM 5176 C CA . ASN A 1 666 ? 12.291 28.374 15.807 1.00 31.47 666 ASN A CA 1
ATOM 5177 C C . ASN A 1 666 ? 13.440 28.588 16.814 1.00 31.47 666 ASN A C 1
ATOM 5179 O O . ASN A 1 666 ? 13.218 28.819 17.999 1.00 31.47 666 ASN A O 1
ATOM 5183 N N . THR A 1 667 ? 14.685 28.502 16.366 1.00 29.86 667 THR A N 1
ATOM 5184 C CA . THR A 1 667 ? 15.828 29.124 17.003 1.00 29.86 667 THR A CA 1
ATOM 5185 C C . THR A 1 667 ? 15.970 30.464 16.307 1.00 29.86 667 THR A C 1
ATOM 5187 O O . THR A 1 667 ? 16.328 30.478 15.126 1.00 29.86 667 THR A O 1
ATOM 5190 N N . PRO A 1 668 ? 15.645 31.584 16.975 1.00 28.53 668 PRO A N 1
ATOM 5191 C CA . PRO A 1 668 ? 15.848 32.893 16.380 1.00 28.53 668 PRO A CA 1
ATOM 5192 C C . PRO A 1 668 ? 17.321 33.029 15.956 1.00 28.53 668 PRO A C 1
ATOM 5194 O O . PRO A 1 668 ? 18.207 32.494 16.634 1.00 28.53 668 PRO A O 1
ATOM 5197 N N . PRO A 1 669 ? 17.607 33.703 14.829 1.00 30.22 669 PRO A N 1
ATOM 5198 C CA . PRO A 1 669 ? 18.956 33.780 14.290 1.00 30.22 669 PRO A CA 1
ATOM 5199 C C . PRO A 1 669 ? 19.933 34.364 15.330 1.00 30.22 669 PRO A C 1
ATOM 5201 O O . PRO A 1 669 ? 19.553 35.268 16.081 1.00 30.22 669 PRO A O 1
ATOM 5204 N N . PRO A 1 670 ? 21.216 33.945 15.345 1.00 32.91 670 PRO A N 1
ATOM 5205 C CA . PRO A 1 670 ? 22.221 34.413 16.314 1.00 32.91 670 PRO A CA 1
ATOM 5206 C C . PRO A 1 670 ? 22.451 35.934 16.301 1.00 32.91 670 PRO A C 1
ATOM 5208 O O . PRO A 1 670 ? 23.077 36.482 17.205 1.00 32.91 670 PRO A O 1
ATOM 5211 N N . PHE A 1 671 ? 21.940 36.627 15.282 1.00 34.03 671 PHE A N 1
ATOM 5212 C CA . PHE A 1 671 ? 21.995 38.080 15.158 1.00 34.03 671 PHE A CA 1
ATOM 5213 C C . PHE A 1 671 ? 20.946 38.828 15.998 1.00 34.03 671 PHE A C 1
ATOM 5215 O O . PHE A 1 671 ? 21.114 40.026 16.220 1.00 34.03 671 PHE A O 1
ATOM 5222 N N . ALA A 1 672 ? 19.922 38.152 16.535 1.00 32.88 672 ALA A N 1
ATOM 5223 C CA . ALA A 1 672 ? 18.921 38.781 17.403 1.00 32.88 672 ALA A CA 1
ATOM 5224 C C . ALA A 1 672 ? 19.461 39.117 18.811 1.00 32.88 672 ALA A C 1
ATOM 5226 O O . ALA A 1 672 ? 19.002 40.074 19.431 1.00 32.88 672 ALA A O 1
ATOM 5227 N N . ASN A 1 673 ? 20.493 38.409 19.290 1.00 31.17 673 ASN A N 1
ATOM 5228 C CA . ASN A 1 673 ? 21.082 38.666 20.613 1.00 31.17 673 ASN A CA 1
ATOM 5229 C C . ASN A 1 673 ? 22.008 39.894 20.654 1.00 31.17 673 ASN A C 1
ATOM 5231 O O . ASN A 1 673 ? 22.237 40.445 21.727 1.00 31.17 673 ASN A O 1
ATOM 5235 N N . ASN A 1 674 ? 22.510 40.362 19.505 1.00 31.47 674 ASN A N 1
ATOM 5236 C CA . ASN A 1 674 ? 23.427 41.507 19.461 1.00 31.47 674 ASN A CA 1
ATOM 5237 C C . ASN A 1 674 ? 22.728 42.856 19.229 1.00 31.47 674 ASN A C 1
ATOM 5239 O O . ASN A 1 674 ? 23.315 43.888 19.545 1.00 31.47 674 ASN A O 1
ATOM 5243 N N . LEU A 1 675 ? 21.474 42.875 18.754 1.00 35.31 675 LEU A N 1
ATOM 5244 C CA . LEU A 1 675 ? 20.673 44.109 18.695 1.00 35.31 675 LEU A CA 1
ATOM 5245 C C . LEU A 1 675 ? 19.942 44.422 20.009 1.00 35.31 675 LEU A C 1
ATOM 5247 O O . LEU A 1 675 ? 19.643 45.585 20.263 1.00 35.31 675 LEU A O 1
ATOM 5251 N N . ALA A 1 676 ? 19.704 43.423 20.865 1.00 34.34 676 ALA A N 1
ATOM 5252 C CA . ALA A 1 676 ? 19.056 43.629 22.161 1.00 34.34 676 ALA A CA 1
ATOM 5253 C C . ALA A 1 676 ? 19.934 44.397 23.169 1.00 34.34 676 ALA A C 1
ATOM 5255 O O . ALA A 1 676 ? 19.407 44.998 24.101 1.00 34.34 676 ALA A O 1
ATOM 5256 N N . ASN A 1 677 ? 21.257 44.429 22.963 1.00 36.38 677 ASN A N 1
ATOM 5257 C CA . ASN A 1 677 ? 22.194 45.022 23.919 1.00 36.38 677 ASN A CA 1
ATOM 5258 C C . ASN A 1 677 ? 22.721 46.412 23.540 1.00 36.38 677 ASN A C 1
ATOM 5260 O O . ASN A 1 677 ? 23.390 47.018 24.367 1.00 36.38 677 ASN A O 1
ATOM 5264 N N . ASN A 1 678 ? 22.444 46.940 22.342 1.00 39.12 678 ASN A N 1
ATOM 5265 C CA . ASN A 1 678 ? 23.047 48.203 21.894 1.00 39.12 678 ASN A CA 1
ATOM 5266 C C . ASN A 1 678 ? 22.176 48.986 20.895 1.00 39.12 678 ASN A C 1
ATOM 5268 O O . ASN A 1 678 ? 22.627 49.246 19.786 1.00 39.12 678 ASN A O 1
ATOM 5272 N N . VAL A 1 679 ? 20.959 49.420 21.253 1.00 34.19 679 VAL A N 1
ATOM 5273 C CA . VAL A 1 679 ? 20.304 50.536 20.534 1.00 34.19 679 VAL A CA 1
ATOM 5274 C C . VAL A 1 679 ? 19.449 51.386 21.482 1.00 34.19 679 VAL A C 1
ATOM 5276 O O . VAL A 1 679 ? 18.410 50.971 21.989 1.00 34.19 679 VAL A O 1
ATOM 5279 N N . VAL A 1 680 ? 19.908 52.620 21.681 1.00 44.97 680 VAL A N 1
ATOM 5280 C CA . VAL A 1 680 ? 19.172 53.756 22.247 1.00 44.97 680 VAL A CA 1
ATOM 5281 C C . VAL A 1 680 ? 17.913 54.025 21.410 1.00 44.97 680 VAL A C 1
ATOM 5283 O O . VAL A 1 680 ? 17.980 54.052 20.185 1.00 44.97 680 VAL A O 1
ATOM 5286 N N . ARG A 1 681 ? 16.771 54.234 22.080 1.00 34.91 681 ARG A N 1
ATOM 5287 C CA . ARG A 1 681 ? 15.442 54.513 21.494 1.00 34.91 681 ARG A CA 1
ATOM 5288 C C . ARG A 1 681 ? 15.508 55.414 20.241 1.00 34.91 681 ARG A C 1
ATOM 5290 O O . ARG A 1 681 ? 15.851 56.588 20.390 1.00 34.91 681 ARG A O 1
ATOM 5297 N N . PRO A 1 682 ? 15.106 54.950 19.041 1.00 37.22 682 PRO A N 1
ATOM 5298 C CA . PRO A 1 682 ? 14.869 55.840 17.915 1.00 37.22 682 PRO A CA 1
ATOM 5299 C C . PRO A 1 682 ? 13.435 56.389 17.944 1.00 37.22 682 PRO A C 1
ATOM 5301 O O . PRO A 1 682 ? 12.505 55.747 18.434 1.00 37.22 682 PRO A O 1
ATOM 5304 N N . ALA A 1 683 ? 13.273 57.595 17.403 1.00 44.53 683 ALA A N 1
ATOM 5305 C CA . ALA A 1 683 ? 12.014 58.330 17.322 1.00 44.53 683 ALA A CA 1
ATOM 5306 C C . ALA A 1 683 ? 10.932 57.606 16.476 1.00 44.53 683 ALA A C 1
ATOM 5308 O O . ALA A 1 683 ? 11.266 56.819 15.578 1.00 44.53 683 ALA A O 1
ATOM 5309 N N . PRO A 1 684 ? 9.632 57.882 16.717 1.00 35.75 684 PRO A N 1
ATOM 5310 C CA . PRO A 1 684 ? 8.531 57.211 16.032 1.00 35.75 684 PRO A CA 1
ATOM 5311 C C . PRO A 1 684 ? 8.526 57.593 14.545 1.00 35.75 684 PRO A C 1
ATOM 5313 O O . PRO A 1 684 ? 8.334 58.753 14.193 1.00 35.75 684 PRO A O 1
ATOM 5316 N N . GLY A 1 685 ? 8.782 56.615 13.672 1.00 42.47 685 GLY A N 1
ATOM 5317 C CA . GLY A 1 685 ? 8.823 56.786 12.210 1.00 42.47 685 GLY A CA 1
ATOM 5318 C C . GLY A 1 685 ? 9.936 55.996 11.509 1.00 42.47 685 GLY A C 1
ATOM 5319 O O . GLY A 1 685 ? 9.840 55.719 10.315 1.00 42.47 685 GLY A O 1
ATOM 5320 N N . ALA A 1 686 ? 10.973 55.572 12.241 1.00 43.50 686 ALA A N 1
ATOM 5321 C CA . ALA A 1 686 ? 12.045 54.728 11.696 1.00 43.50 686 ALA A CA 1
ATOM 5322 C C . ALA A 1 686 ? 11.682 53.227 11.652 1.00 43.50 686 ALA A C 1
ATOM 5324 O O . ALA A 1 686 ? 12.200 52.500 10.804 1.00 43.50 686 ALA A O 1
ATOM 5325 N N . LEU A 1 687 ? 10.750 52.772 12.505 1.00 44.12 687 LEU A N 1
ATOM 5326 C CA . LEU A 1 687 ? 10.348 51.361 12.599 1.00 44.12 687 LEU A CA 1
ATOM 5327 C C . LEU A 1 687 ? 9.720 50.820 11.306 1.00 44.12 687 LEU A C 1
ATOM 5329 O O . LEU A 1 687 ? 10.031 49.701 10.916 1.00 44.12 687 LEU A O 1
ATOM 5333 N N . ASN A 1 688 ? 8.914 51.614 10.597 1.00 43.41 688 ASN A N 1
ATOM 5334 C CA . ASN A 1 688 ? 8.227 51.129 9.394 1.00 43.41 688 ASN A CA 1
ATOM 5335 C C . ASN A 1 688 ? 9.172 50.952 8.195 1.00 43.41 688 ASN A C 1
ATOM 5337 O O . ASN A 1 688 ? 8.960 50.056 7.386 1.00 43.41 688 ASN A O 1
ATOM 5341 N N . ARG A 1 689 ? 10.248 51.748 8.096 1.00 41.16 689 ARG A N 1
ATOM 5342 C CA . ARG A 1 689 ? 11.261 51.590 7.034 1.00 41.16 689 ARG A CA 1
ATOM 5343 C C . ARG A 1 689 ? 12.242 50.454 7.317 1.00 41.16 689 ARG A C 1
ATOM 5345 O O . ARG A 1 689 ? 12.656 49.775 6.386 1.00 41.16 689 ARG A O 1
ATOM 5352 N N . ALA A 1 690 ? 12.578 50.214 8.586 1.00 43.91 690 ALA A N 1
ATOM 5353 C CA . ALA A 1 690 ? 13.371 49.049 8.975 1.00 43.91 690 ALA A CA 1
ATOM 5354 C C . ALA A 1 690 ? 12.568 47.743 8.828 1.00 43.91 690 ALA A C 1
ATOM 5356 O O . ALA A 1 690 ? 13.112 46.750 8.359 1.00 43.91 690 ALA A O 1
ATOM 5357 N N . ALA A 1 691 ? 11.270 47.756 9.152 1.00 42.66 691 ALA A N 1
ATOM 5358 C CA . ALA A 1 691 ? 10.383 46.609 8.963 1.00 42.66 691 ALA A CA 1
ATOM 5359 C C . ALA A 1 691 ? 10.167 46.269 7.479 1.00 42.66 691 ALA A C 1
ATOM 5361 O O . ALA A 1 691 ? 10.220 45.093 7.132 1.00 42.66 691 ALA A O 1
ATOM 5362 N N . SER A 1 692 ? 10.009 47.267 6.595 1.00 39.19 692 SER A N 1
ATOM 5363 C CA . SER A 1 692 ? 9.899 47.006 5.149 1.00 39.19 692 SER A CA 1
ATOM 5364 C C . SER A 1 692 ? 11.214 46.487 4.568 1.00 39.19 692 SER A C 1
ATOM 5366 O O . SER A 1 692 ? 11.197 45.487 3.869 1.00 39.19 692 SER A O 1
ATOM 5368 N N . ALA A 1 693 ? 12.363 47.070 4.928 1.00 40.72 693 ALA A N 1
ATOM 5369 C CA . ALA A 1 693 ? 13.654 46.591 4.436 1.00 40.72 693 ALA A CA 1
ATOM 5370 C C . ALA A 1 693 ? 13.957 45.158 4.908 1.00 40.72 693 ALA A C 1
ATOM 5372 O O . ALA A 1 693 ? 14.467 44.352 4.136 1.00 40.72 693 ALA A O 1
ATOM 5373 N N . VAL A 1 694 ? 13.607 44.803 6.149 1.00 46.47 694 VAL A N 1
ATOM 5374 C CA . VAL A 1 694 ? 13.729 43.425 6.651 1.00 46.47 694 VAL A CA 1
ATOM 5375 C C . VAL A 1 694 ? 12.756 42.496 5.917 1.00 46.47 694 VAL A C 1
ATOM 5377 O O . VAL A 1 694 ? 13.184 41.435 5.478 1.00 46.47 694 VAL A O 1
ATOM 5380 N N . SER A 1 695 ? 11.506 42.906 5.683 1.00 39.84 695 SER A N 1
ATOM 5381 C CA . SER A 1 695 ? 10.519 42.131 4.911 1.00 39.84 695 SER A CA 1
ATOM 5382 C C . SER A 1 695 ? 10.954 41.900 3.458 1.00 39.84 695 SER A C 1
ATOM 5384 O O . SER A 1 695 ? 10.867 40.782 2.960 1.00 39.84 695 SER A O 1
ATOM 5386 N N . ASP A 1 696 ? 11.493 42.925 2.798 1.00 38.78 696 ASP A N 1
ATOM 5387 C CA . ASP A 1 696 ? 11.950 42.865 1.407 1.00 38.78 696 ASP A CA 1
ATOM 5388 C C . ASP A 1 696 ? 13.206 41.991 1.268 1.00 38.78 696 ASP A C 1
ATOM 5390 O O . ASP A 1 696 ? 13.363 41.263 0.287 1.00 38.78 696 ASP A O 1
ATOM 5394 N N . THR A 1 697 ? 14.083 41.990 2.280 1.00 40.53 697 THR A N 1
ATOM 5395 C CA . THR A 1 697 ? 15.271 41.120 2.302 1.00 40.53 697 THR A CA 1
ATOM 5396 C C . THR A 1 697 ? 14.912 39.671 2.656 1.00 40.53 697 THR A C 1
ATOM 5398 O O . THR A 1 697 ? 15.532 38.751 2.124 1.00 40.53 697 THR A O 1
ATOM 5401 N N . PHE A 1 698 ? 13.895 39.449 3.500 1.00 40.12 698 PHE A N 1
ATOM 5402 C CA . PHE A 1 698 ? 13.346 38.118 3.787 1.00 40.12 698 PHE A CA 1
ATOM 5403 C C . PHE A 1 698 ? 12.660 37.522 2.554 1.00 40.12 698 PHE A C 1
ATOM 5405 O O . PHE A 1 698 ? 12.969 36.389 2.196 1.00 40.12 698 PHE A O 1
ATOM 5412 N N . HIS A 1 699 ? 11.842 38.295 1.834 1.00 35.66 699 HIS A N 1
ATOM 5413 C CA . HIS A 1 699 ? 11.221 37.840 0.587 1.00 35.66 699 HIS A CA 1
ATOM 5414 C C . HIS A 1 699 ? 12.242 37.610 -0.535 1.00 35.66 699 HIS A C 1
ATOM 5416 O O . HIS A 1 699 ? 12.149 36.613 -1.248 1.00 35.66 699 HIS A O 1
ATOM 5422 N N . ALA A 1 700 ? 13.275 38.452 -0.656 1.00 33.09 700 ALA A N 1
ATOM 5423 C CA . ALA A 1 700 ? 14.352 38.233 -1.624 1.00 33.09 700 ALA A CA 1
ATOM 5424 C C . ALA A 1 700 ? 15.232 37.013 -1.280 1.00 33.09 700 ALA A C 1
ATOM 5426 O O . ALA A 1 700 ? 15.716 36.328 -2.183 1.00 33.09 700 ALA A O 1
ATOM 5427 N N . ALA A 1 701 ? 15.431 36.710 0.009 1.00 33.88 701 ALA A N 1
ATOM 5428 C CA . ALA A 1 701 ? 16.139 35.511 0.454 1.00 33.88 701 ALA A CA 1
ATOM 5429 C C . ALA A 1 701 ? 15.303 34.236 0.236 1.00 33.88 701 ALA A C 1
ATOM 5431 O O . ALA A 1 701 ? 15.854 33.219 -0.191 1.00 33.88 701 ALA A O 1
ATOM 5432 N N . GLU A 1 702 ? 13.985 34.309 0.429 1.00 39.22 702 GLU A N 1
ATOM 5433 C CA . GLU A 1 702 ? 13.023 33.223 0.202 1.00 39.22 702 GLU A CA 1
ATOM 5434 C C . GLU A 1 702 ? 12.863 32.899 -1.297 1.00 39.22 702 GLU A C 1
ATOM 5436 O O . GLU A 1 702 ? 12.932 31.733 -1.691 1.00 39.22 702 GLU A O 1
ATOM 5441 N N . ASP A 1 703 ? 12.821 33.916 -2.168 1.00 32.66 703 ASP A N 1
ATOM 5442 C CA . ASP A 1 703 ? 12.854 33.738 -3.631 1.00 32.66 703 ASP A CA 1
ATOM 5443 C C . ASP A 1 703 ? 14.215 33.217 -4.147 1.00 32.66 703 ASP A C 1
ATOM 5445 O O . ASP A 1 703 ? 14.300 32.608 -5.222 1.00 32.66 703 ASP A O 1
ATOM 5449 N N . SER A 1 704 ? 15.297 33.410 -3.379 1.00 34.38 704 SER A N 1
ATOM 5450 C CA . SER A 1 704 ? 16.654 32.960 -3.729 1.00 34.38 704 SER A CA 1
ATOM 5451 C C . SER A 1 704 ? 16.969 31.510 -3.333 1.00 34.38 704 SER A C 1
ATOM 5453 O O . SER A 1 704 ? 17.994 30.961 -3.769 1.00 34.38 704 SER A O 1
ATOM 5455 N N . VAL A 1 705 ? 16.070 30.832 -2.602 1.00 41.12 705 VAL A N 1
ATOM 5456 C CA . VAL A 1 705 ? 16.106 29.372 -2.424 1.00 41.12 705 VAL A CA 1
ATOM 5457 C C . VAL A 1 705 ? 15.708 28.735 -3.754 1.00 41.12 705 VAL A C 1
ATOM 5459 O O . VAL A 1 705 ? 14.570 28.334 -3.968 1.00 41.12 705 VAL A O 1
ATOM 5462 N N . LYS A 1 706 ? 16.670 28.709 -4.690 1.00 40.16 706 LYS A N 1
ATOM 5463 C CA . LYS A 1 706 ? 16.620 28.138 -6.047 1.00 40.16 706 LYS A CA 1
ATOM 5464 C C . LYS A 1 706 ? 15.409 27.225 -6.236 1.00 40.16 706 LYS A C 1
ATOM 5466 O O . LYS A 1 706 ? 15.470 26.080 -5.786 1.00 40.16 706 LYS A O 1
ATOM 5471 N N . LYS A 1 707 ? 14.372 27.712 -6.937 1.00 42.16 707 LYS A N 1
ATOM 5472 C CA . LYS A 1 707 ? 13.220 26.939 -7.443 1.00 42.16 707 LYS A CA 1
ATOM 5473 C C . LYS A 1 707 ? 13.721 25.683 -8.163 1.00 42.16 707 LYS A C 1
ATOM 5475 O O . LYS A 1 707 ? 13.932 25.672 -9.375 1.00 42.16 707 LYS A O 1
ATOM 5480 N N . LYS A 1 708 ? 13.985 24.618 -7.407 1.00 52.88 708 LYS A N 1
ATOM 5481 C CA . LYS A 1 708 ? 14.331 23.308 -7.944 1.00 52.88 708 LYS A CA 1
ATOM 5482 C C . LYS A 1 708 ? 13.042 22.715 -8.474 1.00 52.88 708 LYS A C 1
ATOM 5484 O O . LYS A 1 708 ? 12.013 22.732 -7.803 1.00 52.88 708 LYS A O 1
ATOM 5489 N N . ILE A 1 709 ? 13.115 22.226 -9.703 1.00 51.69 709 ILE A N 1
ATOM 5490 C CA . ILE A 1 709 ? 12.031 21.464 -10.298 1.00 51.69 709 ILE A CA 1
ATOM 5491 C C . ILE A 1 709 ? 11.847 20.186 -9.471 1.00 51.69 709 ILE A C 1
ATOM 5493 O O . ILE A 1 709 ? 12.797 19.409 -9.355 1.00 51.69 709 ILE A O 1
ATOM 5497 N N . SER A 1 710 ? 10.651 19.990 -8.914 1.00 65.31 710 SER A N 1
ATOM 5498 C CA . SER A 1 710 ? 10.317 18.848 -8.058 1.00 65.31 710 SER A CA 1
ATOM 5499 C C . SER A 1 710 ? 9.024 18.207 -8.555 1.00 65.31 710 SER A C 1
ATOM 5501 O O . SER A 1 710 ? 7.961 18.827 -8.502 1.00 65.31 710 SER A O 1
ATOM 5503 N N . TYR A 1 711 ? 9.124 16.967 -9.032 1.00 70.50 711 TYR A N 1
ATOM 5504 C CA . TYR A 1 711 ? 7.980 16.138 -9.409 1.00 70.50 711 TYR A CA 1
ATOM 5505 C C . TYR A 1 711 ? 7.880 14.927 -8.490 1.00 70.50 711 TYR A C 1
ATOM 5507 O O . TYR A 1 711 ? 8.887 14.428 -7.985 1.00 70.50 711 TYR A O 1
ATOM 5515 N N . LEU A 1 712 ? 6.657 14.446 -8.329 1.00 75.19 712 LEU A N 1
ATOM 5516 C CA . LEU A 1 712 ? 6.307 13.236 -7.617 1.00 75.19 712 LEU A CA 1
ATOM 5517 C C . LEU A 1 712 ? 5.828 12.200 -8.632 1.00 75.19 712 LEU A C 1
ATOM 5519 O O . LEU A 1 712 ? 4.951 12.492 -9.444 1.00 75.19 712 LEU A O 1
ATOM 5523 N N . HIS A 1 713 ? 6.409 11.004 -8.591 1.00 79.25 713 HIS A N 1
ATOM 5524 C CA . HIS A 1 713 ? 5.913 9.872 -9.363 1.00 79.25 713 HIS A CA 1
ATOM 5525 C C . HIS A 1 713 ? 4.958 9.063 -8.490 1.00 79.25 713 HIS A C 1
ATOM 5527 O O . HIS A 1 713 ? 5.389 8.393 -7.545 1.00 79.25 713 HIS A O 1
ATOM 5533 N N . LEU A 1 714 ? 3.670 9.159 -8.801 1.00 81.31 714 LEU A N 1
ATOM 5534 C CA . LEU A 1 714 ? 2.614 8.388 -8.168 1.00 81.31 714 LEU A CA 1
ATOM 5535 C C . LEU A 1 714 ? 2.486 7.025 -8.840 1.00 81.31 714 LEU A C 1
ATOM 5537 O O . LEU A 1 714 ? 2.543 6.903 -10.063 1.00 81.31 714 LEU A O 1
ATOM 5541 N N . SER A 1 715 ? 2.297 6.009 -8.019 1.00 79.56 715 SER A N 1
ATOM 5542 C CA . SER A 1 715 ? 2.087 4.619 -8.404 1.00 79.56 715 SER A CA 1
ATOM 5543 C C . SER A 1 715 ? 0.948 4.012 -7.584 1.00 79.56 715 SER A C 1
ATOM 5545 O O . SER A 1 715 ? 0.358 4.706 -6.750 1.00 79.56 715 SER A O 1
ATOM 5547 N N . ASP A 1 716 ? 0.636 2.740 -7.846 1.00 82.38 716 ASP A N 1
ATOM 5548 C CA . ASP A 1 716 ? -0.489 2.035 -7.227 1.00 82.38 716 ASP A CA 1
ATOM 5549 C C . ASP A 1 716 ? -0.435 2.142 -5.694 1.00 82.38 716 ASP A C 1
ATOM 5551 O O . ASP A 1 716 ? 0.620 1.948 -5.085 1.00 82.38 716 ASP A O 1
ATOM 5555 N N . GLY A 1 717 ? -1.570 2.477 -5.073 1.00 80.06 717 GLY A N 1
ATOM 5556 C CA . GLY A 1 717 ? -1.666 2.660 -3.621 1.00 80.06 717 GLY A CA 1
ATOM 5557 C C . GLY A 1 717 ? -1.240 1.420 -2.835 1.00 80.06 717 GLY A C 1
ATOM 5558 O O . GLY A 1 717 ? -0.587 1.557 -1.799 1.00 80.06 717 GLY A O 1
ATOM 5559 N N . SER A 1 718 ? -1.469 0.229 -3.399 1.00 79.19 718 SER A N 1
ATOM 5560 C CA . SER A 1 718 ? -1.069 -1.059 -2.820 1.00 79.19 718 SER A CA 1
ATOM 5561 C C . SER A 1 718 ? 0.442 -1.206 -2.598 1.00 79.19 718 SER A C 1
ATOM 5563 O O . SER A 1 718 ? 0.853 -2.024 -1.778 1.00 79.19 718 SER A O 1
ATOM 5565 N N . HIS A 1 719 ? 1.292 -0.387 -3.244 1.00 76.00 719 HIS A N 1
ATOM 5566 C CA . HIS A 1 719 ? 2.741 -0.371 -2.959 1.00 76.00 719 HIS A CA 1
ATOM 5567 C C . HIS A 1 719 ? 3.014 0.114 -1.530 1.00 76.00 719 HIS A C 1
ATOM 5569 O O . HIS A 1 719 ? 4.027 -0.259 -0.934 1.00 76.00 719 HIS A O 1
ATOM 5575 N N . PHE A 1 720 ? 2.141 0.971 -0.992 1.00 81.88 720 PHE A N 1
ATOM 5576 C CA . PHE A 1 720 ? 2.194 1.421 0.392 1.00 81.88 720 PHE A CA 1
ATOM 5577 C C . PHE A 1 720 ? 1.280 0.553 1.268 1.00 81.88 720 PHE A C 1
ATOM 5579 O O . PHE A 1 720 ? 1.776 -0.188 2.117 1.00 81.88 720 PHE A O 1
ATOM 5586 N N . GLU A 1 721 ? -0.031 0.602 1.035 1.00 87.50 721 GLU A N 1
ATOM 5587 C CA . GLU A 1 721 ? -1.047 -0.191 1.736 1.00 87.50 721 GLU A CA 1
ATOM 5588 C C . GLU A 1 721 ? -2.245 -0.437 0.814 1.00 87.50 721 GLU A C 1
ATOM 5590 O O . GLU A 1 721 ? -2.606 0.427 0.018 1.00 87.50 721 GLU A O 1
ATOM 5595 N N . ASN A 1 722 ? -2.839 -1.628 0.879 1.00 90.50 722 ASN A N 1
ATOM 5596 C CA . ASN A 1 722 ? -3.858 -2.034 -0.087 1.00 90.50 722 ASN A CA 1
ATOM 5597 C C . ASN A 1 722 ? -5.299 -1.847 0.413 1.00 90.50 722 ASN A C 1
ATOM 5599 O O . ASN A 1 722 ? -6.222 -2.065 -0.363 1.00 90.50 722 ASN A O 1
ATOM 5603 N N . LEU A 1 723 ? -5.523 -1.471 1.678 1.00 93.62 723 LEU A N 1
ATOM 5604 C CA . LEU A 1 723 ? -6.858 -1.480 2.289 1.00 93.62 723 LEU A CA 1
ATOM 5605 C C . LEU A 1 723 ? -7.595 -0.138 2.194 1.00 93.62 723 LEU A C 1
ATOM 5607 O O . LEU A 1 723 ? -8.821 -0.118 2.245 1.00 93.62 723 LEU A O 1
ATOM 5611 N N . GLY A 1 724 ? -6.880 0.981 2.089 1.00 93.12 724 GLY A N 1
ATOM 5612 C CA . GLY A 1 724 ? -7.442 2.324 2.237 1.00 93.12 724 GLY A CA 1
ATOM 5613 C C . GLY A 1 724 ? -7.667 2.728 3.700 1.00 93.12 724 GLY A C 1
ATOM 5614 O O . GLY A 1 724 ? -8.150 3.830 3.964 1.00 93.12 724 GLY A O 1
ATOM 5615 N N . LEU A 1 725 ? -7.324 1.875 4.670 1.00 95.88 725 LEU A N 1
ATOM 5616 C CA . LEU A 1 725 ? -7.572 2.109 6.099 1.00 95.88 725 LEU A CA 1
ATOM 5617 C C . LEU A 1 725 ? -6.630 3.175 6.683 1.00 95.88 725 LEU A C 1
ATOM 5619 O O . LEU A 1 725 ? -7.044 3.973 7.524 1.00 95.88 725 LEU A O 1
ATOM 5623 N N . TYR A 1 726 ? -5.382 3.229 6.210 1.00 93.50 726 TYR A N 1
ATOM 5624 C CA . TYR A 1 726 ? -4.344 4.119 6.746 1.00 93.50 726 TYR A CA 1
ATOM 5625 C C . TYR A 1 726 ? -4.770 5.598 6.754 1.00 93.50 726 TYR A C 1
ATOM 5627 O O . TYR A 1 726 ? -4.625 6.286 7.763 1.00 93.50 726 TYR A O 1
ATOM 5635 N N . GLU A 1 727 ? -5.354 6.089 5.657 1.00 89.69 727 GLU A N 1
ATOM 5636 C CA . GLU A 1 727 ? -5.772 7.492 5.529 1.00 89.69 727 GLU A CA 1
ATOM 5637 C C . GLU A 1 727 ? -7.039 7.841 6.329 1.00 89.69 727 GLU A C 1
ATOM 5639 O O . GLU A 1 727 ? -7.245 9.017 6.647 1.00 89.69 727 GLU A O 1
ATOM 5644 N N . LEU A 1 728 ? -7.865 6.848 6.686 1.00 91.75 728 LEU A N 1
ATOM 5645 C CA . LEU A 1 728 ? -9.017 7.033 7.577 1.00 91.75 728 LEU A CA 1
ATOM 5646 C C . LEU A 1 728 ? -8.583 7.114 9.042 1.00 91.75 728 LEU A C 1
ATOM 5648 O O . LEU A 1 728 ? -9.043 7.997 9.769 1.00 91.75 728 LEU A O 1
ATOM 5652 N N . VAL A 1 729 ? -7.651 6.248 9.452 1.00 91.25 729 VAL A N 1
ATOM 5653 C CA . VAL A 1 729 ? -7.045 6.282 10.794 1.00 91.25 729 VAL A CA 1
ATOM 5654 C C . VAL A 1 729 ? -6.264 7.575 10.993 1.00 91.25 729 VAL A C 1
ATOM 5656 O O . VAL A 1 729 ? -6.419 8.239 12.011 1.00 91.25 729 VAL A O 1
ATOM 5659 N N . ARG A 1 730 ? -5.527 8.024 9.971 1.00 85.94 730 ARG A N 1
ATOM 5660 C CA . ARG A 1 730 ? -4.856 9.330 9.980 1.00 85.94 730 ARG A CA 1
ATOM 5661 C C . ARG A 1 730 ? -5.811 10.505 10.244 1.00 85.94 730 ARG A C 1
ATOM 5663 O O . ARG A 1 730 ? -5.395 11.535 10.768 1.00 85.94 730 ARG A O 1
ATOM 5670 N N . ARG A 1 731 ? -7.084 10.369 9.865 1.00 83.00 731 ARG A N 1
ATOM 5671 C CA . ARG A 1 731 ? -8.145 11.367 10.076 1.00 83.00 731 ARG A CA 1
ATOM 5672 C C . ARG A 1 731 ? -8.930 11.158 11.373 1.00 83.00 731 ARG A C 1
ATOM 5674 O O . ARG A 1 731 ? -9.871 11.908 11.607 1.00 83.00 731 ARG A O 1
ATOM 5681 N N . HIS A 1 732 ? -8.536 10.196 12.212 1.00 85.75 732 HIS A N 1
ATOM 5682 C CA . HIS A 1 732 ? -9.203 9.850 13.470 1.00 85.75 732 HIS A CA 1
ATOM 5683 C C . HIS A 1 732 ? -10.695 9.508 13.294 1.00 85.75 732 HIS A C 1
ATOM 5685 O O . HIS A 1 732 ? -11.546 9.949 14.064 1.00 85.75 732 HIS A O 1
ATOM 5691 N N . CYS A 1 733 ? -11.041 8.730 12.260 1.00 86.50 733 CYS A N 1
ATOM 5692 C CA . CYS A 1 733 ? -12.420 8.258 12.093 1.00 86.50 733 CYS A CA 1
ATOM 5693 C C . CYS A 1 733 ? -12.814 7.327 13.251 1.00 86.50 733 CYS A C 1
ATOM 5695 O O . CYS A 1 733 ? -12.190 6.286 13.455 1.00 86.50 733 CYS A O 1
ATOM 5697 N N . ARG A 1 734 ? -13.869 7.665 13.995 1.00 84.25 734 ARG A N 1
ATOM 5698 C CA . ARG A 1 734 ? -14.359 6.828 15.100 1.00 84.25 734 ARG A CA 1
ATOM 5699 C C . ARG A 1 734 ? -14.977 5.532 14.604 1.00 84.25 734 ARG A C 1
ATOM 5701 O O . ARG A 1 734 ? -14.797 4.502 15.240 1.00 84.25 734 ARG A O 1
ATOM 5708 N N . TYR A 1 735 ? -15.664 5.576 13.469 1.00 90.62 735 TYR A N 1
ATOM 5709 C CA . TYR A 1 735 ? -16.288 4.408 12.860 1.00 90.62 735 TYR A CA 1
ATOM 5710 C C . TYR A 1 735 ? -15.660 4.136 11.504 1.00 90.62 735 TYR A C 1
ATOM 5712 O O . TYR A 1 735 ? -15.545 5.050 10.683 1.00 90.62 735 TYR A O 1
ATOM 5720 N N . ILE A 1 736 ? -15.253 2.892 11.256 1.00 94.88 736 ILE A N 1
ATOM 5721 C CA . ILE A 1 736 ? -14.668 2.492 9.976 1.00 94.88 736 ILE A CA 1
ATOM 5722 C C . ILE A 1 736 ? -15.275 1.169 9.507 1.00 94.88 736 ILE A C 1
ATOM 5724 O O . ILE A 1 736 ? -15.285 0.192 10.247 1.00 94.88 736 ILE A O 1
ATOM 5728 N N . ILE A 1 737 ? -15.737 1.117 8.257 1.00 96.75 737 ILE A N 1
ATOM 5729 C CA . ILE A 1 737 ? -15.969 -0.150 7.548 1.00 96.75 737 ILE A CA 1
ATOM 5730 C C . ILE A 1 737 ? -14.843 -0.324 6.531 1.00 96.75 737 ILE A C 1
ATOM 5732 O O . ILE A 1 737 ? -14.646 0.536 5.675 1.00 96.75 737 ILE A O 1
ATOM 5736 N N . VAL A 1 738 ? -14.116 -1.432 6.613 1.00 97.56 738 VAL A N 1
ATOM 5737 C CA . VAL A 1 738 ? -13.070 -1.831 5.669 1.00 97.56 738 VAL A CA 1
ATOM 5738 C C . VAL A 1 738 ? -13.552 -3.044 4.897 1.00 97.56 738 VAL A C 1
ATOM 5740 O O . VAL A 1 738 ? -14.042 -4.005 5.479 1.00 97.56 738 VAL A O 1
ATOM 5743 N N . THR A 1 739 ? -13.376 -3.018 3.584 1.00 96.62 739 THR A N 1
ATOM 5744 C CA . THR A 1 739 ? -13.599 -4.179 2.719 1.00 96.62 739 THR A CA 1
ATOM 5745 C C . THR A 1 739 ? -12.267 -4.601 2.124 1.00 96.62 739 THR A C 1
ATOM 5747 O O . THR A 1 739 ? -11.702 -3.913 1.273 1.00 96.62 739 THR A O 1
ATOM 5750 N N . ASP A 1 740 ? -11.740 -5.727 2.590 1.00 95.12 740 ASP A N 1
ATOM 5751 C CA . ASP A 1 740 ? -10.551 -6.332 2.013 1.00 95.12 740 ASP A CA 1
ATOM 5752 C C . ASP A 1 740 ? -10.943 -7.325 0.926 1.00 95.12 740 ASP A C 1
ATOM 5754 O O . ASP A 1 740 ? -11.109 -8.515 1.155 1.00 95.12 740 ASP A O 1
ATOM 5758 N N . SER A 1 741 ? -11.060 -6.825 -0.292 1.00 91.00 741 SER A N 1
ATOM 5759 C CA . SER A 1 741 ? -11.318 -7.623 -1.484 1.00 91.00 741 SER A CA 1
ATOM 5760 C C . SER A 1 741 ? -10.040 -8.010 -2.234 1.00 91.00 741 SER A C 1
ATOM 5762 O O . SER A 1 741 ? -10.111 -8.270 -3.437 1.00 91.00 741 SER A O 1
ATOM 5764 N N . SER A 1 742 ? -8.870 -8.027 -1.583 1.00 85.62 742 SER A N 1
ATOM 5765 C CA . SER A 1 742 ? -7.605 -8.527 -2.153 1.00 85.62 742 SER A CA 1
ATOM 5766 C C . SER A 1 742 ? -7.645 -10.043 -2.435 1.00 85.62 742 SER A C 1
ATOM 5768 O O . SER A 1 742 ? -8.490 -10.768 -1.907 1.00 85.62 742 SER A O 1
ATOM 5770 N N . ALA A 1 743 ? -6.770 -10.517 -3.334 1.00 85.56 743 ALA A N 1
ATOM 5771 C CA . ALA A 1 743 ? -6.653 -11.946 -3.620 1.00 85.56 743 ALA A CA 1
ATOM 5772 C C . ALA A 1 743 ? -5.787 -12.532 -2.521 1.00 85.56 743 ALA A C 1
ATOM 5774 O O . ALA A 1 743 ? -4.656 -12.087 -2.351 1.00 85.56 743 ALA A O 1
ATOM 5775 N N . ASP A 1 744 ? -6.326 -13.499 -1.798 1.00 87.00 744 ASP A N 1
ATOM 5776 C CA . ASP A 1 744 ? -5.657 -14.087 -0.649 1.00 87.00 744 ASP A CA 1
ATOM 5777 C C . ASP A 1 744 ? -6.034 -15.571 -0.569 1.00 87.00 744 ASP A C 1
ATOM 5779 O O . ASP A 1 744 ? -6.858 -15.954 0.259 1.00 87.00 744 ASP A O 1
ATOM 5783 N N . PRO A 1 745 ? -5.525 -16.404 -1.497 1.00 84.50 745 PRO A N 1
ATOM 5784 C CA . PRO A 1 745 ? -5.907 -17.813 -1.585 1.00 84.50 745 PRO A CA 1
ATOM 5785 C C . PRO A 1 745 ? -5.516 -18.612 -0.334 1.00 84.50 745 PRO A C 1
ATOM 5787 O O . PRO A 1 745 ? -6.163 -19.607 -0.023 1.00 84.50 745 PRO A O 1
ATOM 5790 N N . GLU A 1 746 ? -4.485 -18.170 0.393 1.00 83.56 746 GLU A N 1
ATOM 5791 C CA . GLU A 1 746 ? -4.046 -18.771 1.658 1.00 83.56 746 GLU A CA 1
ATOM 5792 C C . GLU A 1 746 ? -4.743 -18.161 2.884 1.00 83.56 746 GLU A C 1
ATOM 5794 O O . GLU A 1 746 ? -4.580 -18.657 4.000 1.00 83.56 746 GLU A O 1
ATOM 5799 N N . VAL A 1 747 ? -5.526 -17.094 2.688 1.00 86.94 747 VAL A N 1
ATOM 5800 C CA . VAL A 1 747 ? -6.192 -16.338 3.756 1.00 86.94 747 VAL A CA 1
ATOM 5801 C C . VAL A 1 747 ? -5.167 -15.927 4.831 1.00 86.94 747 VAL A C 1
ATOM 5803 O O . VAL A 1 747 ? -5.357 -16.106 6.036 1.00 86.94 747 VAL A O 1
ATOM 5806 N N . ALA A 1 748 ? -4.003 -15.448 4.384 1.00 86.19 748 ALA A N 1
ATOM 5807 C CA . ALA A 1 748 ? -2.865 -15.082 5.224 1.00 86.19 748 ALA A CA 1
ATOM 5808 C C . ALA A 1 748 ? -3.012 -13.679 5.834 1.00 86.19 748 ALA A C 1
ATOM 5810 O O . ALA A 1 748 ? -2.411 -13.402 6.874 1.00 86.19 748 ALA A O 1
ATOM 5811 N N . PHE A 1 749 ? -3.854 -12.824 5.239 1.00 90.69 749 PHE A N 1
ATOM 5812 C CA . PHE A 1 749 ? -4.098 -11.439 5.654 1.00 90.69 749 PHE A CA 1
ATOM 5813 C C . PHE A 1 749 ? -2.859 -10.529 5.575 1.00 90.69 749 PHE A C 1
ATOM 5815 O O . PHE A 1 749 ? -2.690 -9.615 6.388 1.00 90.69 749 PHE A O 1
ATOM 5822 N N . ASP A 1 750 ? -1.997 -10.731 4.575 1.00 85.94 750 ASP A N 1
ATOM 5823 C CA . ASP A 1 750 ? -0.764 -9.949 4.402 1.00 85.94 750 ASP A CA 1
ATOM 5824 C C . ASP A 1 750 ? -1.017 -8.440 4.276 1.00 85.94 750 ASP A C 1
ATOM 5826 O O . ASP A 1 750 ? -0.309 -7.628 4.885 1.00 85.94 750 ASP A O 1
ATOM 5830 N N . ASP A 1 751 ? -2.054 -8.054 3.527 1.00 88.56 751 ASP A N 1
ATOM 5831 C CA . ASP A 1 751 ? -2.437 -6.653 3.328 1.00 88.56 751 ASP A CA 1
ATOM 5832 C C . ASP A 1 751 ? -2.897 -5.994 4.637 1.00 88.56 751 ASP A C 1
ATOM 5834 O O . ASP A 1 751 ? -2.510 -4.856 4.935 1.00 88.56 751 ASP A O 1
ATOM 5838 N N . LEU A 1 752 ? -3.651 -6.723 5.465 1.00 93.06 752 LEU A N 1
ATOM 5839 C CA . LEU A 1 752 ? -4.042 -6.281 6.802 1.00 93.06 752 LEU A CA 1
ATOM 5840 C C . LEU A 1 752 ? -2.817 -6.152 7.708 1.00 93.06 752 LEU A C 1
ATOM 5842 O O . LEU A 1 752 ? -2.589 -5.084 8.274 1.00 93.06 752 LEU A O 1
ATOM 5846 N N . ALA A 1 753 ? -1.972 -7.181 7.790 1.00 90.31 753 ALA A N 1
ATOM 5847 C CA . ALA A 1 753 ? -0.775 -7.165 8.626 1.00 90.31 753 ALA A CA 1
ATOM 5848 C C . ALA A 1 753 ? 0.217 -6.056 8.225 1.00 90.31 753 ALA A C 1
ATOM 5850 O O . ALA A 1 753 ? 0.870 -5.452 9.081 1.00 90.31 753 ALA A O 1
ATOM 5851 N N . ASN A 1 754 ? 0.364 -5.767 6.928 1.00 87.44 754 ASN A N 1
ATOM 5852 C CA . ASN A 1 754 ? 1.151 -4.634 6.431 1.00 87.44 754 ASN A CA 1
ATOM 5853 C C . ASN A 1 754 ? 0.539 -3.290 6.869 1.00 87.44 754 ASN A C 1
ATOM 5855 O O . ASN A 1 754 ? 1.254 -2.421 7.369 1.00 87.44 754 ASN A O 1
ATOM 5859 N N . THR A 1 755 ? -0.779 -3.139 6.742 1.00 92.06 755 THR A N 1
ATOM 5860 C CA . THR A 1 755 ? -1.497 -1.910 7.111 1.00 92.06 755 THR A CA 1
ATOM 5861 C C . THR A 1 755 ? -1.432 -1.637 8.618 1.00 92.06 755 THR A C 1
ATOM 5863 O O . THR A 1 755 ? -1.071 -0.531 9.020 1.00 92.06 755 THR A O 1
ATOM 5866 N N . LEU A 1 756 ? -1.689 -2.648 9.458 1.00 93.25 756 LEU A N 1
ATOM 5867 C CA . LEU A 1 756 ? -1.633 -2.536 10.921 1.00 93.25 756 LEU A CA 1
ATOM 5868 C C . LEU A 1 756 ? -0.237 -2.138 11.421 1.00 93.25 756 LEU A C 1
ATOM 5870 O O . LEU A 1 756 ? -0.109 -1.234 12.245 1.00 93.25 756 LEU A O 1
ATOM 5874 N N . ARG A 1 757 ? 0.824 -2.757 10.878 1.00 89.44 757 ARG A N 1
ATOM 5875 C CA . ARG A 1 757 ? 2.214 -2.394 11.212 1.00 89.44 757 ARG A CA 1
ATOM 5876 C C . ARG A 1 757 ? 2.518 -0.935 10.882 1.00 89.44 757 ARG A C 1
ATOM 5878 O O . ARG A 1 757 ? 3.097 -0.239 11.707 1.00 89.44 757 ARG A O 1
ATOM 5885 N N . ARG A 1 758 ? 2.092 -0.454 9.709 1.00 87.06 758 ARG A N 1
ATOM 5886 C CA . ARG A 1 758 ? 2.317 0.941 9.290 1.00 87.06 758 ARG A CA 1
ATOM 5887 C C . ARG A 1 758 ? 1.570 1.939 10.162 1.00 87.06 758 ARG A C 1
ATOM 5889 O O . ARG A 1 758 ? 2.151 2.949 10.537 1.00 87.06 758 ARG A O 1
ATOM 5896 N N . ILE A 1 759 ? 0.314 1.651 10.501 1.00 91.06 759 ILE A N 1
ATOM 5897 C CA . ILE A 1 759 ? -0.493 2.486 11.401 1.00 91.06 759 ILE A CA 1
ATOM 5898 C C . ILE A 1 759 ? 0.178 2.605 12.776 1.00 91.06 759 ILE A C 1
ATOM 5900 O O . ILE A 1 759 ? 0.349 3.717 13.277 1.00 91.06 759 ILE A O 1
ATOM 5904 N N . ARG A 1 760 ? 0.632 1.480 13.342 1.00 90.12 760 ARG A N 1
ATOM 5905 C CA . ARG A 1 760 ? 1.361 1.451 14.616 1.00 90.12 760 ARG A CA 1
ATOM 5906 C C . ARG A 1 760 ? 2.651 2.265 14.557 1.00 90.12 760 ARG A C 1
ATOM 5908 O O . ARG A 1 760 ? 2.905 3.078 15.438 1.00 90.12 760 ARG A O 1
ATOM 5915 N N . GLU A 1 761 ? 3.470 2.045 13.531 1.00 84.69 761 GLU A N 1
ATOM 5916 C CA . GLU A 1 761 ? 4.774 2.703 13.394 1.00 84.69 761 GLU A CA 1
ATOM 5917 C C . GLU A 1 761 ? 4.665 4.213 13.139 1.00 84.69 761 GLU A C 1
ATOM 5919 O O . GLU A 1 761 ? 5.491 4.970 13.646 1.00 84.69 761 GLU A O 1
ATOM 5924 N N . ASP A 1 762 ? 3.680 4.652 12.351 1.00 82.19 762 ASP A N 1
ATOM 5925 C CA . ASP A 1 762 ? 3.573 6.051 11.922 1.00 82.19 762 ASP A CA 1
ATOM 5926 C C . ASP A 1 762 ? 2.723 6.910 12.863 1.00 82.19 762 ASP A C 1
ATOM 5928 O O . ASP A 1 762 ? 2.999 8.103 13.008 1.00 82.19 762 ASP A O 1
ATOM 5932 N N . PHE A 1 763 ? 1.695 6.328 13.490 1.00 84.75 763 PHE A N 1
ATOM 5933 C CA . PHE A 1 763 ? 0.733 7.065 14.316 1.00 84.75 763 PHE A CA 1
ATOM 5934 C C . PHE A 1 763 ? 0.729 6.644 15.789 1.00 84.75 763 PHE A C 1
ATOM 5936 O O . PHE A 1 763 ? 0.136 7.346 16.600 1.00 84.75 763 PHE A O 1
ATOM 5943 N N . GLY A 1 764 ? 1.365 5.526 16.159 1.00 84.75 764 GLY A N 1
ATOM 5944 C CA . GLY A 1 764 ? 1.269 4.978 17.519 1.00 84.75 764 GLY A CA 1
ATOM 5945 C C . GLY A 1 764 ? -0.122 4.431 17.870 1.00 84.75 764 GLY A C 1
ATOM 5946 O O . GLY A 1 764 ? -0.399 4.179 19.040 1.00 84.75 764 GLY A O 1
ATOM 5947 N N . VAL A 1 765 ? -0.987 4.254 16.865 1.00 89.94 765 VAL A N 1
ATOM 5948 C CA . VAL A 1 765 ? -2.348 3.726 17.004 1.00 89.94 765 VAL A CA 1
ATOM 5949 C C . VAL A 1 765 ? -2.299 2.201 16.972 1.00 89.94 765 VAL A C 1
ATOM 5951 O O . VAL A 1 765 ? -1.671 1.616 16.088 1.00 89.94 765 VAL A O 1
ATOM 5954 N N . GLU A 1 766 ? -2.988 1.555 17.907 1.00 89.31 766 GLU A N 1
ATOM 5955 C CA . GLU A 1 766 ? -3.148 0.096 17.928 1.00 89.31 766 GLU A CA 1
ATOM 5956 C C . GLU A 1 766 ? -4.548 -0.286 17.455 1.00 89.31 766 GLU A C 1
ATOM 5958 O O . GLU A 1 766 ? -5.515 0.413 17.743 1.00 89.31 766 GLU A O 1
ATOM 5963 N N . ILE A 1 767 ? -4.672 -1.390 16.721 1.00 90.81 767 ILE A N 1
ATOM 5964 C CA . ILE A 1 767 ? -5.972 -1.923 16.298 1.00 90.81 767 ILE A CA 1
ATOM 5965 C C . ILE A 1 767 ? -6.029 -3.387 16.717 1.00 90.81 767 ILE A C 1
ATOM 5967 O O . ILE A 1 767 ? -5.231 -4.200 16.249 1.00 90.81 767 ILE A O 1
ATOM 5971 N N . GLU A 1 768 ? -6.971 -3.706 17.598 1.00 87.44 768 GLU A N 1
ATOM 5972 C CA . GLU A 1 768 ? -7.283 -5.067 18.023 1.00 87.44 768 GLU A CA 1
ATOM 5973 C C . GLU A 1 768 ? -8.339 -5.650 17.083 1.00 87.44 768 GLU A C 1
ATOM 5975 O O . GLU A 1 768 ? -9.445 -5.119 17.000 1.00 87.44 768 GLU A O 1
ATOM 5980 N N . LEU A 1 769 ? -8.001 -6.720 16.360 1.00 86.50 769 LEU A N 1
ATOM 5981 C CA . LEU A 1 769 ? -8.892 -7.380 15.406 1.00 86.50 769 LEU A CA 1
ATOM 5982 C C . LEU A 1 769 ? -8.590 -8.884 15.375 1.00 86.50 769 LEU A C 1
ATOM 5984 O O . LEU A 1 769 ? -7.475 -9.272 15.024 1.00 86.50 769 LEU A O 1
ATOM 5988 N N . ASP A 1 770 ? -9.571 -9.718 15.723 1.00 85.31 770 ASP A N 1
ATOM 5989 C CA . ASP A 1 770 ? -9.468 -11.176 15.598 1.00 85.31 770 ASP A CA 1
ATOM 5990 C C . ASP A 1 770 ? -9.998 -11.622 14.231 1.00 85.31 770 ASP A C 1
ATOM 5992 O O . ASP A 1 770 ? -11.165 -11.413 13.912 1.00 85.31 770 ASP A O 1
ATOM 5996 N N . VAL A 1 771 ? -9.128 -12.210 13.409 1.00 89.44 771 VAL A N 1
ATOM 5997 C CA . VAL A 1 771 ? -9.446 -12.643 12.038 1.00 89.44 771 VAL A CA 1
ATOM 5998 C C . VAL A 1 771 ? -9.712 -14.141 11.923 1.00 89.44 771 VAL A C 1
ATOM 6000 O O . VAL A 1 771 ? -10.038 -14.611 10.833 1.00 89.44 771 VAL A O 1
ATOM 6003 N N . GLU A 1 772 ? -9.587 -14.905 13.009 1.00 87.44 772 GLU A N 1
ATOM 6004 C CA . GLU A 1 772 ? -9.765 -16.360 12.982 1.00 87.44 772 GLU A CA 1
ATOM 6005 C C . GLU A 1 772 ? -11.128 -16.802 12.408 1.00 87.44 772 GLU A C 1
ATOM 6007 O O . GLU A 1 772 ? -11.140 -17.704 11.568 1.00 87.44 772 GLU A O 1
ATOM 6012 N N . PRO A 1 773 ? -12.265 -16.136 12.710 1.00 88.00 773 PRO A N 1
ATOM 6013 C CA . PRO A 1 773 ? -13.567 -16.505 12.140 1.00 88.00 773 PRO A CA 1
ATOM 6014 C C . PRO A 1 773 ? -13.666 -16.384 10.611 1.00 88.00 773 PRO A C 1
ATOM 6016 O O . PRO A 1 773 ? -14.557 -16.978 9.993 1.00 88.00 773 PRO A O 1
ATOM 6019 N N . LEU A 1 774 ? -12.773 -15.610 9.988 1.00 89.75 774 LEU A N 1
ATOM 6020 C CA . LEU A 1 774 ? -12.716 -15.446 8.536 1.00 89.75 774 LEU A CA 1
ATOM 6021 C C . LEU A 1 774 ? -11.934 -16.569 7.850 1.00 89.75 774 LEU A C 1
ATOM 6023 O O . LEU A 1 774 ? -12.062 -16.735 6.635 1.00 89.75 774 LEU A O 1
ATOM 6027 N N . ARG A 1 775 ? -11.139 -17.348 8.593 1.00 89.69 775 ARG A N 1
ATOM 6028 C CA . ARG A 1 775 ? -10.401 -18.479 8.029 1.00 89.69 775 ARG A CA 1
ATOM 6029 C C . ARG A 1 775 ? -11.361 -19.631 7.713 1.00 89.69 775 ARG A C 1
ATOM 6031 O O . ARG A 1 775 ? -12.222 -19.950 8.535 1.00 89.69 775 ARG A O 1
ATOM 6038 N N . PRO A 1 776 ? -11.237 -20.268 6.538 1.00 87.44 776 PRO A N 1
ATOM 6039 C CA . PRO A 1 776 ? -12.053 -21.425 6.208 1.00 87.44 776 PRO A CA 1
ATOM 6040 C C . PRO A 1 776 ? -11.674 -22.628 7.085 1.00 87.44 776 PRO A C 1
ATOM 6042 O O . PRO A 1 776 ? -10.495 -22.940 7.246 1.00 87.44 776 PRO A O 1
ATOM 6045 N N . GLY A 1 777 ? -12.678 -23.311 7.640 1.00 83.38 777 GLY A N 1
ATOM 6046 C CA . GLY A 1 777 ? -12.510 -24.556 8.392 1.00 83.38 777 GLY A CA 1
ATOM 6047 C C . GLY A 1 777 ? -12.306 -25.780 7.489 1.00 83.38 777 GLY A C 1
ATOM 6048 O O . GLY A 1 777 ? -12.133 -25.667 6.276 1.00 83.38 777 GLY A O 1
ATOM 6049 N N . GLU A 1 778 ? -12.385 -26.987 8.061 1.00 81.06 778 GLU A N 1
ATOM 6050 C CA . GLU A 1 778 ? -12.187 -28.254 7.325 1.00 81.06 778 GLU A CA 1
ATOM 6051 C C . GLU A 1 778 ? -13.173 -28.459 6.159 1.00 81.06 778 GLU A C 1
ATOM 6053 O O . GLU A 1 778 ? -12.867 -29.140 5.182 1.00 81.06 778 GLU A O 1
ATOM 6058 N N . ASN A 1 779 ? -14.356 -27.849 6.239 1.00 79.56 779 ASN A N 1
ATOM 6059 C CA . ASN A 1 779 ? -15.382 -27.868 5.194 1.00 79.56 779 ASN A CA 1
ATOM 6060 C C . ASN A 1 779 ? -15.136 -26.840 4.068 1.00 79.56 779 ASN A C 1
ATOM 6062 O O . ASN A 1 779 ? -15.975 -26.708 3.175 1.00 79.56 779 ASN A O 1
ATOM 6066 N N . GLY A 1 780 ? -14.028 -26.092 4.119 1.00 81.25 780 GLY A N 1
ATOM 6067 C CA . GLY A 1 780 ? -13.712 -25.018 3.177 1.00 81.25 780 GLY A CA 1
ATOM 6068 C C . GLY A 1 780 ? -14.606 -23.781 3.317 1.00 81.25 780 GLY A C 1
ATOM 6069 O O . GLY A 1 780 ? -14.651 -22.967 2.397 1.00 81.25 780 GLY A O 1
ATOM 6070 N N . ARG A 1 781 ? -15.343 -23.648 4.429 1.00 88.25 781 ARG A N 1
ATOM 6071 C CA . ARG A 1 781 ? -16.220 -22.507 4.726 1.00 88.25 781 ARG A CA 1
ATOM 6072 C C . ARG A 1 781 ? -15.700 -21.739 5.930 1.00 88.25 781 ARG A C 1
ATOM 6074 O O . ARG A 1 781 ? -15.252 -22.341 6.904 1.00 88.25 781 ARG A O 1
ATOM 6081 N N . SER A 1 782 ? -15.771 -20.420 5.862 1.00 89.81 782 SER A N 1
ATOM 6082 C CA . SER A 1 782 ? -15.475 -19.542 6.992 1.00 89.81 782 SER A CA 1
ATOM 6083 C C . SER A 1 782 ? -16.665 -19.507 7.945 1.00 89.81 782 SER A C 1
ATOM 6085 O O . SER A 1 782 ? -17.802 -19.744 7.540 1.00 89.81 782 SER A O 1
ATOM 6087 N N . ALA A 1 783 ? -16.428 -19.185 9.213 1.00 86.31 783 ALA A N 1
ATOM 6088 C CA . ALA A 1 783 ? -17.526 -18.986 10.155 1.00 86.31 783 ALA A CA 1
ATOM 6089 C C . ALA A 1 783 ? -18.273 -17.670 9.880 1.00 86.31 783 ALA A C 1
ATOM 6091 O O . ALA A 1 783 ? -19.454 -17.554 10.200 1.00 86.31 783 ALA A O 1
ATOM 6092 N N . GLN A 1 784 ? -17.576 -16.671 9.323 1.00 88.44 784 GLN A N 1
ATOM 6093 C CA . GLN A 1 784 ? -18.064 -15.298 9.205 1.00 88.44 784 GLN A CA 1
ATOM 6094 C C . GLN A 1 784 ? -17.624 -14.613 7.897 1.00 88.44 784 GLN A C 1
ATOM 6096 O O . GLN A 1 784 ? -16.622 -14.984 7.279 1.00 88.44 784 GLN A O 1
ATOM 6101 N N . HIS A 1 785 ? -18.377 -13.579 7.498 1.00 91.31 785 HIS A N 1
ATOM 6102 C CA . HIS A 1 785 ? -18.060 -12.681 6.372 1.00 91.31 785 HIS A CA 1
ATOM 6103 C C . HIS A 1 785 ? -17.290 -11.418 6.773 1.00 91.31 785 HIS A C 1
ATOM 6105 O O . HIS A 1 785 ? -16.635 -10.784 5.941 1.00 91.31 785 HIS A O 1
ATOM 6111 N N . ALA A 1 786 ? -17.374 -11.039 8.044 1.00 92.25 786 ALA A N 1
ATOM 6112 C CA . ALA A 1 786 ? -16.666 -9.903 8.599 1.00 92.25 786 ALA A CA 1
ATOM 6113 C C . ALA A 1 786 ? -16.334 -10.152 10.066 1.00 92.25 786 ALA A C 1
ATOM 6115 O O . ALA A 1 786 ? -16.988 -10.956 10.723 1.00 92.25 786 ALA A O 1
ATOM 6116 N N . VAL A 1 787 ? -15.343 -9.423 10.562 1.00 90.69 787 VAL A N 1
ATOM 6117 C CA . VAL A 1 787 ? -14.977 -9.367 11.981 1.00 90.69 787 VAL A CA 1
ATOM 6118 C C . VAL A 1 787 ? -14.954 -7.920 12.443 1.00 90.69 787 VAL A C 1
ATOM 6120 O O . VAL A 1 787 ? -14.855 -6.994 11.633 1.00 90.69 787 VAL A O 1
ATOM 6123 N N . ILE A 1 788 ? -15.060 -7.715 13.750 1.00 90.00 788 ILE A N 1
ATOM 6124 C CA . ILE A 1 788 ? -15.130 -6.389 14.362 1.00 90.00 788 ILE A CA 1
ATOM 6125 C C . ILE A 1 788 ? -13.940 -6.220 15.294 1.00 90.00 788 ILE A C 1
ATOM 6127 O O . ILE A 1 788 ? -13.527 -7.163 15.965 1.00 90.00 788 ILE A O 1
ATOM 6131 N N . GLY A 1 789 ? -13.386 -5.015 15.320 1.00 88.69 789 GLY A N 1
ATOM 6132 C CA . GLY A 1 789 ? -12.232 -4.674 16.132 1.00 88.69 789 GLY A CA 1
ATOM 6133 C C . GLY A 1 789 ? -12.316 -3.293 16.763 1.00 88.69 789 GLY A C 1
ATOM 6134 O O . GLY A 1 789 ? -13.156 -2.458 16.406 1.00 88.69 789 GLY A O 1
ATOM 6135 N N . CYS A 1 790 ? -11.398 -3.047 17.692 1.00 87.69 790 CYS A N 1
ATOM 6136 C CA . CYS A 1 790 ? -11.258 -1.789 18.414 1.00 87.69 790 CYS A CA 1
ATOM 6137 C C . CYS A 1 790 ? -10.004 -1.045 17.940 1.00 87.69 790 CYS A C 1
ATOM 6139 O O . CYS A 1 790 ? -8.920 -1.616 17.854 1.00 87.69 790 CYS A O 1
ATOM 6141 N N . ILE A 1 791 ? -10.148 0.245 17.636 1.00 90.12 791 ILE A N 1
ATOM 6142 C CA . ILE A 1 791 ? -9.044 1.155 17.314 1.00 90.12 791 ILE A CA 1
ATOM 6143 C C . ILE A 1 791 ? -8.696 1.930 18.585 1.00 90.12 791 ILE A C 1
ATOM 6145 O O . ILE A 1 791 ? -9.571 2.545 19.185 1.00 90.12 791 ILE A O 1
ATOM 6149 N N . HIS A 1 792 ? -7.427 1.947 18.973 1.00 87.81 792 HIS A N 1
ATOM 6150 C CA . HIS A 1 792 ? -6.900 2.645 20.142 1.00 87.81 792 HIS A CA 1
ATOM 6151 C C . HIS A 1 792 ? -6.032 3.817 19.686 1.00 87.81 792 HIS A C 1
ATOM 6153 O O . HIS A 1 792 ? -4.838 3.649 19.417 1.00 87.81 792 HIS A O 1
ATOM 6159 N N . TYR A 1 793 ? -6.635 5.003 19.582 1.00 84.12 793 TYR A N 1
ATOM 6160 C CA . TYR A 1 793 ? -5.978 6.182 19.012 1.00 84.12 793 TYR A CA 1
ATOM 6161 C C . TYR A 1 793 ? -4.855 6.737 19.899 1.00 84.12 793 TYR A C 1
ATOM 6163 O O . TYR A 1 793 ? -3.815 7.136 19.383 1.00 84.12 793 TYR A O 1
ATOM 6171 N N . ASP A 1 794 ? -5.021 6.668 21.222 1.00 82.00 794 ASP A N 1
ATOM 6172 C CA . ASP A 1 794 ? -4.021 7.093 22.216 1.00 82.00 794 ASP A CA 1
ATOM 6173 C C . ASP A 1 794 ? -3.232 5.897 22.805 1.00 82.00 794 ASP A C 1
ATOM 6175 O O . ASP A 1 794 ? -2.740 5.935 23.938 1.00 82.00 794 ASP A O 1
ATOM 6179 N N . GLY A 1 795 ? -3.140 4.795 22.051 1.00 71.25 795 GLY A N 1
ATOM 6180 C CA . GLY A 1 795 ? -2.540 3.534 22.490 1.00 71.25 795 GLY A CA 1
ATOM 6181 C C . GLY A 1 795 ? -3.425 2.723 23.450 1.00 71.25 795 GLY A C 1
ATOM 6182 O O . GLY A 1 795 ? -4.499 3.147 23.870 1.00 71.25 795 GLY A O 1
ATOM 6183 N N . MET A 1 796 ? -2.968 1.523 23.820 1.00 65.06 796 MET A N 1
ATOM 6184 C CA . MET A 1 796 ? -3.772 0.517 24.547 1.00 65.06 796 MET A CA 1
ATOM 6185 C C . MET A 1 796 ? -4.340 0.981 25.899 1.00 65.06 796 MET A C 1
ATOM 6187 O O . MET A 1 796 ? -5.392 0.508 26.327 1.00 65.06 796 MET A O 1
ATOM 6191 N N . ALA A 1 797 ? -3.649 1.901 26.575 1.00 54.41 797 ALA A N 1
ATOM 6192 C CA . ALA A 1 797 ? -4.068 2.472 27.857 1.00 54.41 797 ALA A CA 1
ATOM 6193 C C . ALA A 1 797 ? -4.911 3.757 27.710 1.00 54.41 797 ALA A C 1
ATOM 6195 O O . ALA A 1 797 ? -5.385 4.295 28.711 1.00 54.41 797 ALA A O 1
ATOM 6196 N N . GLY A 1 798 ? -5.067 4.263 26.484 1.00 57.72 798 GLY A N 1
ATOM 6197 C CA . GLY A 1 798 ? -5.802 5.480 26.169 1.00 57.72 798 GLY A CA 1
ATOM 6198 C C . GLY A 1 798 ? -7.321 5.308 26.230 1.00 57.72 798 GLY A C 1
ATOM 6199 O O . GLY A 1 798 ? -7.858 4.199 26.165 1.00 57.72 798 GLY A O 1
ATOM 6200 N N . THR A 1 799 ? -8.028 6.431 26.361 1.00 69.25 799 THR A N 1
ATOM 6201 C CA . THR A 1 799 ? -9.499 6.471 26.384 1.00 69.25 799 THR A CA 1
ATOM 6202 C C . THR A 1 799 ? -10.115 6.806 25.027 1.00 69.25 799 THR A C 1
ATOM 6204 O O . THR A 1 799 ? -11.305 6.551 24.848 1.00 69.25 799 THR A O 1
ATOM 6207 N N . ASP A 1 800 ? -9.337 7.337 24.075 1.00 78.12 800 ASP A N 1
ATOM 6208 C CA . ASP A 1 800 ? -9.804 7.604 22.713 1.00 78.12 800 ASP A CA 1
ATOM 6209 C C . ASP A 1 800 ? -9.851 6.309 21.889 1.00 78.12 800 ASP A C 1
ATOM 6211 O O . ASP A 1 800 ? -8.821 5.672 21.634 1.00 78.12 800 ASP A O 1
ATOM 6215 N N . LYS A 1 801 ? -11.068 5.900 21.513 1.00 81.94 801 LYS A N 1
ATOM 6216 C CA . LYS A 1 801 ? -11.349 4.614 20.871 1.00 81.94 801 LYS A CA 1
ATOM 6217 C C . LYS A 1 801 ? -12.251 4.770 19.653 1.00 81.94 801 LYS A C 1
ATOM 6219 O O . LYS A 1 801 ? -13.205 5.546 19.667 1.00 81.94 801 LYS A O 1
ATOM 6224 N N . GLY A 1 802 ? -11.981 3.964 18.634 1.00 87.25 802 GLY A N 1
ATOM 6225 C CA . GLY A 1 802 ? -12.845 3.763 17.475 1.00 87.25 802 GLY A CA 1
ATOM 6226 C C . GLY A 1 802 ? -13.235 2.297 17.294 1.00 87.25 802 GLY A C 1
ATOM 6227 O O . GLY A 1 802 ? -12.703 1.411 17.962 1.00 87.25 802 GLY A O 1
ATOM 6228 N N . THR A 1 803 ? -14.146 2.033 16.366 1.00 89.75 803 THR A N 1
ATOM 6229 C CA . THR A 1 803 ? -14.594 0.687 15.995 1.00 89.75 803 THR A CA 1
ATOM 6230 C C . THR A 1 803 ? -14.380 0.469 14.505 1.00 89.75 803 THR A C 1
ATOM 6232 O O . THR A 1 803 ? -14.723 1.325 13.684 1.00 89.75 803 THR A O 1
ATOM 6235 N N . VAL A 1 804 ? -13.825 -0.690 14.153 1.00 93.62 804 VAL A N 1
ATOM 6236 C CA . VAL A 1 804 ? -13.617 -1.112 12.767 1.00 93.62 804 VAL A CA 1
ATOM 6237 C C . VAL A 1 804 ? -14.395 -2.390 12.481 1.00 93.62 804 VAL A C 1
ATOM 6239 O O . VAL A 1 804 ? -14.306 -3.344 13.242 1.00 93.62 804 VAL A O 1
ATOM 6242 N N . ILE A 1 805 ? -15.144 -2.421 11.381 1.00 94.75 805 ILE A N 1
ATOM 6243 C CA . ILE A 1 805 ? -15.720 -3.647 10.814 1.00 94.75 805 ILE A CA 1
ATOM 6244 C C . ILE A 1 805 ? -14.891 -3.996 9.583 1.00 94.75 805 ILE A C 1
ATOM 6246 O O . ILE A 1 805 ? -14.741 -3.166 8.688 1.00 94.75 805 ILE A O 1
ATOM 6250 N N . TYR A 1 806 ? -14.347 -5.204 9.532 1.00 95.81 806 TYR A N 1
ATOM 6251 C CA . TYR A 1 806 ? -13.467 -5.672 8.470 1.00 95.81 806 TYR A CA 1
ATOM 6252 C C . TYR A 1 806 ? -14.118 -6.838 7.721 1.00 95.81 806 TYR A C 1
ATOM 6254 O O . TYR A 1 806 ? -14.267 -7.929 8.265 1.00 95.81 806 TYR A O 1
ATOM 6262 N N . PHE A 1 807 ? -14.512 -6.595 6.470 1.00 95.75 807 PHE A N 1
ATOM 6263 C CA . PHE A 1 807 ? -15.077 -7.586 5.555 1.00 95.75 807 PHE A CA 1
ATOM 6264 C C . PHE A 1 807 ? -13.982 -8.277 4.747 1.00 95.75 807 PHE A C 1
ATOM 6266 O O . PHE A 1 807 ? -13.085 -7.614 4.222 1.00 95.75 807 PHE A O 1
ATOM 6273 N N . LYS A 1 808 ? -14.135 -9.586 4.544 1.00 94.94 808 LYS A N 1
ATOM 6274 C CA . LYS A 1 808 ? -13.345 -10.385 3.601 1.00 94.94 808 LYS A CA 1
ATOM 6275 C C . LYS A 1 808 ? -14.317 -11.173 2.714 1.00 94.94 808 LYS A C 1
ATOM 6277 O O . LYS A 1 808 ? -15.299 -11.694 3.239 1.00 94.94 808 LYS A O 1
ATOM 6282 N N . PRO A 1 809 ? -14.094 -11.288 1.391 1.00 94.00 809 PRO A N 1
ATOM 6283 C CA . PRO A 1 809 ? -14.840 -12.225 0.566 1.00 94.00 809 PRO A CA 1
ATOM 6284 C C . PRO A 1 809 ? -14.583 -13.644 1.071 1.00 94.00 809 PRO A C 1
ATOM 6286 O O . PRO A 1 809 ? -13.530 -14.220 0.820 1.00 94.00 809 PRO A O 1
ATOM 6289 N N . THR A 1 810 ? -15.536 -14.180 1.818 1.00 93.25 810 THR A N 1
ATOM 6290 C CA . THR A 1 810 ? -15.525 -15.537 2.362 1.00 93.25 810 THR A CA 1
ATOM 6291 C C . THR A 1 810 ? -16.844 -16.207 2.035 1.00 93.25 810 THR A C 1
ATOM 6293 O O . THR A 1 810 ? -17.804 -15.543 1.645 1.00 93.25 810 THR A O 1
ATOM 6296 N N . LEU A 1 811 ? -16.890 -17.524 2.199 1.00 93.19 811 LEU A N 1
ATOM 6297 C CA . LEU A 1 811 ? -18.112 -18.292 2.046 1.00 93.19 811 LEU A CA 1
ATOM 6298 C C . LEU A 1 811 ? -18.439 -19.000 3.358 1.00 93.19 811 LEU A C 1
ATOM 6300 O O . LEU A 1 811 ? -17.639 -19.811 3.817 1.00 93.19 811 LEU A O 1
ATOM 6304 N N . THR A 1 812 ? -19.602 -18.728 3.934 1.00 90.38 812 THR A N 1
ATOM 6305 C CA . THR A 1 812 ? -20.119 -19.345 5.161 1.00 90.38 812 THR A CA 1
ATOM 6306 C C . THR A 1 812 ? -21.109 -20.479 4.878 1.00 90.38 812 THR A C 1
ATOM 6308 O O . THR A 1 812 ? -21.290 -21.368 5.709 1.00 90.38 812 THR A O 1
ATOM 6311 N N . GLY A 1 813 ? -21.667 -20.536 3.663 1.00 88.12 813 GLY A N 1
ATOM 6312 C CA . GLY A 1 813 ? -22.587 -21.583 3.208 1.00 88.12 813 GLY A CA 1
ATOM 6313 C C . GLY A 1 813 ? -24.062 -21.178 3.205 1.00 88.12 813 GLY A C 1
ATOM 6314 O O . GLY A 1 813 ? -24.887 -21.959 2.732 1.00 88.12 813 GLY A O 1
ATOM 6315 N N . ASP A 1 814 ? -24.400 -19.984 3.693 1.00 89.38 814 ASP A N 1
ATOM 6316 C CA . ASP A 1 814 ? -25.748 -19.404 3.634 1.00 89.38 814 ASP A CA 1
ATOM 6317 C C . ASP A 1 814 ? -25.970 -18.529 2.382 1.00 89.38 814 ASP A C 1
ATOM 6319 O O . ASP A 1 814 ? -27.009 -17.877 2.249 1.00 89.38 814 ASP A O 1
ATOM 6323 N N . GLU A 1 815 ? -25.005 -18.518 1.456 1.00 93.81 815 GLU A N 1
ATOM 6324 C CA . GLU A 1 815 ? -25.071 -17.710 0.243 1.00 93.81 815 GLU A CA 1
ATOM 6325 C C . GLU A 1 815 ? -26.202 -18.158 -0.702 1.00 93.81 815 GLU A C 1
ATOM 6327 O O . GLU A 1 815 ? -26.615 -19.324 -0.708 1.00 93.81 815 GLU A O 1
ATOM 6332 N N . PRO A 1 816 ? -26.665 -17.261 -1.592 1.00 92.25 816 PRO A N 1
ATOM 6333 C CA . PRO A 1 816 ? -27.583 -17.614 -2.668 1.00 92.25 816 PRO A CA 1
ATOM 6334 C C . PRO A 1 816 ? -27.113 -18.810 -3.517 1.00 92.25 816 PRO A C 1
ATOM 6336 O O . PRO A 1 816 ? -25.923 -19.005 -3.779 1.00 92.25 816 PRO A O 1
ATOM 6339 N N . ALA A 1 817 ? -28.072 -19.614 -3.987 1.00 91.38 817 ALA A N 1
ATOM 6340 C CA . ALA A 1 817 ? -27.799 -20.878 -4.677 1.00 91.38 817 ALA A CA 1
ATOM 6341 C C . ALA A 1 817 ? -26.967 -20.727 -5.966 1.00 91.38 817 ALA A C 1
ATOM 6343 O O . ALA A 1 817 ? -26.217 -21.635 -6.322 1.00 91.38 817 ALA A O 1
ATOM 6344 N N . ASP A 1 818 ? -27.085 -19.598 -6.663 1.00 90.62 818 ASP A N 1
ATOM 6345 C CA . ASP A 1 818 ? -26.279 -19.251 -7.836 1.00 90.62 818 ASP A CA 1
ATOM 6346 C C . ASP A 1 818 ? -24.807 -19.001 -7.473 1.00 90.62 818 ASP A C 1
ATOM 6348 O O . ASP A 1 818 ? -23.923 -19.527 -8.147 1.00 90.62 818 ASP A O 1
ATOM 6352 N N . VAL A 1 819 ? -24.533 -18.305 -6.365 1.00 94.12 819 VAL A N 1
ATOM 6353 C CA . VAL A 1 819 ? -23.167 -18.090 -5.848 1.00 94.12 819 VAL A CA 1
ATOM 6354 C C . VAL A 1 819 ? -22.526 -19.417 -5.423 1.00 94.12 819 VAL A C 1
ATOM 6356 O O . VAL A 1 819 ? -21.378 -19.702 -5.774 1.00 94.12 819 VAL A O 1
ATOM 6359 N N . LEU A 1 820 ? -23.277 -20.278 -4.725 1.00 92.00 820 LEU A N 1
ATOM 6360 C CA . LEU A 1 820 ? -22.812 -21.615 -4.330 1.00 92.00 820 LEU A CA 1
ATOM 6361 C C . LEU A 1 820 ? -22.533 -22.518 -5.543 1.00 92.00 820 LEU A C 1
ATOM 6363 O O . LEU A 1 820 ? -21.547 -23.263 -5.573 1.00 92.00 820 LEU A O 1
ATOM 6367 N N . GLN A 1 821 ? -23.380 -22.440 -6.570 1.00 93.69 821 GLN A N 1
ATOM 6368 C CA . GLN A 1 821 ? -23.182 -23.174 -7.816 1.00 93.69 821 GLN A CA 1
ATOM 6369 C C . GLN A 1 821 ? -21.948 -22.672 -8.578 1.00 93.69 821 GLN A C 1
ATOM 6371 O O . GLN A 1 821 ? -21.183 -23.500 -9.085 1.00 93.69 821 GLN A O 1
ATOM 6376 N N . TYR A 1 822 ? -21.721 -21.354 -8.617 1.00 93.00 822 TYR A N 1
ATOM 6377 C CA . TYR A 1 822 ? -20.537 -20.764 -9.239 1.00 93.00 822 TYR A CA 1
ATOM 6378 C C . TYR A 1 822 ? -19.258 -21.246 -8.549 1.00 93.00 822 TYR A C 1
ATOM 6380 O O . TYR A 1 822 ? -18.339 -21.710 -9.225 1.00 93.00 822 TYR A O 1
ATOM 6388 N N . GLN A 1 823 ? -19.228 -21.238 -7.212 1.00 91.88 823 GLN A N 1
ATOM 6389 C CA . GLN A 1 823 ? -18.104 -21.769 -6.436 1.00 91.88 823 GLN A CA 1
ATOM 6390 C C . GLN A 1 823 ? -17.844 -23.256 -6.719 1.00 91.88 823 GLN A C 1
ATOM 6392 O O . GLN A 1 823 ? -16.695 -23.668 -6.854 1.00 91.88 823 GLN A O 1
ATOM 6397 N N . THR A 1 824 ? -18.894 -24.066 -6.884 1.00 88.06 824 THR A N 1
ATOM 6398 C CA . THR A 1 824 ? -18.743 -25.499 -7.208 1.00 88.06 824 THR A CA 1
ATOM 6399 C C . THR A 1 824 ? -18.014 -25.717 -8.542 1.00 88.06 824 THR A C 1
ATOM 6401 O O . THR A 1 824 ? -17.348 -26.734 -8.731 1.00 88.06 824 THR A O 1
ATOM 6404 N N . ARG A 1 825 ? -18.131 -24.772 -9.485 1.00 89.12 825 ARG A N 1
ATOM 6405 C CA . ARG A 1 825 ? -17.457 -24.827 -10.792 1.00 89.12 825 ARG A CA 1
ATOM 6406 C C . ARG A 1 825 ? -16.108 -24.109 -10.819 1.00 89.12 825 ARG A C 1
ATOM 6408 O O . ARG A 1 825 ? -15.290 -24.436 -11.675 1.00 89.12 825 ARG A O 1
ATOM 6415 N N . ASN A 1 826 ? -15.867 -23.185 -9.889 1.00 88.88 826 ASN A N 1
ATOM 6416 C CA . ASN A 1 826 ? -14.676 -22.342 -9.835 1.00 88.88 826 ASN A CA 1
ATOM 6417 C C . ASN A 1 826 ? -14.029 -22.430 -8.447 1.00 88.88 826 ASN A C 1
ATOM 6419 O O . ASN A 1 826 ? -14.341 -21.656 -7.549 1.00 88.88 826 ASN A O 1
ATOM 6423 N N . ILE A 1 827 ? -13.095 -23.371 -8.285 1.00 85.44 827 ILE A N 1
ATOM 6424 C CA . ILE A 1 827 ? -12.460 -23.695 -6.991 1.00 85.44 827 ILE A CA 1
ATOM 6425 C C . ILE A 1 827 ? -11.713 -22.495 -6.386 1.00 85.44 827 ILE A C 1
ATOM 6427 O O . ILE A 1 827 ? -11.632 -22.372 -5.170 1.00 85.44 827 ILE A O 1
ATOM 6431 N N . ALA A 1 828 ? -11.174 -21.609 -7.227 1.00 85.81 828 ALA A N 1
ATOM 6432 C CA . ALA A 1 828 ? -10.452 -20.425 -6.774 1.00 85.81 828 ALA A CA 1
ATOM 6433 C C . ALA A 1 828 ? -11.376 -19.317 -6.235 1.00 85.81 828 ALA A C 1
ATOM 6435 O O . ALA A 1 828 ? -10.887 -18.398 -5.587 1.00 85.81 828 ALA A O 1
ATOM 6436 N N . PHE A 1 829 ? -12.691 -19.371 -6.475 1.00 89.25 829 PHE A N 1
ATOM 6437 C CA . PHE A 1 829 ? -13.642 -18.392 -5.948 1.00 89.25 829 PHE A CA 1
ATOM 6438 C C . PHE A 1 829 ? -13.817 -18.560 -4.425 1.00 89.25 829 PHE A C 1
ATOM 6440 O O . PHE A 1 829 ? -14.013 -19.689 -3.972 1.00 89.25 829 PHE A O 1
ATOM 6447 N N . PRO A 1 830 ? -13.796 -17.474 -3.619 1.00 90.19 830 PRO A N 1
ATOM 6448 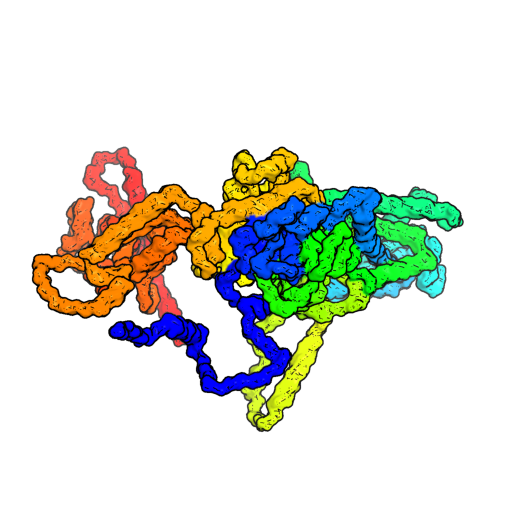C CA . PRO A 1 830 ? -13.819 -16.055 -4.002 1.00 90.19 830 PRO A CA 1
ATOM 6449 C C . PRO A 1 830 ? -12.438 -15.370 -4.101 1.00 90.19 830 PRO A C 1
ATOM 6451 O O . PRO A 1 830 ? -12.371 -14.145 -4.228 1.00 90.19 830 PRO A O 1
ATOM 6454 N N . HIS A 1 831 ? -11.332 -16.113 -4.108 1.00 88.50 831 HIS A N 1
ATOM 6455 C CA . HIS A 1 831 ? -9.956 -15.595 -4.181 1.00 88.50 831 HIS A CA 1
ATOM 6456 C C . HIS A 1 831 ? -9.302 -15.728 -5.569 1.00 88.50 831 HIS A C 1
ATOM 6458 O O . HIS A 1 831 ? -8.081 -15.850 -5.676 1.00 88.50 831 HIS A O 1
ATOM 6464 N N . GLU A 1 832 ? -10.090 -15.658 -6.648 1.00 85.31 832 GLU A N 1
ATOM 6465 C CA . GLU A 1 832 ? -9.571 -15.667 -8.020 1.00 85.31 832 GLU A CA 1
ATOM 6466 C C . GLU A 1 832 ? -8.554 -14.530 -8.231 1.00 85.31 832 GLU A C 1
ATOM 6468 O O . GLU A 1 832 ? -8.701 -13.430 -7.688 1.00 85.31 832 GLU A O 1
ATOM 6473 N N . GLY A 1 833 ? -7.501 -14.793 -9.010 1.00 76.31 833 GLY A N 1
ATOM 6474 C CA . GLY A 1 833 ? -6.354 -13.893 -9.147 1.00 76.31 833 GLY A CA 1
ATOM 6475 C C . GLY A 1 833 ? -6.708 -12.505 -9.699 1.00 76.31 833 GLY A C 1
ATOM 6476 O O . GLY A 1 833 ? -7.519 -12.357 -10.606 1.00 76.31 833 GLY A O 1
ATOM 6477 N N . THR A 1 834 ? -6.036 -11.464 -9.196 1.00 68.88 834 THR A N 1
ATOM 6478 C CA . THR A 1 834 ? -6.210 -10.064 -9.648 1.00 68.88 834 THR A CA 1
ATOM 6479 C C . THR A 1 834 ? -5.721 -9.792 -11.073 1.00 68.88 834 THR A C 1
ATOM 6481 O O . THR A 1 834 ? -5.999 -8.723 -11.619 1.00 68.88 834 THR A O 1
ATOM 6484 N N . GLY A 1 835 ? -4.973 -10.725 -11.670 1.00 63.47 835 GLY A N 1
ATOM 6485 C CA . GLY A 1 835 ? -4.500 -10.629 -13.051 1.00 63.47 835 GLY A CA 1
ATOM 6486 C C . GLY A 1 835 ? -5.621 -10.756 -14.086 1.00 63.47 835 GLY A C 1
ATOM 6487 O O . GLY A 1 835 ? -5.464 -10.266 -15.204 1.00 63.47 835 GLY A O 1
ATOM 6488 N N . ASP A 1 836 ? -6.757 -11.357 -13.718 1.00 68.88 836 ASP A N 1
ATOM 6489 C CA . ASP A 1 836 ? -7.938 -11.388 -14.573 1.00 68.88 836 ASP A CA 1
ATOM 6490 C C . ASP A 1 836 ? -8.713 -10.065 -14.481 1.00 68.88 836 ASP A C 1
ATOM 6492 O O . ASP A 1 836 ? -9.163 -9.641 -13.417 1.00 68.88 836 ASP A O 1
ATOM 6496 N N . GLN A 1 837 ? -8.841 -9.394 -15.624 1.00 73.19 837 GLN A N 1
ATOM 6497 C CA . GLN A 1 837 ? -9.565 -8.132 -15.785 1.00 73.19 837 GLN A CA 1
ATOM 6498 C C . GLN A 1 837 ? -10.747 -8.275 -16.766 1.00 73.19 837 GLN A C 1
ATOM 6500 O O . GLN A 1 837 ? -11.320 -7.267 -17.184 1.00 73.19 837 GLN A O 1
ATOM 6505 N N . PHE A 1 838 ? -11.096 -9.503 -17.177 1.00 78.38 838 PHE A N 1
ATOM 6506 C CA . PHE A 1 838 ? -12.072 -9.788 -18.233 1.00 78.38 838 PHE A CA 1
ATOM 6507 C C . PHE A 1 838 ? -13.255 -10.632 -17.745 1.00 78.38 838 PHE A C 1
ATOM 6509 O O . PHE A 1 838 ? -13.616 -11.628 -18.380 1.00 78.38 838 PHE A O 1
ATOM 6516 N N . TYR A 1 839 ? -13.916 -10.180 -16.680 1.00 83.62 839 TYR A N 1
ATOM 6517 C CA . TYR A 1 839 ? -15.016 -10.924 -16.066 1.00 83.62 839 TYR A CA 1
ATOM 6518 C C . TYR A 1 839 ? -16.140 -11.212 -17.057 1.00 83.62 839 TYR A C 1
ATOM 6520 O O . TYR A 1 839 ? -16.620 -10.317 -17.765 1.00 83.62 839 TYR A O 1
ATOM 6528 N N . ASP A 1 840 ? -16.559 -12.473 -17.110 1.00 83.81 840 ASP A N 1
ATOM 6529 C CA . ASP A 1 840 ? -17.829 -12.823 -17.729 1.00 83.81 840 ASP A CA 1
ATOM 6530 C C . ASP A 1 840 ? -19.008 -12.456 -16.813 1.00 83.81 840 ASP A C 1
ATOM 6532 O O . ASP A 1 840 ? -18.842 -11.959 -15.696 1.00 83.81 840 ASP A O 1
ATOM 6536 N N . GLU A 1 841 ? -20.222 -12.636 -17.324 1.00 85.62 841 GLU A N 1
ATOM 6537 C CA . GLU A 1 841 ? -21.434 -12.245 -16.608 1.00 85.62 841 GLU A CA 1
ATOM 6538 C C . GLU A 1 841 ? -21.630 -13.036 -15.307 1.00 85.62 841 GLU A C 1
ATOM 6540 O O . GLU A 1 841 ? -22.029 -12.457 -14.297 1.00 85.62 841 GLU A O 1
ATOM 6545 N N . ALA A 1 842 ? -21.319 -14.336 -15.311 1.00 88.81 842 ALA A N 1
ATOM 6546 C CA . ALA A 1 842 ? -21.526 -15.206 -14.159 1.00 88.81 842 ALA A CA 1
ATOM 6547 C C . ALA A 1 842 ? -20.551 -14.870 -13.025 1.00 88.81 842 ALA A C 1
ATOM 6549 O O . ALA A 1 842 ? -20.964 -14.770 -11.868 1.00 88.81 842 ALA A O 1
ATOM 6550 N N . GLN A 1 843 ? -19.280 -14.641 -13.358 1.00 90.88 843 GLN A N 1
ATOM 6551 C CA . GLN A 1 843 ? -18.255 -14.222 -12.407 1.00 90.88 843 GLN A CA 1
ATOM 6552 C C . GLN A 1 843 ? -18.583 -12.857 -11.801 1.00 90.88 843 GLN A C 1
ATOM 6554 O O . GLN A 1 843 ? -18.546 -12.685 -10.580 1.00 90.88 843 GLN A O 1
ATOM 6559 N N . TRP A 1 844 ? -18.950 -11.889 -12.647 1.00 92.44 844 TRP A N 1
ATOM 6560 C CA . TRP A 1 844 ? -19.300 -10.544 -12.199 1.00 92.44 844 TRP A CA 1
ATOM 6561 C C . TRP A 1 844 ? -20.514 -10.560 -11.261 1.00 92.44 844 TRP A C 1
ATOM 6563 O O . TRP A 1 844 ? -20.462 -10.005 -10.162 1.00 92.44 844 TRP A O 1
ATOM 6573 N N . GLU A 1 845 ? -21.594 -11.243 -11.646 1.00 92.38 845 GLU A N 1
ATOM 6574 C CA . GLU A 1 845 ? -22.801 -11.311 -10.820 1.00 92.38 845 GLU A CA 1
ATOM 6575 C C . GLU A 1 845 ? -22.547 -12.062 -9.505 1.00 92.38 845 GLU A C 1
ATOM 6577 O O . GLU A 1 845 ? -23.024 -11.615 -8.464 1.00 92.38 845 GLU A O 1
ATOM 6582 N N . SER A 1 846 ? -21.732 -13.123 -9.511 1.00 94.88 846 SER A N 1
ATOM 6583 C CA . SER A 1 846 ? -21.406 -13.893 -8.300 1.00 94.88 846 SER A CA 1
ATOM 6584 C C . SER A 1 846 ? -20.636 -13.064 -7.268 1.00 94.88 846 SER A C 1
ATOM 6586 O O . SER A 1 846 ? -20.985 -13.085 -6.089 1.00 94.88 846 SER A O 1
ATOM 6588 N N . TYR A 1 847 ? -19.637 -12.274 -7.686 1.00 95.50 847 TYR A N 1
ATOM 6589 C CA . TYR A 1 847 ? -18.922 -11.370 -6.773 1.00 95.50 847 TYR A CA 1
ATOM 6590 C C . TYR A 1 847 ? -19.814 -10.248 -6.238 1.00 95.50 847 TYR A C 1
ATOM 6592 O O . TYR A 1 847 ? -19.751 -9.934 -5.046 1.00 95.50 847 TYR A O 1
ATOM 6600 N N . ARG A 1 848 ? -20.660 -9.660 -7.095 1.00 95.00 848 ARG A N 1
ATOM 6601 C CA . ARG A 1 848 ? -21.604 -8.609 -6.690 1.00 95.00 848 ARG A CA 1
ATOM 6602 C C . ARG A 1 848 ? -22.596 -9.145 -5.659 1.00 95.00 848 ARG A C 1
ATOM 6604 O O . ARG A 1 848 ? -22.804 -8.518 -4.623 1.00 95.00 848 ARG A O 1
ATOM 6611 N N . ARG A 1 849 ? -23.178 -10.317 -5.925 1.00 94.88 849 ARG A N 1
ATOM 6612 C CA . ARG A 1 849 ? -24.114 -10.999 -5.023 1.00 94.88 849 ARG A CA 1
ATOM 6613 C C . ARG A 1 849 ? -23.465 -11.405 -3.712 1.00 94.88 849 ARG A C 1
ATOM 6615 O O . ARG A 1 849 ? -24.089 -11.222 -2.675 1.00 94.88 849 ARG A O 1
ATOM 6622 N N . LEU A 1 850 ? -22.228 -11.898 -3.745 1.00 96.50 850 LEU A N 1
ATOM 6623 C CA . LEU A 1 850 ? -21.493 -12.248 -2.533 1.00 96.50 850 LEU A CA 1
ATOM 6624 C C . LEU A 1 850 ? -21.262 -11.023 -1.638 1.00 96.50 850 LEU A C 1
ATOM 6626 O O . LEU A 1 850 ? -21.503 -11.102 -0.439 1.00 96.50 850 LEU A O 1
ATOM 6630 N N . GLY A 1 851 ? -20.849 -9.884 -2.207 1.00 95.88 851 GLY A N 1
ATOM 6631 C CA . GLY A 1 851 ? -20.674 -8.645 -1.441 1.00 95.88 851 GLY A CA 1
ATOM 6632 C C . GLY A 1 851 ? -21.985 -8.120 -0.857 1.00 95.88 851 GLY A C 1
ATOM 6633 O O . GLY A 1 851 ? -22.051 -7.758 0.314 1.00 95.88 851 GLY A O 1
ATOM 6634 N N . GLU A 1 852 ? -23.056 -8.132 -1.651 1.00 94.00 852 GLU A N 1
ATOM 6635 C CA . GLU A 1 852 ? -24.397 -7.744 -1.203 1.00 94.00 852 GLU A CA 1
ATOM 6636 C C . GLU A 1 852 ? -24.898 -8.632 -0.053 1.00 94.00 852 GLU A C 1
ATOM 6638 O O . GLU A 1 852 ? -25.364 -8.119 0.964 1.00 94.00 852 GLU A O 1
ATOM 6643 N N . HIS A 1 853 ? -24.757 -9.953 -0.194 1.00 93.75 853 HIS A N 1
ATOM 6644 C CA . HIS A 1 853 ? -25.119 -10.937 0.828 1.00 93.75 853 HIS A CA 1
ATOM 6645 C C . HIS A 1 853 ? -24.303 -10.750 2.107 1.00 93.75 853 HIS A C 1
ATOM 6647 O O . HIS A 1 853 ? -24.883 -10.592 3.176 1.00 93.75 853 HIS A O 1
ATOM 6653 N N . ALA A 1 854 ? -22.975 -10.657 1.995 1.00 93.44 854 ALA A N 1
ATOM 6654 C CA . ALA A 1 854 ? -22.078 -10.477 3.133 1.00 93.44 854 ALA A CA 1
ATOM 6655 C C . ALA A 1 854 ? -22.453 -9.253 3.984 1.00 93.44 854 ALA A C 1
ATOM 6657 O O . ALA A 1 854 ? -22.572 -9.362 5.204 1.00 93.44 854 ALA A O 1
ATOM 6658 N N . ALA A 1 855 ? -22.681 -8.091 3.360 1.00 91.94 855 ALA A N 1
ATOM 6659 C CA . ALA A 1 855 ? -23.077 -6.887 4.093 1.00 91.94 855 ALA A CA 1
ATOM 6660 C C . ALA A 1 855 ? -24.470 -7.000 4.722 1.00 91.94 855 ALA A C 1
ATOM 6662 O O . ALA A 1 855 ? -24.642 -6.554 5.854 1.00 91.94 855 ALA A O 1
ATOM 6663 N N . ILE A 1 856 ? -25.451 -7.595 4.033 1.00 88.94 856 ILE A N 1
ATOM 6664 C CA . ILE A 1 856 ? -26.795 -7.797 4.597 1.00 88.94 856 ILE A CA 1
ATOM 6665 C C . ILE A 1 856 ? -26.743 -8.750 5.793 1.00 88.94 856 ILE A C 1
ATOM 6667 O O . ILE A 1 856 ? -27.373 -8.461 6.806 1.00 88.94 856 ILE A O 1
ATOM 6671 N N . SER A 1 857 ? -25.996 -9.851 5.696 1.00 87.62 857 SER A N 1
ATOM 6672 C CA . SER A 1 857 ? -25.872 -10.839 6.771 1.00 87.62 857 SER A CA 1
ATOM 6673 C C . SER A 1 857 ? -25.167 -10.268 8.001 1.00 87.62 857 SER A C 1
ATOM 6675 O O . SER A 1 857 ? -25.612 -10.514 9.119 1.00 87.62 857 SER A O 1
ATOM 6677 N N . VAL A 1 858 ? -24.109 -9.469 7.812 1.00 86.62 858 VAL A N 1
ATOM 6678 C CA . VAL A 1 858 ? -23.339 -8.868 8.918 1.00 86.62 858 VAL A CA 1
ATOM 6679 C C . VAL A 1 858 ? -24.072 -7.697 9.571 1.00 86.62 858 VAL A C 1
ATOM 6681 O O . VAL A 1 858 ? -24.080 -7.575 10.791 1.00 86.62 858 VAL A O 1
ATOM 6684 N N . LEU A 1 859 ? -24.690 -6.822 8.777 1.00 85.50 859 LEU A N 1
ATOM 6685 C CA . LEU A 1 859 ? -25.300 -5.576 9.255 1.00 85.50 859 LEU A CA 1
ATOM 6686 C C . LEU A 1 859 ? -26.818 -5.705 9.450 1.00 85.50 859 LEU A C 1
ATOM 6688 O O . LEU A 1 859 ? -27.549 -4.720 9.330 1.00 85.50 859 LEU A O 1
ATOM 6692 N N . ARG A 1 860 ? -27.320 -6.911 9.731 1.00 72.00 860 ARG A N 1
ATOM 6693 C CA . ARG A 1 860 ? -28.746 -7.148 9.971 1.00 72.00 860 ARG A CA 1
ATOM 6694 C C . ARG A 1 860 ? -29.140 -6.638 11.363 1.00 72.00 860 ARG A C 1
ATOM 6696 O O . ARG A 1 860 ? -29.120 -7.385 12.335 1.00 72.00 860 ARG A O 1
ATOM 6703 N N . PHE A 1 861 ? -29.519 -5.367 11.466 1.00 66.12 861 PHE A N 1
ATOM 6704 C CA . PHE A 1 861 ? -30.103 -4.800 12.688 1.00 66.12 861 PHE A CA 1
ATOM 6705 C C . PHE A 1 861 ? -31.633 -4.698 12.565 1.00 66.12 861 PHE A C 1
ATOM 6707 O O . PHE A 1 861 ? -32.158 -4.305 11.520 1.00 66.12 861 PHE A O 1
ATOM 6714 N N . GLU A 1 862 ? -32.372 -5.055 13.622 1.00 52.72 862 GLU A N 1
ATOM 6715 C CA . GLU A 1 862 ? -33.826 -4.850 13.679 1.00 52.72 862 GLU A CA 1
ATOM 6716 C C . GLU A 1 862 ? -34.122 -3.344 13.766 1.00 52.72 862 GLU A C 1
ATOM 6718 O O . GLU A 1 862 ? -33.914 -2.683 14.783 1.00 52.72 862 GLU A O 1
ATOM 6723 N N . VAL A 1 863 ? -34.591 -2.775 12.655 1.00 44.50 863 VAL A N 1
ATOM 6724 C CA . VAL A 1 863 ? -34.850 -1.333 12.478 1.00 44.50 863 VAL A CA 1
ATOM 6725 C C . VAL A 1 863 ? -35.952 -0.807 13.418 1.00 44.50 863 VAL A C 1
ATOM 6727 O O . VAL A 1 863 ? -36.073 0.401 13.611 1.00 44.50 863 VAL A O 1
ATOM 6730 N N . GLU A 1 864 ? -36.747 -1.681 14.040 1.00 44.50 864 GLU A N 1
ATOM 6731 C CA . GLU A 1 864 ? -38.047 -1.322 14.620 1.00 44.50 864 GLU A CA 1
ATOM 6732 C C . GLU A 1 864 ? -38.014 -0.413 15.866 1.00 44.50 864 GLU A C 1
ATOM 6734 O O . GLU A 1 864 ? -39.061 0.121 16.217 1.00 44.50 864 GLU A O 1
ATOM 6739 N N . ASN A 1 865 ? -36.862 -0.136 16.504 1.00 42.19 865 ASN A N 1
ATOM 6740 C CA . ASN A 1 865 ? -36.830 0.654 17.755 1.00 42.19 865 ASN A CA 1
ATOM 6741 C C . ASN A 1 865 ? -35.706 1.706 17.912 1.00 42.19 865 ASN A C 1
ATOM 6743 O O . ASN A 1 865 ? -35.530 2.260 19.003 1.00 42.19 865 ASN A O 1
ATOM 6747 N N . THR A 1 866 ? -34.937 2.044 16.873 1.00 45.50 866 THR A N 1
ATOM 6748 C CA . THR A 1 866 ? -33.800 2.977 17.033 1.00 45.50 866 THR A CA 1
ATOM 6749 C C . THR A 1 866 ? -34.202 4.457 16.962 1.00 45.50 866 THR A C 1
ATOM 6751 O O . THR A 1 866 ? -34.811 4.932 16.004 1.00 45.50 866 THR A O 1
ATOM 6754 N N . LYS A 1 867 ? -33.815 5.241 17.981 1.00 47.56 867 LYS A N 1
ATOM 6755 C CA . LYS A 1 867 ? -33.946 6.709 17.956 1.00 47.56 867 LYS A CA 1
ATOM 6756 C C . LYS A 1 867 ? -33.057 7.295 16.834 1.00 47.56 867 LYS A C 1
ATOM 6758 O O . LYS A 1 867 ? -31.895 6.902 16.743 1.00 47.56 867 LYS A O 1
ATOM 6763 N N . PRO A 1 868 ? -33.514 8.294 16.047 1.00 47.28 868 PRO A N 1
ATOM 6764 C CA . PRO A 1 868 ? -32.763 8.840 14.902 1.00 47.28 868 PRO A CA 1
ATOM 6765 C C . PRO A 1 868 ? -31.414 9.496 15.237 1.00 47.28 868 PRO A C 1
ATOM 6767 O O . PRO A 1 868 ? -30.583 9.673 14.352 1.00 47.28 868 PRO A O 1
ATOM 6770 N N . ALA A 1 869 ? -31.204 9.903 16.493 1.00 47.69 869 ALA A N 1
ATOM 6771 C CA . ALA A 1 869 ? -30.082 10.752 16.894 1.00 47.69 869 ALA A CA 1
ATOM 6772 C C . ALA A 1 869 ? -28.722 10.025 16.996 1.00 47.69 869 ALA A C 1
ATOM 6774 O O . ALA A 1 869 ? -27.708 10.705 17.098 1.00 47.69 869 ALA A O 1
ATOM 6775 N N . SER A 1 870 ? -28.677 8.685 16.938 1.00 63.69 870 SER A N 1
ATOM 6776 C CA . SER A 1 870 ? -27.435 7.897 17.093 1.00 63.69 870 SER A CA 1
ATOM 6777 C C . SER A 1 870 ? -27.389 6.640 16.208 1.00 63.69 870 SER A C 1
ATOM 6779 O O . SER A 1 870 ? -26.899 5.596 16.625 1.00 63.69 870 SER A O 1
ATOM 6781 N N . PHE A 1 871 ? -27.924 6.711 14.981 1.00 75.31 871 PHE A N 1
ATOM 6782 C CA . PHE A 1 871 ? -28.032 5.553 14.075 1.00 75.31 871 PHE A CA 1
ATOM 6783 C C . PHE A 1 871 ? -26.707 4.787 13.893 1.00 75.31 871 PHE A C 1
ATOM 6785 O O . PHE A 1 871 ? -26.692 3.569 14.035 1.00 75.31 871 PHE A O 1
ATOM 6792 N N . VAL A 1 872 ? -25.601 5.493 13.617 1.00 77.25 872 VAL A N 1
ATOM 6793 C CA . VAL A 1 872 ? -24.283 4.869 13.388 1.00 77.25 872 VAL A CA 1
ATOM 6794 C C . VAL A 1 872 ? -23.764 4.204 14.661 1.00 77.25 872 VAL A C 1
ATOM 6796 O O . VAL A 1 872 ? -23.362 3.046 14.605 1.00 77.25 872 VAL A O 1
ATOM 6799 N N . ASP A 1 873 ? -23.843 4.889 15.806 1.00 77.94 873 ASP A N 1
ATOM 6800 C CA . ASP A 1 873 ? -23.440 4.326 17.099 1.00 77.94 873 ASP A CA 1
ATOM 6801 C C . ASP A 1 873 ? -24.218 3.043 17.398 1.00 77.94 873 ASP A C 1
ATOM 6803 O O . ASP A 1 873 ? -23.625 2.027 17.741 1.00 77.94 873 ASP A O 1
ATOM 6807 N N . ASN A 1 874 ? -25.543 3.071 17.217 1.00 76.88 874 ASN A N 1
ATOM 6808 C CA . ASN A 1 874 ? -26.405 1.920 17.474 1.00 76.88 874 ASN A CA 1
ATOM 6809 C C . ASN A 1 874 ? -26.095 0.764 16.519 1.00 76.88 874 ASN A C 1
ATOM 6811 O O . ASN A 1 874 ? -26.072 -0.377 16.958 1.00 76.88 874 ASN A O 1
ATOM 6815 N N . MET A 1 875 ? -25.829 1.046 15.239 1.00 83.81 875 MET A N 1
ATOM 6816 C CA . MET A 1 875 ? -25.456 0.021 14.262 1.00 83.81 875 MET A CA 1
ATOM 6817 C C . MET A 1 875 ? -24.150 -0.669 14.667 1.00 83.81 875 MET A C 1
ATOM 6819 O O . MET A 1 875 ? -24.106 -1.891 14.734 1.00 83.81 875 MET A O 1
ATOM 6823 N N . PHE A 1 876 ? -23.094 0.094 14.966 1.00 82.38 876 PHE A N 1
ATOM 6824 C CA . PHE A 1 876 ? -21.818 -0.490 15.385 1.00 82.38 876 PHE A CA 1
ATOM 6825 C C . PHE A 1 876 ? -21.927 -1.194 16.744 1.00 82.38 876 PHE A C 1
ATOM 6827 O O . PHE A 1 876 ? -21.335 -2.252 16.911 1.00 82.38 876 PHE A O 1
ATOM 6834 N N . LEU A 1 877 ? -22.710 -0.665 17.691 1.00 76.50 877 LEU A N 1
ATOM 6835 C CA . LEU A 1 877 ? -22.977 -1.323 18.975 1.00 76.50 877 LEU A CA 1
ATOM 6836 C C . LEU A 1 877 ? -23.718 -2.651 18.802 1.00 76.50 877 LEU A C 1
ATOM 6838 O O . LEU A 1 877 ? -23.344 -3.636 19.428 1.00 76.50 877 LEU A O 1
ATOM 6842 N N . GLU A 1 878 ? -24.746 -2.686 17.959 1.00 75.06 878 GLU A N 1
ATOM 6843 C CA . GLU A 1 878 ? -25.534 -3.891 17.704 1.00 75.06 878 GLU A CA 1
ATOM 6844 C C . GLU A 1 878 ? -24.692 -4.965 17.015 1.00 75.06 878 GLU A C 1
ATOM 6846 O O . GLU A 1 878 ? -24.685 -6.119 17.435 1.00 75.06 878 GLU A O 1
ATOM 6851 N N . VAL A 1 879 ? -23.902 -4.566 16.017 1.00 76.06 879 VAL A N 1
ATOM 6852 C CA . VAL A 1 879 ? -22.967 -5.460 15.329 1.00 76.06 879 VAL A CA 1
ATOM 6853 C C . VAL A 1 879 ? -21.900 -5.956 16.320 1.00 76.06 879 VAL A C 1
ATOM 6855 O O . VAL A 1 879 ? -21.650 -7.155 16.387 1.00 76.06 879 VAL A O 1
ATOM 6858 N N . CYS A 1 880 ? -21.359 -5.108 17.204 1.00 72.69 880 CYS A N 1
ATOM 6859 C CA . CYS A 1 880 ? -20.488 -5.566 18.298 1.00 72.69 880 CYS A CA 1
ATOM 6860 C C . CYS A 1 880 ? -21.181 -6.594 19.214 1.00 72.69 880 CYS A C 1
ATOM 6862 O O . CYS A 1 880 ? -20.582 -7.615 19.541 1.00 72.69 880 CYS A O 1
ATOM 6864 N N . ASN A 1 881 ? -22.433 -6.353 19.615 1.00 64.81 881 ASN A N 1
ATOM 6865 C CA . ASN A 1 881 ? -23.178 -7.235 20.521 1.00 64.81 881 ASN A CA 1
ATOM 6866 C C . ASN A 1 881 ? -23.522 -8.594 19.892 1.00 64.81 881 ASN A C 1
ATOM 6868 O O . ASN A 1 881 ? -23.532 -9.605 20.590 1.00 64.81 881 ASN A O 1
ATOM 6872 N N . GLN A 1 882 ? -23.825 -8.624 18.593 1.00 65.06 882 GLN A N 1
ATOM 6873 C CA . GLN A 1 882 ? -24.169 -9.849 17.870 1.00 65.06 882 GLN A CA 1
ATOM 6874 C C . GLN A 1 882 ? -22.942 -10.742 17.605 1.00 65.06 882 GLN A C 1
ATOM 6876 O O . GLN A 1 882 ? -23.066 -11.966 17.611 1.00 65.06 882 GLN A O 1
ATOM 6881 N N . TRP A 1 883 ? -21.764 -10.148 17.374 1.00 62.75 883 TRP A N 1
ATOM 6882 C CA . TRP A 1 883 ? -20.593 -10.855 16.825 1.00 62.75 883 TRP A CA 1
ATOM 6883 C C . TRP A 1 883 ? -19.437 -11.036 17.816 1.00 62.75 883 TRP A C 1
ATOM 6885 O O . TRP A 1 883 ? -18.504 -11.784 17.529 1.00 62.75 883 TRP A O 1
ATOM 6895 N N . HIS A 1 884 ? -19.533 -10.453 19.012 1.00 58.25 884 HIS A N 1
ATOM 6896 C CA . HIS A 1 884 ? -18.880 -10.982 20.207 1.00 58.25 884 HIS A CA 1
ATOM 6897 C C . HIS A 1 884 ? -19.880 -11.895 20.933 1.00 58.25 884 HIS A C 1
ATOM 6899 O O . HIS A 1 884 ? -20.630 -11.417 21.788 1.00 58.25 884 HIS A O 1
ATOM 6905 N N . PRO A 1 885 ? -19.970 -13.198 20.601 1.00 43.50 885 PRO A N 1
ATOM 6906 C CA . PRO A 1 885 ? -20.902 -14.073 21.284 1.00 43.50 885 PRO A CA 1
ATOM 6907 C C . PRO A 1 885 ? -20.517 -14.142 22.760 1.00 43.50 885 PRO A C 1
ATOM 6909 O O . PRO A 1 885 ? -19.491 -14.714 23.132 1.00 43.50 885 PRO A O 1
ATOM 6912 N N . ASN A 1 886 ? -21.391 -13.617 23.617 1.00 46.50 886 ASN A N 1
ATOM 6913 C CA . ASN A 1 886 ? -21.485 -14.114 24.977 1.00 46.50 886 ASN A CA 1
ATOM 6914 C C . ASN A 1 886 ? -21.584 -15.637 24.877 1.00 46.50 886 ASN A C 1
ATOM 6916 O O . ASN A 1 886 ? -22.513 -16.164 24.255 1.00 46.50 886 ASN A O 1
ATOM 6920 N N . LYS A 1 887 ? -20.652 -16.364 25.501 1.00 52.59 887 LYS A N 1
ATOM 6921 C CA . LYS A 1 887 ? -20.851 -17.801 25.720 1.00 52.59 887 LYS A CA 1
ATOM 6922 C C . LYS A 1 887 ? -22.227 -17.934 26.382 1.00 52.59 887 LYS A C 1
ATOM 6924 O O . LYS A 1 887 ? -22.534 -17.154 27.276 1.00 52.59 887 LYS A O 1
ATOM 6929 N N . ALA A 1 888 ? -23.071 -18.890 25.991 1.00 51.53 888 ALA A N 1
ATOM 6930 C CA . ALA A 1 888 ? -24.422 -19.030 26.568 1.00 51.53 888 ALA A CA 1
ATOM 6931 C C . ALA A 1 888 ? -24.425 -19.082 28.119 1.00 51.53 888 ALA A C 1
ATOM 6933 O O . ALA A 1 888 ? -25.399 -18.706 28.767 1.00 51.53 888 ALA A O 1
ATOM 6934 N N . GLN A 1 889 ? -23.298 -19.482 28.720 1.00 55.53 889 GLN A N 1
ATOM 6935 C CA . GLN A 1 889 ? -23.041 -19.401 30.158 1.00 55.53 889 GLN A CA 1
ATOM 6936 C C . GLN A 1 889 ? -22.970 -17.962 30.704 1.00 55.53 889 GLN A C 1
ATOM 6938 O O . GLN A 1 889 ? -23.492 -17.714 31.786 1.00 55.53 889 GLN A O 1
ATOM 6943 N N . HIS A 1 890 ? -22.396 -17.001 29.973 1.00 61.47 890 HIS A N 1
ATOM 6944 C CA . HIS A 1 890 ? -22.257 -15.602 30.399 1.00 61.47 890 HIS A CA 1
ATOM 6945 C C . HIS A 1 890 ? -23.605 -14.919 30.610 1.00 61.47 890 HIS A C 1
ATOM 6947 O O . HIS A 1 890 ? -23.743 -14.172 31.568 1.00 61.47 890 HIS A O 1
ATOM 6953 N N . GLN A 1 891 ? -24.622 -15.194 29.787 1.00 62.72 891 GLN A N 1
ATOM 6954 C CA . GLN A 1 891 ? -25.944 -14.581 29.965 1.00 62.72 891 GLN A CA 1
ATOM 6955 C C . GLN A 1 891 ? -26.658 -15.102 31.222 1.00 62.72 891 GLN A C 1
ATOM 6957 O O . GLN A 1 891 ? -27.251 -14.320 31.963 1.00 62.72 891 GLN A O 1
ATOM 6962 N N . ALA A 1 892 ? -26.566 -16.408 31.494 1.00 67.94 892 ALA A N 1
ATOM 6963 C CA . ALA A 1 892 ? -27.122 -17.002 32.709 1.00 67.94 892 ALA A CA 1
ATOM 6964 C C . ALA A 1 892 ? -26.408 -16.480 33.967 1.00 67.94 892 ALA A C 1
ATOM 6966 O O . ALA A 1 892 ? -27.065 -16.044 34.911 1.00 67.94 892 ALA A O 1
ATOM 6967 N N . ILE A 1 893 ? -25.072 -16.442 33.935 1.00 69.00 893 ILE A N 1
ATOM 6968 C CA . ILE A 1 893 ? -24.244 -15.910 35.024 1.00 69.00 893 ILE A CA 1
ATOM 6969 C C . ILE A 1 893 ? -24.513 -14.412 35.230 1.00 69.00 893 ILE A C 1
ATOM 6971 O O . ILE A 1 893 ? -24.649 -13.961 36.362 1.00 69.00 893 ILE A O 1
ATOM 6975 N N . PHE A 1 894 ? -24.658 -13.634 34.156 1.00 73.19 894 PHE A N 1
ATOM 6976 C CA . PHE A 1 894 ? -24.973 -12.207 34.229 1.00 73.19 894 PHE A CA 1
ATOM 6977 C C . PHE A 1 894 ? -26.313 -11.953 34.928 1.00 73.19 894 PHE A C 1
ATOM 6979 O O . PHE A 1 894 ? -26.391 -11.091 35.805 1.00 73.19 894 PHE A O 1
ATOM 6986 N N . LEU A 1 895 ? -27.362 -12.703 34.571 1.00 78.12 895 LEU A N 1
ATOM 6987 C CA . LEU A 1 895 ? -28.681 -12.584 35.202 1.00 78.12 895 LEU A CA 1
ATOM 6988 C C . LEU A 1 895 ? -28.637 -12.976 36.684 1.00 78.12 895 LEU A C 1
ATOM 6990 O O . LEU A 1 895 ? -29.201 -12.267 37.517 1.00 78.12 895 LEU A O 1
ATOM 6994 N N . GLU A 1 896 ? -27.925 -14.054 37.022 1.00 82.81 896 GLU A N 1
ATOM 6995 C CA . GLU A 1 896 ? -27.728 -14.488 38.408 1.00 82.81 896 GLU A CA 1
ATOM 6996 C C . GLU A 1 896 ? -26.986 -13.428 39.238 1.00 82.81 896 GLU A C 1
ATOM 6998 O O . GLU A 1 896 ? -27.427 -13.060 40.328 1.00 82.81 896 GLU A O 1
ATOM 7003 N N . LEU A 1 897 ? -25.885 -12.887 38.712 1.00 83.38 897 LEU A N 1
ATOM 7004 C CA . LEU A 1 897 ? -25.097 -11.855 39.384 1.00 83.38 897 LEU A CA 1
ATOM 7005 C C . LEU A 1 897 ? -25.875 -10.549 39.533 1.00 83.38 897 LEU A C 1
ATOM 7007 O O . LEU A 1 897 ? -25.778 -9.900 40.572 1.00 83.38 897 LEU A O 1
ATOM 7011 N N . THR A 1 898 ? -26.677 -10.180 38.533 1.00 84.06 898 THR A N 1
ATOM 7012 C CA . THR A 1 898 ? -27.545 -8.997 38.597 1.00 84.06 898 THR A CA 1
ATOM 7013 C C . THR A 1 898 ? -28.600 -9.156 39.692 1.00 84.06 898 THR A C 1
ATOM 7015 O O . THR A 1 898 ? -28.801 -8.230 40.475 1.00 84.06 898 THR A O 1
ATOM 7018 N N . ALA A 1 899 ? -29.224 -10.335 39.809 1.00 85.00 899 ALA A N 1
ATOM 7019 C CA . ALA A 1 899 ? -30.173 -10.626 40.883 1.00 85.00 899 ALA A CA 1
ATOM 7020 C C . ALA A 1 899 ? -29.503 -10.553 42.265 1.00 85.00 899 ALA A C 1
ATOM 7022 O O . ALA A 1 899 ? -29.972 -9.828 43.139 1.00 85.00 899 ALA A O 1
ATOM 7023 N N . ARG A 1 900 ? -28.341 -11.202 42.431 1.00 85.06 900 ARG A N 1
ATOM 7024 C CA . ARG A 1 900 ? -27.555 -11.156 43.678 1.00 85.06 900 ARG A CA 1
ATOM 7025 C C . ARG A 1 900 ? -27.106 -9.740 44.044 1.00 85.06 900 ARG A C 1
ATOM 7027 O O . ARG A 1 900 ? -27.050 -9.401 45.226 1.00 85.06 900 ARG A O 1
ATOM 7034 N N . CYS A 1 901 ? -26.769 -8.920 43.049 1.00 85.75 901 CYS A N 1
ATOM 7035 C CA . CYS A 1 901 ? -26.429 -7.516 43.249 1.00 85.75 901 CYS A CA 1
ATOM 7036 C C . CYS A 1 901 ? -27.656 -6.724 43.713 1.00 85.75 901 CYS A C 1
ATOM 7038 O O . CYS A 1 901 ? -27.572 -6.050 44.734 1.00 85.75 901 CYS A O 1
ATOM 7040 N N . GLY A 1 902 ? -28.810 -6.889 43.060 1.00 84.56 902 GLY A N 1
ATOM 7041 C CA . GLY A 1 902 ? -30.066 -6.261 43.478 1.00 84.56 902 GLY A CA 1
ATOM 7042 C C . GLY A 1 902 ? -30.499 -6.646 44.898 1.00 84.56 902 GLY A C 1
ATOM 7043 O O . GLY A 1 902 ? -30.918 -5.782 45.668 1.00 84.56 902 GLY A O 1
ATOM 7044 N N . ASP A 1 903 ? -30.336 -7.913 45.284 1.00 85.69 903 ASP A N 1
ATOM 7045 C CA . ASP A 1 903 ? -30.601 -8.377 46.651 1.00 85.69 903 ASP A CA 1
ATOM 7046 C C . ASP A 1 903 ? -29.686 -7.683 47.669 1.00 85.69 903 ASP A C 1
ATOM 7048 O O . ASP A 1 903 ? -30.155 -7.201 48.703 1.00 85.69 903 ASP A O 1
ATOM 7052 N N . LEU A 1 904 ? -28.390 -7.566 47.353 1.00 85.44 904 LEU A N 1
ATOM 7053 C CA . LEU A 1 904 ? -27.429 -6.849 48.188 1.00 85.44 904 LEU A CA 1
ATOM 7054 C C . LEU A 1 904 ? -27.782 -5.359 48.305 1.00 85.44 904 LEU A C 1
ATOM 7056 O O . LEU A 1 904 ? -27.716 -4.806 49.400 1.00 85.44 904 LEU A O 1
ATOM 7060 N N . GLU A 1 905 ? -28.176 -4.703 47.213 1.00 82.88 905 GLU A N 1
ATOM 7061 C CA . GLU A 1 905 ? -28.586 -3.295 47.241 1.00 82.88 905 GLU A CA 1
ATOM 7062 C C . GLU A 1 905 ? -29.839 -3.071 48.094 1.00 82.88 905 GLU A C 1
ATOM 7064 O O . GLU A 1 905 ? -29.906 -2.096 48.845 1.00 82.88 905 GLU A O 1
ATOM 7069 N N . ASN A 1 906 ? -30.825 -3.969 48.013 1.00 82.00 906 ASN A N 1
ATOM 7070 C CA . ASN A 1 906 ? -32.037 -3.903 48.830 1.00 82.00 906 ASN A CA 1
ATOM 7071 C C . ASN A 1 906 ? -31.728 -4.084 50.320 1.00 82.00 906 ASN A C 1
ATOM 7073 O O . ASN A 1 906 ? -32.297 -3.385 51.158 1.00 82.00 906 ASN A O 1
ATOM 7077 N N . GLU A 1 907 ? -30.804 -4.981 50.651 1.00 81.06 907 GLU A N 1
ATOM 7078 C CA . GLU A 1 907 ? -30.363 -5.211 52.024 1.00 81.06 907 GLU A CA 1
ATOM 7079 C C . GLU A 1 907 ? -29.565 -4.023 52.575 1.00 81.06 907 GLU A C 1
ATOM 7081 O O . GLU A 1 907 ? -29.851 -3.542 53.671 1.00 81.06 907 GLU A O 1
ATOM 7086 N N . ILE A 1 908 ? -28.637 -3.475 51.781 1.00 79.81 908 ILE A N 1
ATOM 7087 C CA . ILE A 1 908 ? -27.907 -2.247 52.123 1.00 79.81 908 ILE A CA 1
ATOM 7088 C C . ILE A 1 908 ? -28.905 -1.100 52.338 1.00 79.81 908 ILE A C 1
ATOM 7090 O O . ILE A 1 908 ? -28.819 -0.389 53.334 1.00 79.81 908 ILE A O 1
ATOM 7094 N N . ARG A 1 909 ? -29.919 -0.954 51.477 1.00 74.69 909 ARG A N 1
ATOM 7095 C CA . ARG A 1 909 ? -30.980 0.055 51.639 1.00 74.69 909 ARG A CA 1
ATOM 7096 C C . ARG A 1 909 ? -31.790 -0.123 52.923 1.00 74.69 909 ARG A C 1
ATOM 7098 O O . ARG A 1 909 ? -32.183 0.871 53.523 1.00 74.69 909 ARG A O 1
ATOM 7105 N N . ALA A 1 910 ? -32.076 -1.361 53.316 1.00 75.75 910 ALA A N 1
ATOM 7106 C CA . ALA A 1 910 ? -32.914 -1.656 54.473 1.00 75.75 910 ALA A CA 1
ATOM 7107 C C . ALA A 1 910 ? -32.158 -1.592 55.808 1.00 75.75 910 ALA A C 1
ATOM 7109 O O . ALA A 1 910 ? -32.788 -1.425 56.851 1.00 75.75 910 ALA A O 1
ATOM 7110 N N . SER A 1 911 ? -30.840 -1.813 55.810 1.00 74.19 911 SER A N 1
ATOM 7111 C CA . SER A 1 911 ? -30.108 -2.132 57.044 1.00 74.19 911 SER A CA 1
ATOM 7112 C C . SER A 1 911 ? -28.678 -1.587 57.128 1.00 74.19 911 SER A C 1
ATOM 7114 O O . SER A 1 911 ? -28.010 -1.857 58.124 1.00 74.19 911 SER A O 1
ATOM 7116 N N . ALA A 1 912 ? -28.172 -0.851 56.133 1.00 72.31 912 ALA A N 1
ATOM 7117 C CA . ALA A 1 912 ? -26.865 -0.196 56.240 1.00 72.31 912 ALA A CA 1
ATOM 7118 C C . ALA A 1 912 ? -26.951 1.170 56.936 1.00 72.31 912 ALA A C 1
ATOM 7120 O O . ALA A 1 912 ? -28.005 1.805 56.991 1.00 72.31 912 ALA A O 1
ATOM 7121 N N . SER A 1 913 ? -25.810 1.643 57.444 1.00 71.25 913 SER A N 1
ATOM 7122 C CA . SER A 1 913 ? -25.702 2.987 58.009 1.00 71.25 913 SER A CA 1
ATOM 7123 C C . SER A 1 913 ? -25.924 4.059 56.935 1.00 71.25 913 SER A C 1
ATOM 7125 O O . SER A 1 913 ? -25.591 3.880 55.759 1.00 71.25 913 SER A O 1
ATOM 7127 N N . ASN A 1 914 ? -26.436 5.221 57.351 1.00 69.88 914 ASN A N 1
ATOM 7128 C CA . ASN A 1 914 ? -26.641 6.368 56.458 1.00 69.88 914 ASN A CA 1
ATOM 7129 C C . ASN A 1 914 ? -25.335 6.824 55.781 1.00 69.88 914 ASN A C 1
ATOM 7131 O O . ASN A 1 914 ? -25.362 7.318 54.656 1.00 69.88 914 ASN A O 1
ATOM 7135 N N . GLN A 1 915 ? -24.192 6.625 56.444 1.00 71.19 915 GLN A N 1
ATOM 7136 C CA . GLN A 1 915 ? -22.871 6.923 55.898 1.00 71.19 915 GLN A CA 1
ATOM 7137 C C . GLN A 1 915 ? -22.503 5.986 54.740 1.00 71.19 915 GLN A C 1
ATOM 7139 O O . GLN A 1 915 ? -22.148 6.462 53.663 1.00 71.19 915 GLN A O 1
ATOM 7144 N N . LEU A 1 916 ? -22.642 4.668 54.919 1.00 75.50 916 LEU A N 1
ATOM 7145 C CA . LEU A 1 916 ? -22.344 3.697 53.862 1.00 75.50 916 LEU A CA 1
ATOM 7146 C C . LEU A 1 916 ? -23.299 3.853 52.671 1.00 75.50 916 LEU A C 1
ATOM 7148 O O . LEU A 1 916 ? -22.882 3.742 51.517 1.00 75.50 916 LEU A O 1
ATOM 7152 N N . LEU A 1 917 ? -24.567 4.174 52.943 1.00 74.50 917 LEU A N 1
ATOM 7153 C CA . LEU A 1 917 ? -25.550 4.503 51.913 1.00 74.50 917 LEU A CA 1
ATOM 7154 C C . LEU A 1 917 ? -25.160 5.747 51.112 1.00 74.50 917 LEU A C 1
ATOM 7156 O O . LEU A 1 917 ? -25.292 5.733 49.892 1.00 74.50 917 LEU A O 1
ATOM 7160 N N . ALA A 1 918 ? -24.646 6.795 51.758 1.00 74.31 918 ALA A N 1
ATOM 7161 C CA . ALA A 1 918 ? -24.184 7.998 51.070 1.00 74.31 918 ALA A CA 1
ATOM 7162 C C . ALA A 1 918 ? -22.903 7.763 50.248 1.00 74.31 918 ALA A C 1
ATOM 7164 O O . ALA A 1 918 ? -22.753 8.348 49.176 1.00 74.31 918 ALA A O 1
ATOM 7165 N N . GLU A 1 919 ? -22.000 6.896 50.715 1.00 78.06 919 GLU A N 1
ATOM 7166 C CA . GLU A 1 919 ? -20.778 6.531 49.986 1.00 78.06 919 GLU A CA 1
ATOM 7167 C C . GLU A 1 919 ? -21.070 5.651 48.763 1.00 78.06 919 GLU A C 1
ATOM 7169 O O . GLU A 1 919 ? -20.517 5.883 47.687 1.00 78.06 919 GLU A O 1
ATOM 7174 N N . LEU A 1 920 ? -21.947 4.651 48.906 1.00 76.75 920 LEU A N 1
ATOM 7175 C CA . LEU A 1 920 ? -22.311 3.749 47.814 1.00 76.75 920 LEU A CA 1
ATOM 7176 C C . LEU A 1 920 ? -23.332 4.375 46.864 1.00 76.75 920 LEU A C 1
ATOM 7178 O O . LEU A 1 920 ? -23.237 4.117 45.669 1.00 76.75 920 LEU A O 1
ATOM 7182 N N . PHE A 1 921 ? -24.258 5.211 47.353 1.00 78.81 921 PHE A N 1
ATOM 7183 C CA . PHE A 1 921 ? -25.370 5.830 46.611 1.00 78.81 921 PHE A CA 1
ATOM 7184 C C . PHE A 1 921 ? -25.470 7.358 46.782 1.00 78.81 921 PHE A C 1
ATOM 7186 O O . PHE A 1 921 ? -26.484 7.859 47.281 1.00 78.81 921 PHE A O 1
ATOM 7193 N N . PRO A 1 922 ? -24.464 8.132 46.326 1.00 71.50 922 PRO A N 1
ATOM 7194 C CA . PRO A 1 922 ? -24.450 9.589 46.480 1.00 71.50 922 PRO A CA 1
ATOM 7195 C C . PRO A 1 922 ? -25.664 10.299 45.852 1.00 71.50 922 PRO A C 1
ATOM 7197 O O . PRO A 1 922 ? -26.126 11.314 46.372 1.00 71.50 922 PRO A O 1
ATOM 7200 N N . GLU A 1 923 ? -26.230 9.764 44.770 1.00 71.94 923 GLU A N 1
ATOM 7201 C CA . GLU A 1 923 ? -27.434 10.285 44.112 1.00 71.94 923 GLU A CA 1
ATOM 7202 C C . GLU A 1 923 ? -28.721 10.067 44.920 1.00 71.94 923 GLU A C 1
ATOM 7204 O O . GLU A 1 923 ? -29.614 10.914 44.902 1.00 71.94 923 GLU A O 1
ATOM 7209 N N . ALA A 1 924 ? -28.819 8.965 45.667 1.00 64.00 924 ALA A N 1
ATOM 7210 C CA . ALA A 1 924 ? -29.956 8.721 46.548 1.00 64.00 924 ALA A CA 1
ATOM 7211 C C . ALA A 1 924 ? -29.889 9.659 47.760 1.00 64.00 924 ALA A C 1
ATOM 7213 O O . ALA A 1 924 ? -30.899 10.257 48.132 1.00 64.00 924 ALA A O 1
ATOM 7214 N N . ALA A 1 925 ? -28.683 9.858 48.305 1.00 61.53 925 ALA A N 1
ATOM 7215 C CA . ALA A 1 925 ? -28.434 10.789 49.400 1.00 61.53 925 ALA A CA 1
ATOM 7216 C C . ALA A 1 925 ? -28.758 12.246 49.014 1.00 61.53 925 ALA A C 1
ATOM 7218 O O . ALA A 1 925 ? -29.381 12.964 49.803 1.00 61.53 925 ALA A O 1
ATOM 7219 N N . SER A 1 926 ? -28.413 12.676 47.792 1.00 57.00 926 SER A N 1
ATOM 7220 C CA . SER A 1 926 ? -28.721 14.029 47.303 1.00 57.00 926 SER A CA 1
ATOM 7221 C C . SER A 1 926 ? -30.218 14.248 47.039 1.00 57.00 926 SER A C 1
ATOM 7223 O O . SER A 1 926 ? -30.727 15.335 47.312 1.00 57.00 926 SER A O 1
ATOM 7225 N N . ALA A 1 927 ? -30.950 13.214 46.604 1.00 55.59 927 ALA A N 1
ATOM 7226 C CA . ALA A 1 927 ? -32.404 13.261 46.437 1.00 55.59 927 ALA A CA 1
ATOM 7227 C C . ALA A 1 927 ? -33.159 13.326 47.780 1.00 55.59 927 ALA A C 1
ATOM 7229 O O . ALA A 1 927 ? -34.198 13.980 47.881 1.00 55.59 927 ALA A O 1
ATOM 7230 N N . THR A 1 928 ? -32.634 12.693 48.835 1.00 52.59 928 THR A N 1
ATOM 7231 C CA . THR A 1 928 ? -33.216 12.748 50.189 1.00 52.59 928 THR A CA 1
ATOM 7232 C C . THR A 1 928 ? -32.835 13.997 50.985 1.00 52.59 928 THR A C 1
ATOM 7234 O O . THR A 1 928 ? -33.544 14.351 51.926 1.00 52.59 928 THR A O 1
ATOM 7237 N N . ALA A 1 929 ? -31.784 14.721 50.584 1.00 49.75 929 ALA A N 1
ATOM 7238 C CA . ALA A 1 929 ? -31.334 15.948 51.249 1.00 49.75 929 ALA A CA 1
ATOM 7239 C C . ALA A 1 929 ? -32.360 17.105 51.198 1.00 49.75 929 ALA A C 1
ATOM 7241 O O . ALA A 1 929 ? -32.195 18.100 51.901 1.00 49.75 929 ALA A O 1
ATOM 7242 N N . SER A 1 930 ? -33.448 16.979 50.422 1.00 41.91 930 SER A N 1
ATOM 7243 C CA . SER A 1 930 ? -34.548 17.957 50.390 1.00 41.91 930 SER A CA 1
ATOM 7244 C C . SER A 1 930 ? -35.611 17.758 51.487 1.00 41.91 930 SER A C 1
ATOM 7246 O O . SER A 1 930 ? -36.569 18.533 51.544 1.00 41.91 930 SER A O 1
ATOM 7248 N N . LYS A 1 931 ? -35.494 16.740 52.348 1.00 41.16 931 LYS A N 1
ATOM 7249 C CA . LYS A 1 931 ? -36.359 16.574 53.524 1.00 41.16 931 LYS A CA 1
ATOM 7250 C C . LYS A 1 931 ? -35.504 16.630 54.784 1.00 41.16 931 LYS A C 1
ATOM 7252 O O . LYS A 1 931 ? -34.838 15.660 55.126 1.00 41.16 931 LYS A O 1
ATOM 7257 N N . SER A 1 932 ? -35.546 17.767 55.484 1.00 32.53 932 SER A N 1
ATOM 7258 C CA . SER A 1 932 ? -35.051 17.858 56.862 1.00 32.53 932 SER A CA 1
ATOM 7259 C C . SER A 1 932 ? -35.631 16.709 57.693 1.00 32.53 932 SER A C 1
ATOM 7261 O O . SER A 1 932 ? -36.854 16.538 57.690 1.00 32.53 932 SER A O 1
ATOM 7263 N N . PRO A 1 933 ? -34.813 15.951 58.438 1.00 39.44 933 PRO A N 1
ATOM 7264 C CA . PRO A 1 933 ? -35.339 15.008 59.403 1.00 39.44 933 PRO A CA 1
ATOM 7265 C C . PRO A 1 933 ? -35.885 15.807 60.587 1.00 39.44 933 PRO A C 1
ATOM 7267 O O . PRO A 1 933 ? -35.140 16.498 61.283 1.00 39.44 933 PRO A O 1
ATOM 7270 N N . ALA A 1 934 ? -37.195 15.725 60.811 1.00 34.50 934 ALA A N 1
ATOM 7271 C CA . ALA A 1 934 ? -37.753 16.024 62.116 1.00 34.50 934 ALA A CA 1
ATOM 7272 C C . ALA A 1 934 ? -37.173 15.005 63.104 1.00 34.50 934 ALA A C 1
ATOM 7274 O O . ALA A 1 934 ? -37.256 13.796 62.879 1.00 34.50 934 ALA A O 1
ATOM 7275 N N . ALA A 1 935 ? -36.560 15.518 64.168 1.00 36.62 935 ALA A N 1
ATOM 7276 C CA . ALA A 1 935 ? -36.102 14.739 65.302 1.00 36.62 935 ALA A CA 1
ATOM 7277 C C . ALA A 1 935 ? -37.239 13.829 65.780 1.00 36.62 935 ALA A C 1
ATOM 7279 O O . ALA A 1 935 ? -38.258 14.303 66.280 1.00 36.62 935 ALA A O 1
ATOM 7280 N N . THR A 1 936 ? -37.072 12.525 65.589 1.00 34.25 936 THR A N 1
ATOM 7281 C CA . THR A 1 936 ? -37.876 11.528 66.285 1.00 34.25 936 THR A CA 1
ATOM 7282 C C . THR A 1 936 ? -36.902 10.760 67.153 1.00 34.25 936 THR A C 1
ATOM 7284 O O . THR A 1 936 ? -36.105 9.963 66.667 1.00 34.25 936 THR A O 1
ATOM 7287 N N . GLU A 1 937 ? -36.914 11.099 68.437 1.00 40.16 937 GLU A N 1
ATOM 7288 C CA . GLU A 1 937 ? -36.349 10.277 69.493 1.00 40.16 937 GLU A CA 1
ATOM 7289 C C . GLU A 1 937 ? -37.071 8.925 69.455 1.00 40.16 937 GLU A C 1
ATOM 7291 O O . GLU A 1 937 ? -38.233 8.817 69.843 1.00 40.16 937 GLU A O 1
ATOM 7296 N N . SER A 1 938 ? -36.401 7.893 68.951 1.00 34.31 938 SER A N 1
ATOM 7297 C CA . SER A 1 938 ? -36.771 6.512 69.232 1.00 34.31 938 SER A CA 1
ATOM 7298 C C . SER A 1 938 ? -35.658 5.890 70.056 1.00 34.31 938 SER A C 1
ATOM 7300 O O . SER A 1 938 ? -34.573 5.593 69.560 1.00 34.31 938 SER A O 1
ATOM 7302 N N . SER A 1 939 ? -35.963 5.734 71.337 1.00 41.09 939 SER A N 1
ATOM 7303 C CA . SER A 1 939 ? -35.341 4.789 72.246 1.00 41.09 939 SER A CA 1
ATOM 7304 C C . SER A 1 939 ? -35.382 3.385 71.640 1.00 41.09 939 SER A C 1
ATOM 7306 O O . SER A 1 939 ? -36.469 2.818 71.521 1.00 41.09 939 SER A O 1
ATOM 7308 N N . ASP A 1 940 ? -34.229 2.816 71.300 1.00 34.97 940 ASP A N 1
ATOM 7309 C CA . ASP A 1 940 ? -34.101 1.363 71.268 1.00 34.97 940 ASP A CA 1
ATOM 7310 C C . ASP A 1 940 ? -32.719 0.938 71.773 1.00 34.97 940 ASP A C 1
ATOM 7312 O O . ASP A 1 940 ? -31.673 1.347 71.265 1.00 34.97 940 ASP A O 1
ATOM 7316 N N . ASP A 1 941 ? -32.755 0.153 72.843 1.00 38.53 941 ASP A N 1
ATOM 7317 C CA . ASP A 1 941 ? -31.660 -0.272 73.719 1.00 38.53 941 ASP A CA 1
ATOM 7318 C C . ASP A 1 941 ? -30.858 -1.429 73.094 1.00 38.53 941 ASP A C 1
ATOM 7320 O O . ASP A 1 941 ? -30.600 -2.467 73.705 1.00 38.53 941 ASP A O 1
ATOM 7324 N N . SER A 1 942 ? -30.490 -1.284 71.818 1.00 39.09 942 SER A N 1
ATOM 7325 C CA . SER A 1 942 ? -29.571 -2.211 71.162 1.00 39.09 942 SER A CA 1
ATOM 7326 C C . SER A 1 942 ? -28.158 -1.646 71.257 1.00 39.09 942 SER A C 1
ATOM 7328 O O . SER A 1 942 ? -27.897 -0.537 70.796 1.00 39.09 942 SER A O 1
ATOM 7330 N N . SER A 1 943 ? -27.252 -2.402 71.891 1.00 41.25 943 SER A N 1
ATOM 7331 C CA . SER A 1 943 ? -25.802 -2.157 71.879 1.00 41.25 943 SER A CA 1
ATOM 7332 C C . SER A 1 943 ? -25.389 -1.585 70.518 1.00 41.25 943 SER A C 1
ATOM 7334 O O . SER A 1 943 ? -25.781 -2.177 69.507 1.00 41.25 943 SER A O 1
ATOM 7336 N N . PRO A 1 944 ? -24.637 -0.463 70.464 1.00 42.97 944 PRO A N 1
ATOM 7337 C CA . PRO A 1 944 ? -24.237 0.135 69.200 1.00 42.97 944 PRO A CA 1
ATOM 7338 C C . PRO A 1 944 ? -23.442 -0.922 68.444 1.00 42.97 944 PRO A C 1
ATOM 7340 O O . PRO A 1 944 ? -22.303 -1.234 68.794 1.00 42.97 944 PRO A O 1
ATOM 7343 N N . ARG A 1 945 ? -24.083 -1.568 67.466 1.00 49.50 945 ARG A N 1
ATOM 7344 C CA . ARG A 1 945 ? -23.402 -2.500 66.580 1.00 49.50 945 ARG A CA 1
ATOM 7345 C C . ARG A 1 945 ? -22.396 -1.651 65.832 1.00 49.50 945 ARG A C 1
ATOM 7347 O O . ARG A 1 945 ? -22.799 -0.804 65.047 1.00 49.50 945 ARG A O 1
ATOM 7354 N N . ASP A 1 946 ? -21.127 -1.881 66.125 1.00 61.69 946 ASP A N 1
ATOM 7355 C CA . ASP A 1 946 ? -19.981 -1.170 65.572 1.00 61.69 946 ASP A CA 1
ATOM 7356 C C . ASP A 1 946 ? -20.174 -0.969 64.054 1.00 61.69 946 ASP A C 1
ATOM 7358 O O . ASP A 1 946 ? -20.148 -1.932 63.279 1.00 61.69 946 ASP A O 1
ATOM 7362 N N . GLU A 1 947 ? -20.467 0.262 63.619 1.00 66.75 947 GLU A N 1
ATOM 7363 C CA . GLU A 1 947 ? -20.850 0.571 62.228 1.00 66.75 947 GLU A CA 1
ATOM 7364 C C . GLU A 1 947 ? -19.760 0.136 61.234 1.00 66.75 947 GLU A C 1
ATOM 7366 O O . GLU A 1 947 ? -20.034 -0.284 60.104 1.00 66.75 947 GLU A O 1
ATOM 7371 N N . ASN A 1 948 ? -18.513 0.136 61.704 1.00 67.19 948 ASN A N 1
ATOM 7372 C CA . ASN A 1 948 ? -17.339 -0.369 61.008 1.00 67.19 948 ASN A CA 1
ATOM 7373 C C . ASN A 1 948 ? -17.409 -1.877 60.725 1.00 67.19 948 ASN A C 1
ATOM 7375 O O . ASN A 1 948 ? -17.045 -2.318 59.634 1.00 67.19 948 ASN A O 1
ATOM 7379 N N . ILE A 1 949 ? -17.916 -2.674 61.671 1.00 71.50 949 ILE A N 1
ATOM 7380 C CA . ILE A 1 949 ? -18.062 -4.127 61.514 1.00 71.50 949 ILE A CA 1
ATOM 7381 C C . ILE A 1 949 ? -19.160 -4.439 60.494 1.00 71.50 949 ILE A C 1
ATOM 7383 O O . ILE A 1 949 ? -18.980 -5.307 59.641 1.00 71.50 949 ILE A O 1
ATOM 7387 N N . GLN A 1 950 ? -20.280 -3.714 60.527 1.00 75.12 950 GLN A N 1
ATOM 7388 C CA . GLN A 1 950 ? -21.336 -3.890 59.524 1.00 75.12 950 GLN A CA 1
ATOM 7389 C C . GLN A 1 950 ? -20.844 -3.523 58.120 1.00 75.12 950 GLN A C 1
ATOM 7391 O O . GLN A 1 950 ? -21.036 -4.286 57.174 1.00 75.12 950 GLN A O 1
ATOM 7396 N N . THR A 1 951 ? -20.143 -2.393 58.001 1.00 78.12 951 THR A N 1
ATOM 7397 C CA . THR A 1 951 ? -19.536 -1.938 56.744 1.00 78.12 951 THR A CA 1
ATOM 7398 C C . THR A 1 951 ? -18.577 -2.979 56.174 1.00 78.12 951 THR A C 1
ATOM 7400 O O . THR A 1 951 ? -18.636 -3.291 54.984 1.00 78.12 951 THR A O 1
ATOM 7403 N N . LEU A 1 952 ? -17.749 -3.590 57.025 1.00 79.31 952 LEU A N 1
ATOM 7404 C CA . LEU A 1 952 ? -16.844 -4.668 56.639 1.00 79.31 952 LEU A CA 1
ATOM 7405 C C . LEU A 1 952 ? -17.589 -5.863 56.017 1.00 79.31 952 LEU A C 1
ATOM 7407 O O . LEU A 1 952 ? -17.190 -6.343 54.956 1.00 79.31 952 LEU A O 1
ATOM 7411 N N . PHE A 1 953 ? -18.685 -6.325 56.631 1.00 82.25 953 PHE A N 1
ATOM 7412 C CA . PHE A 1 953 ? -19.468 -7.454 56.110 1.00 82.25 953 PHE A CA 1
ATOM 7413 C C . PHE A 1 953 ? -20.134 -7.149 54.763 1.00 82.25 953 PHE A C 1
ATOM 7415 O O . PHE A 1 953 ? -20.143 -8.008 53.876 1.00 82.25 953 PHE A O 1
ATOM 7422 N N . TYR A 1 954 ? -20.636 -5.927 54.566 1.00 85.81 954 TYR A N 1
ATOM 7423 C CA . TYR A 1 954 ? -21.170 -5.513 53.267 1.00 85.81 954 TYR A CA 1
ATOM 7424 C C . TYR A 1 954 ? -20.074 -5.453 52.200 1.00 85.81 954 TYR A C 1
ATOM 7426 O O . TYR A 1 954 ? -20.264 -5.978 51.103 1.00 85.81 954 TYR A O 1
ATOM 7434 N N . LEU A 1 955 ? -18.897 -4.908 52.526 1.00 85.81 955 LEU A N 1
ATOM 7435 C CA . LEU A 1 955 ? -17.759 -4.868 51.602 1.00 85.81 955 LEU A CA 1
ATOM 7436 C C . LEU A 1 955 ? -17.265 -6.262 51.210 1.00 85.81 955 LEU A C 1
ATOM 7438 O O . LEU A 1 955 ? -16.881 -6.460 50.060 1.00 85.81 955 LEU A O 1
ATOM 7442 N N . MET A 1 956 ? -17.304 -7.240 52.118 1.00 87.50 956 MET A N 1
ATOM 7443 C CA . MET A 1 956 ? -16.990 -8.630 51.774 1.00 87.50 956 MET A CA 1
ATOM 7444 C C . MET A 1 956 ? -17.962 -9.196 50.731 1.00 87.50 956 MET A C 1
ATOM 7446 O O . MET A 1 956 ? -17.530 -9.875 49.806 1.00 87.50 956 MET A O 1
ATOM 7450 N N . ARG A 1 957 ? -19.260 -8.883 50.824 1.00 88.38 957 ARG A N 1
ATOM 7451 C CA . ARG A 1 957 ? -20.249 -9.318 49.822 1.00 88.38 957 ARG A CA 1
ATOM 7452 C C . ARG A 1 957 ? -20.096 -8.583 48.497 1.00 88.38 957 ARG A C 1
ATOM 7454 O O . ARG A 1 957 ? -20.185 -9.223 47.453 1.00 88.38 957 ARG A O 1
ATOM 7461 N N . VAL A 1 958 ? -19.810 -7.280 48.536 1.00 89.31 958 VAL A N 1
ATOM 7462 C CA . VAL A 1 958 ? -19.468 -6.490 47.343 1.00 89.31 958 VAL A CA 1
ATOM 7463 C C . VAL A 1 958 ? -18.276 -7.121 46.626 1.00 89.31 958 VAL A C 1
ATOM 7465 O O . VAL A 1 958 ? -18.361 -7.437 45.445 1.00 89.31 958 VAL A O 1
ATOM 7468 N N . LEU A 1 959 ? -17.188 -7.375 47.350 1.00 90.50 959 LEU A N 1
ATOM 7469 C CA . LEU A 1 959 ? -15.980 -7.976 46.796 1.00 90.50 959 LEU A CA 1
ATOM 7470 C C . LEU A 1 959 ? -16.197 -9.406 46.284 1.00 90.50 959 LEU A C 1
ATOM 7472 O O . LEU A 1 959 ? -15.612 -9.761 45.265 1.00 90.50 959 LEU A O 1
ATOM 7476 N N . GLN A 1 960 ? -17.059 -10.201 46.925 1.00 90.50 960 GLN A N 1
ATOM 7477 C CA . GLN A 1 960 ? -17.434 -11.520 46.411 1.00 90.50 960 GLN A CA 1
ATOM 7478 C C . GLN A 1 960 ? -18.170 -11.416 45.071 1.00 90.50 960 GLN A C 1
ATOM 7480 O O . GLN A 1 960 ? -17.824 -12.127 44.136 1.00 90.50 960 GLN A O 1
ATOM 7485 N N . ILE A 1 961 ? -19.145 -10.507 44.945 1.00 90.94 961 ILE A N 1
ATOM 7486 C CA . ILE A 1 961 ? -19.822 -10.260 43.661 1.00 90.94 961 ILE A CA 1
ATOM 7487 C C . ILE A 1 961 ? -18.812 -9.776 42.618 1.00 90.94 961 ILE A C 1
ATOM 7489 O O . ILE A 1 961 ? -18.880 -10.194 41.465 1.00 90.94 961 ILE A O 1
ATOM 7493 N N . MET A 1 962 ? -17.849 -8.939 43.017 1.00 91.56 962 MET A N 1
ATOM 7494 C CA . MET A 1 962 ? -16.798 -8.484 42.113 1.00 91.56 962 MET A CA 1
ATOM 7495 C C . MET A 1 962 ? -15.911 -9.631 41.607 1.00 91.56 962 MET A C 1
ATOM 7497 O O . MET A 1 962 ? -15.585 -9.659 40.421 1.00 91.56 962 MET A O 1
ATOM 7501 N N . GLU A 1 963 ? -15.518 -10.573 42.470 1.00 91.44 963 GLU A N 1
ATOM 7502 C CA . GLU A 1 963 ? -14.726 -11.739 42.058 1.00 91.44 963 GLU A CA 1
ATOM 7503 C C . GLU A 1 963 ? -15.552 -12.704 41.195 1.00 91.44 963 GLU A C 1
ATOM 7505 O O . GLU A 1 963 ? -15.068 -13.161 40.158 1.00 91.44 963 GLU A O 1
ATOM 7510 N N . ASP A 1 964 ? -16.814 -12.946 41.556 1.00 88.44 964 ASP A N 1
ATOM 7511 C CA . ASP A 1 964 ? -17.709 -13.816 40.791 1.00 88.44 964 ASP A CA 1
ATOM 7512 C C . ASP A 1 964 ? -17.971 -13.249 39.386 1.00 88.44 964 ASP A C 1
ATOM 7514 O O . ASP A 1 964 ? -17.944 -13.994 38.412 1.00 88.44 964 ASP A O 1
ATOM 7518 N N . ALA A 1 965 ? -18.158 -11.931 39.250 1.00 87.94 965 ALA A N 1
ATOM 7519 C CA . ALA A 1 965 ? -18.269 -11.267 37.951 1.00 87.94 965 ALA A CA 1
ATOM 7520 C C . ALA A 1 965 ? -16.933 -11.252 37.188 1.00 87.94 965 ALA A C 1
ATOM 7522 O O . ALA A 1 965 ? -16.929 -11.452 35.977 1.00 87.94 965 ALA A O 1
ATOM 7523 N N . TYR A 1 966 ? -15.794 -11.089 37.870 1.00 89.19 966 TYR A N 1
ATOM 7524 C CA . TYR A 1 966 ? -14.471 -11.200 37.244 1.00 89.19 966 TYR A CA 1
ATOM 7525 C C . TYR A 1 966 ? -14.245 -12.568 36.593 1.00 89.19 966 TYR A C 1
ATOM 7527 O O . TYR A 1 966 ? -13.785 -12.629 35.452 1.00 89.19 966 TYR A O 1
ATOM 7535 N N . VAL A 1 967 ? -14.597 -13.649 37.293 1.00 84.75 967 VAL A N 1
ATOM 7536 C CA . VAL A 1 967 ? -14.491 -15.017 36.769 1.00 84.75 967 VAL A CA 1
ATOM 7537 C C . VAL A 1 967 ? -15.589 -15.291 35.742 1.00 84.75 967 VAL A C 1
ATOM 7539 O O . VAL A 1 967 ? -15.310 -15.759 34.642 1.00 84.75 967 VAL A O 1
ATOM 7542 N N . GLY A 1 968 ? -16.834 -14.984 36.095 1.00 79.50 968 GLY A N 1
ATOM 7543 C CA . GLY A 1 968 ? -18.030 -15.337 35.342 1.00 79.50 968 GLY A CA 1
ATOM 7544 C C . GLY A 1 968 ? -18.189 -14.599 34.017 1.00 79.50 968 GLY A C 1
ATOM 7545 O O . GLY A 1 968 ? -18.717 -15.179 33.075 1.00 79.50 968 GLY A O 1
ATOM 7546 N N . ALA A 1 969 ? -17.709 -13.357 33.929 1.00 75.81 969 ALA A N 1
ATOM 7547 C CA . ALA A 1 969 ? -17.703 -12.560 32.702 1.00 75.81 969 ALA A CA 1
ATOM 7548 C C . ALA A 1 969 ? -16.308 -12.455 32.057 1.00 75.81 969 ALA A C 1
ATOM 7550 O O . ALA A 1 969 ? -16.105 -11.624 31.172 1.00 75.81 969 ALA A O 1
ATOM 7551 N N . GLU A 1 970 ? -15.343 -13.268 32.513 1.00 78.50 970 GLU A N 1
ATOM 7552 C CA . GLU A 1 970 ? -13.966 -13.314 31.996 1.00 78.50 970 GLU A CA 1
ATOM 7553 C C . GLU A 1 970 ? -13.333 -11.910 31.880 1.00 78.50 970 GLU A C 1
ATOM 7555 O O . GLU A 1 970 ? -12.657 -11.576 30.904 1.00 78.50 970 GLU A O 1
ATOM 7560 N N . LEU A 1 971 ? -13.532 -11.063 32.901 1.00 82.50 971 LEU A N 1
ATOM 7561 C CA . LEU A 1 971 ? -13.143 -9.643 32.864 1.00 82.50 971 LEU A CA 1
ATOM 7562 C C . LEU A 1 971 ? -11.626 -9.436 32.748 1.00 82.50 971 LEU A C 1
ATOM 7564 O O . LEU A 1 971 ? -11.167 -8.338 32.454 1.00 82.50 971 LEU A O 1
ATOM 7568 N N . ASN A 1 972 ? -10.815 -10.472 32.946 1.00 78.56 972 ASN A N 1
ATOM 7569 C CA . ASN A 1 972 ? -9.387 -10.386 32.657 1.00 78.56 972 ASN A CA 1
ATOM 7570 C C . ASN A 1 972 ? -9.102 -10.119 31.166 1.00 78.56 972 ASN A C 1
ATOM 7572 O O . ASN A 1 972 ? -8.139 -9.429 30.844 1.00 78.56 972 ASN A O 1
ATOM 7576 N N . GLU A 1 973 ? -9.939 -10.662 30.282 1.00 68.88 973 GLU A N 1
ATOM 7577 C CA . GLU A 1 973 ? -9.772 -10.620 28.827 1.00 68.88 973 GLU A CA 1
ATOM 7578 C C . GLU A 1 973 ? -10.803 -9.686 28.177 1.00 68.88 973 GLU A C 1
ATOM 7580 O O . GLU A 1 973 ? -10.449 -8.868 27.334 1.00 68.88 973 GLU A O 1
ATOM 7585 N N . TYR A 1 974 ? -12.052 -9.704 28.660 1.00 68.94 974 TYR A N 1
ATOM 7586 C CA . TYR A 1 974 ? -13.182 -9.021 28.017 1.00 68.94 974 TYR A CA 1
ATOM 7587 C C . TYR A 1 974 ? -13.788 -7.875 28.848 1.00 68.94 974 TYR A C 1
ATOM 7589 O O . TYR A 1 974 ? -14.970 -7.557 28.712 1.00 68.94 974 TYR A O 1
ATOM 7597 N N . TRP A 1 975 ? -13.024 -7.214 29.728 1.00 70.94 975 TRP A N 1
ATOM 7598 C CA . TRP A 1 975 ? -13.558 -6.104 30.546 1.00 70.94 975 TRP A CA 1
ATOM 7599 C C . TRP A 1 975 ? -14.086 -4.917 29.728 1.00 70.94 975 TRP A C 1
ATOM 7601 O O . TRP A 1 975 ? -14.972 -4.204 30.194 1.00 70.94 975 TRP A O 1
ATOM 7611 N N . SER A 1 976 ? -13.534 -4.673 28.535 1.00 60.78 976 SER A N 1
ATOM 7612 C CA . SER A 1 976 ? -13.926 -3.573 27.643 1.00 60.78 976 SER A CA 1
ATOM 7613 C C . SER A 1 976 ? -15.198 -3.870 26.846 1.00 60.78 976 SER A C 1
ATOM 7615 O O . SER A 1 976 ? -15.692 -2.984 26.146 1.00 60.78 976 SER A O 1
ATOM 7617 N N . HIS A 1 977 ? -15.730 -5.091 26.952 1.00 61.38 977 HIS A N 1
ATOM 7618 C CA . HIS A 1 977 ? -16.942 -5.504 26.265 1.00 61.38 977 HIS A CA 1
ATOM 7619 C C . HIS A 1 977 ? -18.147 -4.652 26.720 1.00 61.38 977 HIS A C 1
ATOM 7621 O O . HIS A 1 977 ? -18.316 -4.450 27.927 1.00 61.38 977 HIS A O 1
ATOM 7627 N N . PRO A 1 978 ? -19.029 -4.184 25.813 1.00 59.66 978 PRO A N 1
ATOM 7628 C CA . PRO A 1 978 ? -20.169 -3.335 26.173 1.00 59.66 978 PRO A CA 1
ATOM 7629 C C . PRO A 1 978 ? -21.079 -3.927 27.260 1.00 59.66 978 PRO A C 1
ATOM 7631 O O . PRO A 1 978 ? -21.503 -3.207 28.161 1.00 59.66 978 PRO A O 1
ATOM 7634 N N . LEU A 1 979 ? -21.314 -5.246 27.247 1.00 64.75 979 LEU A N 1
ATOM 7635 C CA . LEU A 1 979 ? -22.108 -5.926 28.289 1.00 64.75 979 LEU A CA 1
ATOM 7636 C C . LEU A 1 979 ? -21.438 -5.905 29.671 1.00 64.75 979 LEU A C 1
ATOM 7638 O O . LEU A 1 979 ? -22.118 -5.942 30.694 1.00 64.75 979 LEU A O 1
ATOM 7642 N N . ASN A 1 980 ? -20.112 -5.782 29.706 1.00 75.56 980 ASN A N 1
ATOM 7643 C CA . ASN A 1 980 ? -19.334 -5.688 30.934 1.00 75.56 980 ASN A CA 1
ATOM 7644 C C . ASN A 1 980 ? -19.146 -4.237 31.397 1.00 75.56 980 ASN A C 1
ATOM 7646 O O . ASN A 1 980 ? -18.734 -4.017 32.535 1.00 75.56 980 ASN A O 1
ATOM 7650 N N . ALA A 1 981 ? -19.510 -3.236 30.585 1.00 71.75 981 ALA A N 1
ATOM 7651 C CA . ALA A 1 981 ? -19.397 -1.823 30.950 1.00 71.75 981 ALA A CA 1
ATOM 7652 C C . ALA A 1 981 ? -20.204 -1.475 32.214 1.00 71.75 981 ALA A C 1
ATOM 7654 O O . ALA A 1 981 ? -19.758 -0.665 33.032 1.00 71.75 981 ALA A O 1
ATOM 7655 N N . GLY A 1 982 ? -21.359 -2.124 32.413 1.00 78.25 982 GLY A N 1
ATOM 7656 C CA . GLY A 1 982 ? -22.153 -2.007 33.640 1.00 78.25 982 GLY A CA 1
ATOM 7657 C C . GLY A 1 982 ? -21.394 -2.515 34.868 1.00 78.25 982 GLY A C 1
ATOM 7658 O O . GLY A 1 982 ? -21.257 -1.785 35.850 1.00 78.25 982 GLY A O 1
ATOM 7659 N N . TRP A 1 983 ? -20.813 -3.717 34.782 1.00 85.38 983 TRP A N 1
ATOM 7660 C CA . TRP A 1 983 ? -19.971 -4.283 35.843 1.00 85.38 983 TRP A CA 1
ATOM 7661 C C . TRP A 1 983 ? -18.753 -3.411 36.138 1.00 85.38 983 TRP A C 1
ATOM 7663 O O . TRP A 1 983 ? -18.484 -3.102 37.296 1.00 85.38 983 TRP A O 1
ATOM 7673 N N . MET A 1 984 ? -18.061 -2.935 35.101 1.00 85.38 984 MET A N 1
ATOM 7674 C CA . MET A 1 984 ? -16.908 -2.048 35.263 1.00 85.38 984 MET A CA 1
ATOM 7675 C C . MET A 1 984 ? -17.288 -0.721 35.926 1.00 85.38 984 MET A C 1
ATOM 7677 O O . MET A 1 984 ? -16.529 -0.217 36.753 1.00 85.38 984 MET A O 1
ATOM 7681 N N . SER A 1 985 ? -18.476 -0.188 35.636 1.00 81.19 985 SER A N 1
ATOM 7682 C CA . SER A 1 985 ? -18.998 1.018 36.290 1.00 81.19 985 SER A CA 1
ATOM 7683 C C . SER A 1 985 ? -19.321 0.770 37.766 1.00 81.19 985 SER A C 1
ATOM 7685 O O . SER A 1 985 ? -18.934 1.574 38.616 1.00 81.19 985 SER A O 1
ATOM 7687 N N . TYR A 1 986 ? -19.956 -0.363 38.092 1.00 84.19 986 TYR A N 1
ATOM 7688 C CA . TYR A 1 986 ? -20.186 -0.794 39.476 1.00 84.19 986 TYR A CA 1
ATOM 7689 C C . TYR A 1 986 ? -18.877 -0.942 40.250 1.00 84.19 986 TYR A C 1
ATOM 7691 O O . TYR A 1 986 ? -18.739 -0.423 41.357 1.00 84.19 986 TYR A O 1
ATOM 7699 N N . PHE A 1 987 ? -17.884 -1.594 39.650 1.00 89.94 987 PHE A N 1
ATOM 7700 C CA . PHE A 1 987 ? -16.598 -1.830 40.291 1.00 89.94 987 PHE A CA 1
ATOM 7701 C C . PHE A 1 987 ? -15.840 -0.527 40.502 1.00 89.94 987 PHE A C 1
ATOM 7703 O O . PHE A 1 987 ? -15.335 -0.302 41.596 1.00 89.94 987 PHE A O 1
ATOM 7710 N N . GLN A 1 988 ? -15.804 0.352 39.496 1.00 85.00 988 GLN A N 1
ATOM 7711 C CA . GLN A 1 988 ? -15.189 1.674 39.607 1.00 85.00 988 GLN A CA 1
ATOM 7712 C C . GLN A 1 988 ? -15.827 2.477 40.742 1.00 85.00 988 GLN A C 1
ATOM 7714 O O . GLN A 1 988 ? -15.121 3.094 41.542 1.00 85.00 988 GLN A O 1
ATOM 7719 N N . ARG A 1 989 ? -17.158 2.436 40.836 1.00 83.00 989 ARG A N 1
ATOM 7720 C CA . ARG A 1 989 ? -17.930 3.091 41.888 1.00 83.00 989 ARG A CA 1
ATOM 7721 C C . ARG A 1 989 ? -17.571 2.537 43.264 1.00 83.00 989 ARG A C 1
ATOM 7723 O O . ARG A 1 989 ? -17.109 3.300 44.108 1.00 83.00 989 ARG A O 1
ATOM 7730 N N . TRP A 1 990 ? -17.685 1.229 43.478 1.00 87.06 990 TRP A N 1
ATOM 7731 C CA . TRP A 1 990 ? -17.351 0.591 44.755 1.00 87.06 990 TRP A CA 1
ATOM 7732 C C . TRP A 1 990 ? -15.887 0.813 45.151 1.00 87.06 990 TRP A C 1
ATOM 7734 O O . TRP A 1 990 ? -15.614 1.270 46.259 1.00 87.06 990 TRP A O 1
ATOM 7744 N N . ALA A 1 991 ? -14.950 0.601 44.227 1.00 85.06 991 ALA A N 1
ATOM 7745 C CA . ALA A 1 991 ? -13.516 0.786 44.440 1.00 85.06 991 ALA A CA 1
ATOM 7746 C C . ALA A 1 991 ? -13.116 2.243 44.745 1.00 85.06 991 ALA A C 1
ATOM 7748 O O . ALA A 1 991 ? -12.059 2.501 45.335 1.00 85.06 991 ALA A O 1
ATOM 7749 N N . SER A 1 992 ? -13.939 3.215 44.343 1.00 78.44 992 SER A N 1
ATOM 7750 C CA . SER A 1 992 ? -13.713 4.633 44.634 1.00 78.44 992 SER A CA 1
ATOM 7751 C C . SER A 1 992 ? -14.162 5.057 46.037 1.00 78.44 992 SER A C 1
ATOM 7753 O O . SER A 1 992 ? -13.720 6.105 46.510 1.00 78.44 992 SER A O 1
ATOM 7755 N N . THR A 1 993 ? -14.982 4.250 46.721 1.00 82.31 993 THR A N 1
ATOM 7756 C CA . THR A 1 993 ? -15.532 4.613 48.037 1.00 82.31 993 THR A CA 1
ATOM 7757 C C . THR A 1 993 ? -14.466 4.634 49.145 1.00 82.31 993 THR A C 1
ATOM 7759 O O . THR A 1 993 ? -13.553 3.793 49.148 1.00 82.31 993 THR A O 1
ATOM 7762 N N . PRO A 1 994 ? -14.572 5.564 50.118 1.00 77.75 994 PRO A N 1
ATOM 7763 C CA . PRO A 1 994 ? -13.676 5.613 51.271 1.00 77.75 994 PRO A CA 1
ATOM 7764 C C . PRO A 1 994 ? -13.653 4.303 52.064 1.00 77.75 994 PRO A C 1
ATOM 7766 O O . PRO A 1 994 ? -12.563 3.786 52.325 1.00 77.75 994 PRO A O 1
ATOM 7769 N N . SER A 1 995 ? -14.831 3.727 52.344 1.00 80.56 995 SER A N 1
ATOM 7770 C CA . SER A 1 995 ? -14.998 2.434 53.023 1.00 80.56 995 SER A CA 1
ATOM 7771 C C . SER A 1 995 ? -14.226 1.303 52.345 1.00 80.56 995 SER A C 1
ATOM 7773 O O . SER A 1 995 ? -13.464 0.585 52.999 1.00 80.56 995 SER A O 1
ATOM 7775 N N . PHE A 1 996 ? -14.362 1.162 51.023 1.00 85.06 996 PHE A N 1
ATOM 7776 C CA . PHE A 1 996 ? -13.666 0.118 50.274 1.00 85.06 996 PHE A CA 1
ATOM 7777 C C . PHE A 1 996 ? -12.147 0.283 50.359 1.00 85.06 996 PHE A C 1
ATOM 7779 O O . PHE A 1 996 ? -11.427 -0.678 50.633 1.00 85.06 996 PHE A O 1
ATOM 7786 N N . ARG A 1 997 ? -11.639 1.506 50.166 1.00 81.06 997 ARG A N 1
ATOM 7787 C CA . ARG A 1 997 ? -10.194 1.792 50.191 1.00 81.06 997 ARG A CA 1
ATOM 7788 C C . ARG A 1 997 ? -9.579 1.615 51.578 1.00 81.06 997 ARG A C 1
ATOM 7790 O O . ARG A 1 997 ? -8.432 1.178 51.663 1.00 81.06 997 ARG A O 1
ATOM 7797 N N . HIS A 1 998 ? -10.335 1.918 52.632 1.00 79.00 998 HIS A N 1
ATOM 7798 C CA . HIS A 1 998 ? -9.916 1.745 54.021 1.00 79.00 998 HIS A CA 1
ATOM 7799 C C . HIS A 1 998 ? -9.754 0.258 54.385 1.00 79.00 998 HIS A C 1
ATOM 7801 O O . HIS A 1 998 ? -8.725 -0.132 54.932 1.00 79.00 998 HIS A O 1
ATOM 7807 N N . TRP A 1 999 ? -10.708 -0.601 54.002 1.00 82.12 999 TRP A N 1
ATOM 7808 C CA . TRP A 1 999 ? -10.697 -2.031 54.359 1.00 82.12 999 TRP A CA 1
ATOM 7809 C C . TRP A 1 999 ? -9.962 -2.949 53.369 1.00 82.12 999 TRP A C 1
ATOM 7811 O O . TRP A 1 999 ? -9.541 -4.053 53.736 1.00 82.12 999 TRP A O 1
ATOM 7821 N N . TRP A 1 1000 ? -9.735 -2.512 52.126 1.00 84.88 1000 TRP A N 1
ATOM 7822 C CA . TRP A 1 1000 ? -9.041 -3.299 51.098 1.00 84.88 1000 TRP A CA 1
ATOM 7823 C C . TRP A 1 1000 ? -7.664 -3.863 51.510 1.00 84.88 1000 TRP A C 1
ATOM 7825 O O . TRP A 1 1000 ? -7.388 -5.023 51.182 1.00 84.88 1000 TRP A O 1
ATOM 7835 N N . PRO A 1 1001 ? -6.782 -3.134 52.233 1.00 78.62 1001 PRO A N 1
ATOM 7836 C CA . PRO A 1 1001 ? -5.488 -3.664 52.670 1.00 78.62 1001 PRO A CA 1
ATOM 7837 C C . PRO A 1 1001 ? -5.587 -4.961 53.481 1.00 78.62 1001 PRO A C 1
ATOM 7839 O O . PRO A 1 1001 ? -4.686 -5.799 53.374 1.00 78.62 1001 PRO A O 1
ATOM 7842 N N . VAL A 1 1002 ? -6.678 -5.124 54.239 1.00 77.88 1002 VAL A N 1
ATOM 7843 C CA . VAL A 1 1002 ? -6.979 -6.304 55.061 1.00 77.88 1002 VAL A CA 1
ATOM 7844 C C . VAL A 1 1002 ? -7.699 -7.369 54.235 1.00 77.88 1002 VAL A C 1
ATOM 7846 O O . VAL A 1 1002 ? -7.273 -8.518 54.216 1.00 77.88 1002 VAL A O 1
ATOM 7849 N N . LEU A 1 1003 ? -8.753 -6.992 53.506 1.00 83.69 1003 LEU A N 1
ATOM 7850 C CA . LEU A 1 1003 ? -9.620 -7.943 52.800 1.00 83.69 1003 LEU A CA 1
ATOM 7851 C C . LEU A 1 1003 ? -8.964 -8.601 51.583 1.00 83.69 1003 LEU A C 1
ATOM 7853 O O . LEU A 1 1003 ? -9.300 -9.729 51.228 1.00 83.69 1003 LEU A O 1
ATOM 7857 N N . ARG A 1 1004 ? -8.001 -7.933 50.941 1.00 82.62 1004 ARG A N 1
ATOM 7858 C CA . ARG A 1 1004 ? -7.384 -8.429 49.704 1.00 82.62 1004 ARG A CA 1
ATOM 7859 C C . ARG A 1 1004 ? -6.707 -9.792 49.836 1.00 82.62 1004 ARG A C 1
ATOM 7861 O O . ARG A 1 1004 ? -6.448 -10.405 48.815 1.00 82.62 1004 ARG A O 1
ATOM 7868 N N . SER A 1 1005 ? -6.331 -10.265 51.026 1.00 79.00 1005 SER A N 1
ATOM 7869 C CA . SER A 1 1005 ? -5.710 -11.594 51.181 1.00 79.00 1005 SER A CA 1
ATOM 7870 C C . SER A 1 1005 ? -6.683 -12.750 50.964 1.00 79.00 1005 SER A C 1
ATOM 7872 O O . SER A 1 1005 ? -6.220 -13.862 50.721 1.00 79.00 1005 SER A O 1
ATOM 7874 N N . VAL A 1 1006 ? -7.989 -12.491 51.054 1.00 83.50 1006 VAL A N 1
ATOM 7875 C CA . VAL A 1 1006 ? -9.047 -13.503 50.941 1.00 83.50 1006 VAL A CA 1
ATOM 7876 C C . VAL A 1 1006 ? -9.291 -13.910 49.482 1.00 83.50 1006 VAL A C 1
ATOM 7878 O O . VAL A 1 1006 ? -9.698 -15.038 49.228 1.00 83.50 1006 VAL A O 1
ATOM 7881 N N . TYR A 1 1007 ? -8.980 -13.029 48.528 1.00 85.56 1007 TYR A N 1
ATOM 7882 C CA . TYR A 1 1007 ? -9.315 -13.199 47.111 1.00 85.56 1007 TYR A CA 1
ATOM 7883 C C . TYR A 1 1007 ? -8.137 -13.696 46.254 1.00 85.56 1007 TYR A C 1
ATOM 7885 O O . TYR A 1 1007 ? -6.961 -13.585 46.626 1.00 85.56 1007 TYR A O 1
ATOM 7893 N N . SER A 1 1008 ? -8.446 -14.220 45.065 1.00 82.00 1008 SER A N 1
ATOM 7894 C CA . SER A 1 1008 ? -7.478 -14.834 44.148 1.00 82.00 1008 SER A CA 1
ATOM 7895 C C . SER A 1 1008 ? -6.403 -13.866 43.622 1.00 82.00 1008 SER A C 1
ATOM 7897 O O . SER A 1 1008 ? -6.573 -12.650 43.541 1.00 82.00 1008 SER A O 1
ATOM 7899 N N . ALA A 1 1009 ? -5.233 -14.393 43.233 1.00 79.25 1009 ALA A N 1
ATOM 7900 C CA . ALA A 1 1009 ? -4.135 -13.574 42.705 1.00 79.25 1009 ALA A CA 1
ATOM 7901 C C . ALA A 1 1009 ? -4.503 -12.808 41.420 1.00 79.25 1009 ALA A C 1
ATOM 7903 O O . ALA A 1 1009 ? -4.117 -11.644 41.301 1.00 79.25 1009 ALA A O 1
ATOM 7904 N N . GLY A 1 1010 ? -5.265 -13.435 40.514 1.00 78.62 1010 GLY A N 1
ATOM 7905 C CA . GLY A 1 1010 ? -5.746 -12.812 39.277 1.00 78.62 1010 GLY A CA 1
ATOM 7906 C C . GLY A 1 1010 ? -6.678 -11.636 39.555 1.00 78.62 1010 GLY A C 1
ATOM 7907 O O . GLY A 1 1010 ? -6.404 -10.521 39.116 1.00 78.62 1010 GLY A O 1
ATOM 7908 N N . PHE A 1 1011 ? -7.693 -11.840 40.400 1.00 88.06 1011 PHE A N 1
ATOM 7909 C CA . PHE A 1 1011 ? -8.625 -10.781 40.783 1.00 88.06 1011 PHE A CA 1
ATOM 7910 C C . PHE A 1 1011 ? -7.925 -9.608 41.486 1.00 88.06 1011 PHE A C 1
ATOM 7912 O O . PHE A 1 1011 ? -8.158 -8.446 41.162 1.00 88.06 1011 PHE A O 1
ATOM 7919 N N . ARG A 1 1012 ? -6.980 -9.885 42.397 1.00 84.88 1012 ARG A N 1
ATOM 7920 C CA . ARG A 1 1012 ? -6.189 -8.834 43.068 1.00 84.88 1012 ARG A CA 1
ATOM 7921 C C . ARG A 1 1012 ? -5.368 -7.999 42.090 1.00 84.88 1012 ARG A C 1
ATOM 7923 O O . ARG A 1 1012 ? -5.211 -6.797 42.309 1.00 84.88 1012 ARG A O 1
ATOM 7930 N N . HIS A 1 1013 ? -4.808 -8.629 41.056 1.00 79.06 1013 HIS A N 1
ATOM 7931 C CA . HIS A 1 1013 ? -4.061 -7.927 40.017 1.00 79.06 1013 HIS A CA 1
ATOM 7932 C C . HIS A 1 1013 ? -4.990 -7.044 39.189 1.00 79.06 1013 HIS A C 1
ATOM 7934 O O . HIS A 1 1013 ? -4.733 -5.848 39.084 1.00 79.06 1013 HIS A O 1
ATOM 7940 N N . PHE A 1 1014 ? -6.105 -7.609 38.726 1.00 85.50 1014 PHE A N 1
ATOM 7941 C CA . PHE A 1 1014 ? -7.144 -6.900 37.989 1.00 85.50 1014 PHE A CA 1
ATOM 7942 C C . PHE A 1 1014 ? -7.646 -5.663 38.747 1.00 85.50 1014 PHE A C 1
ATOM 7944 O O . PHE A 1 1014 ? -7.606 -4.553 38.220 1.00 85.50 1014 PHE A O 1
ATOM 7951 N N . VAL A 1 1015 ? -8.022 -5.814 40.022 1.00 84.06 1015 VAL A N 1
ATOM 7952 C CA . VAL A 1 1015 ? -8.518 -4.697 40.838 1.00 84.06 1015 VAL A CA 1
ATOM 7953 C C . VAL A 1 1015 ? -7.451 -3.608 41.020 1.00 84.06 1015 VAL A C 1
ATOM 7955 O O . VAL A 1 1015 ? -7.750 -2.415 40.951 1.00 84.06 1015 VAL A O 1
ATOM 7958 N N . LYS A 1 1016 ? -6.190 -4.005 41.235 1.00 79.44 1016 LYS A N 1
ATOM 7959 C CA . LYS A 1 1016 ? -5.066 -3.072 41.388 1.00 79.44 1016 LYS A CA 1
ATOM 7960 C C . LYS A 1 1016 ? -4.765 -2.311 40.093 1.00 79.44 1016 LYS A C 1
ATOM 7962 O O . LYS A 1 1016 ? -4.493 -1.118 40.163 1.00 79.44 1016 LYS A O 1
ATOM 7967 N N . GLU A 1 1017 ? -4.748 -3.004 38.959 1.00 75.88 1017 GLU A N 1
ATOM 7968 C CA . GLU A 1 1017 ? -4.416 -2.441 37.647 1.00 75.88 1017 GLU A CA 1
ATOM 7969 C C . GLU A 1 1017 ? -5.504 -1.482 37.156 1.00 75.88 1017 GLU A C 1
ATOM 7971 O O . GLU A 1 1017 ? -5.192 -0.411 36.642 1.00 75.88 1017 GLU A O 1
ATOM 7976 N N . ARG A 1 1018 ? -6.778 -1.845 37.344 1.00 80.06 1018 ARG A N 1
ATOM 7977 C CA . ARG A 1 1018 ? -7.906 -1.137 36.727 1.00 80.06 1018 ARG A CA 1
ATOM 7978 C C . ARG A 1 1018 ? -8.457 0.020 37.553 1.00 80.06 1018 ARG A C 1
ATOM 7980 O O . ARG A 1 1018 ? -8.913 0.991 36.962 1.00 80.06 1018 ARG A O 1
ATOM 7987 N N . PHE A 1 1019 ? -8.410 -0.054 38.885 1.00 80.25 1019 PHE A N 1
ATOM 7988 C CA . PHE A 1 1019 ? -9.134 0.896 39.748 1.00 80.25 1019 PHE A CA 1
ATOM 7989 C C . PHE A 1 1019 ? -8.242 1.788 40.630 1.00 80.25 1019 PHE A C 1
ATOM 7991 O O . PHE A 1 1019 ? -8.773 2.511 41.472 1.00 80.25 1019 PHE A O 1
ATOM 7998 N N . ASP A 1 1020 ? -6.913 1.726 40.460 1.00 66.06 1020 ASP A N 1
ATOM 7999 C CA . ASP A 1 1020 ? -5.879 2.496 41.185 1.00 66.06 1020 ASP A CA 1
ATOM 8000 C C . ASP A 1 1020 ? -6.272 2.880 42.628 1.00 66.06 1020 ASP A C 1
ATOM 8002 O O . ASP A 1 1020 ? -6.610 4.021 42.953 1.00 66.06 1020 ASP A O 1
ATOM 8006 N N . LEU A 1 1021 ? -6.246 1.886 43.519 1.00 62.84 1021 LEU A N 1
ATOM 8007 C CA . LEU A 1 1021 ? -6.731 1.972 44.905 1.00 62.84 1021 LEU A CA 1
ATOM 8008 C C . LEU A 1 1021 ? -5.840 2.803 45.859 1.00 62.84 1021 LEU A C 1
ATOM 8010 O O . LEU A 1 1021 ? -5.729 2.496 47.047 1.00 62.84 1021 LEU A O 1
ATOM 8014 N N . ARG A 1 1022 ? -5.168 3.848 45.369 1.00 54.88 1022 ARG A N 1
ATOM 8015 C CA . ARG A 1 1022 ? -4.397 4.784 46.203 1.00 54.88 1022 ARG A CA 1
ATOM 8016 C C . ARG A 1 1022 ? -5.340 5.778 46.887 1.00 54.88 1022 ARG A C 1
ATOM 8018 O O . ARG A 1 1022 ? -6.284 6.255 46.264 1.00 54.88 1022 ARG A O 1
ATOM 8025 N N . LEU A 1 1023 ? -5.093 6.115 48.155 1.00 48.09 1023 LEU A N 1
ATOM 8026 C CA . LEU A 1 1023 ? -5.859 7.161 48.850 1.00 48.09 1023 LEU A CA 1
ATOM 8027 C C . LEU A 1 1023 ? -5.722 8.523 48.122 1.00 48.09 1023 LEU A C 1
ATOM 8029 O O . LEU A 1 1023 ? -4.664 8.787 47.541 1.00 48.09 1023 LEU A O 1
ATOM 8033 N N . PRO A 1 1024 ? -6.756 9.392 48.125 1.00 43.44 1024 PRO A N 1
ATOM 8034 C CA . PRO A 1 1024 ? -6.669 10.741 47.555 1.00 43.44 1024 PRO A CA 1
ATOM 8035 C C . PRO A 1 1024 ? -5.539 11.576 48.198 1.00 43.44 1024 PRO A C 1
ATOM 8037 O O . PRO A 1 1024 ? -5.250 11.445 49.382 1.00 43.44 1024 PRO A O 1
ATOM 8040 N N . ARG A 1 1025 ? -4.875 12.412 47.387 1.00 39.19 1025 ARG A N 1
ATOM 8041 C CA . ARG A 1 1025 ? -3.529 12.991 47.605 1.00 39.19 1025 ARG A CA 1
ATOM 8042 C C . ARG A 1 1025 ? -3.301 13.848 48.868 1.00 39.19 1025 ARG A C 1
ATOM 8044 O O . ARG A 1 1025 ? -4.007 14.821 49.104 1.00 39.19 1025 ARG A O 1
ATOM 8051 N N . GLY A 1 1026 ? -2.130 13.602 49.472 1.00 44.50 1026 GLY A N 1
ATOM 8052 C CA . GLY A 1 1026 ? -1.138 14.560 49.999 1.00 44.50 1026 GLY A CA 1
ATOM 8053 C C . GLY A 1 1026 ? 0.291 14.051 49.675 1.00 44.50 1026 GLY A C 1
ATOM 8054 O O . GLY A 1 1026 ? 0.413 12.906 49.237 1.00 44.50 1026 GLY A O 1
ATOM 8055 N N . ASP A 1 1027 ? 1.339 14.882 49.829 1.00 38.94 1027 ASP A N 1
ATOM 8056 C CA . ASP A 1 1027 ? 2.717 14.685 49.299 1.00 38.94 1027 ASP A CA 1
ATOM 8057 C C . ASP A 1 1027 ? 3.271 13.237 49.371 1.00 38.94 1027 ASP A C 1
ATOM 8059 O O . ASP A 1 1027 ? 3.541 12.708 50.448 1.00 38.94 1027 ASP A O 1
ATOM 8063 N N . TYR A 1 1028 ? 3.435 12.658 48.171 1.00 43.12 1028 TYR A N 1
ATOM 8064 C CA . TYR A 1 1028 ? 4.098 11.417 47.723 1.00 43.12 1028 TYR A CA 1
ATOM 8065 C C . TYR A 1 1028 ? 4.021 10.126 48.588 1.00 43.12 1028 TYR A C 1
ATOM 8067 O O . TYR A 1 1028 ? 4.544 10.037 49.694 1.00 43.12 1028 TYR A O 1
ATOM 8075 N N . ASP A 1 1029 ? 3.476 9.063 47.967 1.00 46.22 1029 ASP A N 1
ATOM 8076 C CA . ASP A 1 1029 ? 3.694 7.624 48.253 1.00 46.22 1029 ASP A CA 1
ATOM 8077 C C . ASP A 1 1029 ? 3.349 7.076 49.658 1.00 46.22 1029 ASP A C 1
ATOM 8079 O O . ASP A 1 1029 ? 3.954 6.107 50.127 1.00 46.22 1029 ASP A O 1
ATOM 8083 N N . LYS A 1 1030 ? 2.321 7.603 50.335 1.00 50.12 1030 LYS A N 1
ATOM 8084 C CA . LYS A 1 1030 ? 1.832 6.972 51.577 1.00 50.12 1030 LYS A CA 1
ATOM 8085 C C . LYS A 1 1030 ? 0.912 5.769 51.282 1.00 50.12 1030 LYS A C 1
ATOM 8087 O O . LYS A 1 1030 ? -0.056 5.913 50.534 1.00 50.12 1030 LYS A O 1
ATOM 8092 N N . PRO A 1 1031 ? 1.193 4.567 51.822 1.00 55.69 1031 PRO A N 1
ATOM 8093 C CA . PRO A 1 1031 ? 0.331 3.398 51.641 1.00 55.69 1031 PRO A CA 1
ATOM 8094 C C . PRO A 1 1031 ? -1.011 3.574 52.373 1.00 55.69 1031 PRO A C 1
ATOM 8096 O O . PRO A 1 1031 ? -1.036 4.149 53.451 1.00 55.69 1031 PRO A O 1
ATOM 8099 N N . ALA A 1 1032 ? -2.105 3.008 51.837 1.00 63.22 1032 ALA A N 1
ATOM 8100 C CA . ALA A 1 1032 ? -3.454 3.066 52.439 1.00 63.22 1032 ALA A CA 1
ATOM 8101 C C . ALA A 1 1032 ? -3.563 2.437 53.845 1.00 63.22 1032 ALA A C 1
ATOM 8103 O O . ALA A 1 1032 ? -4.543 2.629 54.555 1.00 63.22 1032 ALA A O 1
ATOM 8104 N N . ALA A 1 1033 ? -2.544 1.681 54.242 1.00 71.25 1033 ALA A N 1
ATOM 8105 C CA . ALA A 1 1033 ? -2.363 1.222 55.601 1.00 71.25 1033 ALA A CA 1
ATOM 8106 C C . ALA A 1 1033 ? -0.881 1.271 55.956 1.00 71.25 1033 ALA A C 1
ATOM 8108 O O . ALA A 1 1033 ? -0.013 0.864 55.160 1.00 71.25 1033 ALA A O 1
ATOM 8109 N N . ARG A 1 1034 ? -0.616 1.743 57.168 1.00 74.31 1034 ARG A N 1
ATOM 8110 C CA . ARG A 1 1034 ? 0.700 1.815 57.770 1.00 74.31 1034 ARG A CA 1
ATOM 8111 C C . ARG A 1 1034 ? 0.838 0.699 58.790 1.00 74.31 1034 ARG A C 1
ATOM 8113 O O . ARG A 1 1034 ? -0.041 0.432 59.596 1.00 74.31 1034 ARG A O 1
ATOM 8120 N N . LEU A 1 1035 ? 1.961 0.014 58.708 1.00 77.19 1035 LEU A N 1
ATOM 8121 C CA . LEU A 1 1035 ? 2.304 -1.031 59.645 1.00 77.19 1035 LEU A CA 1
ATOM 8122 C C . LEU A 1 1035 ? 3.290 -0.463 60.655 1.00 77.19 1035 LEU A C 1
ATOM 8124 O O . LEU A 1 1035 ? 4.367 -0.011 60.266 1.00 77.19 1035 LEU A O 1
ATOM 8128 N N . ASP A 1 1036 ? 2.907 -0.483 61.925 1.00 79.69 1036 ASP A N 1
ATOM 8129 C CA . ASP A 1 1036 ? 3.701 0.048 63.019 1.00 79.69 1036 ASP A CA 1
ATOM 8130 C C . ASP A 1 1036 ? 4.132 -1.089 63.947 1.00 79.69 1036 ASP A C 1
ATOM 8132 O O . ASP A 1 1036 ? 3.344 -1.935 64.376 1.00 79.69 1036 ASP A O 1
ATOM 8136 N N . LEU A 1 1037 ? 5.424 -1.106 64.260 1.00 83.06 1037 LEU A N 1
ATOM 8137 C CA . LEU A 1 1037 ? 6.008 -2.067 65.179 1.00 83.06 1037 LEU A CA 1
ATOM 8138 C C . LEU A 1 1037 ? 6.149 -1.430 66.561 1.00 83.06 1037 LEU A C 1
ATOM 8140 O O . LEU A 1 1037 ? 6.788 -0.388 66.712 1.00 83.06 1037 LEU A O 1
ATOM 8144 N N . LYS A 1 1038 ? 5.555 -2.064 67.573 1.00 81.88 1038 LYS A N 1
ATOM 8145 C CA . LYS A 1 1038 ? 5.542 -1.597 68.960 1.00 81.88 1038 LYS A CA 1
ATOM 8146 C C . LYS A 1 1038 ? 6.276 -2.593 69.853 1.00 81.88 1038 LYS A C 1
ATOM 8148 O O . LYS A 1 1038 ? 5.886 -3.752 69.969 1.00 81.88 1038 LYS A O 1
ATOM 8153 N N . ALA A 1 1039 ? 7.328 -2.136 70.525 1.00 77.75 1039 ALA A N 1
ATOM 8154 C CA . ALA A 1 1039 ? 8.007 -2.941 71.533 1.00 77.75 1039 ALA A CA 1
ATOM 8155 C C . ALA A 1 1039 ? 7.134 -3.062 72.789 1.00 77.75 1039 ALA A C 1
ATOM 8157 O O . ALA A 1 1039 ? 6.685 -2.047 73.319 1.00 77.75 1039 ALA A O 1
ATOM 8158 N N . LEU A 1 1040 ? 6.887 -4.289 73.261 1.00 72.81 1040 LEU A N 1
ATOM 8159 C CA . LEU A 1 1040 ? 5.987 -4.512 74.399 1.00 72.81 1040 LEU A CA 1
ATOM 8160 C C . LEU A 1 1040 ? 6.664 -4.321 75.762 1.00 72.81 1040 LEU A C 1
ATOM 8162 O O . LEU A 1 1040 ? 5.965 -4.078 76.736 1.00 72.81 1040 LEU A O 1
ATOM 8166 N N . GLY A 1 1041 ? 7.999 -4.370 75.849 1.00 64.56 1041 GLY A N 1
ATOM 8167 C CA . GLY A 1 1041 ? 8.767 -4.156 77.089 1.00 64.56 1041 GLY A CA 1
ATOM 8168 C C . GLY A 1 1041 ? 8.593 -5.260 78.147 1.00 64.56 1041 GLY A C 1
ATOM 8169 O O . GLY A 1 1041 ? 9.585 -5.794 78.634 1.00 64.56 1041 GLY A O 1
ATOM 8170 N N . GLU A 1 1042 ? 7.353 -5.659 78.436 1.00 73.25 1042 GLU A N 1
ATOM 8171 C CA . GLU A 1 1042 ? 6.942 -6.719 79.353 1.00 73.25 1042 GLU A CA 1
ATOM 8172 C C . GLU A 1 1042 ? 6.134 -7.803 78.618 1.00 73.25 1042 GLU A C 1
ATOM 8174 O O . GLU A 1 1042 ? 5.143 -7.534 77.937 1.00 73.25 1042 GLU A O 1
ATOM 8179 N N . LEU A 1 1043 ? 6.530 -9.067 78.792 1.00 75.31 1043 LEU A N 1
ATOM 8180 C CA . LEU A 1 1043 ? 5.871 -10.238 78.189 1.00 75.31 1043 LEU A CA 1
ATOM 8181 C C . LEU A 1 1043 ? 4.432 -10.476 78.688 1.00 75.31 1043 LEU A C 1
ATOM 8183 O O . LEU A 1 1043 ? 3.686 -11.223 78.061 1.00 75.31 1043 LEU A O 1
ATOM 8187 N N . SER A 1 1044 ? 4.033 -9.845 79.794 1.00 73.62 1044 SER A N 1
ATOM 8188 C CA . SER A 1 1044 ? 2.694 -9.926 80.395 1.00 73.62 1044 SER A CA 1
ATOM 8189 C C . SER A 1 1044 ? 1.590 -9.320 79.518 1.00 73.62 1044 SER A C 1
ATOM 8191 O O . SER A 1 1044 ? 0.426 -9.674 79.689 1.00 73.62 1044 SER A O 1
ATOM 8193 N N . GLN A 1 1045 ? 1.943 -8.448 78.567 1.00 77.69 1045 GLN A N 1
ATOM 8194 C CA . GLN A 1 1045 ? 1.002 -7.782 77.657 1.00 77.69 1045 GLN A CA 1
ATOM 8195 C C . GLN A 1 1045 ? 0.727 -8.575 76.372 1.00 77.69 1045 GLN A C 1
ATOM 8197 O O . GLN A 1 1045 ? -0.214 -8.274 75.651 1.00 77.69 1045 GLN A O 1
ATOM 8202 N N . LEU A 1 1046 ? 1.536 -9.591 76.061 1.00 79.81 1046 LEU A N 1
ATOM 8203 C CA . LEU A 1 1046 ? 1.369 -10.394 74.850 1.00 79.81 1046 LEU A CA 1
ATOM 8204 C C . LEU A 1 1046 ? 0.132 -11.321 74.901 1.00 79.81 1046 LEU A C 1
ATOM 8206 O O . LEU A 1 1046 ? -0.555 -11.430 73.884 1.00 79.81 1046 LEU A O 1
ATOM 8210 N N . PRO A 1 1047 ? -0.233 -11.938 76.048 1.00 79.31 1047 PRO A N 1
ATOM 8211 C CA . PRO A 1 1047 ? -1.390 -12.823 76.139 1.00 79.31 1047 PRO A CA 1
ATOM 8212 C C . PRO A 1 1047 ? -2.759 -12.212 75.856 1.00 79.31 1047 PRO A C 1
ATOM 8214 O O . PRO A 1 1047 ? -3.708 -12.973 75.708 1.00 79.31 1047 PRO A O 1
ATOM 8217 N N . THR A 1 1048 ? -2.871 -10.884 75.799 1.00 76.00 1048 THR A N 1
ATOM 8218 C CA . THR A 1 1048 ? -4.116 -10.166 75.482 1.00 76.00 1048 THR A CA 1
ATOM 8219 C C . THR A 1 1048 ? -4.277 -9.878 73.986 1.00 76.00 1048 THR A C 1
ATOM 8221 O O . THR A 1 1048 ? -5.310 -9.361 73.568 1.00 76.00 1048 THR A O 1
ATOM 8224 N N . THR A 1 1049 ? -3.266 -10.202 73.172 1.00 80.69 1049 THR A N 1
ATOM 8225 C CA . THR A 1 1049 ? -3.247 -9.953 71.724 1.00 80.69 1049 THR A CA 1
ATOM 8226 C C . THR A 1 1049 ? -3.952 -11.078 70.958 1.00 80.69 1049 THR A C 1
ATOM 8228 O O . THR A 1 1049 ? -3.857 -12.260 71.305 1.00 80.69 1049 THR A O 1
ATOM 8231 N N . HIS A 1 1050 ? -4.671 -10.733 69.889 1.00 80.88 1050 HIS A N 1
ATOM 8232 C CA . HIS A 1 1050 ? -5.397 -11.707 69.071 1.00 80.88 1050 HIS A CA 1
ATOM 8233 C C . HIS A 1 1050 ? -4.424 -12.661 68.364 1.00 80.88 1050 HIS A C 1
ATOM 8235 O O . HIS A 1 1050 ? -4.656 -13.875 68.309 1.00 80.88 1050 HIS A O 1
ATOM 8241 N N . ALA A 1 1051 ? -3.298 -12.132 67.877 1.00 82.75 1051 ALA A N 1
ATOM 8242 C CA . ALA A 1 1051 ? -2.257 -12.939 67.251 1.00 82.75 1051 ALA A CA 1
ATOM 8243 C C . ALA A 1 1051 ? -1.695 -14.004 68.214 1.00 82.75 1051 ALA A C 1
ATOM 8245 O O . ALA A 1 1051 ? -1.487 -15.149 67.804 1.00 82.75 1051 ALA A O 1
ATOM 8246 N N . TRP A 1 1052 ? -1.523 -13.677 69.501 1.00 85.19 1052 TRP A N 1
ATOM 8247 C CA . TRP A 1 1052 ? -1.077 -14.633 70.519 1.00 85.19 1052 TRP A CA 1
ATOM 8248 C C . TRP A 1 1052 ? -2.071 -15.763 70.763 1.00 85.19 1052 TRP A C 1
ATOM 8250 O O . TRP A 1 1052 ? -1.673 -16.927 70.836 1.00 85.19 1052 TRP A O 1
ATOM 8260 N N . HIS A 1 1053 ? -3.364 -15.450 70.870 1.00 83.38 1053 HIS A N 1
ATOM 8261 C CA . HIS A 1 1053 ? -4.391 -16.474 71.055 1.00 83.38 1053 HIS A CA 1
ATOM 8262 C C . HIS A 1 1053 ? -4.384 -17.493 69.909 1.00 83.38 1053 HIS A C 1
ATOM 8264 O O . HIS A 1 1053 ? -4.423 -18.699 70.162 1.00 83.38 1053 HIS A O 1
ATOM 8270 N N . GLN A 1 1054 ? -4.255 -17.030 68.661 1.00 83.25 1054 GLN A N 1
ATOM 8271 C CA . GLN A 1 1054 ? -4.157 -17.919 67.500 1.00 83.25 1054 GLN A CA 1
ATOM 8272 C C . GLN A 1 1054 ? -2.860 -18.729 67.472 1.00 83.25 1054 GLN A C 1
ATOM 8274 O O . GLN A 1 1054 ? -2.878 -19.915 67.137 1.00 83.25 1054 GLN A O 1
ATOM 8279 N N . TRP A 1 1055 ? -1.741 -18.117 67.851 1.00 83.56 1055 TRP A N 1
ATOM 8280 C CA . TRP A 1 1055 ? -0.466 -18.815 67.944 1.00 83.56 1055 TRP A CA 1
ATOM 8281 C C . TRP A 1 1055 ? -0.505 -19.921 69.005 1.00 83.56 1055 TRP A C 1
ATOM 8283 O O . TRP A 1 1055 ? -0.150 -21.061 68.713 1.00 83.56 1055 TRP A O 1
ATOM 8293 N N . LYS A 1 1056 ? -1.029 -19.622 70.203 1.00 83.00 1056 LYS A N 1
ATOM 8294 C CA . LYS A 1 1056 ? -1.156 -20.576 71.316 1.00 83.00 1056 LYS A CA 1
ATOM 8295 C C . LYS A 1 1056 ? -2.043 -21.767 70.959 1.00 83.00 1056 LYS A C 1
ATOM 8297 O O . LYS A 1 1056 ? -1.719 -22.896 71.318 1.00 83.00 1056 LYS A O 1
ATOM 8302 N N . LEU A 1 1057 ? -3.143 -21.528 70.241 1.00 81.31 1057 LEU A N 1
ATOM 8303 C CA . LEU A 1 1057 ? -4.012 -22.599 69.738 1.00 81.31 1057 LEU A CA 1
ATOM 8304 C C . LEU A 1 1057 ? -3.273 -23.544 68.784 1.00 81.31 1057 LEU A C 1
ATOM 8306 O O . LEU A 1 1057 ? -3.577 -24.733 68.745 1.00 81.31 1057 LEU A O 1
ATOM 8310 N N . ARG A 1 1058 ? -2.313 -23.023 68.017 1.00 77.62 1058 ARG A N 1
ATOM 8311 C CA . ARG A 1 1058 ? -1.627 -23.772 66.963 1.00 77.62 1058 ARG A CA 1
ATOM 8312 C C . ARG A 1 1058 ? -0.342 -24.457 67.420 1.00 77.62 1058 ARG A C 1
ATOM 8314 O O . ARG A 1 1058 ? -0.050 -25.547 66.940 1.00 77.62 1058 ARG A O 1
ATOM 8321 N N . PHE A 1 1059 ? 0.425 -23.821 68.299 1.00 77.75 1059 PHE A N 1
ATOM 8322 C CA . PHE A 1 1059 ? 1.773 -24.260 68.676 1.00 77.75 1059 PHE A CA 1
ATOM 8323 C C . PHE A 1 1059 ? 1.926 -24.574 70.173 1.00 77.75 1059 PHE A C 1
ATOM 8325 O O . PHE A 1 1059 ? 3.002 -24.978 70.601 1.00 77.75 1059 PHE A O 1
ATOM 8332 N N . GLY A 1 1060 ? 0.864 -24.434 70.975 1.00 75.75 1060 GLY A N 1
ATOM 8333 C CA . GLY A 1 1060 ? 0.902 -24.685 72.419 1.00 75.75 1060 GLY A CA 1
ATOM 8334 C C . GLY A 1 1060 ? 1.427 -23.495 73.232 1.00 75.75 1060 GLY A C 1
ATOM 8335 O O . GLY A 1 1060 ? 1.468 -22.364 72.756 1.00 75.75 1060 GLY A O 1
ATOM 8336 N N . THR A 1 1061 ? 1.776 -23.721 74.505 1.00 68.56 1061 THR A N 1
ATOM 8337 C CA . THR A 1 1061 ? 2.283 -22.652 75.393 1.00 68.56 1061 THR A CA 1
ATOM 8338 C C . THR A 1 1061 ? 3.813 -22.589 75.290 1.00 68.56 1061 THR A C 1
ATOM 8340 O O . THR A 1 1061 ? 4.450 -23.606 75.556 1.00 68.56 1061 THR A O 1
ATOM 8343 N N . PRO A 1 1062 ? 4.429 -21.448 74.932 1.00 68.00 1062 PRO A N 1
ATOM 8344 C CA . PRO A 1 1062 ? 5.874 -21.375 74.731 1.00 68.00 1062 PRO A CA 1
ATOM 8345 C C . PRO A 1 1062 ? 6.632 -21.212 76.048 1.00 68.00 1062 PRO A C 1
ATOM 8347 O O . PRO A 1 1062 ? 6.114 -20.672 77.029 1.00 68.00 1062 PRO A O 1
ATOM 8350 N N . VAL A 1 1063 ? 7.919 -21.563 76.028 1.00 70.88 1063 VAL A N 1
ATOM 8351 C CA . VAL A 1 1063 ? 8.870 -21.155 77.068 1.00 70.88 1063 VAL A CA 1
ATOM 8352 C C . VAL A 1 1063 ? 9.239 -19.685 76.847 1.00 70.88 1063 VAL A C 1
ATOM 8354 O O . VAL A 1 1063 ? 9.906 -19.337 75.870 1.00 70.88 1063 VAL A O 1
ATOM 8357 N N . LEU A 1 1064 ? 8.781 -18.825 77.759 1.00 75.19 1064 LEU A N 1
ATOM 8358 C CA . LEU A 1 1064 ? 8.982 -17.369 77.723 1.00 75.19 1064 LEU A CA 1
ATOM 8359 C C . LEU A 1 1064 ? 10.244 -16.893 78.466 1.00 75.19 1064 LEU A C 1
ATOM 8361 O O . LEU A 1 1064 ? 10.562 -15.704 78.444 1.00 75.19 1064 LEU A O 1
ATOM 8365 N N . ALA A 1 1065 ? 10.964 -17.795 79.138 1.00 75.81 1065 ALA A N 1
ATOM 8366 C CA . ALA A 1 1065 ? 12.141 -17.449 79.931 1.00 75.81 1065 ALA A CA 1
ATOM 8367 C C . ALA A 1 1065 ? 13.242 -16.816 79.057 1.00 75.81 1065 ALA A C 1
ATOM 8369 O O . ALA A 1 1065 ? 13.673 -17.409 78.073 1.00 75.81 1065 ALA A O 1
ATOM 8370 N N . GLY A 1 1066 ? 13.689 -15.607 79.418 1.00 74.06 1066 GLY A N 1
ATOM 8371 C CA . GLY A 1 1066 ? 14.775 -14.891 78.733 1.00 74.06 1066 GLY A CA 1
ATOM 8372 C C . GLY A 1 1066 ? 14.407 -14.218 77.402 1.00 74.06 1066 GLY A C 1
ATOM 8373 O O . GLY A 1 1066 ? 15.276 -13.601 76.786 1.00 74.06 1066 GLY A O 1
ATOM 8374 N N . LYS A 1 1067 ? 13.143 -14.296 76.962 1.00 83.69 1067 LYS A N 1
ATOM 8375 C CA . LYS A 1 1067 ? 12.682 -13.714 75.692 1.00 83.69 1067 LYS A CA 1
ATOM 8376 C C . LYS A 1 1067 ? 12.140 -12.294 75.861 1.00 83.69 1067 LYS A C 1
ATOM 8378 O O . LYS A 1 1067 ? 11.711 -11.885 76.936 1.00 83.69 1067 LYS A O 1
ATOM 8383 N N . LYS A 1 1068 ? 12.150 -11.539 74.769 1.00 86.69 1068 LYS A N 1
ATOM 8384 C CA . LYS A 1 1068 ? 11.514 -10.228 74.603 1.00 86.69 1068 LYS A CA 1
ATOM 8385 C C . LYS A 1 1068 ? 10.481 -10.325 73.479 1.00 86.69 1068 LYS A C 1
ATOM 8387 O O . LYS A 1 1068 ? 10.586 -11.201 72.623 1.00 86.69 1068 LYS A O 1
ATOM 8392 N N . ALA A 1 1069 ? 9.492 -9.432 73.483 1.00 87.31 1069 ALA A N 1
ATOM 8393 C CA . ALA A 1 1069 ? 8.412 -9.425 72.499 1.00 87.31 1069 ALA A CA 1
ATOM 8394 C C . ALA A 1 1069 ? 8.294 -8.080 71.773 1.00 87.31 1069 ALA A C 1
ATOM 8396 O O . ALA A 1 1069 ? 8.334 -7.011 72.392 1.00 87.31 1069 ALA A O 1
ATOM 8397 N N . LEU A 1 1070 ? 8.094 -8.150 70.460 1.00 88.06 1070 LEU A N 1
ATOM 8398 C CA . LEU A 1 1070 ? 7.653 -7.045 69.614 1.00 88.06 1070 LEU A CA 1
ATOM 8399 C C . LEU A 1 1070 ? 6.247 -7.378 69.113 1.00 88.06 1070 LEU A C 1
ATOM 8401 O O . LEU A 1 1070 ? 6.018 -8.487 68.642 1.00 88.06 1070 LEU A O 1
ATOM 8405 N N . ALA A 1 1071 ? 5.314 -6.439 69.212 1.00 86.25 1071 ALA A N 1
ATOM 8406 C CA . ALA A 1 1071 ? 3.991 -6.554 68.611 1.00 86.25 1071 ALA A CA 1
ATOM 8407 C C . ALA A 1 1071 ? 3.914 -5.704 67.348 1.00 86.25 1071 ALA A C 1
ATOM 8409 O O . ALA A 1 1071 ? 4.599 -4.688 67.210 1.00 86.25 1071 ALA A O 1
ATOM 8410 N N . PHE A 1 1072 ? 3.062 -6.120 66.428 1.00 86.81 1072 PHE A N 1
ATOM 8411 C CA . PHE A 1 1072 ? 2.874 -5.473 65.149 1.00 86.81 1072 PHE A CA 1
ATOM 8412 C C . PHE A 1 1072 ? 1.416 -5.099 64.982 1.00 86.81 1072 PHE A C 1
ATOM 8414 O O . PHE A 1 1072 ? 0.532 -5.956 65.015 1.00 86.81 1072 PHE A O 1
ATOM 8421 N N . ALA A 1 1073 ? 1.181 -3.807 64.803 1.00 85.00 1073 ALA A N 1
ATOM 8422 C CA . ALA A 1 1073 ? -0.148 -3.263 64.640 1.00 85.00 1073 ALA A CA 1
ATOM 8423 C C . ALA A 1 1073 ? -0.295 -2.639 63.249 1.00 85.00 1073 ALA A C 1
ATOM 8425 O O . ALA A 1 1073 ? 0.595 -1.949 62.751 1.00 85.00 1073 ALA A O 1
ATOM 8426 N N . LEU A 1 1074 ? -1.426 -2.906 62.608 1.00 83.00 1074 LEU A N 1
ATOM 8427 C CA . LEU A 1 1074 ? -1.828 -2.293 61.355 1.00 83.00 1074 LEU A CA 1
ATOM 8428 C C . LEU A 1 1074 ? -2.703 -1.088 61.668 1.00 83.00 1074 LEU A C 1
ATOM 8430 O O . LEU A 1 1074 ? -3.843 -1.230 62.105 1.00 83.00 1074 LEU A O 1
ATOM 8434 N N . THR A 1 1075 ? -2.163 0.092 61.408 1.00 81.75 1075 THR A N 1
ATOM 8435 C CA . THR A 1 1075 ? -2.899 1.348 61.438 1.00 81.75 1075 THR A CA 1
ATOM 8436 C C . THR A 1 1075 ? -3.446 1.589 60.032 1.00 81.75 1075 THR A C 1
ATOM 8438 O O . THR A 1 1075 ? -2.683 1.769 59.077 1.00 81.75 1075 THR A O 1
ATOM 8441 N N . LEU A 1 1076 ? -4.765 1.542 59.866 1.00 77.00 1076 LEU A N 1
ATOM 8442 C CA . LEU A 1 1076 ? -5.391 1.916 58.599 1.00 77.00 1076 LEU A CA 1
ATOM 8443 C C . LEU A 1 1076 ? -5.365 3.442 58.502 1.00 77.00 1076 LEU A C 1
ATOM 8445 O O . LEU A 1 1076 ? -5.724 4.128 59.451 1.00 77.00 1076 LEU A O 1
ATOM 8449 N N . GLU A 1 1077 ? -4.881 3.993 57.391 1.00 73.81 1077 GLU A N 1
ATOM 8450 C CA . GLU A 1 1077 ? -4.858 5.450 57.244 1.00 73.81 1077 GLU A CA 1
ATOM 8451 C C . GLU A 1 1077 ? -6.298 5.960 57.079 1.00 73.81 1077 GLU A C 1
ATOM 8453 O O . GLU A 1 1077 ? -7.151 5.295 56.474 1.00 73.81 1077 GLU A O 1
ATOM 8458 N N . ALA A 1 1078 ? -6.575 7.143 57.632 1.00 67.44 1078 ALA A N 1
ATOM 8459 C CA . ALA A 1 1078 ? -7.888 7.763 57.504 1.00 67.44 1078 ALA A CA 1
ATOM 8460 C C . ALA A 1 1078 ? -8.210 7.995 56.018 1.00 67.44 1078 ALA A C 1
ATOM 8462 O O . ALA A 1 1078 ? -7.372 8.474 55.247 1.00 67.44 1078 ALA A O 1
ATOM 8463 N N . SER A 1 1079 ? -9.429 7.649 55.609 1.00 60.62 1079 SER A N 1
ATOM 8464 C CA . SER A 1 1079 ? -9.896 7.796 54.231 1.00 60.62 1079 SER A CA 1
ATOM 8465 C C . SER A 1 1079 ? -11.212 8.554 54.255 1.00 60.62 1079 SER A C 1
ATOM 8467 O O . SER A 1 1079 ? -12.233 8.012 54.671 1.00 60.62 1079 SER A O 1
ATOM 8469 N N . GLY A 1 1080 ? -11.186 9.821 53.833 1.00 64.19 1080 GLY A N 1
ATOM 8470 C CA . GLY A 1 1080 ? -12.380 10.665 53.783 1.00 64.19 1080 GLY A CA 1
ATOM 8471 C C . GLY A 1 1080 ? -13.072 10.806 55.144 1.00 64.19 1080 GLY A C 1
ATOM 8472 O O . GLY A 1 1080 ? -12.554 11.471 56.033 1.00 64.19 1080 GLY A O 1
ATOM 8473 N N . THR A 1 1081 ? -14.254 10.206 55.258 1.00 57.84 1081 THR A N 1
ATOM 8474 C CA . THR A 1 1081 ? -15.207 10.246 56.383 1.00 57.84 1081 THR A CA 1
ATOM 8475 C C . THR A 1 1081 ? -14.964 9.179 57.456 1.00 57.84 1081 THR A C 1
ATOM 8477 O O . THR A 1 1081 ? -15.712 9.125 58.429 1.00 57.84 1081 THR A O 1
ATOM 8480 N N . ILE A 1 1082 ? -13.956 8.318 57.284 1.00 64.25 1082 ILE A N 1
ATOM 8481 C CA . ILE A 1 1082 ? -13.654 7.211 58.199 1.00 64.25 1082 ILE A CA 1
ATOM 8482 C C . ILE A 1 1082 ? -12.362 7.515 58.952 1.00 64.25 1082 ILE A C 1
ATOM 8484 O O . ILE A 1 1082 ? -11.295 7.667 58.342 1.00 64.25 1082 ILE A O 1
ATOM 8488 N N . ASP A 1 1083 ? -12.465 7.578 60.279 1.00 64.06 1083 ASP A N 1
ATOM 8489 C CA . ASP A 1 1083 ? -11.314 7.712 61.167 1.00 64.06 1083 ASP A CA 1
ATOM 8490 C C . ASP A 1 1083 ? -10.390 6.492 61.047 1.00 64.06 1083 ASP A C 1
ATOM 8492 O O . ASP A 1 1083 ? -10.833 5.368 60.827 1.00 64.06 1083 ASP A O 1
ATOM 8496 N N . ALA A 1 1084 ? -9.087 6.696 61.246 1.00 63.97 1084 ALA A N 1
ATOM 8497 C CA . ALA A 1 1084 ? -8.056 5.651 61.163 1.00 63.97 1084 ALA A CA 1
ATOM 8498 C C . ALA A 1 1084 ? -8.289 4.432 62.094 1.00 63.97 1084 ALA A C 1
ATOM 8500 O O . ALA A 1 1084 ? -7.647 3.393 61.931 1.00 63.97 1084 ALA A O 1
ATOM 8501 N N . GLY A 1 1085 ? -9.208 4.548 63.060 1.00 66.38 1085 GLY A N 1
ATOM 8502 C CA . GLY A 1 1085 ? -9.534 3.504 64.026 1.00 66.38 1085 GLY A CA 1
ATOM 8503 C C . GLY A 1 1085 ? -8.400 3.212 65.015 1.00 66.38 1085 GLY A C 1
ATOM 8504 O O . GLY A 1 1085 ? -7.314 3.795 64.964 1.00 66.38 1085 GLY A O 1
ATOM 8505 N N . ALA A 1 1086 ? -8.657 2.302 65.957 1.00 68.94 1086 ALA A N 1
ATOM 8506 C CA . ALA A 1 1086 ? -7.601 1.756 66.804 1.00 68.94 1086 ALA A CA 1
ATOM 8507 C C . ALA A 1 1086 ? -6.696 0.822 65.970 1.00 68.94 1086 ALA A C 1
ATOM 8509 O O . ALA A 1 1086 ? -7.219 0.062 65.151 1.00 68.94 1086 ALA A O 1
ATOM 8510 N N . PRO A 1 1087 ? -5.364 0.829 66.175 1.00 76.44 1087 PRO A N 1
ATOM 8511 C CA . PRO A 1 1087 ? -4.458 -0.063 65.458 1.00 76.44 1087 PRO A CA 1
ATOM 8512 C C . PRO A 1 1087 ? -4.862 -1.529 65.640 1.00 76.44 1087 PRO A C 1
ATOM 8514 O O . PRO A 1 1087 ? -5.052 -1.995 66.765 1.00 76.44 1087 PRO A O 1
ATOM 8517 N N . ILE A 1 1088 ? -4.974 -2.257 64.532 1.00 79.12 1088 ILE A N 1
ATOM 8518 C CA . ILE A 1 1088 ? -5.375 -3.664 64.534 1.00 79.12 1088 ILE A CA 1
ATOM 8519 C C . ILE A 1 1088 ? -4.150 -4.507 64.868 1.00 79.12 1088 ILE A C 1
ATOM 8521 O O . ILE A 1 1088 ? -3.145 -4.444 64.164 1.00 79.12 1088 ILE A O 1
ATOM 8525 N N . ASP A 1 1089 ? -4.224 -5.321 65.916 1.00 81.75 1089 ASP A N 1
ATOM 8526 C CA . ASP A 1 1089 ? -3.180 -6.301 66.214 1.00 81.75 1089 ASP A CA 1
ATOM 8527 C C . ASP A 1 1089 ? -3.124 -7.377 65.117 1.00 81.75 1089 ASP A C 1
ATOM 8529 O O . ASP A 1 1089 ? -4.082 -8.124 64.902 1.00 81.75 1089 ASP A O 1
ATOM 8533 N N . VAL A 1 1090 ? -2.001 -7.439 64.399 1.00 84.62 1090 VAL A N 1
ATOM 8534 C CA . VAL A 1 1090 ? -1.830 -8.306 63.221 1.00 84.62 1090 VAL A CA 1
ATOM 8535 C C . VAL A 1 1090 ? -0.674 -9.292 63.356 1.00 84.62 1090 VAL A C 1
ATOM 8537 O O . VAL A 1 1090 ? -0.505 -10.138 62.478 1.00 84.62 1090 VAL A O 1
ATOM 8540 N N . GLY A 1 1091 ? 0.121 -9.231 64.423 1.00 87.88 1091 GLY A N 1
ATOM 8541 C CA . GLY A 1 1091 ? 1.224 -10.169 64.609 1.00 87.88 1091 GLY A CA 1
ATOM 8542 C C . GLY A 1 1091 ? 2.164 -9.819 65.753 1.00 87.88 1091 GLY A C 1
ATOM 8543 O O . GLY A 1 1091 ? 2.121 -8.728 66.313 1.00 87.88 1091 GLY A O 1
ATOM 8544 N N . PHE A 1 1092 ? 3.056 -10.749 66.079 1.00 90.69 1092 PHE A N 1
ATOM 8545 C CA . PHE A 1 1092 ? 4.107 -10.531 67.069 1.00 90.69 1092 PHE A CA 1
ATOM 8546 C C . PHE A 1 1092 ? 5.383 -11.304 66.724 1.00 90.69 1092 PHE A C 1
ATOM 8548 O O . PHE A 1 1092 ? 5.373 -12.239 65.922 1.00 90.69 1092 PHE A O 1
ATOM 8555 N N . LEU A 1 1093 ? 6.487 -10.893 67.344 1.00 90.06 1093 LEU A N 1
ATOM 8556 C CA . LEU A 1 1093 ? 7.788 -11.542 67.288 1.00 90.06 1093 LEU A CA 1
ATOM 8557 C C . LEU A 1 1093 ? 8.305 -11.765 68.708 1.00 90.06 1093 LEU A C 1
ATOM 8559 O O . LEU A 1 1093 ? 8.486 -10.801 69.455 1.00 90.06 1093 LEU A O 1
ATOM 8563 N N . LEU A 1 1094 ? 8.590 -13.016 69.058 1.00 89.38 1094 LEU A N 1
ATOM 8564 C CA . LEU A 1 1094 ? 9.410 -13.348 70.222 1.00 89.38 1094 LEU A CA 1
ATOM 8565 C C . LEU A 1 1094 ? 10.868 -13.481 69.795 1.00 89.38 1094 LEU A C 1
ATOM 8567 O O . LEU A 1 1094 ? 11.152 -14.119 68.792 1.00 89.38 1094 LEU A O 1
ATOM 8571 N N . TYR A 1 1095 ? 11.789 -12.898 70.557 1.00 90.06 1095 TYR A N 1
ATOM 8572 C CA . TYR A 1 1095 ? 13.219 -13.017 70.282 1.00 90.06 1095 TYR A CA 1
ATOM 8573 C C . TYR A 1 1095 ? 14.042 -13.060 71.570 1.00 90.06 1095 TYR A C 1
ATOM 8575 O O . TYR A 1 1095 ? 13.599 -12.622 72.633 1.00 90.06 1095 TYR A O 1
ATOM 8583 N N . GLN A 1 1096 ? 15.270 -13.555 71.468 1.00 89.31 1096 GLN A N 1
ATOM 8584 C CA . GLN A 1 1096 ? 16.277 -13.539 72.527 1.00 89.31 1096 GLN A CA 1
ATOM 8585 C C . GLN A 1 1096 ? 17.601 -12.993 71.991 1.00 89.31 1096 GLN A C 1
ATOM 8587 O O . GLN A 1 1096 ? 17.904 -13.122 70.809 1.00 89.31 1096 GLN A O 1
ATOM 8592 N N . GLU A 1 1097 ? 18.403 -12.370 72.848 1.00 88.38 1097 GLU A N 1
ATOM 8593 C CA . GLU A 1 1097 ? 19.749 -11.929 72.473 1.00 88.38 1097 GLU A CA 1
ATOM 8594 C C . GLU A 1 1097 ? 20.742 -13.058 72.763 1.00 88.38 1097 GLU A C 1
ATOM 8596 O O . GLU A 1 1097 ? 20.875 -13.501 73.902 1.00 88.38 1097 GLU A O 1
ATOM 8601 N N . VAL A 1 1098 ? 21.436 -13.532 71.730 1.00 84.56 1098 VAL A N 1
ATOM 8602 C CA . VAL A 1 1098 ? 22.404 -14.636 71.803 1.00 84.56 1098 VAL A CA 1
ATOM 8603 C C . VAL A 1 1098 ? 23.738 -14.219 71.200 1.00 84.56 1098 VAL A C 1
ATOM 8605 O O . VAL A 1 1098 ? 23.815 -13.337 70.342 1.00 84.56 1098 VAL A O 1
ATOM 8608 N N . ALA A 1 1099 ? 24.806 -14.882 71.642 1.00 75.44 1099 ALA A N 1
ATOM 8609 C CA . ALA A 1 1099 ? 26.090 -14.814 70.961 1.00 75.44 1099 ALA A CA 1
ATOM 8610 C C . ALA A 1 1099 ? 25.975 -15.542 69.608 1.00 75.44 1099 ALA A C 1
ATOM 8612 O O . ALA A 1 1099 ? 25.675 -16.734 69.551 1.00 75.44 1099 ALA A O 1
ATOM 8613 N N . GLY A 1 1100 ? 26.149 -14.799 68.519 1.00 64.25 1100 GLY A N 1
ATOM 8614 C CA . GLY A 1 1100 ? 26.271 -15.306 67.158 1.00 64.25 1100 GLY A CA 1
ATOM 8615 C C . GLY A 1 1100 ? 27.650 -15.914 66.882 1.00 64.25 1100 GLY A C 1
ATOM 8616 O O . GLY A 1 1100 ? 28.509 -16.006 67.762 1.00 64.25 1100 GLY A O 1
ATOM 8617 N N . HIS A 1 1101 ? 27.866 -16.342 65.637 1.00 59.81 1101 HIS A N 1
ATOM 8618 C CA . HIS A 1 1101 ? 29.158 -16.868 65.192 1.00 59.81 1101 HIS A CA 1
ATOM 8619 C C . HIS A 1 1101 ? 30.221 -15.750 65.212 1.00 59.81 1101 HIS A C 1
ATOM 8621 O O . HIS A 1 1101 ? 29.896 -14.594 64.953 1.00 59.81 1101 HIS A O 1
ATOM 8627 N N . GLU A 1 1102 ? 31.467 -16.075 65.572 1.00 59.03 1102 GLU A N 1
ATOM 8628 C CA . GLU A 1 1102 ? 32.599 -15.122 65.635 1.00 59.03 1102 GLU A CA 1
ATOM 8629 C C . GLU A 1 1102 ? 32.439 -13.932 66.612 1.00 59.03 1102 GLU A C 1
ATOM 8631 O O . GLU A 1 1102 ? 33.030 -12.873 66.428 1.00 59.03 1102 GLU A O 1
ATOM 8636 N N . GLY A 1 1103 ? 31.666 -14.087 67.694 1.00 61.97 1103 GLY A N 1
ATOM 8637 C CA . GLY A 1 1103 ? 31.545 -13.054 68.737 1.00 61.97 1103 GLY A CA 1
ATOM 8638 C C . GLY A 1 1103 ? 30.550 -11.930 68.421 1.00 61.97 1103 GLY A C 1
ATOM 8639 O O . GLY A 1 1103 ? 30.409 -10.997 69.214 1.00 61.97 1103 GLY A O 1
ATOM 8640 N N . ALA A 1 1104 ? 29.814 -12.041 67.312 1.00 70.19 1104 ALA A N 1
ATOM 8641 C CA . ALA A 1 1104 ? 28.671 -11.191 66.994 1.00 70.19 1104 ALA A CA 1
ATOM 8642 C C . ALA A 1 1104 ? 27.583 -11.286 68.083 1.00 70.19 1104 ALA A C 1
ATOM 8644 O O . ALA A 1 1104 ? 27.331 -12.360 68.622 1.00 70.19 1104 ALA A O 1
ATOM 8645 N N . ARG A 1 1105 ? 26.894 -10.188 68.408 1.00 84.19 1105 ARG A N 1
ATOM 8646 C CA . ARG A 1 1105 ? 25.688 -10.226 69.257 1.00 84.19 1105 ARG A CA 1
ATOM 8647 C C . ARG A 1 1105 ? 24.463 -10.136 68.367 1.00 84.19 1105 ARG A C 1
ATOM 8649 O O . ARG A 1 1105 ? 24.299 -9.144 67.656 1.00 84.19 1105 ARG A O 1
ATOM 8656 N N . CYS A 1 1106 ? 23.605 -11.150 68.408 1.00 86.75 1106 CYS A N 1
ATOM 8657 C CA . CYS A 1 1106 ? 22.453 -11.238 67.521 1.00 86.75 1106 CYS A CA 1
ATOM 8658 C C . CYS A 1 1106 ? 21.140 -11.321 68.295 1.00 86.75 1106 CYS A C 1
ATOM 8660 O O . CYS A 1 1106 ? 21.052 -12.011 69.309 1.00 86.75 1106 CYS A O 1
ATOM 8662 N N . ALA A 1 1107 ? 20.099 -10.671 67.775 1.00 89.38 1107 ALA A N 1
ATOM 8663 C CA . ALA A 1 1107 ? 18.731 -11.045 68.120 1.00 89.38 1107 ALA A CA 1
ATOM 8664 C C . ALA A 1 1107 ? 18.377 -12.310 67.333 1.00 89.38 1107 ALA A C 1
ATOM 8666 O O . ALA A 1 1107 ? 18.502 -12.318 66.105 1.00 89.38 1107 ALA A O 1
ATOM 8667 N N . ALA A 1 1108 ? 17.976 -13.368 68.035 1.00 88.06 1108 ALA A N 1
ATOM 8668 C CA . ALA A 1 1108 ? 17.592 -14.638 67.443 1.00 88.06 1108 ALA A CA 1
ATOM 8669 C C . ALA A 1 1108 ? 16.172 -15.050 67.807 1.00 88.06 1108 ALA A C 1
ATOM 8671 O O . ALA A 1 1108 ? 15.720 -14.818 68.931 1.00 88.06 1108 ALA A O 1
ATOM 8672 N N . TRP A 1 1109 ? 15.507 -15.697 66.859 1.00 90.31 1109 TRP A N 1
ATOM 8673 C CA . TRP A 1 1109 ? 14.190 -16.298 67.030 1.00 90.31 1109 TRP A CA 1
ATOM 8674 C C . TRP A 1 1109 ? 14.048 -17.539 66.149 1.00 90.31 1109 TRP A C 1
ATOM 8676 O O . TRP A 1 1109 ? 14.728 -17.668 65.126 1.00 90.31 1109 TRP A O 1
ATOM 8686 N N . ASP A 1 1110 ? 13.157 -18.443 66.540 1.00 86.38 1110 ASP A N 1
ATOM 8687 C CA . ASP A 1 1110 ? 12.699 -19.526 65.669 1.00 86.38 1110 ASP A CA 1
ATOM 8688 C C . ASP A 1 1110 ? 11.711 -18.983 64.627 1.00 86.38 1110 ASP A C 1
ATOM 8690 O O . ASP A 1 1110 ? 10.921 -18.083 64.909 1.00 86.38 1110 ASP A O 1
ATOM 8694 N N . CYS A 1 1111 ? 11.700 -19.529 63.412 1.00 82.94 1111 CYS A N 1
ATOM 8695 C CA . CYS A 1 1111 ? 10.805 -19.068 62.348 1.00 82.94 1111 CYS A CA 1
ATOM 8696 C C . CYS A 1 1111 ? 9.308 -19.041 62.736 1.00 82.94 1111 CYS A C 1
ATOM 8698 O O . CYS A 1 1111 ? 8.558 -18.234 62.187 1.00 82.94 1111 CYS A O 1
ATOM 8700 N N . ARG A 1 1112 ? 8.866 -19.861 63.703 1.00 81.44 1112 ARG A N 1
ATOM 8701 C CA . ARG A 1 1112 ? 7.489 -19.886 64.235 1.00 81.44 1112 ARG A CA 1
ATOM 8702 C C . ARG A 1 1112 ? 7.210 -18.773 65.240 1.00 81.44 1112 ARG A C 1
ATOM 8704 O O . ARG A 1 1112 ? 6.047 -18.500 65.529 1.00 81.44 1112 ARG A O 1
ATOM 8711 N N . GLU A 1 1113 ? 8.245 -18.154 65.791 1.00 86.81 1113 GLU A N 1
ATOM 8712 C CA . GLU A 1 1113 ? 8.157 -17.088 66.793 1.00 86.81 1113 GLU A CA 1
ATOM 8713 C C . GLU A 1 1113 ? 7.905 -15.711 66.179 1.00 86.81 1113 GLU A C 1
ATOM 8715 O O . GLU A 1 1113 ? 7.509 -14.797 66.899 1.00 86.81 1113 GLU A O 1
ATOM 8720 N N . MET A 1 1114 ? 8.073 -15.580 64.859 1.00 89.25 1114 MET A N 1
ATOM 8721 C CA . MET A 1 1114 ? 7.537 -14.484 64.057 1.00 89.25 1114 MET A CA 1
ATOM 8722 C C . MET A 1 1114 ? 6.172 -14.904 63.500 1.00 89.25 1114 MET A C 1
ATOM 8724 O O . MET A 1 1114 ? 6.092 -15.584 62.477 1.00 89.25 1114 MET A O 1
ATOM 8728 N N . PHE A 1 1115 ? 5.086 -14.507 64.158 1.00 87.19 1115 PHE A N 1
ATOM 8729 C CA . PHE A 1 1115 ? 3.750 -14.968 63.793 1.00 87.19 1115 PHE A CA 1
ATOM 8730 C C . PHE A 1 1115 ? 2.853 -13.855 63.265 1.00 87.19 1115 PHE A C 1
ATOM 8732 O O . PHE A 1 1115 ? 2.651 -12.827 63.909 1.00 87.19 1115 PHE A O 1
ATOM 8739 N N . VAL A 1 1116 ? 2.251 -14.129 62.109 1.00 86.56 1116 VAL A N 1
ATOM 8740 C CA . VAL A 1 1116 ? 1.138 -13.380 61.523 1.00 86.56 1116 VAL A CA 1
ATOM 8741 C C . VAL A 1 1116 ? 0.022 -14.393 61.247 1.00 86.56 1116 VAL A C 1
ATOM 8743 O O . VAL A 1 1116 ? 0.308 -15.448 60.668 1.00 86.56 1116 VAL A O 1
ATOM 8746 N N . PRO A 1 1117 ? -1.241 -14.120 61.628 1.00 83.62 1117 PRO A N 1
ATOM 8747 C CA . PRO A 1 1117 ? -2.372 -14.973 61.288 1.00 83.62 1117 PRO A CA 1
ATOM 8748 C C . PRO A 1 1117 ? -2.411 -15.307 59.795 1.00 83.62 1117 PRO A C 1
ATOM 8750 O O . PRO A 1 1117 ? -2.249 -14.434 58.940 1.00 83.62 1117 PRO A O 1
ATOM 8753 N N . HIS A 1 1118 ? -2.674 -16.571 59.457 1.00 75.38 1118 HIS A N 1
ATOM 8754 C CA . HIS A 1 1118 ? -2.648 -17.040 58.063 1.00 75.38 1118 HIS A CA 1
ATOM 8755 C C . HIS A 1 1118 ? -3.576 -16.259 57.134 1.00 75.38 1118 HIS A C 1
ATOM 8757 O O . HIS A 1 1118 ? -3.201 -15.977 55.997 1.00 75.38 1118 HIS A O 1
ATOM 8763 N N . ALA A 1 1119 ? -4.738 -15.842 57.643 1.00 70.81 1119 ALA A N 1
ATOM 8764 C CA . ALA A 1 1119 ? -5.698 -15.017 56.914 1.00 70.81 1119 ALA A CA 1
ATOM 8765 C C . ALA A 1 1119 ? -5.103 -13.681 56.425 1.00 70.81 1119 ALA A C 1
ATOM 8767 O O . ALA A 1 1119 ? -5.592 -13.111 55.456 1.00 70.81 1119 ALA A O 1
ATOM 8768 N N . LEU A 1 1120 ? -4.026 -13.195 57.049 1.00 73.38 1120 LEU A N 1
ATOM 8769 C CA . LEU A 1 1120 ? -3.367 -11.923 56.741 1.00 73.38 1120 LEU A CA 1
ATOM 8770 C C . LEU A 1 1120 ? -2.050 -12.094 55.963 1.00 73.38 1120 LEU A C 1
ATOM 8772 O O . LEU A 1 1120 ? -1.542 -11.141 55.368 1.00 73.38 1120 LEU A O 1
ATOM 8776 N N . ASN A 1 1121 ? -1.507 -13.313 55.897 1.00 70.06 1121 ASN A N 1
ATOM 8777 C CA . ASN A 1 1121 ? -0.220 -13.594 55.254 1.00 70.06 1121 ASN A CA 1
ATOM 8778 C C . ASN A 1 1121 ? -0.245 -13.268 53.741 1.00 70.06 1121 ASN A C 1
ATOM 8780 O O . ASN A 1 1121 ? 0.695 -12.689 53.192 1.00 70.06 1121 ASN A O 1
ATOM 8784 N N . GLY A 1 1122 ? -1.378 -13.534 53.075 1.00 64.19 1122 GLY A N 1
ATOM 8785 C CA . GLY A 1 1122 ? -1.590 -13.271 51.645 1.00 64.19 1122 GLY A CA 1
ATOM 8786 C C . GLY A 1 1122 ? -1.620 -11.789 51.242 1.00 64.19 1122 GLY A C 1
ATOM 8787 O O . GLY A 1 1122 ? -1.514 -11.489 50.052 1.00 64.19 1122 GLY A O 1
ATOM 8788 N N . ALA A 1 1123 ? -1.722 -10.858 52.199 1.00 65.75 1123 ALA A N 1
ATOM 8789 C CA . ALA A 1 1123 ? -1.737 -9.411 51.959 1.00 65.75 1123 ALA A CA 1
ATOM 8790 C C . ALA A 1 1123 ? -0.328 -8.784 51.958 1.00 65.75 1123 ALA A C 1
ATOM 8792 O O . ALA A 1 1123 ? -0.204 -7.560 51.925 1.00 65.75 1123 ALA A O 1
ATOM 8793 N N . GLY A 1 1124 ? 0.748 -9.578 52.012 1.00 72.25 1124 GLY A N 1
ATOM 8794 C CA . GLY A 1 1124 ? 2.124 -9.063 52.072 1.00 72.25 1124 GLY A CA 1
ATOM 8795 C C . GLY A 1 1124 ? 2.496 -8.429 53.420 1.00 72.25 1124 GLY A C 1
ATOM 8796 O O . GLY A 1 1124 ? 3.521 -7.754 53.516 1.00 72.25 1124 GLY A O 1
ATOM 8797 N N . ILE A 1 1125 ? 1.677 -8.649 54.455 1.00 80.69 1125 ILE A N 1
ATOM 8798 C CA . ILE A 1 1125 ? 1.870 -8.121 55.812 1.00 80.69 1125 ILE A CA 1
ATOM 8799 C C . ILE A 1 1125 ? 3.122 -8.728 56.452 1.00 80.69 1125 ILE A C 1
ATOM 8801 O O . ILE A 1 1125 ? 3.934 -7.987 56.990 1.00 80.69 1125 ILE A O 1
ATOM 8805 N N . SER A 1 1126 ? 3.354 -10.034 56.299 1.00 82.44 1126 SER A N 1
ATOM 8806 C CA . SER A 1 1126 ? 4.534 -10.723 56.848 1.00 82.44 1126 SER A CA 1
ATOM 8807 C C . SER A 1 1126 ? 5.853 -10.172 56.305 1.00 82.44 1126 SER A C 1
ATOM 8809 O O . SER A 1 1126 ? 6.819 -10.021 57.048 1.00 82.44 1126 SER A O 1
ATOM 8811 N N . ALA A 1 1127 ? 5.894 -9.810 55.017 1.00 83.12 1127 ALA A N 1
ATOM 8812 C CA . ALA A 1 1127 ? 7.078 -9.204 54.411 1.00 83.12 1127 ALA A CA 1
ATOM 8813 C C . ALA A 1 1127 ? 7.381 -7.831 55.017 1.00 83.12 1127 ALA A C 1
ATOM 8815 O O . ALA A 1 1127 ? 8.517 -7.569 55.399 1.00 83.12 1127 ALA A O 1
ATOM 8816 N N . ARG A 1 1128 ? 6.351 -6.989 55.151 1.00 83.06 1128 ARG A N 1
ATOM 8817 C CA . ARG A 1 1128 ? 6.477 -5.677 55.792 1.00 83.06 1128 ARG A CA 1
ATOM 8818 C C . ARG A 1 1128 ? 6.797 -5.797 57.282 1.00 83.06 1128 ARG A C 1
ATOM 8820 O O . ARG A 1 1128 ? 7.569 -4.999 57.789 1.00 83.06 1128 ARG A O 1
ATOM 8827 N N . PHE A 1 1129 ? 6.270 -6.813 57.968 1.00 87.75 1129 PHE A N 1
ATOM 8828 C CA . PHE A 1 1129 ? 6.602 -7.096 59.364 1.00 87.75 1129 PHE A CA 1
ATOM 8829 C C . PHE A 1 1129 ? 8.087 -7.401 59.548 1.00 87.75 1129 PHE A C 1
ATOM 8831 O O . PHE A 1 1129 ? 8.727 -6.836 60.436 1.00 87.75 1129 PHE A O 1
ATOM 8838 N N . LEU A 1 1130 ? 8.659 -8.230 58.670 1.00 88.44 1130 LEU A N 1
ATOM 8839 C CA . LEU A 1 1130 ? 10.092 -8.510 58.688 1.00 88.44 1130 LEU A CA 1
ATOM 8840 C C . LEU A 1 1130 ? 10.919 -7.249 58.406 1.00 88.44 1130 LEU A C 1
ATOM 8842 O O . LEU A 1 1130 ? 11.887 -6.991 59.113 1.00 88.44 1130 LEU A O 1
ATOM 8846 N N . GLU A 1 1131 ? 10.529 -6.450 57.410 1.00 87.62 1131 GLU A N 1
ATOM 8847 C CA . GLU A 1 1131 ? 11.199 -5.182 57.081 1.00 87.62 1131 GLU A CA 1
ATOM 8848 C C . GLU A 1 1131 ? 11.192 -4.210 58.268 1.00 87.62 1131 GLU A C 1
ATOM 8850 O O . GLU A 1 1131 ? 12.250 -3.740 58.680 1.00 87.62 1131 GLU A O 1
ATOM 8855 N N . SER A 1 1132 ? 10.029 -3.983 58.888 1.00 86.50 1132 SER A N 1
ATOM 8856 C CA . SER A 1 1132 ? 9.905 -3.125 60.072 1.00 86.50 1132 SER A CA 1
ATOM 8857 C C . SER A 1 1132 ? 10.688 -3.659 61.273 1.00 86.50 1132 SER A C 1
ATOM 8859 O O . SER A 1 1132 ? 11.212 -2.878 62.063 1.00 86.50 1132 SER A O 1
ATOM 8861 N N . THR A 1 1133 ? 10.805 -4.982 61.407 1.00 88.25 1133 THR A N 1
ATOM 8862 C CA . THR A 1 1133 ? 11.630 -5.622 62.440 1.00 88.25 1133 THR A CA 1
ATOM 8863 C C . THR A 1 1133 ? 13.118 -5.353 62.203 1.00 88.25 1133 THR A C 1
ATOM 8865 O O . THR A 1 1133 ? 13.832 -4.978 63.134 1.00 88.25 1133 THR A O 1
ATOM 8868 N N . ILE A 1 1134 ? 13.592 -5.502 60.960 1.00 89.06 1134 ILE A N 1
ATOM 8869 C CA . ILE A 1 1134 ? 14.978 -5.184 60.583 1.00 89.06 1134 ILE A CA 1
ATOM 8870 C C . ILE A 1 1134 ? 15.271 -3.708 60.864 1.00 89.06 1134 ILE A C 1
ATOM 8872 O O . ILE A 1 1134 ? 16.287 -3.396 61.485 1.00 89.06 1134 ILE A O 1
ATOM 8876 N N . ASP A 1 1135 ? 14.373 -2.813 60.450 1.00 87.56 1135 ASP A N 1
ATOM 8877 C CA . ASP A 1 1135 ? 14.494 -1.373 60.682 1.00 87.56 1135 ASP A CA 1
ATOM 8878 C C . ASP A 1 1135 ? 14.550 -1.044 62.180 1.00 87.56 1135 ASP A C 1
ATOM 8880 O O . ASP A 1 1135 ? 15.409 -0.277 62.619 1.00 87.56 1135 ASP A O 1
ATOM 8884 N N . TYR A 1 1136 ? 13.697 -1.682 62.988 1.00 88.88 1136 TYR A N 1
ATOM 8885 C CA . TYR A 1 1136 ? 13.686 -1.504 64.437 1.00 88.88 1136 TYR A CA 1
ATOM 8886 C C . TYR A 1 1136 ? 15.034 -1.862 65.070 1.00 88.88 1136 TYR A C 1
ATOM 8888 O O . TYR A 1 1136 ? 15.609 -1.035 65.777 1.00 88.88 1136 TYR A O 1
ATOM 8896 N N . PHE A 1 1137 ? 15.584 -3.048 64.787 1.00 89.62 1137 PHE A N 1
ATOM 8897 C CA . PHE A 1 1137 ? 16.879 -3.456 65.345 1.00 89.62 1137 PHE A CA 1
ATOM 8898 C C . PHE A 1 1137 ? 18.056 -2.652 64.776 1.00 89.62 1137 PHE A C 1
ATOM 8900 O O . PHE A 1 1137 ? 19.013 -2.356 65.500 1.00 89.62 1137 PHE A O 1
ATOM 8907 N N . ARG A 1 1138 ? 17.986 -2.245 63.503 1.00 88.69 1138 ARG A N 1
ATOM 8908 C CA . ARG A 1 1138 ? 18.977 -1.353 62.886 1.00 88.69 1138 ARG A CA 1
ATOM 8909 C C . ARG A 1 1138 ? 19.075 -0.038 63.657 1.00 88.69 1138 ARG A C 1
ATOM 8911 O O . ARG A 1 1138 ? 20.195 0.376 63.963 1.00 88.69 1138 ARG A O 1
ATOM 8918 N N . ASP A 1 1139 ? 17.929 0.567 63.968 1.00 84.88 1139 ASP A N 1
ATOM 8919 C CA . ASP A 1 1139 ? 17.840 1.935 64.483 1.00 84.88 1139 ASP A CA 1
ATOM 8920 C C . ASP A 1 1139 ? 17.859 2.015 66.024 1.00 84.88 1139 ASP A C 1
ATOM 8922 O O . ASP A 1 1139 ? 18.385 2.982 66.569 1.00 84.88 1139 ASP A O 1
ATOM 8926 N N . HIS A 1 1140 ? 17.346 1.001 66.737 1.00 83.81 1140 HIS A N 1
ATOM 8927 C CA . HIS A 1 1140 ? 17.142 1.045 68.197 1.00 83.81 1140 HIS A CA 1
ATOM 8928 C C . HIS A 1 1140 ? 18.035 0.087 69.004 1.00 83.81 1140 HIS A C 1
ATOM 8930 O O . HIS A 1 1140 ? 18.057 0.177 70.231 1.00 83.81 1140 HIS A O 1
ATOM 8936 N N . ALA A 1 1141 ? 18.787 -0.816 68.362 1.00 85.31 1141 ALA A N 1
ATOM 8937 C CA . ALA A 1 1141 ? 19.646 -1.793 69.046 1.00 85.31 1141 ALA A CA 1
ATOM 8938 C C . ALA A 1 1141 ? 21.107 -1.742 68.545 1.00 85.31 1141 ALA A C 1
ATOM 8940 O O . ALA A 1 1141 ? 21.585 -2.694 67.919 1.00 85.31 1141 ALA A O 1
ATOM 8941 N N . PRO A 1 1142 ? 21.848 -0.643 68.800 1.00 80.81 1142 PRO A N 1
ATOM 8942 C CA . PRO A 1 1142 ? 23.203 -0.441 68.274 1.00 80.81 1142 PRO A CA 1
ATOM 8943 C C . PRO A 1 1142 ? 24.219 -1.479 68.772 1.00 80.81 1142 PRO A C 1
ATOM 8945 O O . PRO A 1 1142 ? 25.221 -1.712 68.106 1.00 80.81 1142 PRO A O 1
ATOM 8948 N N . HIS A 1 1143 ? 23.957 -2.125 69.913 1.00 83.94 1143 HIS A N 1
ATOM 8949 C CA . HIS A 1 1143 ? 24.808 -3.167 70.496 1.00 83.94 1143 HIS A CA 1
ATOM 8950 C C . HIS A 1 1143 ? 24.697 -4.534 69.802 1.00 83.94 1143 HIS A C 1
ATOM 8952 O O . HIS A 1 1143 ? 25.465 -5.437 70.134 1.00 83.94 1143 HIS A O 1
ATOM 8958 N N . LEU A 1 1144 ? 23.744 -4.703 68.878 1.00 87.62 1144 LEU A N 1
ATOM 8959 C CA . LEU A 1 1144 ? 23.595 -5.903 68.055 1.00 87.62 1144 LEU A CA 1
ATOM 8960 C C . LEU A 1 1144 ? 24.271 -5.708 66.693 1.00 87.62 1144 LEU A C 1
ATOM 8962 O O . LEU A 1 1144 ? 24.133 -4.651 66.066 1.00 87.62 1144 LEU A O 1
ATOM 8966 N N . THR A 1 1145 ? 24.959 -6.752 66.232 1.00 84.62 1145 THR A N 1
ATOM 8967 C CA . THR A 1 1145 ? 25.705 -6.785 64.964 1.00 84.62 1145 THR A CA 1
ATOM 8968 C C . THR A 1 1145 ? 24.975 -7.571 63.865 1.00 84.62 1145 THR A C 1
ATOM 8970 O O . THR A 1 1145 ? 25.245 -7.373 62.685 1.00 84.62 1145 THR A O 1
ATOM 8973 N N . GLY A 1 1146 ? 23.977 -8.398 64.207 1.00 87.56 1146 GLY A N 1
ATOM 8974 C CA . GLY A 1 1146 ? 23.167 -9.122 63.217 1.00 87.56 1146 GLY A CA 1
ATOM 8975 C C . GLY A 1 1146 ? 21.845 -9.679 63.750 1.00 87.56 1146 GLY A C 1
ATOM 8976 O O . GLY A 1 1146 ? 21.563 -9.613 64.945 1.00 87.56 1146 GLY A O 1
ATOM 8977 N N . LEU A 1 1147 ? 21.031 -10.242 62.857 1.00 90.94 1147 LEU A N 1
ATOM 8978 C CA . LEU A 1 1147 ? 19.808 -10.990 63.180 1.00 90.94 1147 LEU A CA 1
ATOM 8979 C C . LEU A 1 1147 ? 20.002 -12.459 62.807 1.00 90.94 1147 LEU A C 1
ATOM 8981 O O . LEU A 1 1147 ? 20.605 -12.739 61.772 1.00 90.94 1147 LEU A O 1
ATOM 8985 N N . ARG A 1 1148 ? 19.482 -13.385 63.615 1.00 88.94 1148 ARG A N 1
ATOM 8986 C CA . ARG A 1 1148 ? 19.545 -14.834 63.377 1.00 88.94 1148 ARG A CA 1
ATOM 8987 C C . ARG A 1 1148 ? 18.136 -15.428 63.381 1.00 88.94 1148 ARG A C 1
ATOM 8989 O O . ARG A 1 1148 ? 17.364 -15.175 64.293 1.00 88.94 1148 ARG A O 1
ATOM 8996 N N . VAL A 1 1149 ? 17.823 -16.254 62.394 1.00 88.81 1149 VAL A N 1
ATOM 8997 C CA . VAL A 1 1149 ? 16.570 -17.011 62.329 1.00 88.81 1149 VAL A CA 1
ATOM 8998 C C . VAL A 1 1149 ? 16.907 -18.485 62.282 1.00 88.81 1149 VAL A C 1
ATOM 9000 O O . VAL A 1 1149 ? 17.670 -18.903 61.408 1.00 88.81 1149 VAL A O 1
ATOM 9003 N N . ASP A 1 1150 ? 16.347 -19.246 63.216 1.00 84.94 1150 ASP A N 1
ATOM 9004 C CA . ASP A 1 1150 ? 16.439 -20.701 63.208 1.00 84.94 1150 ASP A CA 1
ATOM 9005 C C . ASP A 1 1150 ? 15.247 -21.318 62.468 1.00 84.94 1150 ASP A C 1
ATOM 9007 O O . ASP A 1 1150 ? 14.104 -20.880 62.621 1.00 84.94 1150 ASP A O 1
ATOM 9011 N N . ILE A 1 1151 ? 15.527 -22.295 61.608 1.00 80.12 1151 ILE A N 1
ATOM 9012 C CA . ILE A 1 1151 ? 14.540 -22.996 60.777 1.00 80.12 1151 ILE A CA 1
ATOM 9013 C C . ILE A 1 1151 ? 14.619 -24.491 61.103 1.00 80.12 1151 ILE A C 1
ATOM 9015 O O . ILE A 1 1151 ? 14.840 -25.333 60.224 1.00 80.12 1151 ILE A O 1
ATOM 9019 N N . ASP A 1 1152 ? 14.432 -24.820 62.381 1.00 67.19 1152 ASP A N 1
ATOM 9020 C CA . ASP A 1 1152 ? 14.354 -26.198 62.851 1.00 67.19 1152 ASP A CA 1
ATOM 9021 C C . ASP A 1 1152 ? 12.893 -26.657 62.934 1.00 67.19 1152 ASP A C 1
ATOM 9023 O O . ASP A 1 1152 ? 12.027 -26.070 63.576 1.00 67.19 1152 ASP A O 1
ATOM 9027 N N . TYR A 1 1153 ? 12.601 -27.753 62.235 1.00 60.22 1153 TYR A N 1
ATOM 9028 C CA . TYR A 1 1153 ? 11.336 -28.476 62.362 1.00 60.22 1153 TYR A CA 1
ATOM 9029 C C . TYR A 1 1153 ? 11.644 -29.847 62.961 1.00 60.22 1153 TYR A C 1
ATOM 9031 O O . TYR A 1 1153 ? 11.461 -30.857 62.282 1.00 60.22 1153 TYR A O 1
ATOM 9039 N N . GLU A 1 1154 ? 12.170 -29.904 64.180 1.00 52.22 1154 GLU A N 1
ATOM 9040 C CA . GLU A 1 1154 ? 12.167 -31.163 64.922 1.00 52.22 1154 GLU A CA 1
ATOM 9041 C C . GLU A 1 1154 ? 10.845 -31.277 65.685 1.00 52.22 1154 GLU A C 1
ATOM 9043 O O . GLU A 1 1154 ? 10.503 -30.444 66.523 1.00 52.22 1154 GLU A O 1
ATOM 9048 N N . ASP A 1 1155 ? 10.055 -32.295 65.337 1.00 44.62 1155 ASP A N 1
ATOM 9049 C CA . ASP A 1 1155 ? 8.973 -32.768 66.193 1.00 44.62 1155 ASP A CA 1
ATOM 9050 C C . ASP A 1 1155 ? 9.619 -33.302 67.477 1.00 44.62 1155 ASP A C 1
ATOM 9052 O O . ASP A 1 1155 ? 10.278 -34.346 67.450 1.00 44.62 1155 ASP A O 1
ATOM 9056 N N . GLU A 1 1156 ? 9.370 -32.651 68.616 1.00 41.09 1156 GLU A N 1
ATOM 9057 C CA . GLU A 1 1156 ? 9.770 -33.130 69.952 1.00 41.09 1156 GLU A CA 1
ATOM 9058 C C . GLU A 1 1156 ? 9.228 -34.543 70.292 1.00 41.09 1156 GLU A C 1
ATOM 9060 O O . GLU A 1 1156 ? 9.523 -35.096 71.349 1.00 41.09 1156 GLU A O 1
ATOM 9065 N N . SER A 1 1157 ? 8.467 -35.185 69.398 1.00 41.59 1157 SER A N 1
ATOM 9066 C CA . SER A 1 1157 ? 7.906 -36.524 69.590 1.00 41.59 1157 SER A CA 1
ATOM 9067 C C . SER A 1 1157 ? 8.753 -37.692 69.056 1.00 41.59 1157 SER A C 1
ATOM 9069 O O . SER A 1 1157 ? 8.355 -38.841 69.246 1.00 41.59 1157 SER A O 1
ATOM 9071 N N . SER A 1 1158 ? 9.926 -37.479 68.439 1.00 40.91 1158 SER A N 1
ATOM 9072 C CA . SER A 1 1158 ? 10.664 -38.588 67.791 1.00 40.91 1158 SER A CA 1
ATOM 9073 C C . SER A 1 1158 ? 12.153 -38.719 68.140 1.00 40.91 1158 SER A C 1
ATOM 9075 O O . SER A 1 1158 ? 13.000 -38.964 67.288 1.00 40.91 1158 SER A O 1
ATOM 9077 N N . VAL A 1 1159 ? 12.479 -38.749 69.436 1.00 43.28 1159 VAL A N 1
ATOM 9078 C CA . VAL A 1 1159 ? 13.809 -39.185 69.930 1.00 43.28 1159 VAL A CA 1
ATOM 9079 C C . VAL A 1 1159 ? 14.095 -40.685 69.664 1.00 43.28 1159 VAL A C 1
ATOM 9081 O O . VAL A 1 1159 ? 15.173 -41.193 69.969 1.00 43.28 1159 VAL A O 1
ATOM 9084 N N . ARG A 1 1160 ? 13.191 -41.449 69.035 1.00 41.72 1160 ARG A N 1
ATOM 9085 C CA . ARG A 1 1160 ? 13.442 -42.859 68.683 1.00 41.72 1160 ARG A CA 1
ATOM 9086 C C . ARG A 1 1160 ? 12.848 -43.247 67.330 1.00 41.72 1160 ARG A C 1
ATOM 9088 O O . ARG A 1 1160 ? 11.790 -43.852 67.302 1.00 41.72 1160 ARG A O 1
ATOM 9095 N N . GLN A 1 1161 ? 13.550 -42.935 66.236 1.00 39.72 1161 GLN A N 1
ATOM 9096 C CA . GLN A 1 1161 ? 13.751 -43.782 65.037 1.00 39.72 1161 GLN A CA 1
ATOM 9097 C C . GLN A 1 1161 ? 14.207 -42.919 63.844 1.00 39.72 1161 GLN A C 1
ATOM 9099 O O . GLN A 1 1161 ? 13.405 -42.353 63.106 1.00 39.72 1161 GLN A O 1
ATOM 9104 N N . ARG A 1 1162 ? 15.523 -42.872 63.596 1.00 41.62 1162 ARG A N 1
ATOM 9105 C CA . ARG A 1 1162 ? 16.112 -42.357 62.346 1.00 41.62 1162 ARG A CA 1
ATOM 9106 C C . ARG A 1 1162 ? 15.794 -43.302 61.173 1.00 41.62 1162 ARG A C 1
ATOM 9108 O O . ARG A 1 1162 ? 16.671 -44.047 60.761 1.00 41.62 1162 ARG A O 1
ATOM 9115 N N . THR A 1 1163 ? 14.564 -43.334 60.651 1.00 38.75 1163 THR A N 1
ATOM 9116 C CA . THR A 1 1163 ? 14.255 -44.036 59.374 1.00 38.75 1163 THR A CA 1
ATOM 9117 C C . THR A 1 1163 ? 13.087 -43.469 58.543 1.00 38.75 1163 THR A C 1
ATOM 9119 O O . THR A 1 1163 ? 12.813 -44.007 57.471 1.00 38.75 1163 THR A O 1
ATOM 9122 N N . ALA A 1 1164 ? 12.430 -42.364 58.916 1.00 44.22 1164 ALA A N 1
ATOM 9123 C CA . ALA A 1 1164 ? 11.371 -41.774 58.082 1.00 44.22 1164 ALA A CA 1
ATOM 9124 C C . ALA A 1 1164 ? 11.901 -40.627 57.198 1.00 44.22 1164 ALA A C 1
ATOM 9126 O O . ALA A 1 1164 ? 12.458 -39.649 57.694 1.00 44.22 1164 ALA A O 1
ATOM 9127 N N . ARG A 1 1165 ? 11.724 -40.729 55.869 1.00 48.09 1165 ARG A N 1
ATOM 9128 C CA . ARG A 1 1165 ? 11.984 -39.618 54.931 1.00 48.09 1165 ARG A CA 1
ATOM 9129 C C . ARG A 1 1165 ? 11.131 -38.400 55.336 1.00 48.09 1165 ARG A C 1
ATOM 9131 O O . ARG A 1 1165 ? 9.939 -38.584 55.577 1.00 48.09 1165 ARG A O 1
ATOM 9138 N N . PRO A 1 1166 ? 11.682 -37.171 55.360 1.00 50.62 1166 PRO A N 1
ATOM 9139 C CA . PRO A 1 1166 ? 10.919 -35.985 55.740 1.00 50.62 1166 PRO A CA 1
ATOM 9140 C C . PRO A 1 1166 ? 9.727 -35.770 54.796 1.00 50.62 1166 PRO A C 1
ATOM 9142 O O . PRO A 1 1166 ? 9.857 -35.889 53.573 1.00 50.62 1166 PRO A O 1
ATOM 9145 N N . ASN A 1 1167 ? 8.563 -35.468 55.377 1.00 60.09 1167 ASN A N 1
ATOM 9146 C CA . ASN A 1 1167 ? 7.301 -35.229 54.677 1.00 60.09 1167 ASN A CA 1
ATOM 9147 C C . ASN A 1 1167 ? 7.479 -34.176 53.557 1.00 60.09 1167 ASN A C 1
ATOM 9149 O O . ASN A 1 1167 ? 8.083 -33.121 53.753 1.00 60.09 1167 ASN A O 1
ATOM 9153 N N . ARG A 1 1168 ? 6.942 -34.440 52.357 1.00 60.38 1168 ARG A N 1
ATOM 9154 C CA . ARG A 1 1168 ? 7.029 -33.520 51.206 1.00 60.38 1168 ARG A CA 1
ATOM 9155 C C . ARG A 1 1168 ? 6.443 -32.139 51.532 1.00 60.38 1168 ARG A C 1
ATOM 9157 O O . ARG A 1 1168 ? 6.967 -31.143 51.041 1.00 60.38 1168 ARG A O 1
ATOM 9164 N N . ALA A 1 1169 ? 5.408 -32.087 52.374 1.00 60.47 1169 ALA A N 1
ATOM 9165 C CA . ALA A 1 1169 ? 4.788 -30.843 52.824 1.00 60.47 1169 ALA A CA 1
ATOM 9166 C C . ALA A 1 1169 ? 5.735 -29.996 53.694 1.00 60.47 1169 ALA A C 1
ATOM 9168 O O . ALA A 1 1169 ? 5.926 -28.818 53.403 1.00 60.47 1169 ALA A O 1
ATOM 9169 N N . SER A 1 1170 ? 6.412 -30.599 54.680 1.00 65.06 1170 SER A N 1
ATOM 9170 C CA . SER A 1 1170 ? 7.353 -29.877 55.552 1.00 65.06 1170 SER A CA 1
ATOM 9171 C C . SER A 1 1170 ? 8.607 -29.422 54.801 1.00 65.06 1170 SER A C 1
ATOM 9173 O O . SER A 1 1170 ? 9.152 -28.355 55.078 1.00 65.06 1170 SER A O 1
ATOM 9175 N N . ARG A 1 1171 ? 9.038 -30.178 53.780 1.00 67.69 1171 ARG A N 1
ATOM 9176 C CA . ARG A 1 1171 ? 10.113 -29.748 52.873 1.00 67.69 1171 ARG A CA 1
ATOM 9177 C C . ARG A 1 1171 ? 9.705 -28.541 52.022 1.00 67.69 1171 ARG A C 1
ATOM 9179 O O . ARG A 1 1171 ? 10.523 -27.644 51.836 1.00 67.69 1171 ARG A O 1
ATOM 9186 N N . LEU A 1 1172 ? 8.479 -28.520 51.495 1.00 68.94 1172 LEU A N 1
ATOM 9187 C CA . LEU A 1 1172 ? 7.969 -27.401 50.696 1.00 68.94 1172 LEU A CA 1
ATOM 9188 C C . LEU A 1 1172 ? 7.839 -26.129 51.546 1.00 68.94 1172 LEU A C 1
ATOM 9190 O O . LEU A 1 1172 ? 8.292 -25.069 51.124 1.00 68.94 1172 LEU A O 1
ATOM 9194 N N . GLU A 1 1173 ? 7.293 -26.260 52.755 1.00 70.75 1173 GLU A N 1
ATOM 9195 C CA . GLU A 1 1173 ? 7.168 -25.169 53.726 1.00 70.75 1173 GLU A CA 1
ATOM 9196 C C . GLU A 1 1173 ? 8.543 -24.599 54.092 1.00 70.75 1173 GLU A C 1
ATOM 9198 O O . GLU A 1 1173 ? 8.757 -23.393 54.005 1.00 70.75 1173 GLU A O 1
ATOM 9203 N N . ARG A 1 1174 ? 9.530 -25.466 54.363 1.00 73.00 1174 ARG A N 1
ATOM 9204 C CA . ARG A 1 1174 ? 10.911 -25.044 54.635 1.00 73.00 1174 ARG A CA 1
ATOM 9205 C C . ARG A 1 1174 ? 11.504 -24.248 53.469 1.00 73.00 1174 ARG A C 1
ATOM 9207 O O . ARG A 1 1174 ? 12.087 -23.189 53.682 1.00 73.00 1174 ARG A O 1
ATOM 9214 N N . VAL A 1 1175 ? 11.331 -24.721 52.232 1.00 77.56 1175 VAL A N 1
ATOM 9215 C CA . VAL A 1 1175 ? 11.814 -24.024 51.026 1.00 77.56 1175 VAL A CA 1
ATOM 9216 C C . VAL A 1 1175 ? 11.138 -22.660 50.852 1.00 77.56 1175 VAL A C 1
ATOM 9218 O O . VAL A 1 1175 ? 11.817 -21.693 50.508 1.00 77.56 1175 VAL A O 1
ATOM 9221 N N . GLN A 1 1176 ? 9.833 -22.560 51.118 1.00 79.56 1176 GLN A N 1
ATOM 9222 C CA . GLN A 1 1176 ? 9.093 -21.296 51.059 1.00 79.56 1176 GLN A CA 1
ATOM 9223 C C . GLN A 1 1176 ? 9.569 -20.308 52.130 1.00 79.56 1176 GLN A C 1
ATOM 9225 O O . GLN A 1 1176 ? 9.851 -19.156 51.801 1.00 79.56 1176 GLN A O 1
ATOM 9230 N N . THR A 1 1177 ? 9.737 -20.759 53.375 1.00 79.75 1177 THR A N 1
ATOM 9231 C CA . THR A 1 1177 ? 10.245 -19.944 54.490 1.00 79.75 1177 THR A CA 1
ATOM 9232 C C . THR A 1 1177 ? 11.665 -19.445 54.213 1.00 79.75 1177 THR A C 1
ATOM 9234 O O . THR A 1 1177 ? 11.935 -18.250 54.322 1.00 79.75 1177 THR A O 1
ATOM 9237 N N . ILE A 1 1178 ? 12.564 -20.321 53.751 1.00 82.44 1178 ILE A N 1
ATOM 9238 C CA . ILE A 1 1178 ? 13.919 -19.937 53.323 1.00 82.44 1178 ILE A CA 1
ATOM 9239 C C . ILE A 1 1178 ? 13.857 -18.898 52.198 1.00 82.44 1178 ILE A C 1
ATOM 9241 O O . ILE A 1 1178 ? 14.558 -17.887 52.249 1.00 82.44 1178 ILE A O 1
ATOM 9245 N N . GLY A 1 1179 ? 13.041 -19.145 51.169 1.00 82.06 1179 GLY A N 1
ATOM 9246 C CA . GLY A 1 1179 ? 12.881 -18.240 50.032 1.00 82.06 1179 GLY A CA 1
ATOM 9247 C C . GLY A 1 1179 ? 12.389 -16.856 50.456 1.00 82.06 1179 GLY A C 1
ATOM 9248 O O . GLY A 1 1179 ? 12.916 -15.846 49.989 1.00 82.06 1179 GLY A O 1
ATOM 9249 N N . PHE A 1 1180 ? 11.444 -16.808 51.398 1.00 86.25 1180 PHE A N 1
ATOM 9250 C CA . PHE A 1 1180 ? 10.920 -15.578 51.981 1.00 86.25 1180 PHE A CA 1
ATOM 9251 C C . PHE A 1 1180 ? 12.019 -14.750 52.664 1.00 86.25 1180 PHE A C 1
ATOM 9253 O O . PHE A 1 1180 ? 12.245 -13.607 52.261 1.00 86.25 1180 PHE A O 1
ATOM 9260 N N . TYR A 1 1181 ? 12.762 -15.319 53.618 1.00 87.25 1181 TYR A N 1
ATOM 9261 C CA . TYR A 1 1181 ? 13.838 -14.598 54.314 1.00 87.25 1181 TYR A CA 1
ATOM 9262 C C . TYR A 1 1181 ? 14.987 -14.208 53.366 1.00 87.25 1181 TYR A C 1
ATOM 9264 O O . TYR A 1 1181 ? 15.476 -13.075 53.415 1.00 87.25 1181 TYR A O 1
ATOM 9272 N N . LYS A 1 1182 ? 15.376 -15.089 52.432 1.00 85.00 1182 LYS A N 1
ATOM 9273 C CA . LYS A 1 1182 ? 16.401 -14.784 51.416 1.00 85.00 1182 LYS A CA 1
ATOM 9274 C C . LYS A 1 1182 ? 16.018 -13.618 50.513 1.00 85.00 1182 LYS A C 1
ATOM 9276 O O . LYS A 1 1182 ? 16.871 -12.789 50.204 1.00 85.00 1182 LYS A O 1
ATOM 9281 N N . SER A 1 1183 ? 14.743 -13.510 50.129 1.00 84.19 1183 SER A N 1
ATOM 9282 C CA . SER A 1 1183 ? 14.252 -12.380 49.324 1.00 84.19 1183 SER A CA 1
ATOM 9283 C C . SER A 1 1183 ? 14.442 -11.019 50.011 1.00 84.19 1183 SER A C 1
ATOM 9285 O O . SER A 1 1183 ? 14.425 -9.986 49.344 1.00 84.19 1183 SER A O 1
ATOM 9287 N N . ARG A 1 1184 ? 14.661 -11.012 51.336 1.00 86.81 1184 ARG A N 1
ATOM 9288 C CA . ARG A 1 1184 ? 14.885 -9.824 52.173 1.00 86.81 1184 ARG A CA 1
ATOM 9289 C C . ARG A 1 1184 ? 16.320 -9.689 52.683 1.00 86.81 1184 ARG A C 1
ATOM 9291 O O . ARG A 1 1184 ? 16.569 -8.902 53.586 1.00 86.81 1184 ARG A O 1
ATOM 9298 N N . GLY A 1 1185 ? 17.267 -10.410 52.080 1.00 84.38 1185 GLY A N 1
ATOM 9299 C CA . GLY A 1 1185 ? 18.700 -10.232 52.329 1.00 84.38 1185 GLY A CA 1
ATOM 9300 C C . GLY A 1 1185 ? 19.291 -11.115 53.428 1.00 84.38 1185 GLY A C 1
ATOM 9301 O O . GLY A 1 1185 ? 20.458 -10.937 53.763 1.00 84.38 1185 GLY A O 1
ATOM 9302 N N . PHE A 1 1186 ? 18.538 -12.078 53.973 1.00 89.19 1186 PHE A N 1
ATOM 9303 C CA . PHE A 1 1186 ? 19.114 -13.087 54.864 1.00 89.19 1186 PHE A CA 1
ATOM 9304 C C . PHE A 1 1186 ? 19.961 -14.095 54.074 1.00 89.19 1186 PHE A C 1
ATOM 9306 O O . PHE A 1 1186 ? 19.582 -14.545 52.990 1.00 89.19 1186 PHE A O 1
ATOM 9313 N N . THR A 1 1187 ? 21.099 -14.486 54.638 1.00 85.31 1187 THR A N 1
ATOM 9314 C CA . THR A 1 1187 ? 22.067 -15.415 54.040 1.00 85.31 1187 THR A CA 1
ATOM 9315 C C . THR A 1 1187 ? 22.292 -16.622 54.944 1.00 85.31 1187 THR A C 1
ATOM 9317 O O . THR A 1 1187 ? 22.037 -16.558 56.143 1.00 85.31 1187 THR A O 1
ATOM 9320 N N . TYR A 1 1188 ? 22.726 -17.746 54.372 1.00 81.50 1188 TYR A N 1
ATOM 9321 C CA . TYR A 1 1188 ? 23.068 -18.926 55.166 1.00 81.50 1188 TYR A CA 1
ATOM 9322 C C . TYR A 1 1188 ? 24.412 -18.746 55.864 1.00 81.50 1188 TYR A C 1
ATOM 9324 O O . TYR A 1 1188 ? 25.368 -18.280 55.243 1.00 81.50 1188 TYR A O 1
ATOM 9332 N N . LEU A 1 1189 ? 24.498 -19.207 57.110 1.00 69.06 1189 LEU A N 1
ATOM 9333 C CA . LEU A 1 1189 ? 25.778 -19.499 57.751 1.00 69.06 1189 LEU A CA 1
ATOM 9334 C C . LEU A 1 1189 ? 26.305 -20.842 57.223 1.00 69.06 1189 LEU A C 1
ATOM 9336 O O . LEU A 1 1189 ? 25.577 -21.828 57.158 1.00 69.06 1189 LEU A O 1
ATOM 9340 N N . SER A 1 1190 ? 27.566 -20.864 56.797 1.00 49.81 1190 SER A N 1
ATOM 9341 C CA . SER A 1 1190 ? 28.239 -22.049 56.258 1.00 49.81 1190 SER A CA 1
ATOM 9342 C C . SER A 1 1190 ? 28.495 -23.087 57.361 1.00 49.81 1190 SER A C 1
ATOM 9344 O O . SER A 1 1190 ? 29.368 -22.888 58.199 1.00 49.81 1190 SER A O 1
ATOM 9346 N N . GLY A 1 1191 ? 27.775 -24.209 57.315 1.00 52.38 1191 GLY A N 1
ATOM 9347 C CA . GLY A 1 1191 ? 27.980 -25.427 58.106 1.00 52.38 1191 GLY A CA 1
ATOM 9348 C C . GLY A 1 1191 ? 27.084 -26.544 57.558 1.00 52.38 1191 GLY A C 1
ATOM 9349 O O . GLY A 1 1191 ? 26.084 -26.245 56.907 1.00 52.38 1191 GLY A O 1
ATOM 9350 N N . GLU A 1 1192 ? 27.444 -27.816 57.757 1.00 45.41 1192 GLU A N 1
ATOM 9351 C CA . GLU A 1 1192 ? 26.819 -28.988 57.099 1.00 45.41 1192 GLU A CA 1
ATOM 9352 C C . GLU A 1 1192 ? 25.317 -29.218 57.410 1.00 45.41 1192 GLU A C 1
ATOM 9354 O O . GLU A 1 1192 ? 24.704 -30.114 56.832 1.00 45.41 1192 GLU A O 1
ATOM 9359 N N . GLU A 1 1193 ? 24.673 -28.360 58.209 1.00 51.81 1193 GLU A N 1
ATOM 9360 C CA . GLU A 1 1193 ? 23.223 -28.340 58.442 1.00 51.81 1193 GLU A CA 1
ATOM 9361 C C . GLU A 1 1193 ? 22.655 -26.930 58.169 1.00 51.81 1193 GLU A C 1
ATOM 9363 O O . GLU A 1 1193 ? 22.775 -26.001 58.963 1.00 51.81 1193 GLU A O 1
ATOM 9368 N N . SER A 1 1194 ? 22.059 -26.733 56.988 1.00 58.12 1194 SER A N 1
ATOM 9369 C CA . SER A 1 1194 ? 21.624 -25.428 56.465 1.00 58.12 1194 SER A CA 1
ATOM 9370 C C . SER A 1 1194 ? 20.281 -24.928 57.042 1.00 58.12 1194 SER A C 1
ATOM 9372 O O . SER A 1 1194 ? 19.357 -24.639 56.273 1.00 58.12 1194 SER A O 1
ATOM 9374 N N . THR A 1 1195 ? 20.125 -24.869 58.367 1.00 68.81 1195 THR A N 1
ATOM 9375 C CA . THR A 1 1195 ? 18.871 -24.452 59.040 1.00 68.81 1195 THR A CA 1
ATOM 9376 C C . THR A 1 1195 ? 18.903 -23.029 59.601 1.00 68.81 1195 THR A C 1
ATOM 9378 O O . THR A 1 1195 ? 17.849 -22.483 59.909 1.00 68.81 1195 THR A O 1
ATOM 9381 N N . ILE A 1 1196 ? 20.064 -22.367 59.625 1.00 80.75 1196 ILE A N 1
ATOM 9382 C CA . ILE A 1 1196 ? 20.216 -21.027 60.213 1.00 80.75 1196 ILE A CA 1
ATOM 9383 C C . ILE A 1 1196 ? 20.396 -19.952 59.131 1.00 80.75 1196 ILE A C 1
ATOM 9385 O O . ILE A 1 1196 ? 21.269 -20.052 58.262 1.00 80.75 1196 ILE A O 1
ATOM 9389 N N . LEU A 1 1197 ? 19.605 -18.879 59.220 1.00 85.62 1197 LEU A N 1
ATOM 9390 C CA . LEU A 1 1197 ? 19.701 -17.691 58.368 1.00 85.62 1197 LEU A CA 1
ATOM 9391 C C . LEU A 1 1197 ? 20.129 -16.457 59.165 1.00 85.62 1197 LEU A C 1
ATOM 9393 O O . LEU A 1 1197 ? 19.606 -16.200 60.247 1.00 85.62 1197 LEU A O 1
ATOM 9397 N N . CYS A 1 1198 ? 21.021 -15.646 58.597 1.00 86.38 1198 CYS A N 1
ATOM 9398 C CA . CYS A 1 1198 ? 21.522 -14.427 59.223 1.00 86.38 1198 CYS A CA 1
ATOM 9399 C C . CYS A 1 1198 ? 21.396 -13.186 58.341 1.00 86.38 1198 CYS A C 1
ATOM 9401 O O . CYS A 1 1198 ? 21.563 -13.247 57.122 1.00 86.38 1198 CYS A O 1
ATOM 9403 N N . PHE A 1 1199 ? 21.139 -12.048 58.983 1.00 88.50 1199 PHE A N 1
ATOM 9404 C CA . PHE A 1 1199 ? 21.104 -10.727 58.361 1.00 88.50 1199 PHE A CA 1
ATOM 9405 C C . PHE A 1 1199 ? 22.120 -9.803 59.035 1.00 88.50 1199 PHE A C 1
ATOM 9407 O O . PHE A 1 1199 ? 22.140 -9.685 60.261 1.00 88.50 1199 PHE A O 1
ATOM 9414 N N . ASP A 1 1200 ? 22.946 -9.145 58.227 1.00 87.44 1200 ASP A N 1
ATOM 9415 C CA . ASP A 1 1200 ? 23.996 -8.231 58.678 1.00 87.44 1200 ASP A CA 1
ATOM 9416 C C . ASP A 1 1200 ? 23.418 -6.826 58.928 1.00 87.44 1200 ASP A C 1
ATOM 9418 O O . ASP A 1 1200 ? 23.076 -6.088 57.995 1.00 87.44 1200 ASP A O 1
ATOM 9422 N N . LEU A 1 1201 ? 23.290 -6.459 60.208 1.00 87.44 1201 LEU A N 1
ATOM 9423 C CA . LEU A 1 1201 ? 22.759 -5.155 60.609 1.00 87.44 1201 LEU A CA 1
ATOM 9424 C C . LEU A 1 1201 ? 23.776 -4.030 60.405 1.00 87.44 1201 LEU A C 1
ATOM 9426 O O . LEU A 1 1201 ? 23.369 -2.895 60.150 1.00 87.44 1201 LEU A O 1
ATOM 9430 N N . GLU A 1 1202 ? 25.076 -4.305 60.503 1.00 84.31 1202 GLU A N 1
ATOM 9431 C CA . GLU A 1 1202 ? 26.112 -3.287 60.314 1.00 84.31 1202 GLU A CA 1
ATOM 9432 C C . GLU A 1 1202 ? 26.153 -2.826 58.863 1.00 84.31 1202 GLU A C 1
ATOM 9434 O O . GLU A 1 1202 ? 26.078 -1.623 58.582 1.00 84.31 1202 GLU A O 1
ATOM 9439 N N . ARG A 1 1203 ? 26.146 -3.779 57.929 1.00 84.62 1203 ARG A N 1
ATOM 9440 C CA . ARG A 1 1203 ? 26.016 -3.474 56.507 1.00 84.62 1203 ARG A CA 1
ATOM 9441 C C . ARG A 1 1203 ? 24.749 -2.668 56.228 1.00 84.62 1203 ARG A C 1
ATOM 9443 O O . ARG A 1 1203 ? 24.825 -1.626 55.576 1.00 84.62 1203 ARG A O 1
ATOM 9450 N N . ALA A 1 1204 ? 23.605 -3.063 56.787 1.00 84.19 1204 ALA A N 1
ATOM 9451 C CA . ALA A 1 1204 ? 22.355 -2.322 56.615 1.00 84.19 1204 ALA A CA 1
ATOM 9452 C C . ALA A 1 1204 ? 22.424 -0.878 57.159 1.00 84.19 1204 ALA A C 1
ATOM 9454 O O . ALA A 1 1204 ? 21.894 0.041 56.526 1.00 84.19 1204 ALA A O 1
ATOM 9455 N N . ARG A 1 1205 ? 23.105 -0.637 58.292 1.00 87.38 1205 ARG A N 1
ATOM 9456 C CA . ARG A 1 1205 ? 23.346 0.719 58.832 1.00 87.38 1205 ARG A CA 1
ATOM 9457 C C . ARG A 1 1205 ? 24.185 1.566 57.873 1.00 87.38 1205 ARG A C 1
ATOM 9459 O O . ARG A 1 1205 ? 23.824 2.717 57.615 1.00 87.38 1205 ARG A O 1
ATOM 9466 N N . THR A 1 1206 ? 25.262 1.007 57.315 1.00 84.81 1206 THR A N 1
ATOM 9467 C CA . THR A 1 1206 ? 26.132 1.729 56.363 1.00 84.81 1206 THR A CA 1
ATOM 9468 C C . THR A 1 1206 ? 25.401 2.093 55.068 1.00 84.81 1206 THR A C 1
ATOM 9470 O O . THR A 1 1206 ? 25.456 3.244 54.625 1.00 84.81 1206 THR A O 1
ATOM 9473 N N . GLU A 1 1207 ? 24.637 1.156 54.498 1.00 84.44 1207 GLU A N 1
ATOM 9474 C CA . GLU A 1 1207 ? 23.839 1.384 53.290 1.00 84.44 1207 GLU A CA 1
ATOM 9475 C C . GLU A 1 1207 ? 22.728 2.423 53.530 1.00 84.44 1207 GLU A C 1
ATOM 9477 O O . GLU A 1 1207 ? 22.492 3.299 52.688 1.00 84.44 1207 GLU A O 1
ATOM 9482 N N . HIS A 1 1208 ? 22.078 2.385 54.700 1.00 81.88 1208 HIS A N 1
ATOM 9483 C CA . HIS A 1 1208 ? 21.052 3.356 55.083 1.00 81.88 1208 HIS A CA 1
ATOM 9484 C C . HIS A 1 1208 ? 21.627 4.772 55.253 1.00 81.88 1208 HIS A C 1
ATOM 9486 O O . HIS A 1 1208 ? 21.060 5.733 54.724 1.00 81.88 1208 HIS A O 1
ATOM 9492 N N . ALA A 1 1209 ? 22.787 4.914 55.904 1.00 82.06 1209 ALA A N 1
ATOM 9493 C CA . ALA A 1 1209 ? 23.483 6.196 56.035 1.00 82.06 1209 ALA A CA 1
ATOM 9494 C C . ALA A 1 1209 ? 23.869 6.786 54.665 1.00 82.06 1209 ALA A C 1
ATOM 9496 O O . ALA A 1 1209 ? 23.636 7.972 54.409 1.00 82.06 1209 ALA A O 1
ATOM 9497 N N . ALA A 1 1210 ? 24.371 5.953 53.745 1.00 80.12 1210 ALA A N 1
ATOM 9498 C CA . ALA A 1 1210 ? 24.703 6.363 52.381 1.00 80.12 1210 ALA A CA 1
ATOM 9499 C C . ALA A 1 1210 ? 23.465 6.822 51.583 1.00 80.12 1210 ALA A C 1
ATOM 9501 O O . ALA A 1 1210 ? 23.511 7.851 50.898 1.00 80.12 1210 ALA A O 1
ATOM 9502 N N . ARG A 1 1211 ? 22.332 6.110 51.700 1.00 79.62 1211 ARG A N 1
ATOM 9503 C CA . ARG A 1 1211 ? 21.052 6.514 51.087 1.00 79.62 1211 ARG A CA 1
ATOM 9504 C C . ARG A 1 1211 ? 20.538 7.836 51.646 1.00 79.62 1211 ARG A C 1
ATOM 9506 O O . ARG A 1 1211 ? 20.146 8.698 50.859 1.00 79.62 1211 ARG A O 1
ATOM 9513 N N . ARG A 1 1212 ? 20.587 8.029 52.970 1.00 77.81 1212 ARG A N 1
ATOM 9514 C CA . ARG A 1 1212 ? 20.185 9.288 53.618 1.00 77.81 1212 ARG A CA 1
ATOM 9515 C C . ARG A 1 1212 ? 21.028 10.458 53.117 1.00 77.81 1212 ARG A C 1
ATOM 9517 O O . ARG A 1 1212 ? 20.459 11.460 52.698 1.00 77.81 1212 ARG A O 1
ATOM 9524 N N . ALA A 1 1213 ? 22.352 10.301 53.049 1.00 76.50 1213 ALA A N 1
ATOM 9525 C CA . ALA A 1 1213 ? 23.254 11.324 52.517 1.00 76.50 1213 ALA A CA 1
ATOM 9526 C C . ALA A 1 1213 ? 22.958 11.665 51.042 1.00 76.50 1213 ALA A C 1
ATOM 9528 O O . ALA A 1 1213 ? 22.995 12.832 50.649 1.00 76.50 1213 ALA A O 1
ATOM 9529 N N . ARG A 1 1214 ? 22.613 10.664 50.218 1.00 76.38 1214 ARG A N 1
ATOM 9530 C CA . ARG A 1 1214 ? 22.227 10.862 48.810 1.00 76.38 1214 ARG A CA 1
ATOM 9531 C C . ARG A 1 1214 ? 20.883 11.585 48.668 1.00 76.38 1214 ARG A C 1
ATOM 9533 O O . ARG A 1 1214 ? 20.789 12.500 47.856 1.00 76.38 1214 ARG A O 1
ATOM 9540 N N . HIS A 1 1215 ? 19.879 11.227 49.470 1.00 73.06 1215 HIS A N 1
ATOM 9541 C CA . HIS A 1 1215 ? 18.588 11.927 49.509 1.00 73.06 1215 HIS A CA 1
ATOM 9542 C C . HIS A 1 1215 ? 18.733 13.367 50.007 1.00 73.06 1215 HIS A C 1
ATOM 9544 O O . HIS A 1 1215 ? 18.121 14.269 49.445 1.00 73.06 1215 HIS A O 1
ATOM 9550 N N . GLN A 1 1216 ? 19.588 13.608 51.002 1.00 72.56 1216 GLN A N 1
ATOM 9551 C CA . GLN A 1 1216 ? 19.860 14.952 51.508 1.00 72.56 1216 GLN A CA 1
ATOM 9552 C C . GLN A 1 1216 ? 20.574 15.816 50.455 1.00 72.56 1216 GLN A C 1
ATOM 9554 O O . GLN A 1 1216 ? 20.209 16.980 50.301 1.00 72.56 1216 GLN A O 1
ATOM 9559 N N . LYS A 1 1217 ? 21.502 15.239 49.667 1.00 69.81 1217 LYS A N 1
ATOM 9560 C CA . LYS A 1 1217 ? 22.120 15.879 48.484 1.00 69.81 1217 LYS A CA 1
ATOM 9561 C C . LYS A 1 1217 ? 21.118 16.168 47.359 1.00 69.81 1217 LYS A C 1
ATOM 9563 O O . LYS A 1 1217 ? 21.167 17.237 46.766 1.00 69.81 1217 LYS A O 1
ATOM 9568 N N . LEU A 1 1218 ? 20.201 15.244 47.068 1.00 63.56 1218 LEU A N 1
ATOM 9569 C CA . LEU A 1 1218 ? 19.149 15.436 46.057 1.00 63.56 1218 LEU A CA 1
ATOM 9570 C C . LEU A 1 1218 ? 18.132 16.505 46.483 1.00 63.56 1218 LEU A C 1
ATOM 9572 O O . LEU A 1 1218 ? 17.743 17.334 45.670 1.00 63.56 1218 LEU A O 1
ATOM 9576 N N . ALA A 1 1219 ? 17.760 16.542 47.764 1.00 59.34 1219 ALA A N 1
ATOM 9577 C CA . ALA A 1 1219 ? 16.863 17.554 48.317 1.00 59.34 1219 ALA A CA 1
ATOM 9578 C C . ALA A 1 1219 ? 17.508 18.951 48.388 1.00 59.34 1219 ALA A C 1
ATOM 9580 O O . ALA A 1 1219 ? 16.808 19.953 48.270 1.00 59.34 1219 ALA A O 1
ATOM 9581 N N . THR A 1 1220 ? 18.835 19.038 48.553 1.00 61.38 1220 THR A N 1
ATOM 9582 C CA . THR A 1 1220 ? 19.568 20.314 48.432 1.00 61.38 1220 THR A CA 1
ATOM 9583 C C . THR A 1 1220 ? 19.753 20.736 46.974 1.00 61.38 1220 THR A C 1
ATOM 9585 O O . THR A 1 1220 ? 19.589 21.914 46.679 1.00 61.38 1220 THR A O 1
ATOM 9588 N N . ALA A 1 1221 ? 19.986 19.802 46.044 1.00 52.31 1221 ALA A N 1
ATOM 9589 C CA . ALA A 1 1221 ? 20.033 20.092 44.607 1.00 52.31 1221 ALA A CA 1
ATOM 9590 C C . ALA A 1 1221 ? 18.670 20.550 44.046 1.00 52.31 1221 ALA A C 1
ATOM 9592 O O . ALA A 1 1221 ? 18.621 21.496 43.272 1.00 52.31 1221 ALA A O 1
ATOM 9593 N N . SER A 1 1222 ? 17.562 19.954 44.500 1.00 46.09 1222 SER A N 1
ATOM 9594 C CA . SER A 1 1222 ? 16.186 20.349 44.144 1.00 46.09 1222 SER A CA 1
ATOM 9595 C C . SER A 1 1222 ? 15.721 21.669 44.779 1.00 46.09 1222 SER A C 1
ATOM 9597 O O . SER A 1 1222 ? 14.649 22.149 44.436 1.00 46.09 1222 SER A O 1
ATOM 9599 N N . LYS A 1 1223 ? 16.475 22.226 45.736 1.00 49.47 1223 LYS A N 1
ATOM 9600 C CA . LYS A 1 1223 ? 16.259 23.583 46.272 1.00 49.47 1223 LYS A CA 1
ATOM 9601 C C . LYS A 1 1223 ? 17.160 24.633 45.602 1.00 49.47 1223 LYS A C 1
ATOM 9603 O O . LYS A 1 1223 ? 17.049 25.814 45.920 1.00 49.47 1223 LYS A O 1
ATOM 9608 N N . HIS A 1 1224 ? 18.089 24.208 44.743 1.00 46.19 1224 HIS A N 1
ATOM 9609 C CA . HIS A 1 1224 ? 18.982 25.079 43.969 1.00 46.19 1224 HIS A CA 1
ATOM 9610 C C . HIS A 1 1224 ? 18.689 25.073 42.460 1.00 46.19 1224 HIS A C 1
ATOM 9612 O O . HIS A 1 1224 ? 19.135 25.992 41.776 1.00 46.19 1224 HIS A O 1
ATOM 9618 N N . ALA A 1 1225 ? 17.953 24.077 41.960 1.00 36.97 1225 ALA A N 1
ATOM 9619 C CA . ALA A 1 1225 ? 17.213 24.125 40.698 1.00 36.97 1225 ALA A CA 1
ATOM 9620 C C . ALA A 1 1225 ? 15.799 24.652 40.962 1.00 36.97 1225 ALA A C 1
ATOM 9622 O O . ALA A 1 1225 ? 15.271 25.352 40.071 1.00 36.97 1225 ALA A O 1
#

Secondary structure (DSSP, 8-state):
-----PPP-----HHHHHHHHHHHHHHHH-TT-PPPPTT-PPP---TTS----S-TT---SS-S---TT-EEEEE---HHHHHHHHHHHHHHHHHTT-GGG--EEEEETHHHHHHHHHHHHHHH--S-TT-SS----TT-TT-TT-SS-HHHHHHHHTTTTT-SS-STT-HHHHHHHHHHHHHHHHHHHHHHHHHHHHHHHHHHHHHHHHHS-HHHHHHHHHHHHHHHHHHHHHHHHTT-TT-S----GGGGHHHHHHHHHHHHHHHHHIIIIISTT---GGGT-SSSHHHHTT-TTGGG-HHHHHHTTHHHHHHHHHHHHHHHHHHHHHHHS-HHHHHHHHHHHHHHHHHHHHHHHHHHHHHHHHHHHHHHHHHTT-SSTTT-TTSHHHHHHHHHHHHHHHHHHHHHHHHHHHTS--------SHHHHHHHHHTTTHHHHHHHHHHHHHHHHHHHHHHHH-STHHHHHHHHHHHHHHHHHHHH--TTTSSHHHHHHHHHIIIIITTS--TT------SSPPTTT--BTTTTTSSS--SS-EEEEEEEEE-SSS-HHHHTTT-EEEEEE-SS-EEETTEEE--TTSBHHHHHHHHT-GGGTTHHHHHHHH-HHHHHHHHHTT----EEEE-TT-TT---TT-TTHHHHHHHTT------------S---TTHHHHTTS-----TTSHHHHHHHHHHHHHHHHHTS-----EEEEEEGGGT-SSSHHHHHTTT-SEEEEE-----TT---HHHHHHHHHHHHHH--EEEE--GGGSB-TTS-BS-SEEEEEEETT-TT-S-EEEEEEE-----S-S-HHHHHHHHH-TTTTS--TT-----HHHHHHHHHHHHHHHHHHT---GGG--GGGHHHHHHHHHHHHHS---HHHHHHHHHHHHHHHHHHHHHHHHS-HHHHHHH-HHHHHHHTTS---------------HHHHHHHHHHHHHHHHHHHHHHTTHHHHTTSGGGHHHHHHHHHHHHSHHHHHHHHHHTTSS-HHHHHHHHHHH--PPSPSSS---SEEEEEEE-SSGGGGGGSHHHHHHHHHH-----TT-EEEEEEEEEPPBTTB---SPEEEEEEEEEEEE-GGG-EEEEEETTTEE--HHHHTTTHHHHHHHHHHHHHHHH-TT--EEEEE-----TT-SS-TTPPPPHHHHHHHHHHHHHHHHTT-EE--SSSTTEEEEEHHHHHHHHHHHHHHHHHHHHHTTT-

Foldseek 3Di:
DDDDDDDDDDDDPVVNVVVVVVVVVVCVVDVDDDDDDPDDDDPDDDPVPDPDPDDLPPDDPQDDFHDQAAEEEWQFAQFLLSLLLVLLQVVQCQVVVNQLRHAEYFYFASRLLNLLLLLLQLLFPDDDLSGSDDDDDPPPPPPPPPPDGLLVVLLLCCLLLLQSDDDPPDPSPVVSVCQLCLQQVLLLLLLLLVLLLVLLVLVLLLLVLVQDPLVVSLVSQLVVQLVLLLVCLVVVVQQCAVPPPPPDSVPLSVVSSVLSNQLSVLLSCCVVPVPVPPPSVVLPPDDDPQVSQADPCNLVDPSSLVSLLSSLRSLLSSLVVLVVVLVVLCVPPDPVVNVVVNVSSNSSSVSSNVRSVVSNVSSVLLSVLSVVCVVVPPPPLPVDPPPNPVVVVVLVVVLVVVVVVLVVVVLVVLLDDPPPDPDPDPVVVVCSVCVLVVLLVSLVVNVVSSSSSSSNVCSVQRHRVSVVVSNVSSVVSNLCLQFPPFLCCRHVQVSQLQSSLCSRQLSNAHDPDDNDPDSGRDPRSWDFLLSCVPDDNRSGHWYWLKWWWQASRDHCVCPVPLRTFIWTQTSQFIDGNSFTARDRGDISSLSSQQQNVLSHQQLSVSCSVSHLSSQQSCSSSSSDNKDKAFDSVQRVQDPNRRSSPVSVCSNRVNQHAHDPPDPPPPPDDPVVVVVVPDDDDDDPPVVVVVVVVVVVVVVVVVVVPPSDRGMIIIHHSVSRARWSVLVCVSNSHQHYEIEDSAQDLPLPCPRVVSSQVCSCVPQVKHKAWDCQQQDQDPVQFGNAQWTKIKIGRVHPPDPSIHIYIYGYLTHHPPADPLLVVVCVVPVSPPNPHSSDSRDDSSNSVSSSRSSSVRSCVQQVDDPPDDDPPQVPVVSRLVSLDVRPDDPPQLVVLLVVLVVLVVVLVVCCVVDADPLVCCLLPVPVVVVCVVDDDDDDDDDDPDDPPPNLVVLLVSLLSLVVSLQSCCVRVVCLPCCVRPSNVVVLVSLLSQLPGLSNLQCCLQQVLVDDPSSSVVSCVRNVSAAPDDPDDDHQKDKDKAWPADPVVQCVAPQSVVLCVPPNDDDLPQKGKIWMWIQGPRHPPRHSDDTHGFWMAIWHWDQDPPRFIETEDELSRGTGPPSNVSSCVSLVVVVNVLVCCLVPPPSGFKYKYFQDDDDPPPPDDPDDDDDPVSVVVSVVSVVSVVVVPWDFDDDPDGGMTMDGSVVVNVVVVVVVVVVVVVVVVVVVD

Sequence (1225 aa):
MAANPTPAKTSGSFSDLIKEEYAQLKLRENPGQPQPPPGTSPPWIDPEEFDVASSSLTQEPWVRFTKRDLFGLAFSGGGIRSATFNLGILQALERLGVLRHVNYLSTVSGGGYVGSFWTAWLRRRRTNRRSFFPSASENDFHSKDERESPEVRHLREFSRFLMPRVGFWHFETWGAIVAILGGMIPAMVAALATIAAGLYSWFLLSALALKWEHWCSTILFGVLTLTFHLSAEWAWRRTGKNGNSEKSFWRNVPLTAMTAVIASAAWFFIRKYKFPDLDIGHWTWPASYWEIVSEKNFFRDSKFHLSLLLPSAAWFVGGIAMLGLRGFVARSAPDEKAVTWSGGVDRSAARCFSCAVIAGALAVLWTGCHELLAAIGHTDFFQNRETSGAAAAGSTAAGGALFGAVFFWLRDWLSKPSEETRATNLWEKYAEKIKPLMPQFAALGAMFCMVLTCVLLIQSYGSGPHLWIGISVSAFFIVLTLLCFDPARIGMHDFYRSRLARCYLGAAPAAGTMPSRATAEQTDDDIRFGELRGETVAPGPIHLVCCAANNLAGDPLSSLYRGARSVAISPIGLSLGNEYAAIPHLRLSSAVTASAAAFNSQMGRVSMDLGFAVAFVMSAFNLRLGLWVPHPGNPHSRLKWLVGLPFFFEMFGRSKCPSLDKPEVNTPPPFANNLANNVVRPAPGALNRAASAVSDTFHAAEDSVKKKISYLHLSDGSHFENLGLYELVRRHCRYIIVTDSSADPEVAFDDLANTLRRIREDFGVEIELDVEPLRPGENGRSAQHAVIGCIHYDGMAGTDKGTVIYFKPTLTGDEPADVLQYQTRNIAFPHEGTGDQFYDEAQWESYRRLGEHAAISVLRFEVENTKPASFVDNMFLEVCNQWHPNKAQHQAIFLELTARCGDLENEIRASASNQLLAELFPEAASATASKSPAATESSDDSSPRDENIQTLFYLMRVLQIMEDAYVGAELNEYWSHPLNAGWMSYFQRWASTPSFRHWWPVLRSVYSAGFRHFVKERFDLRLPRGDYDKPAARLDLKALGELSQLPTTHAWHQWKLRFGTPVLAGKKALAFALTLEASGTIDAGAPIDVGFLLYQEVAGHEGARCAAWDCREMFVPHALNGAGISARFLESTIDYFRDHAPHLTGLRVDIDYEDESSVRQRTARPNRASRLERVQTIGFYKSRGFTYLSGEESTILCFDLERARTEHAARRARHQKLATASKHA

InterPro domains:
  IPR002641 Patatin-like phospholipase domain [PF01734] (73-170)
  IPR016035 Acyl transferase/acyl hydrolase/lysophospholipase [SSF52151] (62-146)
  IPR016035 Acyl transferase/acyl hydrolase/lysophospholipase [SSF52151] (608-855)

Organism: NCBI:txid2576891

Radius of gyration: 43.15 Å; chains: 1; bounding box: 130×102×136 Å